Protein AF-0000000075589490 (afdb_homodimer)

Radius of gyration: 30.73 Å; Cα contacts (8 Å, |Δi|>4): 1903; chains: 2; bounding box: 66×95×61 Å

Secondary structure (DSSP, 8-state):
--EESSSSEEE--EEETT--EETTTTEE-SS-EEE--EEEESSSEEEE----GGGHHHHHHHHHHHS-GGG--EEE-S--SHHHHTTHHHHHHHSTT--EEE-HHHHHHHHHHH-----EEE--TT-EEE-SSSEEEEEE-TTSSSTT-EEEEETTTTEEEEETTT------SS-BGGGS-HHHHHHHHHHHIIIIIGGGHHHHHHHHHHHHHTT---SEEEESSS-BB-SSTHHHHHHHHHHTTT--EEEEEEEE--SSSHHHHHHHHHHHHHHHH-TTSEEEEEETTTS-HHHHHHHHHTEEEEEEE---BTTB--HHHHHHHHHHHHHT--S-EEEEEEEESS---HHHHHHHHHHHTTPEESSS-EEEESS--HHHHHHHHHHHHHHHHHT-/--EESSSSEEE--EEETT--EETTTTEE-SS-EEE--EEEESSSEEEE----GGGHHHHHHHHHHHS-GGG--EEE-S--SHHHHTTHHHHHHHSTT--EEE-HHHHHHHHHHH-----EEE--TT-EEE-SSSEEEEEE-TTSSSTT-EEEEETTTTEEEEETTT------SS-BGGGS-HHHHHHHHHHHIIIIIGGGHHHHHHHHHHHHHTT---SEEEESSS-BB-SSTHHHHHHHHHHTTT--EEEEEEEE--SSSHHHHHHHHHHHHHHHH-TTSEEEEEETTTS-HHHHHHHHHTEEEEEEE---BTTB--HHHHHHHHHHHHHT--S-EEEEEEEESS---HHHHHHHHHHHTTPEESSS-EEEESS--HHHHHHHHHHHHHHHHHT-

InterPro domains:
  IPR001279 Metallo-beta-lactamase [SM00849] (34-225)
  IPR008254 Flavodoxin/nitric oxide synthase [PF00258] (254-386)
  IPR008254 Flavodoxin/nitric oxide synthase [PS50902] (252-392)
  IPR016440 Rubredoxin-oxygen oxidoreductase [PIRSF005243] (2-394)
  IPR029039 Flavoprotein-like superfamily [G3DSA:3.40.50.360] (247-396)
  IPR029039 Flavoprotein-like superfamily [SSF52218] (249-393)
  IPR036866 Ribonuclease Z/Hydroxyacylglutathione hydrolase-like [G3DSA:3.60.15.10] (1-245)
  IPR036866 Ribonuclease Z/Hydroxyacylglutathione hydrolase-like [SSF56281] (9-283)
  IPR045761 ODP domain [PF19583] (35-226)

Nearest PDB structures (foldseek):
  7r0f-assembly1_A  TM=9.877E-01  e=4.379E-60  Escherichia coli K-12
  7r2p-assembly1_A  TM=9.878E-01  e=1.696E-59  Escherichia coli K-12
  7r2o-assembly1_A  TM=9.890E-01  e=2.561E-59  Escherichia coli K-12
  4d02-assembly1_A  TM=9.848E-01  e=2.276E-59  Escherichia coli K-12
  1e5d-assembly1_B  TM=9.577E-01  e=2.375E-48  Megalodesulfovibrio gigas

Organism: NCBI:txid702438

pLDDT: mean 96.78, std 2.44, range [76.5, 98.94]

Sequence (792 aa):
MAKKITDSVTWVGKIDWELVKFHGDEYSTEHGSSYNAYLVRDEKVALLDTVWQPFDKEFVARLKREIDLKQIDYIVMQHNEVDHSGALPELLREIPGTPIYCTKKGEAILRGHYHQDWNFVNVKTGDTLSLGRQTLTFIEAPMLHWPDTMMTYLSGDEILFSNDVFGQHFATESLYNDLVKQDDLMWEAEKYYANIINMYSPMANRKVKELMGMNLPLKMICPSHGVMWKKNPQQIIDKYLEWSQGYQENQITLVYDTMWNATRKMAEAIAEGILEADKEVTVKLFNAAKEDKNDILTELFHSKAVLVGSPTINYGFSYAIAGILEMTRGLKLKNKKAAAFGSYGWSGDAPKMISEHLVEAGFELVNDGIKMLWVPDEAALAACREYGKDFALKTKMAKKITDSVTWVGKIDWELVKFHGDEYSTEHGSSYNAYLVRDEKVALLDTVWQPFDKEFVARLKREIDLKQIDYIVMQHNEVDHSGALPELLREIPGTPIYCTKKGEAILRGHYHQDWNFVNVKTGDTLSLGRQTLTFIEAPMLHWPDTMMTYLSGDEILFSNDVFGQHFATESLYNDLVKQDDLMWEAEKYYANIINMYSPMANRKVKELMGMNLPLKMICPSHGVMWKKNPQQIIDKYLEWSQGYQENQITLVYDTMWNATRKMAEAIAEGILEADKEVTVKLFNAAKEDKNDILTELFHSKAVLVGSPTINYGFSYAIAGILEMTRGLKLKNKKAAAFGSYGWSGDAPKMISEHLVEAGFELVNDGIKMLWVPDEAALAACREYGKDFALKTK

Foldseek 3Di:
DWADPDPFKIKLWAFAQPQQADPPNQDGDDAAKIQTWMWGDDLAIEIEWYAAQVCLVVSLVSVVVVDPLQRHQAYEYQDCDRGGHNNVVVSCVRVAQREYEFAPVNVVVNCVVPVDDGRYDHDEAQDWDDRDPKIKGKYDLACLPHRGHIWIAIPPVQEIARELQLAFGHGDPVLACVPDDVVVRVLRSLLSCLQGRLLVLVSLLVRLVVVVVVVGRHQWYHYRMGHIYRDPRVVSSVVSNQLSPLAADLEEEEEEADDPCQQVLLLVLLQLLLCVQPVPGHYYYYYLVPDDLSSSSSRQSHHLEYEYEAADDPLEGDPSSVVSLVSLLSSLRPNYEYFYEYEYAPHRNHRQVSVVSCVSSVHHYPDNYYYHYDHDDPVSSVVSSNVSNSVNVSSD/DWADPDPFKIWLWAFAQPQQDDPPNQDGDPAAKIQTWMWGDDLAIEIEWYAAQVCLVVSLVSVVVVDPLQRHQAYEYQDCDRGGHNNVVVSCVNVAQREYEFAPVNVVVNCVVPVDDGRYDHDEAQDWDDRDPKIKGKYDLACQPHRGHIWIAIPPVQEIARELQLAFGHGDPVLACVPDDVVVRVLRSLLSCLQGRLLVLVSLQVVLVVVVVVVGRHQWYHYRMGHIYRDPRCVSSVVSNQLSPLAADLEEEEEEADDPCQQVLLLVLLQLLLCVQPVPGHYYYYYLVPDDLSSSSSRQSHHLEYEYEAADDPLEGDPSSVVSLVSLLSSLRPNYEYFYEYEYAPHRNHRQVSVVSCVSSVHHYPDNYYYHYDHDDPVRSVVSSNVSNSVNVSSD

Solvent-accessible surface area (backbone atoms only — not comparable to full-atom values): 38390 Å² total; per-residue (Å²): 128,74,41,80,74,50,98,40,35,30,38,56,46,47,74,37,75,79,43,47,56,39,68,34,83,73,34,73,32,91,44,9,19,30,22,38,14,39,37,37,54,58,81,38,24,36,35,36,44,33,26,31,44,96,43,20,68,60,42,47,56,52,46,53,76,74,38,65,68,82,60,48,57,34,34,37,44,32,46,58,52,52,58,26,39,31,17,44,66,63,45,38,71,75,42,65,72,46,38,34,37,23,26,63,55,23,50,54,43,43,32,40,66,65,73,52,90,70,40,71,41,70,52,48,63,75,41,69,47,76,26,65,90,34,35,38,34,33,39,63,37,60,41,53,65,42,71,29,16,24,29,38,35,34,44,89,75,22,32,35,35,35,25,66,44,86,19,23,49,36,40,58,94,82,39,38,51,78,78,48,64,60,71,59,51,53,48,32,31,47,36,37,37,41,75,62,37,37,59,31,17,70,54,48,33,54,47,50,52,51,53,60,69,64,64,64,72,70,54,28,34,42,25,29,20,27,41,23,28,48,70,65,38,62,57,53,56,53,45,49,50,51,56,28,62,55,34,59,41,72,25,40,31,36,39,27,37,42,51,84,48,32,26,47,54,42,51,53,27,19,51,51,14,23,41,73,64,35,79,82,50,45,77,45,80,42,48,46,74,78,46,61,65,56,60,51,49,30,52,52,44,42,14,36,27,39,36,43,31,20,30,33,44,64,72,26,51,44,45,45,54,38,14,51,52,49,51,46,39,35,29,48,55,46,76,25,38,30,38,19,23,21,18,16,83,78,56,65,42,16,17,54,54,49,41,52,51,41,44,73,20,56,33,43,70,78,59,84,46,47,74,41,70,42,40,64,50,73,69,50,38,51,50,28,19,50,51,16,24,54,50,42,64,71,72,104,129,73,41,79,75,49,97,40,34,29,38,55,44,47,76,35,76,80,43,47,55,39,68,34,80,73,35,73,32,92,43,10,19,30,20,38,14,37,38,39,54,59,82,37,23,36,34,36,46,32,25,31,44,95,44,18,68,60,44,47,55,52,46,50,75,74,38,65,67,81,60,49,55,32,34,36,44,34,49,57,53,52,56,27,39,32,15,44,67,63,46,39,71,77,42,65,72,46,36,33,37,22,25,65,56,24,48,53,43,43,30,41,64,65,72,52,88,68,41,72,41,71,51,49,63,73,40,70,48,78,25,66,89,34,36,38,33,34,38,64,38,59,41,51,64,40,70,28,17,22,27,37,34,34,44,89,73,21,33,34,36,36,26,67,42,84,19,23,50,35,42,56,92,82,38,39,49,77,78,48,63,60,70,59,52,53,47,31,31,47,37,35,37,42,75,62,38,36,60,30,16,70,54,48,33,54,48,50,51,51,53,58,70,64,66,64,73,69,53,28,35,42,24,28,20,25,40,22,28,48,69,64,38,63,57,54,56,53,46,47,50,49,56,28,62,55,33,56,39,71,26,40,31,36,40,28,39,43,51,84,48,32,26,48,53,42,52,54,27,20,51,51,14,23,42,73,63,36,80,82,49,46,77,46,79,42,46,45,74,78,46,59,66,56,60,51,49,30,51,50,44,43,14,37,28,39,36,44,31,22,32,33,43,63,70,26,52,45,46,44,55,38,15,50,51,50,51,45,38,34,30,46,58,46,77,24,38,28,40,18,24,21,18,17,83,81,58,66,42,16,17,53,54,49,41,53,50,42,45,74,20,56,30,43,69,77,58,82,44,48,73,39,70,42,40,65,49,72,66,49,39,50,50,29,18,51,51,17,23,53,51,40,64,69,71,107

Structure (mmCIF, N/CA/C/O backbone):
data_AF-0000000075589490-model_v1
#
loop_
_entity.id
_entity.type
_entity.pdbx_description
1 polymer 'Flavodoxin-like domain-containing protein'
#
loop_
_atom_site.group_PDB
_atom_site.id
_atom_site.type_symbol
_atom_site.label_atom_id
_atom_site.label_alt_id
_atom_site.label_comp_id
_atom_site.label_asym_id
_atom_site.label_entity_id
_atom_site.label_seq_id
_atom_site.pdbx_PDB_ins_code
_atom_site.Cartn_x
_atom_site.Cartn_y
_atom_site.Cartn_z
_atom_site.occupancy
_atom_site.B_iso_or_equiv
_atom_site.auth_seq_id
_atom_site.auth_comp_id
_atom_site.auth_asym_id
_atom_site.auth_atom_id
_atom_site.pdbx_PDB_model_num
ATOM 1 N N . MET A 1 1 ? 3.74 -35.938 6.844 1 76.5 1 MET A N 1
ATOM 2 C CA . MET A 1 1 ? 3.631 -37.344 6.512 1 76.5 1 MET A CA 1
ATOM 3 C C . MET A 1 1 ? 2.811 -37.562 5.238 1 76.5 1 MET A C 1
ATOM 5 O O . MET A 1 1 ? 1.936 -36.75 4.93 1 76.5 1 MET A O 1
ATOM 9 N N . ALA A 1 2 ? 3.191 -38.625 4.473 1 91.62 2 ALA A N 1
ATOM 10 C CA . ALA A 1 2 ? 2.436 -39.031 3.289 1 91.62 2 ALA A CA 1
ATOM 11 C C . ALA A 1 2 ? 1.005 -39.406 3.656 1 91.62 2 ALA A C 1
ATOM 13 O O . ALA A 1 2 ? 0.751 -39.906 4.762 1 91.62 2 ALA A O 1
ATOM 14 N N . LYS A 1 3 ? 0.001 -39.156 2.789 1 95.44 3 LYS A N 1
ATOM 15 C CA . LYS A 1 3 ? -1.405 -39.469 3.004 1 95.44 3 LYS A CA 1
ATOM 16 C C . LYS A 1 3 ? -1.962 -40.281 1.841 1 95.44 3 LYS A C 1
ATOM 18 O O . LYS A 1 3 ? -1.928 -39.844 0.692 1 95.44 3 LYS A O 1
ATOM 23 N N . LYS A 1 4 ? -2.473 -41.438 2.156 1 96.69 4 LYS A N 1
ATOM 24 C CA . LYS A 1 4 ? -3.061 -42.281 1.12 1 96.69 4 LYS A CA 1
ATOM 25 C C . LYS A 1 4 ? -4.391 -41.719 0.634 1 96.69 4 LYS A C 1
ATOM 27 O O . LYS A 1 4 ? -5.289 -41.469 1.436 1 96.69 4 LYS A O 1
ATOM 32 N N . ILE A 1 5 ? -4.539 -41.5 -0.659 1 96.94 5 ILE A N 1
ATOM 33 C CA . ILE A 1 5 ? -5.754 -40.969 -1.278 1 96.94 5 ILE A CA 1
ATOM 34 C C . ILE A 1 5 ? -6.574 -42.125 -1.854 1 96.94 5 ILE A C 1
ATOM 36 O O . ILE A 1 5 ? -7.777 -42.25 -1.59 1 96.94 5 ILE A O 1
ATOM 40 N N . THR A 1 6 ? -5.98 -42.938 -2.66 1 97.25 6 THR A N 1
ATOM 41 C CA . THR A 1 6 ? -6.484 -44.219 -3.16 1 97.25 6 THR A CA 1
ATOM 42 C C . THR A 1 6 ? -5.438 -45.312 -3.004 1 97.25 6 THR A C 1
ATOM 44 O O . THR A 1 6 ? -4.371 -45.094 -2.428 1 97.25 6 THR A O 1
ATOM 47 N N . ASP A 1 7 ? -5.785 -46.5 -3.5 1 96.75 7 ASP A N 1
ATOM 48 C CA . ASP A 1 7 ? -4.82 -47.594 -3.414 1 96.75 7 ASP A CA 1
ATOM 49 C C . ASP A 1 7 ? -3.572 -47.281 -4.238 1 96.75 7 ASP A C 1
ATOM 51 O O . ASP A 1 7 ? -2.477 -47.75 -3.908 1 96.75 7 ASP A O 1
ATOM 55 N N . SER A 1 8 ? -3.682 -46.438 -5.27 1 97.62 8 SER A N 1
ATOM 56 C CA . SER A 1 8 ? -2.562 -46.219 -6.172 1 97.62 8 SER A CA 1
ATOM 57 C C . SER A 1 8 ? -1.999 -44.812 -5.98 1 97.62 8 SER A C 1
ATOM 59 O O . SER A 1 8 ? -0.9 -44.5 -6.449 1 97.62 8 SER A O 1
ATOM 61 N N . VAL A 1 9 ? -2.76 -43.906 -5.363 1 98.44 9 VAL A N 1
ATOM 62 C CA . VAL A 1 9 ? -2.344 -42.5 -5.293 1 98.44 9 VAL A CA 1
ATOM 63 C C . VAL A 1 9 ? -2.076 -42.125 -3.84 1 98.44 9 VAL A C 1
ATOM 65 O O . VAL A 1 9 ? -2.916 -42.344 -2.965 1 98.44 9 VAL A O 1
ATOM 68 N N . THR A 1 10 ? -0.924 -41.531 -3.562 1 98.44 10 THR A N 1
ATOM 69 C CA . THR A 1 10 ? -0.517 -41.062 -2.25 1 98.44 10 THR A CA 1
ATOM 70 C C . THR A 1 10 ? -0.131 -39.562 -2.322 1 98.44 10 THR A C 1
ATOM 72 O O . THR A 1 10 ? 0.649 -39.188 -3.189 1 98.44 10 THR A O 1
ATOM 75 N N . TRP A 1 11 ? -0.736 -38.75 -1.468 1 98.44 11 TRP A N 1
ATOM 76 C CA . TRP A 1 11 ? -0.315 -37.375 -1.315 1 98.44 11 TRP A CA 1
ATOM 77 C C . TRP A 1 11 ? 1.021 -37.281 -0.587 1 98.44 11 TRP A C 1
ATOM 79 O O . TRP A 1 11 ? 1.193 -37.875 0.481 1 98.44 11 TRP A O 1
ATOM 89 N N . VAL A 1 12 ? 1.984 -36.531 -1.127 1 98.25 12 VAL A N 1
ATOM 90 C CA . VAL A 1 12 ? 3.32 -36.469 -0.546 1 98.25 12 VAL A CA 1
ATOM 91 C C . VAL A 1 12 ? 3.775 -35 -0.479 1 98.25 12 VAL A C 1
ATOM 93 O O . VAL A 1 12 ? 4.977 -34.719 -0.447 1 98.25 12 VAL A O 1
ATOM 96 N N . GLY A 1 13 ? 2.826 -34.094 -0.528 1 97.62 13 GLY A N 1
ATOM 97 C CA . G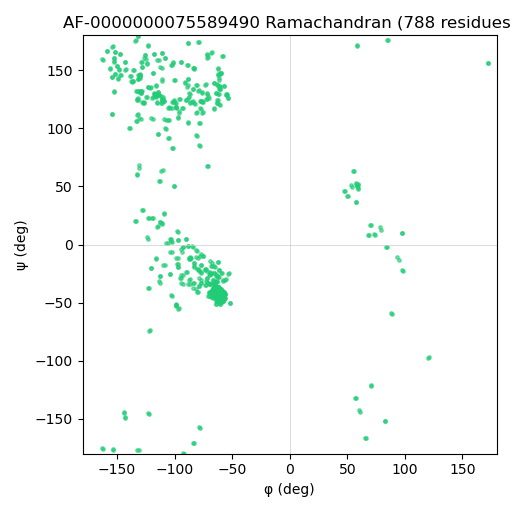LY A 1 13 ? 3.113 -32.688 -0.542 1 97.62 13 GLY A CA 1
ATOM 98 C C . GLY A 1 13 ? 3.451 -32.125 0.83 1 97.62 13 GLY A C 1
ATOM 99 O O . GLY A 1 13 ? 4.031 -32.812 1.662 1 97.62 13 GLY A O 1
ATOM 100 N N . LYS A 1 14 ? 3.277 -30.891 0.974 1 97.5 14 LYS A N 1
ATOM 101 C CA . LYS A 1 14 ? 3.566 -30.141 2.201 1 97.5 14 LYS A CA 1
ATOM 102 C C . LYS A 1 14 ? 2.412 -29.219 2.572 1 97.5 14 LYS A C 1
ATOM 104 O O . LYS A 1 14 ? 1.924 -28.453 1.734 1 97.5 14 LYS A O 1
ATOM 109 N N . ILE A 1 15 ? 1.875 -29.344 3.801 1 96.56 15 ILE A N 1
ATOM 110 C CA . ILE A 1 15 ? 0.917 -28.391 4.344 1 96.56 15 ILE A CA 1
ATOM 111 C C . ILE A 1 15 ? 1.663 -27.234 5.016 1 96.56 15 ILE A C 1
ATOM 113 O O . ILE A 1 15 ? 2.52 -27.453 5.875 1 96.56 15 ILE A O 1
ATOM 117 N N . ASP A 1 16 ? 1.451 -26.078 4.609 1 96.44 16 ASP A N 1
ATOM 118 C CA . ASP A 1 16 ? 2.076 -24.859 5.133 1 96.44 16 ASP A CA 1
ATOM 119 C C . ASP A 1 16 ? 1.099 -24.078 5.996 1 96.44 16 ASP A C 1
ATOM 121 O O . ASP A 1 16 ? 0.426 -23.156 5.504 1 96.44 16 ASP A O 1
ATOM 125 N N . TRP A 1 17 ? 1.106 -24.344 7.32 1 93.25 17 TRP A N 1
ATOM 126 C CA . TRP A 1 17 ? 0.153 -23.781 8.266 1 93.25 17 TRP A CA 1
ATOM 127 C C . TRP A 1 17 ? 0.438 -22.297 8.516 1 93.25 17 TRP A C 1
ATOM 129 O O . TRP A 1 17 ? -0.45 -21.547 8.93 1 93.25 17 TRP A O 1
ATOM 139 N N . GLU A 1 18 ? 1.626 -21.875 8.25 1 93.12 18 GLU A N 1
ATOM 140 C CA . GLU A 1 18 ? 2.062 -20.562 8.695 1 93.12 18 GLU A CA 1
ATOM 141 C C . GLU A 1 18 ? 2.068 -19.562 7.539 1 93.12 18 GLU A C 1
ATOM 143 O O . GLU A 1 18 ? 2.367 -18.375 7.734 1 93.12 18 GLU A O 1
ATOM 148 N N . LEU A 1 19 ? 1.816 -20.016 6.297 1 93.69 19 LEU A N 1
ATOM 149 C CA . LEU A 1 19 ? 1.859 -19.141 5.137 1 93.69 19 LEU A CA 1
ATOM 150 C C . LEU A 1 19 ? 0.789 -18.062 5.234 1 93.69 19 LEU A C 1
ATOM 152 O O . LEU A 1 19 ? -0.402 -18.359 5.332 1 93.69 19 LEU A O 1
ATOM 156 N N . VAL A 1 20 ? 1.209 -16.766 5.211 1 94.38 20 VAL A N 1
ATOM 157 C CA . VAL A 1 20 ? 0.246 -15.672 5.297 1 94.38 20 VAL A CA 1
ATOM 158 C C . VAL A 1 20 ? 0.349 -14.789 4.055 1 94.38 20 VAL A C 1
ATOM 160 O O . VAL A 1 20 ? -0.561 -14.016 3.76 1 94.38 20 VAL A O 1
ATOM 163 N N . LYS A 1 21 ? 1.462 -14.867 3.357 1 93.81 21 LYS A N 1
ATOM 164 C CA . LYS A 1 21 ? 1.681 -14.156 2.102 1 93.81 21 LYS A CA 1
ATOM 165 C C . LYS A 1 21 ? 2.24 -15.094 1.031 1 93.81 21 LYS A C 1
ATOM 167 O O . LYS A 1 21 ? 3.068 -15.961 1.327 1 93.81 21 LYS A O 1
ATOM 172 N N . PHE A 1 22 ? 1.788 -14.875 -0.184 1 92 22 PHE A N 1
ATOM 173 C CA . PHE A 1 22 ? 2.189 -15.656 -1.349 1 92 22 PHE A CA 1
ATOM 174 C C . PHE A 1 22 ? 2.467 -14.75 -2.541 1 92 22 PHE A C 1
ATOM 176 O O . PHE A 1 22 ? 1.935 -13.641 -2.617 1 92 22 PHE A O 1
ATOM 183 N N . HIS A 1 23 ? 3.441 -15.188 -3.504 1 92.38 23 HIS A N 1
ATOM 184 C CA . HIS A 1 23 ? 3.85 -14.328 -4.609 1 92.38 23 HIS A CA 1
ATOM 185 C C . HIS A 1 23 ? 4.445 -13.023 -4.098 1 92.38 23 HIS A C 1
ATOM 187 O O . HIS A 1 23 ? 4.043 -11.938 -4.531 1 92.38 23 HIS A O 1
ATOM 193 N N . GLY A 1 24 ? 5.387 -13.242 -3.225 1 92.75 24 GLY A N 1
ATOM 194 C CA . GLY A 1 24 ? 5.871 -12.078 -2.494 1 92.75 24 GLY A CA 1
ATOM 195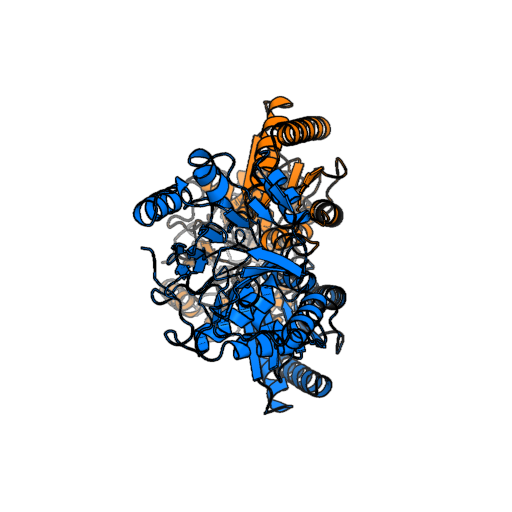 C C . GLY A 1 24 ? 4.863 -11.539 -1.501 1 92.75 24 GLY A C 1
ATOM 196 O O . GLY A 1 24 ? 4.379 -12.266 -0.636 1 92.75 24 GLY A O 1
ATOM 197 N N . ASP A 1 25 ? 4.52 -10.344 -1.655 1 94.88 25 ASP A N 1
ATOM 198 C CA . ASP A 1 25 ? 3.529 -9.719 -0.786 1 94.88 25 ASP A CA 1
ATOM 199 C C . ASP A 1 25 ? 2.252 -9.391 -1.555 1 94.88 25 ASP A C 1
ATOM 201 O O . ASP A 1 25 ? 1.429 -8.602 -1.093 1 94.88 25 ASP A O 1
ATOM 205 N N . GLU A 1 26 ? 2.078 -10.031 -2.67 1 96.12 26 GLU A N 1
ATOM 206 C CA . GLU A 1 26 ? 0.995 -9.648 -3.57 1 96.12 26 GLU A CA 1
ATOM 207 C C . GLU A 1 26 ? -0.288 -10.406 -3.248 1 96.12 26 GLU A C 1
ATOM 209 O O . GLU A 1 26 ? -1.38 -9.984 -3.633 1 96.12 26 GLU A O 1
ATOM 214 N N . TYR A 1 27 ? -0.129 -11.547 -2.621 1 97.12 27 TYR A N 1
ATOM 215 C CA . TYR A 1 27 ? -1.295 -12.367 -2.314 1 97.12 27 TYR A CA 1
ATOM 216 C C . TYR A 1 27 ? -1.312 -12.758 -0.842 1 97.12 27 TYR A C 1
ATOM 218 O O . TYR A 1 27 ? -0.307 -13.234 -0.309 1 97.12 27 TYR A O 1
ATOM 226 N N . SER A 1 28 ? -2.479 -12.57 -0.191 1 96.94 28 SER A N 1
ATOM 227 C CA . SER A 1 28 ? -2.615 -12.945 1.212 1 96.94 28 SER A CA 1
ATOM 228 C C . SER A 1 28 ? -3.326 -14.289 1.356 1 96.94 28 SER A C 1
ATOM 230 O O . SER A 1 28 ? -4.242 -14.594 0.591 1 96.94 28 SER A O 1
ATOM 232 N N . THR A 1 29 ? -2.914 -15.07 2.262 1 94.75 29 THR A N 1
ATOM 233 C CA . THR A 1 29 ? -3.58 -16.312 2.619 1 94.75 29 THR A CA 1
ATOM 234 C C . THR A 1 29 ? -4.078 -16.266 4.062 1 94.75 29 THR A C 1
ATOM 236 O O . THR A 1 29 ? -3.32 -15.945 4.977 1 94.75 29 THR A O 1
ATOM 239 N N . GLU A 1 30 ? -5.328 -16.562 4.328 1 90.94 30 GLU A N 1
ATOM 240 C CA . GLU A 1 30 ? -5.918 -16.484 5.66 1 90.94 30 GLU A CA 1
ATOM 241 C C . GLU A 1 30 ? -5.934 -17.844 6.344 1 90.94 30 GLU A C 1
ATOM 243 O O . GLU A 1 30 ? -6.043 -17.938 7.57 1 90.94 30 GLU A O 1
ATOM 248 N N . HIS A 1 31 ? -5.82 -18.875 5.562 1 95.25 31 HIS A N 1
ATOM 249 C CA . HIS A 1 31 ? -5.949 -20.219 6.117 1 95.25 31 HIS A CA 1
ATOM 250 C C . HIS A 1 31 ? -4.758 -21.094 5.734 1 95.25 31 HIS A C 1
ATOM 252 O O . HIS A 1 31 ? -4.91 -22.297 5.508 1 95.25 31 HIS A O 1
ATOM 258 N N . GLY A 1 32 ? -3.613 -20.438 5.555 1 95.5 32 GLY A N 1
ATOM 259 C CA . GLY A 1 32 ? -2.457 -21.203 5.105 1 95.5 32 GLY A CA 1
ATOM 260 C C . GLY A 1 32 ? -2.611 -21.75 3.695 1 95.5 32 GLY A C 1
ATOM 261 O O . GLY A 1 32 ? -3.396 -21.219 2.904 1 95.5 32 GLY A O 1
ATOM 262 N N . SER A 1 33 ? -1.766 -22.641 3.354 1 96.88 33 SER A N 1
ATOM 263 C CA . SER A 1 33 ? -1.821 -23.266 2.043 1 96.88 33 SER A CA 1
ATOM 264 C C . SER A 1 33 ? -1.202 -24.672 2.08 1 96.88 33 SER A C 1
ATOM 266 O O . SER A 1 33 ? -0.998 -25.234 3.156 1 96.88 33 SER A O 1
ATOM 268 N N . SER A 1 34 ? -1.149 -25.25 0.956 1 97.12 34 SER A N 1
ATOM 269 C CA . SER A 1 34 ? -0.422 -26.5 0.748 1 97.12 34 SER A CA 1
ATOM 270 C C . SER A 1 34 ? 0.249 -26.531 -0.622 1 97.12 34 SER A C 1
ATOM 272 O O . SER A 1 34 ? -0.137 -25.781 -1.522 1 97.12 34 SER A O 1
ATOM 274 N N . TYR A 1 35 ? 1.287 -27.203 -0.686 1 97.38 35 TYR A N 1
ATOM 275 C CA . TYR A 1 35 ? 1.933 -27.594 -1.935 1 97.38 35 TYR A CA 1
ATOM 276 C C . TYR A 1 35 ? 1.75 -29.078 -2.201 1 97.38 35 TYR A C 1
ATOM 278 O O . TYR A 1 35 ? 2.463 -29.906 -1.633 1 97.38 35 TYR A O 1
ATOM 286 N N . ASN A 1 36 ? 0.799 -29.328 -3.049 1 98.12 36 ASN A N 1
ATOM 287 C CA . ASN A 1 36 ? 0.402 -30.719 -3.23 1 98.12 36 ASN A CA 1
ATOM 288 C C . ASN A 1 36 ? 1.264 -31.422 -4.281 1 98.12 36 ASN A C 1
ATOM 290 O O . ASN A 1 36 ? 1.544 -30.844 -5.336 1 98.12 36 ASN A O 1
ATOM 294 N N . ALA A 1 37 ? 1.722 -32.438 -3.973 1 98.44 37 ALA A N 1
ATOM 295 C CA . ALA A 1 37 ? 2.41 -33.406 -4.84 1 98.44 37 ALA A CA 1
ATOM 296 C C . ALA A 1 37 ? 1.854 -34.812 -4.66 1 98.44 37 ALA A C 1
ATOM 298 O O . ALA A 1 37 ? 1.434 -35.188 -3.562 1 98.44 37 ALA A O 1
ATOM 299 N N . TYR A 1 38 ? 1.813 -35.562 -5.676 1 98.69 38 TYR A N 1
ATOM 300 C CA . TYR A 1 38 ? 1.142 -36.875 -5.645 1 98.69 38 TYR A CA 1
ATOM 301 C C . TYR A 1 38 ? 2.037 -37.969 -6.211 1 98.69 38 TYR A C 1
ATOM 303 O O . TYR A 1 38 ? 2.65 -37.781 -7.266 1 98.69 38 TYR A O 1
ATOM 311 N N . LEU A 1 39 ? 2.119 -39 -5.496 1 98.62 39 LEU A N 1
ATOM 312 C CA . LEU A 1 39 ? 2.789 -40.219 -5.949 1 98.62 39 LEU A CA 1
ATOM 313 C C . LEU A 1 39 ? 1.78 -41.25 -6.48 1 98.62 39 LEU A C 1
ATOM 315 O O . LEU A 1 39 ? 0.866 -41.656 -5.762 1 98.62 39 LEU A O 1
ATOM 319 N N . VAL A 1 40 ? 1.877 -41.594 -7.758 1 98.69 40 VAL A N 1
ATOM 320 C CA . VAL A 1 40 ? 1.013 -42.594 -8.375 1 98.69 40 VAL A CA 1
ATOM 321 C C . VAL A 1 40 ? 1.785 -43.875 -8.578 1 98.69 40 VAL A C 1
ATOM 323 O O . VAL A 1 40 ? 2.748 -43.938 -9.344 1 98.69 40 VAL A O 1
ATOM 326 N N . ARG A 1 41 ? 1.312 -44.938 -7.926 1 98.19 41 ARG A N 1
ATOM 327 C CA . ARG A 1 41 ? 2.006 -46.219 -7.969 1 98.19 41 ARG A CA 1
ATOM 328 C C . ARG A 1 41 ? 1.198 -47.25 -8.75 1 98.19 41 ARG A C 1
ATOM 330 O O . ARG A 1 41 ? 0.028 -47.5 -8.438 1 98.19 41 ARG A O 1
ATOM 337 N N . ASP A 1 42 ? 1.81 -47.75 -9.68 1 97.5 42 ASP A N 1
ATOM 338 C CA . ASP A 1 42 ? 1.344 -48.875 -10.492 1 97.5 42 ASP A CA 1
ATOM 339 C C . ASP A 1 42 ? 2.506 -49.781 -10.898 1 97.5 42 ASP A C 1
ATOM 341 O O . ASP A 1 42 ? 3.35 -50.125 -10.062 1 97.5 42 ASP A O 1
ATOM 345 N N . GLU A 1 43 ? 2.557 -50.406 -12.125 1 98.25 43 GLU A N 1
ATOM 346 C CA . GLU A 1 43 ? 3.762 -51.094 -12.586 1 98.25 43 GLU A CA 1
ATOM 347 C C . GLU A 1 43 ? 4.93 -50.125 -12.711 1 98.25 43 GLU A C 1
ATOM 349 O O . GLU A 1 43 ? 6.078 -50.469 -12.445 1 98.25 43 GLU A O 1
ATOM 354 N N . LYS A 1 44 ? 4.613 -48.906 -13.148 1 98.56 44 LYS A N 1
ATOM 355 C CA . LYS A 1 44 ? 5.52 -47.781 -13.125 1 98.56 44 LYS A CA 1
ATOM 356 C C . LYS A 1 44 ? 5.043 -46.719 -12.133 1 98.56 44 LYS A C 1
ATOM 358 O O . LYS A 1 44 ? 3.85 -46.625 -11.828 1 98.56 44 LYS A O 1
ATOM 363 N N . VAL A 1 45 ? 5.988 -45.969 -11.625 1 98.75 45 VAL A N 1
ATOM 364 C CA . VAL A 1 45 ? 5.684 -45 -10.578 1 98.75 45 VAL A CA 1
ATOM 365 C C . VAL A 1 45 ? 5.93 -43.594 -11.102 1 98.75 45 VAL A C 1
ATOM 367 O O . VAL A 1 45 ? 6.984 -43.312 -11.664 1 98.75 45 VAL A O 1
ATOM 370 N N . ALA A 1 46 ? 4.934 -42.719 -10.945 1 98.81 46 ALA A N 1
ATOM 371 C CA . ALA A 1 46 ? 5.051 -41.344 -11.352 1 98.81 46 ALA A CA 1
ATOM 372 C C . ALA A 1 46 ? 4.859 -40.406 -10.164 1 98.81 46 ALA A C 1
ATOM 374 O O . ALA A 1 46 ? 3.998 -40.625 -9.312 1 98.81 46 ALA A O 1
ATOM 375 N N . LEU A 1 47 ? 5.707 -39.406 -10.047 1 98.81 47 LEU A N 1
ATOM 376 C CA . LEU A 1 47 ? 5.543 -38.312 -9.109 1 98.81 47 LEU A CA 1
ATOM 377 C C . LEU A 1 47 ? 5.016 -37.062 -9.828 1 98.81 47 LEU A C 1
ATOM 379 O O . LEU A 1 47 ? 5.598 -36.625 -10.82 1 98.81 47 LEU A O 1
ATOM 383 N N . LEU A 1 48 ? 3.891 -36.562 -9.383 1 98.69 48 LEU A N 1
ATOM 384 C CA . LEU A 1 48 ? 3.324 -35.344 -9.961 1 98.69 48 LEU A CA 1
ATOM 385 C C . LEU A 1 48 ? 3.664 -34.125 -9.102 1 98.69 48 LEU A C 1
ATOM 387 O O . LEU A 1 48 ? 3.23 -34.031 -7.953 1 98.69 48 LEU A O 1
ATOM 391 N N . ASP A 1 49 ? 4.402 -33.156 -9.68 1 97.81 49 ASP A N 1
ATOM 392 C CA . ASP A 1 49 ? 4.871 -31.906 -9.094 1 97.81 49 ASP A CA 1
ATOM 393 C C . ASP A 1 49 ? 5.73 -32.188 -7.855 1 97.81 49 ASP A C 1
ATOM 395 O O . ASP A 1 49 ? 5.945 -33.312 -7.48 1 97.81 49 ASP A O 1
ATOM 399 N N . THR A 1 50 ? 6.336 -31.172 -7.367 1 98.06 50 THR A N 1
ATOM 400 C CA . THR A 1 50 ? 7.043 -31.141 -6.09 1 98.06 50 THR A CA 1
ATOM 401 C C . THR A 1 50 ? 6.48 -30.062 -5.176 1 98.06 50 THR A C 1
ATOM 403 O O . THR A 1 50 ? 5.266 -29.891 -5.086 1 98.06 50 THR A O 1
ATOM 406 N N . VAL A 1 51 ? 7.379 -29.469 -4.402 1 97.75 51 VAL A N 1
ATOM 407 C CA . VAL A 1 51 ? 6.895 -28.453 -3.469 1 97.75 51 VAL A CA 1
ATOM 408 C C . VAL A 1 51 ? 7.75 -27.203 -3.576 1 97.75 51 VAL A C 1
ATOM 410 O O . VAL A 1 51 ? 8.656 -27.125 -4.41 1 97.75 51 VAL A O 1
ATOM 413 N N . TRP A 1 52 ? 7.414 -26.188 -2.785 1 96.62 52 TRP A N 1
ATOM 414 C CA . TRP A 1 52 ? 8.109 -24.906 -2.74 1 96.62 52 TRP A CA 1
ATOM 415 C C . TRP A 1 52 ? 9.555 -25.078 -2.283 1 96.62 52 TRP A C 1
ATOM 417 O O . TRP A 1 52 ? 9.828 -25.875 -1.382 1 96.62 52 TRP A O 1
ATOM 427 N N . GLN A 1 53 ? 10.391 -24.312 -2.783 1 95.31 53 GLN A N 1
ATOM 428 C CA . GLN A 1 53 ? 11.836 -24.453 -2.668 1 95.31 53 GLN A CA 1
ATOM 429 C C . GLN A 1 53 ? 12.273 -24.453 -1.205 1 95.31 53 GLN A C 1
ATOM 431 O O . GLN A 1 53 ? 13.164 -25.219 -0.819 1 95.31 53 GLN A O 1
ATOM 436 N N . PRO A 1 54 ? 11.711 -23.625 -0.343 1 94.88 54 PRO A N 1
ATOM 437 C CA . PRO A 1 54 ? 12.156 -23.625 1.052 1 94.88 54 PRO A CA 1
ATOM 438 C C . PRO A 1 54 ? 11.922 -24.953 1.747 1 94.88 54 PRO A C 1
ATOM 440 O O . PRO A 1 54 ? 12.531 -25.234 2.785 1 94.88 54 PRO A O 1
ATOM 443 N N . PHE A 1 55 ? 11.117 -25.812 1.174 1 96.5 55 PHE A N 1
ATOM 444 C CA . PHE A 1 55 ? 10.797 -27.094 1.795 1 96.5 55 PHE A CA 1
ATOM 445 C C . PHE A 1 55 ? 11.422 -28.25 1.011 1 96.5 55 PHE A C 1
ATOM 447 O O . PHE A 1 55 ? 11.016 -29.406 1.165 1 96.5 55 PHE A O 1
ATOM 454 N N . ASP A 1 56 ? 12.438 -27.922 0.152 1 97.31 56 ASP A N 1
ATOM 455 C CA . ASP A 1 56 ? 12.984 -28.906 -0.778 1 97.31 56 ASP A CA 1
ATOM 456 C C . ASP A 1 56 ? 13.617 -30.078 -0.03 1 97.31 56 ASP A C 1
ATOM 458 O O . ASP A 1 56 ? 13.305 -31.234 -0.302 1 97.31 56 ASP A O 1
ATOM 462 N N . LYS A 1 57 ? 14.438 -29.828 1.036 1 96.88 57 LYS A N 1
ATOM 463 C CA . LYS A 1 57 ? 15.109 -30.891 1.776 1 96.88 57 LYS A CA 1
ATOM 464 C C . LYS A 1 57 ? 14.117 -31.719 2.586 1 96.88 57 LYS A C 1
ATOM 466 O O . LYS A 1 57 ? 14.211 -32.938 2.633 1 96.88 57 LYS A O 1
ATOM 471 N N . GLU A 1 58 ? 13.172 -31.031 3.186 1 96.56 58 GLU A N 1
ATOM 472 C CA . GLU A 1 58 ? 12.125 -31.719 3.941 1 96.56 58 GLU A CA 1
ATOM 473 C C . GLU A 1 58 ? 11.297 -32.625 3.041 1 96.56 58 GLU A C 1
ATOM 475 O O . GLU A 1 58 ? 10.977 -33.75 3.42 1 96.56 58 GLU A O 1
ATOM 480 N N . PHE A 1 59 ? 10.977 -32.156 1.938 1 97.5 59 PHE A N 1
ATOM 481 C CA . PHE A 1 59 ? 10.18 -32.906 0.973 1 97.5 59 PHE A CA 1
ATOM 482 C C . PHE A 1 59 ? 10.883 -34.188 0.55 1 97.5 59 PHE A C 1
ATOM 484 O O . PHE A 1 59 ? 10.305 -35.25 0.595 1 97.5 59 PHE A O 1
ATOM 491 N N . VAL A 1 60 ? 12.148 -34.031 0.134 1 98 60 VAL A N 1
ATOM 492 C CA . VAL A 1 60 ? 12.906 -35.156 -0.345 1 98 60 VAL A CA 1
ATOM 493 C C . VAL A 1 60 ? 13.094 -36.188 0.79 1 98 60 VAL A C 1
ATOM 495 O O . VAL A 1 60 ? 12.969 -37.375 0.584 1 98 60 VAL A O 1
ATOM 498 N N . ALA A 1 61 ? 13.367 -35.688 1.982 1 97.19 61 ALA A N 1
ATOM 499 C CA . ALA A 1 61 ? 13.531 -36.562 3.135 1 97.19 61 ALA A CA 1
ATOM 500 C C . ALA A 1 61 ? 12.25 -37.344 3.416 1 97.19 61 ALA A C 1
ATOM 502 O O . ALA A 1 61 ? 12.305 -38.531 3.703 1 97.19 61 ALA A O 1
ATOM 503 N N . ARG A 1 62 ? 11.148 -36.688 3.348 1 96.75 62 ARG A N 1
ATOM 504 C CA . ARG A 1 62 ? 9.867 -37.344 3.594 1 96.75 62 ARG A CA 1
ATOM 505 C C . ARG A 1 62 ? 9.539 -38.344 2.488 1 96.75 62 ARG A C 1
ATOM 507 O O . ARG A 1 62 ? 8.984 -39.406 2.754 1 96.75 62 ARG A O 1
ATOM 514 N N . LEU A 1 63 ? 9.828 -37.938 1.266 1 97.81 63 LEU A N 1
ATOM 515 C CA . LEU A 1 63 ? 9.594 -38.844 0.138 1 97.81 63 LEU A CA 1
ATOM 516 C C . LEU A 1 63 ? 10.406 -40.125 0.292 1 97.81 63 LEU A C 1
ATOM 518 O O . LEU A 1 63 ? 9.906 -41.219 -0.005 1 97.81 63 LEU A O 1
ATOM 522 N N . LYS A 1 64 ? 11.617 -40.031 0.789 1 97.19 64 LYS A N 1
ATOM 523 C CA . LYS A 1 64 ? 12.484 -41.188 0.999 1 97.19 64 LYS A CA 1
ATOM 524 C C . LYS A 1 64 ? 11.891 -42.125 2.021 1 97.19 64 LYS A C 1
ATOM 526 O O . LYS A 1 64 ? 12.133 -43.344 1.962 1 97.19 64 LYS A O 1
ATOM 531 N N . ARG A 1 65 ? 11.18 -41.594 2.941 1 96.38 65 ARG A N 1
ATOM 532 C CA . ARG A 1 65 ? 10.523 -42.438 3.938 1 96.38 65 ARG A CA 1
ATOM 533 C C . ARG A 1 65 ? 9.336 -43.156 3.336 1 96.38 65 ARG A C 1
ATOM 535 O O . ARG A 1 65 ? 8.93 -44.219 3.844 1 96.38 65 ARG A O 1
ATOM 542 N N . GLU A 1 66 ? 8.844 -42.656 2.281 1 96.94 66 GLU A N 1
ATOM 543 C CA . GLU A 1 66 ? 7.637 -43.188 1.667 1 96.94 66 GLU A CA 1
ATOM 544 C C . GLU A 1 66 ? 7.984 -44.188 0.574 1 96.94 66 GLU A C 1
ATOM 546 O O . GLU A 1 66 ? 7.246 -45.156 0.355 1 96.94 66 GLU A O 1
ATOM 551 N N . ILE A 1 67 ? 9.086 -43.938 -0.085 1 97.69 67 ILE A N 1
ATOM 552 C CA . ILE A 1 67 ? 9.445 -44.781 -1.221 1 97.69 67 ILE A CA 1
ATOM 553 C C . ILE A 1 67 ? 10.953 -44.719 -1.456 1 97.69 67 ILE A C 1
ATOM 555 O O . ILE A 1 67 ? 11.594 -43.719 -1.118 1 97.69 67 ILE A O 1
ATOM 559 N N . ASP A 1 68 ? 11.516 -45.844 -2.006 1 98.06 68 ASP A N 1
ATOM 560 C CA . ASP A 1 68 ? 12.844 -45.719 -2.604 1 98.06 68 ASP A CA 1
ATOM 561 C C . ASP A 1 68 ? 12.812 -44.812 -3.834 1 98.06 68 ASP A C 1
ATOM 563 O O . ASP A 1 68 ? 12.156 -45.156 -4.828 1 98.06 68 ASP A O 1
ATOM 567 N N . LEU A 1 69 ? 13.508 -43.75 -3.766 1 98.44 69 LEU A N 1
ATOM 568 C CA . LEU A 1 69 ? 13.445 -42.719 -4.809 1 98.44 69 LEU A CA 1
ATOM 569 C C . LEU A 1 69 ? 13.773 -43.344 -6.172 1 98.44 69 LEU A C 1
ATOM 571 O O . LEU A 1 69 ? 13.266 -42.875 -7.199 1 98.44 69 LEU A O 1
ATOM 575 N N . LYS A 1 70 ? 14.562 -44.312 -6.18 1 97.62 70 LYS A N 1
ATOM 576 C CA . LYS A 1 70 ? 14.984 -44.938 -7.43 1 97.62 70 LYS A CA 1
ATOM 577 C C . LYS A 1 70 ? 13.828 -45.656 -8.102 1 97.62 70 LYS A C 1
ATOM 579 O O . LYS A 1 70 ? 13.906 -46 -9.289 1 97.62 70 LYS A O 1
ATOM 584 N N . GLN A 1 71 ? 12.82 -45.875 -7.348 1 98.31 71 GLN A N 1
ATOM 585 C CA . GLN A 1 71 ? 11.648 -46.531 -7.895 1 98.31 71 GLN A CA 1
ATOM 586 C C . GLN A 1 71 ? 10.773 -45.562 -8.688 1 98.31 71 GLN A C 1
ATOM 588 O O . GLN A 1 71 ? 9.859 -45.969 -9.398 1 98.31 71 GLN A O 1
ATOM 593 N N . ILE A 1 72 ? 11.016 -44.281 -8.609 1 98.69 72 ILE A N 1
ATOM 594 C CA . ILE A 1 72 ? 10.258 -43.281 -9.375 1 98.69 72 ILE A CA 1
ATOM 595 C C . ILE A 1 72 ? 10.711 -43.312 -10.836 1 98.69 72 ILE A C 1
ATOM 597 O O . ILE A 1 72 ? 11.844 -42.906 -11.148 1 98.69 72 ILE A O 1
ATOM 601 N N . ASP A 1 73 ? 9.781 -43.719 -11.648 1 98.75 73 ASP A N 1
ATOM 602 C CA . ASP A 1 73 ? 10.102 -43.875 -13.062 1 98.75 73 ASP A CA 1
ATOM 603 C C . ASP A 1 73 ? 9.977 -42.531 -13.789 1 98.75 73 ASP A C 1
ATOM 605 O O . ASP A 1 73 ? 10.734 -42.25 -14.727 1 98.75 73 ASP A O 1
ATOM 609 N N . TYR A 1 74 ? 8.977 -41.75 -13.383 1 98.75 74 TYR A N 1
ATOM 610 C CA . TYR A 1 74 ? 8.633 -40.531 -14.102 1 98.75 74 TYR A CA 1
ATOM 611 C C . TYR A 1 74 ? 8.32 -39.406 -13.125 1 98.75 74 TYR A C 1
ATOM 613 O O . TYR A 1 74 ? 7.754 -39.625 -12.055 1 98.75 74 TYR A O 1
ATOM 621 N N . ILE A 1 75 ? 8.68 -38.219 -13.484 1 98.81 75 ILE A N 1
ATOM 622 C CA . ILE A 1 75 ? 8.219 -37 -12.828 1 98.81 75 ILE A CA 1
ATOM 623 C C . ILE A 1 75 ? 7.375 -36.156 -13.789 1 98.81 75 ILE A C 1
ATOM 625 O O . ILE A 1 75 ? 7.773 -35.938 -14.938 1 98.81 75 ILE A O 1
ATOM 629 N N . VAL A 1 76 ? 6.156 -35.875 -13.43 1 98.81 76 VAL A N 1
ATOM 630 C CA . VAL A 1 76 ? 5.277 -35 -14.219 1 98.81 76 VAL A CA 1
ATOM 631 C C . VAL A 1 76 ? 5.207 -33.625 -13.594 1 98.81 76 VAL A C 1
ATOM 633 O O . VAL A 1 76 ? 4.777 -33.469 -12.445 1 98.81 76 VAL A O 1
ATOM 636 N N . MET A 1 77 ? 5.66 -32.656 -14.336 1 98.44 77 MET A N 1
ATOM 637 C CA . MET A 1 77 ? 5.609 -31.25 -13.891 1 98.44 77 MET A CA 1
ATOM 638 C C . MET A 1 77 ? 4.516 -30.484 -14.617 1 98.44 77 MET A C 1
ATOM 640 O O . MET A 1 77 ? 4.684 -30.125 -15.781 1 98.44 77 MET A O 1
ATOM 644 N N . GLN A 1 78 ? 3.475 -30.203 -13.883 1 97.38 78 GLN A N 1
ATOM 645 C CA . GLN A 1 78 ? 2.264 -29.656 -14.477 1 97.38 78 GLN A CA 1
ATOM 646 C C . GLN A 1 78 ? 2.336 -28.125 -14.555 1 97.38 78 GLN A C 1
ATOM 648 O O . GLN A 1 78 ? 1.664 -27.516 -15.383 1 97.38 78 GLN A O 1
ATOM 653 N N . HIS A 1 79 ? 3.023 -27.5 -13.648 1 92.62 79 HIS A N 1
ATOM 654 C CA . HIS A 1 79 ? 3.205 -26.062 -13.484 1 92.62 79 HIS A CA 1
ATOM 655 C C . HIS A 1 79 ? 4.531 -25.75 -12.797 1 92.62 79 HIS A C 1
ATOM 657 O O . HIS A 1 79 ? 4.871 -26.375 -11.789 1 92.62 79 HIS A O 1
ATOM 663 N N . ASN A 1 80 ? 5.273 -24.812 -13.391 1 93.94 80 ASN A N 1
ATOM 664 C CA . ASN A 1 80 ? 6.684 -24.875 -13.016 1 93.94 80 ASN A CA 1
ATOM 665 C C . ASN A 1 80 ? 7.145 -23.594 -12.336 1 93.94 80 ASN A C 1
ATOM 667 O O . ASN A 1 80 ? 8.32 -23.234 -12.406 1 93.94 80 ASN A O 1
ATOM 671 N N . GLU A 1 81 ? 6.203 -22.844 -11.758 1 91.88 81 GLU A N 1
ATOM 672 C CA . GLU A 1 81 ? 6.633 -21.844 -10.789 1 91.88 81 GLU A CA 1
ATOM 673 C C . GLU A 1 81 ? 7.395 -22.484 -9.633 1 91.88 81 GLU A C 1
ATOM 675 O O . GLU A 1 81 ? 7.246 -23.672 -9.375 1 91.88 81 GLU A O 1
ATOM 680 N N . VAL A 1 82 ? 8.094 -21.734 -8.922 1 93.69 82 VAL A N 1
ATOM 681 C CA . VAL A 1 82 ? 9.039 -22.25 -7.93 1 93.69 82 VAL A CA 1
ATOM 682 C C . VAL A 1 82 ? 8.273 -22.891 -6.777 1 93.69 82 VAL A C 1
ATOM 684 O O . VAL A 1 82 ? 8.789 -23.797 -6.117 1 93.69 82 VAL A O 1
ATOM 687 N N . ASP A 1 83 ? 7.055 -22.484 -6.586 1 94.44 83 ASP A N 1
ATOM 688 C CA . ASP A 1 83 ? 6.285 -23.047 -5.48 1 94.44 83 ASP A CA 1
ATOM 689 C C . ASP A 1 83 ? 5.809 -24.469 -5.809 1 94.44 83 ASP A C 1
ATOM 691 O O . ASP A 1 83 ? 5.367 -25.203 -4.922 1 94.44 83 ASP A O 1
ATOM 695 N N . HIS A 1 84 ? 5.945 -24.938 -7.023 1 96.19 84 HIS A N 1
ATOM 696 C CA . HIS A 1 84 ? 5.621 -26.312 -7.402 1 96.19 84 HIS A CA 1
ATOM 697 C C . HIS A 1 84 ? 6.871 -27.078 -7.805 1 96.19 84 HIS A C 1
ATOM 699 O O . HIS A 1 84 ? 6.926 -28.312 -7.66 1 96.19 84 HIS A O 1
ATOM 705 N N . SER A 1 85 ? 7.828 -26.406 -8.352 1 97.19 85 SER A N 1
ATOM 706 C CA . SER A 1 85 ? 8.992 -27.047 -8.945 1 97.19 85 SER A CA 1
ATOM 707 C C . SER A 1 85 ? 10.234 -26.844 -8.086 1 97.19 85 SER A C 1
ATOM 709 O O . SER A 1 85 ? 11.312 -27.344 -8.414 1 97.19 85 SER A O 1
ATOM 711 N N . GLY A 1 86 ? 10.102 -26.188 -6.977 1 96.81 86 GLY A N 1
ATOM 712 C CA . GLY A 1 86 ? 11.234 -25.75 -6.184 1 96.81 86 GLY A CA 1
ATOM 713 C C . GLY A 1 86 ? 12.062 -26.891 -5.633 1 96.81 86 GLY A C 1
ATOM 714 O O . GLY A 1 86 ? 13.258 -26.75 -5.383 1 96.81 86 GLY A O 1
ATOM 715 N N . ALA A 1 87 ? 11.5 -28.031 -5.43 1 97.75 87 ALA A N 1
ATOM 716 C CA . ALA A 1 87 ? 12.203 -29.172 -4.828 1 97.75 87 ALA A CA 1
ATOM 717 C C . ALA A 1 87 ? 12.82 -30.062 -5.898 1 97.75 87 ALA A C 1
ATOM 719 O O . ALA A 1 87 ? 13.5 -31.047 -5.582 1 97.75 87 ALA A O 1
ATOM 720 N N . LEU A 1 88 ? 12.609 -29.719 -7.156 1 97.88 88 LEU A N 1
ATOM 721 C CA . LEU A 1 88 ? 13.102 -30.547 -8.258 1 97.88 88 LEU A CA 1
ATOM 722 C C . LEU A 1 88 ? 14.625 -30.672 -8.195 1 97.88 88 LEU A C 1
ATOM 724 O O . LEU A 1 88 ? 15.172 -31.766 -8.336 1 97.88 88 LEU A O 1
ATOM 728 N N . PRO A 1 89 ? 15.328 -29.484 -8.023 1 97.69 89 PRO A N 1
ATOM 729 C CA . PRO A 1 89 ? 16.781 -29.609 -7.984 1 97.69 89 PRO A CA 1
ATOM 730 C C . PRO A 1 89 ? 17.281 -30.578 -6.91 1 97.69 89 PRO A C 1
ATOM 732 O O . PRO A 1 89 ? 18.141 -31.406 -7.176 1 97.69 89 PRO A O 1
ATOM 735 N N . GLU A 1 90 ? 16.75 -30.484 -5.707 1 98 90 GLU A N 1
ATOM 736 C CA . GLU A 1 90 ? 17.141 -31.375 -4.617 1 98 90 GLU A CA 1
ATOM 737 C C . GLU A 1 90 ? 16.797 -32.812 -4.934 1 98 90 GLU A C 1
ATOM 739 O O . GLU A 1 90 ? 17.578 -33.719 -4.652 1 98 90 GLU A O 1
ATOM 744 N N . LEU A 1 91 ? 15.633 -33.062 -5.508 1 98.5 91 LEU A N 1
ATOM 745 C CA . LEU A 1 91 ? 15.164 -34.406 -5.852 1 98.5 91 LEU A CA 1
ATOM 746 C C . LEU A 1 91 ? 16.031 -35.031 -6.941 1 98.5 91 LEU A C 1
ATOM 748 O O . LEU A 1 91 ? 16.438 -36.188 -6.84 1 98.5 91 LEU A O 1
ATOM 752 N N . LEU A 1 92 ? 16.391 -34.25 -7.973 1 98.25 92 LEU A N 1
ATOM 753 C CA . LEU A 1 92 ? 17.094 -34.75 -9.148 1 98.25 92 LEU A CA 1
ATOM 754 C C . LEU A 1 92 ? 18.562 -34.969 -8.844 1 98.25 92 LEU A C 1
ATOM 756 O O . LEU A 1 92 ? 19.266 -35.625 -9.594 1 98.25 92 LEU A O 1
ATOM 760 N N . ARG A 1 93 ? 19.047 -34.375 -7.762 1 97.12 93 ARG A N 1
ATOM 761 C CA . ARG A 1 93 ? 20.375 -34.719 -7.285 1 97.12 93 ARG A CA 1
ATOM 762 C C . ARG A 1 93 ? 20.438 -36.188 -6.855 1 97.12 93 ARG A C 1
ATOM 764 O O . ARG A 1 93 ? 21.469 -36.844 -7 1 97.12 93 ARG A O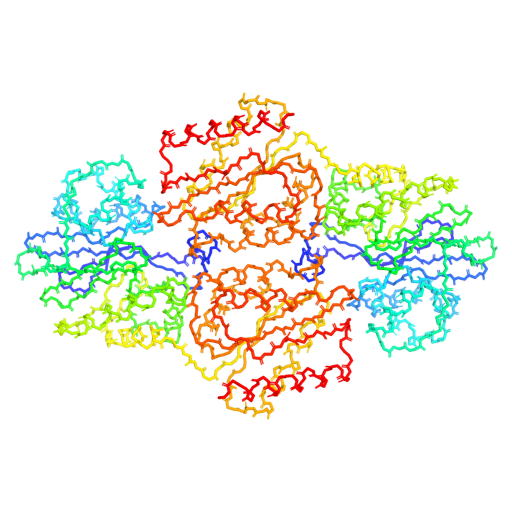 1
ATOM 771 N N . GLU A 1 94 ? 19.344 -36.719 -6.359 1 97.31 94 GLU A N 1
ATOM 772 C CA . GLU A 1 94 ? 19.281 -38.062 -5.859 1 97.31 94 GLU A CA 1
ATOM 773 C C . GLU A 1 94 ? 18.938 -39.062 -6.98 1 97.31 94 GLU A C 1
ATOM 775 O O . GLU A 1 94 ? 19.406 -40.188 -6.969 1 97.31 94 GLU A O 1
ATOM 780 N N . ILE A 1 95 ? 18.156 -38.656 -7.887 1 97.88 95 ILE A N 1
ATOM 781 C CA . ILE A 1 95 ? 17.766 -39.531 -8.984 1 97.88 95 ILE A CA 1
ATOM 782 C C . ILE A 1 95 ? 17.953 -38.781 -10.312 1 97.88 95 ILE A C 1
ATOM 784 O O . ILE A 1 95 ? 16.984 -38.594 -11.062 1 97.88 95 ILE A O 1
ATOM 788 N N . PRO A 1 96 ? 19.203 -38.562 -10.578 1 96.06 96 PRO A N 1
ATOM 789 C CA . PRO A 1 96 ? 19.5 -37.844 -11.82 1 96.06 96 PRO A CA 1
ATOM 790 C C . PRO A 1 96 ? 19.031 -38.594 -13.062 1 96.06 96 PRO A C 1
ATOM 792 O O . PRO A 1 96 ? 19.094 -39.844 -13.086 1 96.06 96 PRO A O 1
ATOM 795 N N . GLY A 1 97 ? 18.547 -38 -14.078 1 96.75 97 GLY A N 1
ATOM 796 C CA . GLY A 1 97 ? 18.203 -38.594 -15.352 1 96.75 97 GLY A CA 1
ATOM 797 C C . GLY A 1 97 ? 16.75 -39.031 -15.438 1 96.75 97 GLY A C 1
ATOM 798 O O . GLY A 1 97 ? 16.266 -39.375 -16.5 1 96.75 97 GLY A O 1
ATOM 799 N N . THR A 1 98 ? 16.031 -39.031 -14.25 1 98.31 98 THR A N 1
ATOM 800 C CA . THR A 1 98 ? 14.602 -39.344 -14.273 1 98.31 98 THR A CA 1
ATOM 801 C C . THR A 1 98 ? 13.875 -38.438 -15.273 1 98.31 98 THR A C 1
ATOM 803 O O . THR A 1 98 ? 14.047 -37.219 -15.266 1 98.31 98 THR A O 1
ATOM 806 N N . PRO A 1 99 ? 13.125 -39.062 -16.203 1 98.69 99 PRO A N 1
ATOM 807 C CA . PRO A 1 99 ? 12.406 -38.25 -17.172 1 98.69 99 PRO A CA 1
ATOM 808 C C . PRO A 1 99 ? 11.391 -37.312 -16.531 1 98.69 99 PRO A C 1
ATOM 810 O O . PRO A 1 99 ? 10.656 -37.719 -15.625 1 98.69 99 PRO A O 1
ATOM 813 N N . ILE A 1 100 ? 11.422 -36.094 -16.984 1 98.75 100 ILE A N 1
ATOM 814 C CA . ILE A 1 100 ? 10.477 -35.062 -16.547 1 98.75 100 ILE A CA 1
ATOM 815 C C . ILE A 1 100 ? 9.484 -34.75 -17.656 1 98.75 100 ILE A C 1
ATOM 817 O O . ILE A 1 100 ? 9.844 -34.188 -18.688 1 98.75 100 ILE A O 1
ATOM 821 N N . TYR A 1 101 ? 8.258 -35.188 -17.5 1 98.81 101 TYR A N 1
ATOM 822 C CA . TYR A 1 101 ? 7.188 -34.906 -18.453 1 98.81 101 TYR A CA 1
ATOM 823 C C . TYR A 1 101 ? 6.586 -33.531 -18.203 1 98.81 101 TYR A C 1
ATOM 825 O O . TYR A 1 101 ? 6.121 -33.219 -17.094 1 98.81 101 TYR A O 1
ATOM 833 N N . CYS A 1 102 ? 6.613 -32.656 -19.141 1 98.5 102 CYS A N 1
ATOM 834 C CA . CYS A 1 102 ? 6.078 -31.312 -19.047 1 98.5 102 CYS A CA 1
ATOM 835 C C . CYS A 1 102 ? 5.797 -30.734 -20.422 1 98.5 102 CYS A C 1
ATOM 837 O O . CYS A 1 102 ? 6.168 -31.328 -21.438 1 98.5 102 CYS A O 1
ATOM 839 N N . THR A 1 103 ? 5.078 -29.672 -20.531 1 98.12 103 THR A N 1
ATOM 840 C CA . THR A 1 103 ? 4.871 -29 -21.812 1 98.12 103 THR A CA 1
ATOM 841 C C . THR A 1 103 ? 6.164 -28.359 -22.297 1 98.12 103 THR A C 1
ATOM 843 O O . THR A 1 103 ? 7.121 -28.219 -21.531 1 98.12 103 THR A O 1
ATOM 846 N N . LYS A 1 104 ? 6.141 -28 -23.594 1 97.75 104 LYS A N 1
ATOM 847 C CA . LYS A 1 104 ? 7.305 -27.312 -24.141 1 97.75 104 LYS A CA 1
ATOM 848 C C . LYS A 1 104 ? 7.578 -26.016 -23.391 1 97.75 104 LYS A C 1
ATOM 850 O O . LYS A 1 104 ? 8.727 -25.688 -23.109 1 97.75 104 LYS A O 1
ATOM 855 N N . LYS A 1 105 ? 6.531 -25.312 -23.125 1 96.5 105 LYS A N 1
ATOM 856 C CA . LYS A 1 105 ? 6.676 -24.078 -22.344 1 96.5 105 LYS A CA 1
ATOM 857 C C . LYS A 1 105 ? 7.16 -24.391 -20.922 1 96.5 105 LYS A C 1
ATOM 859 O O . LYS A 1 105 ? 7.902 -23.609 -20.328 1 96.5 105 LYS A O 1
ATOM 864 N N . GLY A 1 106 ? 6.691 -25.531 -20.406 1 96.88 106 GLY A N 1
ATOM 865 C CA . GLY A 1 106 ? 7.16 -25.953 -19.109 1 96.88 106 GLY A CA 1
ATOM 866 C C . GLY A 1 106 ? 8.656 -26.203 -19.062 1 96.88 106 GLY A C 1
ATOM 867 O O . GLY A 1 106 ? 9.328 -25.781 -18.109 1 96.88 106 GLY A O 1
ATOM 868 N N . GLU A 1 107 ? 9.148 -26.844 -20.078 1 97.75 107 GLU A N 1
ATOM 869 C CA . GLU A 1 107 ? 10.586 -27.047 -20.188 1 97.75 107 GLU A CA 1
ATOM 870 C C . GLU A 1 107 ? 11.336 -25.719 -20.172 1 97.75 107 GLU A C 1
ATOM 872 O O . GLU A 1 107 ? 12.344 -25.578 -19.469 1 97.75 107 GLU A O 1
ATOM 877 N N . ALA A 1 108 ? 10.844 -24.797 -20.938 1 94.81 108 ALA A N 1
ATOM 878 C CA . ALA A 1 108 ? 11.484 -23.484 -21.031 1 94.81 108 ALA A CA 1
ATOM 879 C C . ALA A 1 108 ? 11.531 -22.797 -19.672 1 94.81 108 ALA A C 1
ATOM 881 O O . ALA A 1 108 ? 12.539 -22.188 -19.312 1 94.81 108 ALA A O 1
ATOM 882 N N . ILE A 1 109 ? 10.461 -22.938 -18.938 1 94.56 109 ILE A N 1
ATOM 883 C CA . ILE A 1 109 ? 10.375 -22.297 -17.625 1 94.56 109 ILE A CA 1
ATOM 884 C C . ILE A 1 109 ? 11.328 -23 -16.641 1 94.56 109 ILE A C 1
ATOM 886 O O . ILE A 1 109 ? 12.047 -22.328 -15.891 1 94.56 109 ILE A O 1
ATOM 890 N N . LEU A 1 110 ? 11.359 -24.312 -16.641 1 96.75 110 LEU A N 1
ATOM 891 C CA . LEU A 1 110 ? 12.258 -25.047 -15.773 1 96.75 110 LEU A CA 1
ATOM 892 C C . LEU A 1 110 ? 13.711 -24.719 -16.078 1 96.75 110 LEU A C 1
ATOM 894 O O . LEU A 1 110 ? 14.516 -24.516 -15.164 1 96.75 110 LEU A O 1
ATOM 898 N N . ARG A 1 111 ? 14.023 -24.641 -17.328 1 94.75 111 ARG A N 1
ATOM 899 C CA . ARG A 1 111 ? 15.375 -24.234 -17.719 1 94.75 111 ARG A CA 1
ATOM 900 C C . ARG A 1 111 ? 15.672 -22.812 -17.281 1 94.75 111 ARG A C 1
ATOM 902 O O . ARG A 1 111 ? 16.797 -22.516 -16.875 1 94.75 111 ARG A O 1
ATOM 909 N N . GLY A 1 112 ? 14.711 -22.016 -17.422 1 90.75 112 GLY A N 1
ATOM 910 C CA . GLY A 1 112 ? 14.875 -20.625 -17.031 1 90.75 112 GLY A CA 1
ATOM 911 C C . GLY A 1 112 ? 15.086 -20.453 -15.539 1 90.75 112 GLY A C 1
ATOM 912 O O . GLY A 1 112 ? 15.867 -19.594 -15.109 1 90.75 112 GLY A O 1
ATOM 913 N N . HIS A 1 113 ? 14.406 -21.266 -14.719 1 92.94 113 HIS A N 1
ATOM 914 C CA . HIS A 1 113 ? 14.469 -21.141 -13.266 1 92.94 113 HIS A CA 1
ATOM 915 C C . HIS A 1 113 ? 15.742 -21.797 -12.727 1 92.94 113 HIS A C 1
ATOM 917 O O . HIS A 1 113 ? 16.375 -21.25 -11.805 1 92.94 113 HIS A O 1
ATOM 923 N N . TYR A 1 114 ? 16.109 -22.938 -13.266 1 94.62 114 TYR A N 1
ATOM 924 C CA . TYR A 1 114 ? 17.094 -23.734 -12.562 1 94.62 114 TYR A CA 1
ATOM 925 C C . TYR A 1 114 ? 18.375 -23.875 -13.383 1 94.62 114 TYR A C 1
ATOM 927 O O . TYR A 1 114 ? 19.391 -24.375 -12.891 1 94.62 114 TYR A O 1
ATOM 935 N N . HIS A 1 115 ? 18.359 -23.5 -14.68 1 93.56 115 HIS A N 1
ATOM 936 C CA . HIS A 1 115 ? 19.531 -23.484 -15.547 1 93.56 115 HIS A CA 1
ATOM 937 C C . HIS A 1 115 ? 20.172 -24.859 -15.625 1 93.56 115 HIS A C 1
ATOM 939 O O . HIS A 1 115 ? 21.391 -24.984 -15.523 1 93.56 115 HIS A O 1
ATOM 945 N N . GLN A 1 116 ? 19.297 -25.859 -15.625 1 93.75 116 GLN A N 1
ATOM 946 C CA . GLN A 1 116 ? 19.734 -27.234 -15.742 1 93.75 116 GLN A CA 1
ATOM 947 C C . GLN A 1 116 ? 19.156 -27.891 -17 1 93.75 116 GLN A C 1
ATOM 949 O O . GLN A 1 116 ? 18.078 -27.547 -17.438 1 93.75 116 GLN A O 1
ATOM 954 N N . ASP A 1 117 ? 19.938 -28.75 -17.484 1 94.75 117 ASP A N 1
ATOM 955 C CA . ASP A 1 117 ? 19.484 -29.531 -18.625 1 94.75 117 ASP A CA 1
ATOM 956 C C . ASP A 1 117 ? 19.062 -30.938 -18.188 1 94.75 117 ASP A C 1
ATOM 958 O O . ASP A 1 117 ? 19.812 -31.906 -18.391 1 94.75 117 ASP A O 1
ATOM 962 N N . TRP A 1 118 ? 17.891 -31.078 -17.734 1 97.75 118 TRP A N 1
ATOM 963 C CA . TRP A 1 118 ? 17.375 -32.344 -17.25 1 97.75 118 TRP A CA 1
ATOM 964 C C . TRP A 1 118 ? 16.75 -33.156 -18.375 1 97.75 118 TRP A C 1
ATOM 966 O O . TRP A 1 118 ? 16.75 -32.719 -19.531 1 97.75 118 TRP A O 1
ATOM 976 N N . ASN A 1 119 ? 16.344 -34.406 -18.125 1 98.5 119 ASN A N 1
ATOM 977 C CA . ASN A 1 119 ? 15.727 -35.281 -19.109 1 98.5 119 ASN A CA 1
ATOM 978 C C . ASN A 1 119 ? 14.25 -34.938 -19.312 1 98.5 119 ASN A C 1
ATOM 980 O O . ASN A 1 119 ? 13.375 -35.625 -18.812 1 98.5 119 ASN A O 1
ATOM 984 N N . PHE A 1 120 ? 14.055 -33.938 -20.234 1 98.5 120 PHE A N 1
ATOM 985 C CA . PHE A 1 120 ? 12.703 -33.438 -20.453 1 98.5 120 PHE A CA 1
ATOM 986 C C . PHE A 1 120 ? 11.992 -34.25 -21.531 1 98.5 120 PHE A C 1
ATOM 988 O O . PHE A 1 120 ? 12.602 -34.594 -22.547 1 98.5 120 PHE A O 1
ATOM 995 N N . VAL A 1 121 ? 10.797 -34.562 -21.312 1 98.75 121 VAL A N 1
ATOM 996 C CA . VAL A 1 121 ? 9.883 -35.156 -22.297 1 98.75 121 VAL A CA 1
ATOM 997 C C . VAL A 1 121 ? 8.672 -34.25 -22.484 1 98.75 121 VAL A C 1
ATOM 999 O O . VAL A 1 121 ? 7.789 -34.188 -21.625 1 98.75 121 VAL A O 1
ATOM 1002 N N . ASN A 1 122 ? 8.617 -33.625 -23.625 1 98.62 122 ASN A N 1
ATOM 1003 C CA . ASN A 1 122 ? 7.523 -32.688 -23.875 1 98.62 122 ASN A CA 1
ATOM 1004 C C . ASN A 1 122 ? 6.242 -33.406 -24.281 1 98.62 122 ASN A C 1
ATOM 1006 O O . ASN A 1 122 ? 6.277 -34.344 -25.094 1 98.62 122 ASN A O 1
ATOM 1010 N N . VAL A 1 123 ? 5.152 -33.062 -23.672 1 98.44 123 VAL A N 1
ATOM 1011 C CA . VAL A 1 123 ? 3.855 -33.656 -23.953 1 98.44 123 VAL A CA 1
ATOM 1012 C C . VAL A 1 123 ? 2.844 -32.562 -24.297 1 98.44 123 VAL A C 1
ATOM 1014 O O . VAL A 1 123 ? 3.066 -31.391 -24.016 1 98.44 123 VAL A O 1
ATOM 1017 N N . LYS A 1 124 ? 1.796 -32.938 -24.953 1 97.38 124 LYS A N 1
ATOM 1018 C CA . LYS A 1 124 ? 0.684 -32.062 -25.328 1 97.38 124 LYS A CA 1
ATOM 1019 C C . LYS A 1 124 ? -0.657 -32.719 -25 1 97.38 124 LYS A C 1
ATOM 1021 O O . LYS A 1 124 ? -0.701 -33.875 -24.531 1 97.38 124 LYS A O 1
ATOM 1026 N N . THR A 1 125 ? -1.69 -31.969 -25.219 1 96.88 125 THR A N 1
ATOM 1027 C CA . THR A 1 125 ? -3.031 -32.469 -24.953 1 96.88 125 THR A CA 1
ATOM 1028 C C . THR A 1 125 ? -3.273 -33.781 -25.719 1 96.88 125 THR A C 1
ATOM 1030 O O . THR A 1 125 ? -3.051 -33.844 -26.938 1 96.88 125 THR A O 1
ATOM 1033 N N . GLY A 1 126 ? -3.721 -34.75 -25.016 1 96.38 126 GLY A N 1
ATOM 1034 C CA . GLY A 1 126 ? -4.047 -36.031 -25.625 1 96.38 126 GLY A CA 1
ATOM 1035 C C . GLY A 1 126 ? -2.939 -37.062 -25.5 1 96.38 126 GLY A C 1
ATOM 1036 O O . GLY A 1 126 ? -3.188 -38.25 -25.609 1 96.38 126 GLY A O 1
ATOM 1037 N N . ASP A 1 127 ? -1.686 -36.594 -25.297 1 98.38 127 ASP A N 1
ATOM 1038 C CA . ASP A 1 127 ? -0.601 -37.531 -25.031 1 98.38 127 ASP A CA 1
ATOM 1039 C C . ASP A 1 127 ? -0.868 -38.344 -23.781 1 98.38 127 ASP A C 1
ATOM 1041 O O . ASP A 1 127 ? -1.536 -37.875 -22.859 1 98.38 127 ASP A O 1
ATOM 1045 N N . THR A 1 128 ? -0.385 -39.594 -23.797 1 98.5 128 THR A N 1
ATOM 1046 C CA . THR A 1 128 ? -0.634 -40.5 -22.672 1 98.5 128 THR A CA 1
ATOM 1047 C C . THR A 1 128 ? 0.669 -41.125 -22.172 1 98.5 128 THR A C 1
ATOM 1049 O O . THR A 1 128 ? 1.67 -41.125 -22.891 1 98.5 128 THR A O 1
ATOM 1052 N N . LEU A 1 129 ? 0.72 -41.469 -20.984 1 98.56 129 LEU A N 1
ATOM 1053 C CA . LEU A 1 129 ? 1.786 -42.219 -20.328 1 98.56 129 LEU A CA 1
ATOM 1054 C C . LEU A 1 129 ? 1.217 -43.375 -19.531 1 98.56 129 LEU A C 1
ATOM 1056 O O . LEU A 1 129 ? 0.557 -43.188 -18.516 1 98.56 129 LEU A O 1
ATOM 1060 N N . SER A 1 130 ? 1.451 -44.594 -20.031 1 98.5 130 SER A N 1
ATOM 1061 C CA . SER A 1 130 ? 0.965 -45.781 -19.344 1 98.5 130 SER A CA 1
ATOM 1062 C C . SER A 1 130 ? 1.817 -46.094 -18.125 1 98.5 130 SER A C 1
ATOM 1064 O O . SER A 1 130 ? 3.047 -46.125 -18.203 1 98.5 130 SER A O 1
ATOM 1066 N N . LEU A 1 131 ? 1.214 -46.312 -17.016 1 98.31 131 LEU A N 1
ATOM 1067 C CA . LEU A 1 131 ? 1.912 -46.75 -15.797 1 98.31 131 LEU A CA 1
ATOM 1068 C C . LEU A 1 131 ? 1.704 -48.219 -15.547 1 98.31 131 LEU A C 1
ATOM 1070 O O . LEU A 1 131 ? 2.121 -48.75 -14.508 1 98.31 131 LEU A O 1
ATOM 1074 N N . GLY A 1 132 ? 1.079 -48.906 -16.391 1 97.56 132 GLY A N 1
ATOM 1075 C CA . GLY A 1 132 ? 0.67 -50.281 -16.266 1 97.56 132 GLY A CA 1
ATOM 1076 C C . GLY A 1 132 ? -0.831 -50.469 -16.375 1 97.56 132 GLY A C 1
ATOM 1077 O O . GLY A 1 132 ? -1.398 -50.406 -17.453 1 97.56 132 GLY A O 1
ATOM 1078 N N . ARG A 1 133 ? -1.489 -50.562 -15.258 1 96.75 133 ARG A N 1
ATOM 1079 C CA . ARG A 1 133 ? -2.939 -50.719 -15.211 1 96.75 133 ARG A CA 1
ATOM 1080 C C . ARG A 1 133 ? -3.643 -49.406 -15.477 1 96.75 133 ARG A C 1
ATOM 1082 O O . ARG A 1 133 ? -4.762 -49.375 -15.992 1 96.75 133 ARG A O 1
ATOM 1089 N N . GLN A 1 134 ? -2.975 -48.375 -15.078 1 97 134 GLN A N 1
ATOM 1090 C CA . GLN A 1 134 ? -3.561 -47.031 -15.234 1 97 134 GLN A CA 1
ATOM 1091 C C . GLN A 1 134 ? -2.764 -46.188 -16.234 1 97 134 GLN A C 1
ATOM 1093 O O . GLN A 1 134 ? -1.629 -46.531 -16.562 1 97 134 GLN A O 1
ATOM 1098 N N . THR A 1 135 ? -3.432 -45.219 -16.734 1 98.38 135 THR A N 1
ATOM 1099 C CA . THR A 1 135 ? -2.844 -44.344 -17.75 1 98.38 135 THR A CA 1
ATOM 1100 C C . THR A 1 135 ? -3.02 -42.875 -17.375 1 98.38 135 THR A C 1
ATOM 1102 O O . THR A 1 135 ? -4.09 -42.469 -16.906 1 98.38 135 THR A O 1
ATOM 1105 N N . LEU A 1 136 ? -1.942 -42.125 -17.469 1 98.62 136 LEU A N 1
ATOM 1106 C CA . LEU A 1 136 ? -1.998 -40.656 -17.375 1 98.62 136 LEU A CA 1
ATOM 1107 C C . LEU A 1 136 ? -2.26 -40.031 -18.734 1 98.62 136 LEU A C 1
ATOM 1109 O O . LEU A 1 136 ? -1.636 -40.406 -19.719 1 98.62 136 LEU A O 1
ATOM 1113 N N . THR A 1 137 ? -3.236 -39.219 -18.797 1 98.44 137 THR A N 1
ATOM 1114 C CA . THR A 1 137 ? -3.506 -38.406 -19.984 1 98.44 137 THR A CA 1
ATOM 1115 C C . THR A 1 137 ? -3.26 -36.938 -19.703 1 98.44 137 THR A C 1
ATOM 1117 O O . THR A 1 137 ? -3.793 -36.375 -18.734 1 98.44 137 THR A O 1
ATOM 1120 N N . PHE A 1 138 ? -2.451 -36.312 -20.562 1 98.38 138 PHE A N 1
ATOM 1121 C CA . PHE A 1 138 ? -2.066 -34.938 -20.344 1 98.38 138 PHE A CA 1
ATOM 1122 C C . PHE A 1 138 ? -3.041 -34 -21.031 1 98.38 138 PHE A C 1
ATOM 1124 O O . PHE A 1 138 ? -3.506 -34.281 -22.141 1 98.38 138 PHE A O 1
ATOM 1131 N N . ILE A 1 139 ? -3.396 -32.906 -20.391 1 97.81 139 ILE A N 1
ATOM 1132 C CA . ILE A 1 139 ? -4.312 -31.906 -20.891 1 97.81 139 ILE A CA 1
ATOM 1133 C C . ILE A 1 139 ? -3.711 -30.516 -20.672 1 97.81 139 ILE A C 1
ATOM 1135 O O . ILE A 1 139 ? -3.727 -29.984 -19.562 1 97.81 139 ILE A O 1
ATOM 1139 N N . GLU A 1 140 ? -3.24 -29.891 -21.766 1 97.56 140 GLU A N 1
ATOM 1140 C CA . GLU A 1 140 ? -2.697 -28.547 -21.641 1 97.56 140 GLU A CA 1
ATOM 1141 C C . GLU A 1 140 ? -3.783 -27.547 -21.25 1 97.56 140 GLU A C 1
ATOM 1143 O O . GLU A 1 140 ? -4.926 -27.656 -21.703 1 97.56 140 GLU A O 1
ATOM 1148 N N . ALA A 1 141 ? -3.48 -26.703 -20.422 1 96.94 141 ALA A N 1
ATOM 1149 C CA . ALA A 1 141 ? -4.336 -25.594 -20.016 1 96.94 141 ALA A CA 1
ATOM 1150 C C . ALA A 1 141 ? -3.564 -24.266 -20.016 1 96.94 141 ALA A C 1
ATOM 1152 O O . ALA A 1 141 ? -3.504 -23.578 -19 1 96.94 141 ALA A O 1
ATOM 1153 N N . PRO A 1 142 ? -3.051 -23.922 -21.234 1 95.19 142 PRO A N 1
ATOM 1154 C CA . PRO A 1 142 ? -2.168 -22.75 -21.297 1 95.19 142 PRO A CA 1
ATOM 1155 C C . PRO A 1 142 ? -2.83 -21.484 -20.766 1 95.19 142 PRO A C 1
ATOM 1157 O O . PRO A 1 142 ? -4.012 -21.25 -21.016 1 95.19 142 PRO A O 1
ATOM 1160 N N . MET A 1 143 ? -2.043 -20.688 -19.938 1 92.94 143 MET A N 1
ATOM 1161 C CA . MET A 1 143 ? -2.381 -19.375 -19.406 1 92.94 143 MET A CA 1
ATOM 1162 C C . MET A 1 143 ? -3.322 -19.484 -18.219 1 92.94 143 MET A C 1
ATOM 1164 O O . MET A 1 143 ? -3.861 -18.469 -17.75 1 92.94 143 MET A O 1
ATOM 1168 N N . LEU A 1 144 ? -3.443 -20.688 -17.672 1 94 144 LEU A N 1
ATOM 1169 C CA . LEU A 1 144 ? -4.215 -20.859 -16.438 1 94 144 LEU A CA 1
ATOM 1170 C C . LEU A 1 144 ? -3.305 -21.219 -15.273 1 94 144 LEU A C 1
ATOM 1172 O O . LEU A 1 144 ? -3.393 -22.328 -14.734 1 94 144 LEU A O 1
ATOM 1176 N N . HIS A 1 145 ? -2.473 -20.375 -14.945 1 90.06 145 HIS A N 1
ATOM 1177 C CA . HIS A 1 145 ? -2.354 -18.953 -15.25 1 90.06 145 HIS A CA 1
ATOM 1178 C C . HIS A 1 145 ? -1.002 -18.641 -15.883 1 90.06 145 HIS A C 1
ATOM 1180 O O . HIS A 1 145 ? -0.606 -17.469 -15.961 1 90.06 145 HIS A O 1
ATOM 1186 N N . TRP A 1 146 ? -0.273 -19.578 -16.156 1 91.38 146 TRP A N 1
ATOM 1187 C CA . TRP A 1 146 ? 0.98 -19.453 -16.891 1 91.38 146 TRP A CA 1
ATOM 1188 C C . TRP A 1 146 ? 0.925 -20.219 -18.203 1 91.38 146 TRP A C 1
ATOM 1190 O O . TRP A 1 146 ? 0.115 -21.141 -18.344 1 91.38 146 TRP A O 1
ATOM 1200 N N . PRO A 1 147 ? 1.832 -19.938 -19.094 1 92.31 147 PRO A N 1
ATOM 1201 C CA . PRO A 1 147 ? 1.777 -20.578 -20.406 1 92.31 147 PRO A CA 1
ATOM 1202 C C . PRO A 1 147 ? 2.018 -22.078 -20.344 1 92.31 147 PRO A C 1
ATOM 1204 O O . PRO A 1 147 ? 1.609 -22.812 -21.25 1 92.31 147 PRO A O 1
ATOM 1207 N N . ASP A 1 148 ? 2.586 -22.578 -19.312 1 95.19 148 ASP A N 1
ATOM 1208 C CA . ASP A 1 148 ? 3.031 -23.969 -19.25 1 95.19 148 ASP A CA 1
ATOM 1209 C C . ASP A 1 148 ? 1.964 -24.859 -18.625 1 95.19 148 ASP A C 1
ATOM 1211 O O . ASP A 1 148 ? 2.082 -26.094 -18.641 1 95.19 148 ASP A O 1
ATOM 1215 N N . THR A 1 149 ? 0.925 -24.312 -18.141 1 96.44 149 THR A N 1
ATOM 1216 C CA . THR A 1 149 ? 0.004 -25.031 -17.281 1 96.44 149 THR A CA 1
ATOM 1217 C C . THR A 1 149 ? -0.591 -26.234 -18 1 96.44 149 THR A C 1
ATOM 1219 O O . THR A 1 149 ? -0.986 -26.141 -19.156 1 96.44 149 THR A O 1
ATOM 1222 N N . MET A 1 150 ? -0.608 -27.375 -17.312 1 97.31 150 MET A N 1
ATOM 1223 C CA . MET A 1 150 ? -1.316 -28.547 -17.812 1 97.31 150 MET A CA 1
ATOM 1224 C C . MET A 1 150 ? -1.967 -29.312 -16.672 1 97.31 150 MET A C 1
ATOM 1226 O O . MET A 1 150 ? -1.614 -29.125 -15.508 1 97.31 150 MET A O 1
ATOM 1230 N N . MET A 1 151 ? -2.938 -30.047 -16.984 1 98.19 151 MET A N 1
ATOM 1231 C CA . MET A 1 151 ? -3.578 -31.016 -16.094 1 98.19 151 MET A CA 1
ATOM 1232 C C . MET A 1 151 ? -3.236 -32.438 -16.516 1 98.19 151 MET A C 1
ATOM 1234 O O . MET A 1 151 ? -2.756 -32.688 -17.625 1 98.19 151 MET A O 1
ATOM 1238 N N . THR A 1 152 ? -3.41 -33.312 -15.594 1 98.62 152 THR A N 1
ATOM 1239 C CA . THR A 1 152 ? -3.195 -34.75 -15.867 1 98.62 152 THR A CA 1
ATOM 1240 C C . THR A 1 152 ? -4.371 -35.562 -15.359 1 98.62 152 THR A C 1
ATOM 1242 O O . THR A 1 152 ? -4.789 -35.438 -14.203 1 98.62 152 THR A O 1
ATOM 1245 N N . TYR A 1 153 ? -4.934 -36.344 -16.25 1 98.62 153 TYR A N 1
ATOM 1246 C CA . TYR A 1 153 ? -6.035 -37.25 -15.883 1 98.62 153 TYR A CA 1
ATOM 1247 C C . TYR A 1 153 ? -5.543 -38.656 -15.703 1 98.62 153 TYR A C 1
ATOM 1249 O O . TYR A 1 153 ? -4.84 -39.188 -16.562 1 98.62 153 TYR A O 1
ATOM 1257 N N . LEU A 1 154 ? -5.785 -39.25 -14.562 1 98.62 154 LEU A N 1
ATOM 1258 C CA . LEU A 1 154 ? -5.473 -40.656 -14.273 1 98.62 154 LEU A CA 1
ATOM 1259 C C . LEU A 1 154 ? -6.691 -41.531 -14.5 1 98.62 154 LEU A C 1
ATOM 1261 O O . LEU A 1 154 ? -7.648 -41.5 -13.727 1 98.62 154 LEU A O 1
ATOM 1265 N N . SER A 1 155 ? -6.473 -42.344 -15.539 1 95.62 155 SER A N 1
ATOM 1266 C CA . SER A 1 155 ? -7.562 -43.281 -15.789 1 95.62 155 SER A CA 1
ATOM 1267 C C . SER A 1 155 ? -7.609 -44.375 -14.719 1 95.62 155 SER A C 1
ATOM 1269 O O . SER A 1 155 ? -6.594 -44.688 -14.094 1 95.62 155 SER A O 1
ATOM 1271 N N . GLY A 1 156 ? -8.555 -45.125 -14.484 1 93.19 156 GLY A N 1
ATOM 1272 C CA . GLY A 1 156 ? -8.719 -46.156 -13.469 1 93.19 156 GLY A CA 1
ATOM 1273 C C . GLY A 1 156 ? -9.281 -45.625 -12.172 1 93.19 156 GLY A C 1
ATOM 1274 O O . GLY A 1 156 ? -10.383 -46 -11.766 1 93.19 156 GLY A O 1
ATOM 1275 N N . ASP A 1 157 ? -8.414 -44.625 -11.633 1 97.12 157 ASP A N 1
ATOM 1276 C CA . ASP A 1 157 ? -8.883 -44 -10.391 1 97.12 157 ASP A CA 1
ATOM 1277 C C . ASP A 1 157 ? -9.797 -42.812 -10.672 1 97.12 157 ASP A C 1
ATOM 1279 O O . ASP A 1 157 ? -10.453 -42.312 -9.766 1 97.12 157 ASP A O 1
ATOM 1283 N N . GLU A 1 158 ? -9.844 -42.406 -11.922 1 98.06 158 GLU A N 1
ATOM 1284 C CA . GLU A 1 158 ? -10.719 -41.344 -12.352 1 98.06 158 GLU A CA 1
ATOM 1285 C C . GLU A 1 158 ? -10.43 -40.062 -11.562 1 98.06 158 GLU A C 1
ATOM 1287 O O . GLU A 1 158 ? -11.352 -39.438 -11.008 1 98.06 158 GLU A O 1
ATOM 1292 N N . ILE A 1 159 ? -9.148 -39.656 -11.539 1 98.62 159 ILE A N 1
ATOM 1293 C CA . ILE A 1 159 ? -8.688 -38.469 -10.82 1 98.62 159 ILE A CA 1
ATOM 1294 C C . ILE A 1 159 ? -8.109 -37.438 -11.805 1 98.62 159 ILE A C 1
ATOM 1296 O O . ILE A 1 159 ? -7.352 -37.812 -12.703 1 98.62 159 ILE A O 1
ATOM 1300 N N . LEU A 1 160 ? -8.578 -36.25 -11.672 1 98.69 160 LEU A N 1
ATOM 1301 C CA . LEU A 1 160 ? -7.957 -35.125 -12.398 1 98.69 160 LEU A CA 1
ATOM 1302 C C . LEU A 1 160 ? -6.977 -34.375 -11.5 1 98.69 160 LEU A C 1
ATOM 1304 O O . LEU A 1 160 ? -7.383 -33.75 -10.523 1 98.69 160 LEU A O 1
ATOM 1308 N N . PHE A 1 161 ? -5.711 -34.5 -11.75 1 98.75 161 PHE A N 1
ATOM 1309 C CA . PHE A 1 161 ? -4.727 -33.594 -11.148 1 98.75 161 PHE A CA 1
ATOM 1310 C C . PHE A 1 161 ? -4.711 -32.25 -11.875 1 98.75 161 PHE A C 1
ATOM 1312 O O . PHE A 1 161 ? -4.121 -32.125 -12.953 1 98.75 161 PHE A O 1
ATOM 1319 N N . SER A 1 162 ? -5.285 -31.25 -11.266 1 98.12 162 SER A N 1
ATOM 1320 C CA . SER A 1 162 ? -5.684 -30.047 -11.984 1 98.12 162 SER A CA 1
ATOM 1321 C C . SER A 1 162 ? -4.641 -28.953 -11.852 1 98.12 162 SER A C 1
ATOM 1323 O O . SER A 1 162 ? -4.809 -27.859 -12.391 1 98.12 162 SER A O 1
ATOM 1325 N N . ASN A 1 163 ? -3.533 -29.234 -11.211 1 95.81 163 ASN A N 1
ATOM 1326 C CA . ASN A 1 163 ? -2.527 -28.219 -10.945 1 95.81 163 ASN A CA 1
ATOM 1327 C C . ASN A 1 163 ? -3.117 -27.031 -10.18 1 95.81 163 ASN A C 1
ATOM 1329 O O . ASN A 1 163 ? -3.818 -27.219 -9.188 1 95.81 163 ASN A O 1
ATOM 1333 N N . ASP A 1 164 ? -2.85 -25.719 -10.633 1 95.56 164 ASP A N 1
ATOM 1334 C CA . ASP A 1 164 ? -3.35 -24.547 -9.922 1 95.56 164 ASP A CA 1
ATOM 1335 C C . ASP A 1 164 ? -4.836 -24.328 -10.203 1 95.56 164 ASP A C 1
ATOM 1337 O O . ASP A 1 164 ? -5.539 -23.719 -9.398 1 95.56 164 ASP A O 1
ATOM 1341 N N . VAL A 1 165 ? -5.25 -24.828 -11.305 1 96.62 165 VAL A N 1
ATOM 1342 C CA . VAL A 1 165 ? -6.664 -24.719 -11.656 1 96.62 165 VAL A CA 1
ATOM 1343 C C . VAL A 1 165 ? -7.504 -25.484 -10.633 1 96.62 165 VAL A C 1
ATOM 1345 O O . VAL A 1 165 ? -7.125 -26.562 -10.188 1 96.62 165 VAL A O 1
ATOM 1348 N N . PHE A 1 166 ? -8.633 -24.922 -10.203 1 98.12 166 PHE A N 1
ATOM 1349 C CA . PHE A 1 166 ? -9.586 -25.484 -9.25 1 98.12 166 PHE A CA 1
ATOM 1350 C C . PHE A 1 166 ? -8.984 -25.562 -7.855 1 98.12 166 PHE A C 1
ATOM 1352 O O . PHE A 1 166 ? -9.547 -26.203 -6.969 1 98.12 166 PHE A O 1
ATOM 1359 N N . GLY A 1 167 ? -7.781 -24.969 -7.66 1 96.94 167 GLY A N 1
ATOM 1360 C CA . GLY A 1 167 ? -7.172 -24.953 -6.34 1 96.94 167 GLY A CA 1
ATOM 1361 C C . GLY A 1 167 ? -7.52 -23.719 -5.531 1 96.94 167 GLY A C 1
ATOM 1362 O O . GLY A 1 167 ? -8.367 -22.922 -5.941 1 96.94 167 GLY A O 1
ATOM 1363 N N . GLN A 1 168 ? -7.008 -23.625 -4.324 1 97.38 168 GLN A N 1
ATOM 1364 C CA . GLN A 1 168 ? -7.129 -22.531 -3.367 1 97.38 168 GLN A CA 1
ATOM 1365 C C . GLN A 1 168 ? -6.059 -22.625 -2.283 1 97.38 168 GLN A C 1
ATOM 1367 O O . GLN A 1 168 ? -5.418 -23.672 -2.129 1 97.38 168 GLN A O 1
ATOM 1372 N N . HIS A 1 169 ? -5.805 -21.547 -1.661 1 96.94 169 HIS A N 1
ATOM 1373 C CA . HIS A 1 169 ? -4.922 -21.625 -0.5 1 96.94 169 HIS A CA 1
ATOM 1374 C C . HIS A 1 169 ? -5.711 -21.922 0.771 1 96.94 169 HIS A C 1
ATOM 1376 O O . HIS A 1 169 ? -6.457 -21.062 1.255 1 96.94 169 HIS A O 1
ATOM 1382 N N . PHE A 1 170 ? -5.609 -23.109 1.21 1 96.69 170 PHE A N 1
ATOM 1383 C CA . PHE A 1 170 ? -6.316 -23.609 2.381 1 96.69 170 PHE A CA 1
ATOM 1384 C C . PHE A 1 170 ? -5.555 -24.781 3.006 1 96.69 170 PHE A C 1
ATOM 1386 O O . PHE A 1 170 ? -5.434 -25.844 2.402 1 96.69 170 PHE A O 1
ATOM 1393 N N . ALA A 1 171 ? -5.039 -24.531 4.184 1 96.19 171 ALA A N 1
ATOM 1394 C CA . ALA A 1 171 ? -4.316 -25.578 4.898 1 96.19 171 ALA A CA 1
ATOM 1395 C C . ALA A 1 171 ? -5.262 -26.391 5.785 1 96.19 171 ALA A C 1
ATOM 1397 O O . ALA A 1 171 ? -6.031 -25.828 6.559 1 96.19 171 ALA A O 1
ATOM 1398 N N . THR A 1 172 ? -5.27 -27.594 5.594 1 94.38 172 THR A N 1
ATOM 1399 C CA . THR A 1 172 ? -5.977 -28.531 6.453 1 94.38 172 THR A CA 1
ATOM 1400 C C . THR A 1 172 ? -5.246 -29.875 6.5 1 94.38 172 THR A C 1
ATOM 1402 O O . THR A 1 172 ? -4.617 -30.281 5.52 1 94.38 172 THR A O 1
ATOM 1405 N N . GLU A 1 173 ? -5.391 -30.562 7.609 1 89.69 173 GLU A N 1
ATOM 1406 C CA . GLU A 1 173 ? -4.727 -31.859 7.754 1 89.69 173 GLU A CA 1
ATOM 1407 C C . GLU A 1 173 ? -5.402 -32.938 6.898 1 89.69 173 GLU A C 1
ATOM 1409 O O . GLU A 1 173 ? -4.734 -33.812 6.367 1 89.69 173 GLU A O 1
ATOM 1414 N N . SER A 1 174 ? -6.66 -32.844 6.695 1 91.38 174 SER A N 1
ATOM 1415 C CA . SER A 1 174 ? -7.414 -33.875 6 1 91.38 174 SER A CA 1
ATOM 1416 C C . SER A 1 174 ? -7.238 -33.781 4.488 1 91.38 174 SER A C 1
ATOM 1418 O O . SER A 1 174 ? -7.25 -34.781 3.783 1 91.38 174 SER A O 1
ATOM 1420 N N . LEU A 1 175 ? -7.129 -32.531 3.943 1 93.69 175 LEU A N 1
ATOM 1421 C CA . LEU A 1 175 ? -6.906 -32.219 2.535 1 93.69 175 LEU A CA 1
ATOM 1422 C C . LEU A 1 175 ? -8.172 -32.469 1.716 1 93.69 175 LEU A C 1
ATOM 1424 O O . LEU A 1 175 ? -8.117 -32.5 0.485 1 93.69 175 LEU A O 1
ATOM 1428 N N . TYR A 1 176 ? -9.289 -32.75 2.338 1 97.25 176 TYR A N 1
ATOM 1429 C CA . TYR A 1 176 ? -10.523 -33.031 1.612 1 97.25 176 TYR A CA 1
ATOM 1430 C C . TYR A 1 176 ? -11.547 -31.922 1.796 1 97.25 176 TYR A C 1
ATOM 1432 O O . TYR A 1 176 ? -11.695 -31.391 2.895 1 97.25 176 TYR A O 1
ATOM 1440 N N . ASN A 1 177 ? -12.273 -31.641 0.681 1 97.56 177 ASN A N 1
ATOM 1441 C CA . ASN A 1 177 ? -13.195 -30.516 0.672 1 97.56 177 ASN A CA 1
ATOM 1442 C C . ASN A 1 177 ? -14.352 -30.719 1.641 1 97.56 177 ASN A C 1
ATOM 1444 O O . ASN A 1 177 ? -14.938 -29.766 2.135 1 97.56 177 ASN A O 1
ATOM 1448 N N . ASP A 1 178 ? -14.68 -31.984 1.958 1 96.31 178 ASP A N 1
ATOM 1449 C CA . ASP A 1 178 ? -15.852 -32.25 2.795 1 96.31 178 ASP A CA 1
ATOM 1450 C C . ASP A 1 178 ? -15.484 -32.219 4.277 1 96.31 178 ASP A C 1
ATOM 1452 O O . ASP A 1 178 ? -16.359 -32.344 5.141 1 96.31 178 ASP A O 1
ATOM 1456 N N . LEU A 1 179 ? -14.25 -32 4.562 1 96.12 179 LEU A N 1
ATOM 1457 C CA . LEU A 1 179 ? -13.812 -32.062 5.953 1 96.12 179 LEU A CA 1
ATOM 1458 C C . LEU A 1 179 ? -13.344 -30.688 6.43 1 96.12 179 LEU A C 1
ATOM 1460 O O . LEU A 1 179 ? -12.578 -30.594 7.391 1 96.12 179 LEU A O 1
ATOM 1464 N N . VAL A 1 180 ? -13.695 -29.672 5.68 1 95.88 180 VAL A N 1
ATOM 1465 C CA . VAL A 1 180 ? -13.398 -28.297 6.074 1 95.88 180 VAL A CA 1
ATOM 1466 C C . VAL A 1 180 ? -14.68 -27.469 6.074 1 95.88 180 VAL A C 1
ATOM 1468 O O . VAL A 1 180 ? -15.703 -27.906 5.551 1 95.88 180 VAL A O 1
ATOM 1471 N N . LYS A 1 181 ? -14.602 -26.281 6.773 1 95.5 181 LYS A N 1
ATOM 1472 C CA . LYS A 1 181 ? -15.742 -25.375 6.754 1 95.5 181 LYS A CA 1
ATOM 1473 C C . LYS A 1 181 ? -16.047 -24.906 5.336 1 95.5 181 LYS A C 1
ATOM 1475 O O . LYS A 1 181 ? -15.211 -24.281 4.684 1 95.5 181 LYS A O 1
ATOM 1480 N N . GLN A 1 182 ? -17.234 -25.188 4.883 1 97.12 182 GLN A N 1
ATOM 1481 C CA . GLN A 1 182 ? -17.594 -25.031 3.48 1 97.12 182 GLN A CA 1
ATOM 1482 C C . GLN A 1 182 ? -17.562 -23.562 3.062 1 97.12 182 GLN A C 1
ATOM 1484 O O . GLN A 1 182 ? -17.141 -23.25 1.949 1 97.12 182 GLN A O 1
ATOM 1489 N N . ASP A 1 183 ? -17.984 -22.688 3.902 1 96.69 183 ASP A N 1
ATOM 1490 C CA . ASP A 1 183 ? -17.984 -21.266 3.57 1 96.69 183 ASP A CA 1
ATOM 1491 C C . ASP A 1 183 ? -16.547 -20.75 3.393 1 96.69 183 ASP A C 1
ATOM 1493 O O . ASP A 1 183 ? -16.281 -19.953 2.502 1 96.69 183 ASP A O 1
ATOM 1497 N N . ASP A 1 184 ? -15.664 -21.219 4.23 1 96.88 184 ASP A N 1
ATOM 1498 C CA . ASP A 1 184 ? -14.258 -20.844 4.121 1 96.88 184 ASP A CA 1
ATOM 1499 C C . ASP A 1 184 ? -13.641 -21.375 2.832 1 96.88 184 ASP A C 1
ATOM 1501 O O . ASP A 1 184 ? -12.898 -20.672 2.15 1 96.88 184 ASP A O 1
ATOM 1505 N N . LEU A 1 185 ? -13.984 -22.625 2.539 1 97.31 185 LEU A N 1
ATOM 1506 C CA . LEU A 1 185 ? -13.461 -23.266 1.339 1 97.31 185 LEU A CA 1
ATOM 1507 C C . LEU A 1 185 ? -13.875 -22.5 0.088 1 97.31 185 LEU A C 1
ATOM 1509 O O . LEU A 1 185 ? -13.031 -22.172 -0.755 1 97.31 185 LEU A O 1
ATOM 1513 N N . MET A 1 186 ? -15.109 -22.188 0.015 1 97.56 186 MET A N 1
ATOM 1514 C CA . MET A 1 186 ? -15.617 -21.516 -1.181 1 97.56 186 MET A CA 1
ATOM 1515 C C . MET A 1 186 ? -15.094 -20.094 -1.275 1 97.56 186 MET A C 1
ATOM 1517 O O . MET A 1 186 ? -14.836 -19.594 -2.371 1 97.56 186 MET A O 1
ATOM 1521 N N . TRP A 1 187 ? -14.914 -19.469 -0.142 1 97.5 187 TRP A N 1
ATOM 1522 C CA . TRP A 1 187 ? -14.32 -18.141 -0.128 1 97.5 187 TRP A CA 1
ATOM 1523 C C . TRP A 1 187 ? -12.891 -18.172 -0.65 1 97.5 187 TRP A C 1
ATOM 1525 O O . TRP A 1 187 ? -12.516 -17.359 -1.505 1 97.5 187 TRP A O 1
ATOM 1535 N N . GLU A 1 188 ? -12.102 -19.125 -0.157 1 97.81 188 GLU A N 1
ATOM 1536 C CA . GLU A 1 188 ? -10.711 -19.219 -0.575 1 97.81 188 GLU A CA 1
ATOM 1537 C C . GLU A 1 188 ? -10.602 -19.594 -2.051 1 97.81 188 GLU A C 1
ATOM 1539 O O . GLU A 1 188 ? -9.672 -19.156 -2.74 1 97.81 188 GLU A O 1
ATOM 1544 N N . ALA A 1 189 ? -11.547 -20.391 -2.531 1 98.25 189 ALA A N 1
ATOM 1545 C CA . ALA A 1 189 ? -11.562 -20.734 -3.949 1 98.25 189 ALA A CA 1
ATOM 1546 C C . ALA A 1 189 ? -11.875 -19.516 -4.812 1 98.25 189 ALA A C 1
ATOM 1548 O O . ALA A 1 189 ? -11.219 -19.281 -5.832 1 98.25 189 ALA A O 1
ATOM 1549 N N . GLU A 1 190 ? -12.859 -18.766 -4.391 1 98.06 190 GLU A N 1
ATOM 1550 C CA . GLU A 1 190 ? -13.219 -17.562 -5.129 1 98.06 190 GLU A CA 1
ATOM 1551 C C . GLU A 1 190 ? -12.094 -16.547 -5.098 1 98.06 190 GLU A C 1
ATOM 1553 O O . GLU A 1 190 ? -11.789 -15.914 -6.113 1 98.06 190 GLU A O 1
ATOM 1558 N N . LYS A 1 191 ? -11.531 -16.375 -3.924 1 97.94 191 LYS A N 1
ATOM 1559 C CA . LYS A 1 191 ? -10.406 -15.461 -3.76 1 97.94 191 LYS A CA 1
ATOM 1560 C C . LYS A 1 191 ? -9.25 -15.828 -4.688 1 97.94 191 LYS A C 1
ATOM 1562 O O . LYS A 1 191 ? -8.633 -14.961 -5.305 1 97.94 191 LYS A O 1
ATOM 1567 N N . TYR A 1 192 ? -9.008 -17.125 -4.773 1 97.94 192 TYR A N 1
ATOM 1568 C CA . TYR A 1 192 ? -7.969 -17.641 -5.656 1 97.94 192 TYR A CA 1
ATOM 1569 C C . TYR A 1 192 ? -8.297 -17.344 -7.113 1 97.94 192 TYR A C 1
ATOM 1571 O O . TYR A 1 192 ? -7.445 -16.828 -7.855 1 97.94 192 TYR A O 1
ATOM 1579 N N . TYR A 1 193 ? -9.492 -17.594 -7.512 1 98.19 193 TYR A N 1
ATOM 1580 C CA . TYR A 1 193 ? -9.906 -17.312 -8.883 1 98.19 193 TYR A CA 1
ATOM 1581 C C . TYR A 1 193 ? -9.805 -15.82 -9.195 1 98.19 193 TYR A C 1
ATOM 1583 O O . TYR A 1 193 ? -9.234 -15.43 -10.219 1 98.19 193 TYR A O 1
ATOM 1591 N N . ALA A 1 194 ? -10.312 -15.008 -8.305 1 98 194 ALA A N 1
ATOM 1592 C CA . ALA A 1 194 ? -10.414 -13.57 -8.523 1 98 194 ALA A CA 1
ATOM 1593 C C . ALA A 1 194 ? -9.031 -12.945 -8.672 1 98 194 ALA A C 1
ATOM 1595 O O . ALA A 1 194 ? -8.82 -12.078 -9.523 1 98 194 ALA A O 1
ATOM 1596 N N . ASN A 1 195 ? -8.102 -13.406 -7.871 1 97.62 195 ASN A N 1
ATOM 1597 C CA . ASN A 1 195 ? -6.828 -12.711 -7.758 1 97.62 195 ASN A CA 1
ATOM 1598 C C . ASN A 1 195 ? -5.762 -13.336 -8.656 1 97.62 195 ASN A C 1
ATOM 1600 O O . ASN A 1 195 ? -4.723 -12.727 -8.914 1 97.62 195 ASN A O 1
ATOM 1604 N N . ILE A 1 196 ? -6.004 -14.578 -9.117 1 96.06 196 ILE A N 1
ATOM 1605 C CA . ILE A 1 196 ? -4.941 -15.273 -9.836 1 96.06 196 ILE A CA 1
ATOM 1606 C C . ILE A 1 196 ? -5.434 -15.672 -11.227 1 96.06 196 ILE A C 1
ATOM 1608 O O . ILE A 1 196 ? -4.707 -15.523 -12.211 1 96.06 196 ILE A O 1
ATOM 1612 N N . ILE A 1 197 ? -6.707 -16.078 -11.375 1 96.88 197 ILE A N 1
ATOM 1613 C CA . ILE A 1 197 ? -7.156 -16.734 -12.594 1 96.88 197 ILE A CA 1
ATOM 1614 C C . ILE A 1 197 ? -7.973 -15.758 -13.438 1 96.88 197 ILE A C 1
ATOM 1616 O O . ILE A 1 197 ? -8 -15.859 -14.664 1 96.88 197 ILE A O 1
ATOM 1620 N N . ASN A 1 198 ? -8.57 -14.773 -12.836 1 97.12 198 ASN A N 1
ATOM 1621 C CA . ASN A 1 198 ? -9.609 -13.984 -13.5 1 97.12 198 ASN A CA 1
ATOM 1622 C C . ASN A 1 198 ? -9.078 -13.312 -14.758 1 97.12 198 ASN A C 1
ATOM 1624 O O . ASN A 1 198 ? -9.789 -13.219 -15.766 1 97.12 198 ASN A O 1
ATOM 1628 N N . MET A 1 199 ? -7.895 -12.828 -14.68 1 95 199 MET A N 1
ATOM 1629 C CA . MET A 1 199 ? -7.32 -12.188 -15.859 1 95 199 MET A CA 1
ATOM 1630 C C . MET A 1 199 ? -7.398 -13.117 -17.062 1 95 199 MET A C 1
ATOM 1632 O O . MET A 1 199 ? -7.496 -12.648 -18.203 1 95 199 MET A O 1
ATOM 1636 N N . TYR A 1 200 ? -7.465 -14.398 -16.859 1 96.38 200 TYR A N 1
ATOM 1637 C CA . TYR A 1 200 ? -7.441 -15.406 -17.906 1 96.38 200 TYR A CA 1
ATOM 1638 C C . TYR A 1 200 ? -8.805 -16.078 -18.062 1 96.38 200 TYR A C 1
ATOM 1640 O O . TYR A 1 200 ? -8.898 -17.234 -18.484 1 96.38 200 TYR A O 1
ATOM 1648 N N . SER A 1 201 ? -9.805 -15.383 -17.703 1 97 201 SER A N 1
ATOM 1649 C CA . SER A 1 201 ? -11.164 -15.93 -17.688 1 97 201 SER A CA 1
ATOM 1650 C C . SER A 1 201 ? -11.555 -16.453 -19.078 1 97 201 SER A C 1
ATOM 1652 O O . SER A 1 201 ? -12.203 -17.484 -19.188 1 97 201 SER A O 1
ATOM 1654 N N . PRO A 1 202 ? -11.234 -15.75 -20.172 1 96.88 202 PRO A N 1
ATOM 1655 C CA . PRO A 1 202 ? -11.586 -16.328 -21.484 1 96.88 202 PRO A CA 1
ATOM 1656 C C . PRO A 1 202 ? -10.961 -17.703 -21.688 1 96.88 202 PRO A C 1
ATOM 1658 O O . PRO A 1 202 ? -11.617 -18.609 -22.203 1 96.88 202 PRO A O 1
ATOM 1661 N N . MET A 1 203 ? -9.727 -17.891 -21.328 1 96.94 203 MET A N 1
ATOM 1662 C CA . MET A 1 203 ? -9.047 -19.172 -21.438 1 96.94 203 MET A CA 1
ATOM 1663 C C . MET A 1 203 ? -9.648 -20.188 -20.469 1 96.94 203 MET A C 1
ATOM 1665 O O . MET A 1 203 ? -9.812 -21.359 -20.828 1 96.94 203 MET A O 1
ATOM 1669 N N . ALA A 1 204 ? -9.984 -19.656 -19.266 1 97.62 204 ALA A N 1
ATOM 1670 C CA . ALA A 1 204 ? -10.617 -20.547 -18.281 1 97.62 204 ALA A CA 1
ATOM 1671 C C . ALA A 1 204 ? -11.953 -21.062 -18.797 1 97.62 204 ALA A C 1
ATOM 1673 O O . ALA A 1 204 ? -12.25 -22.266 -18.672 1 97.62 204 ALA A O 1
ATOM 1674 N N . ASN A 1 205 ? -12.703 -20.172 -19.375 1 97.88 205 ASN A N 1
ATOM 1675 C CA . ASN A 1 205 ? -14.008 -20.547 -19.906 1 97.88 205 ASN A CA 1
ATOM 1676 C C . ASN A 1 205 ? -13.875 -21.625 -20.984 1 97.88 205 ASN A C 1
ATOM 1678 O O . ASN A 1 205 ? -14.562 -22.641 -20.938 1 97.88 205 ASN A O 1
ATOM 1682 N N . ARG A 1 206 ? -13.031 -21.406 -21.891 1 97.56 206 ARG A N 1
ATOM 1683 C CA . ARG A 1 206 ? -12.82 -22.359 -22.969 1 97.56 206 ARG A CA 1
ATOM 1684 C C . ARG A 1 206 ? -12.344 -23.703 -22.438 1 97.56 206 ARG A C 1
ATOM 1686 O O . ARG A 1 206 ? -12.828 -24.766 -22.859 1 97.56 206 ARG A O 1
ATOM 1693 N N . LYS A 1 207 ? -11.438 -23.641 -21.547 1 97.31 207 LYS A N 1
ATOM 1694 C CA . LYS A 1 207 ? -10.852 -24.875 -21.031 1 97.31 207 LYS A CA 1
ATOM 1695 C C . LYS A 1 207 ? -11.859 -25.688 -20.219 1 97.31 207 LYS A C 1
ATOM 1697 O O . LYS A 1 207 ? -11.914 -26.906 -20.328 1 97.31 207 LYS A O 1
ATOM 1702 N N . VAL A 1 208 ? -12.602 -25 -19.391 1 97.25 208 VAL A N 1
ATOM 1703 C CA . VAL A 1 208 ? -13.617 -25.656 -18.594 1 97.25 208 VAL A CA 1
ATOM 1704 C C . VAL A 1 208 ? -14.633 -26.344 -19.5 1 97.25 208 VAL A C 1
ATOM 1706 O O . VAL A 1 208 ? -15.016 -27.484 -19.266 1 97.25 208 VAL A O 1
ATOM 1709 N N . LYS A 1 209 ? -15.039 -25.703 -20.531 1 97.25 209 LYS A N 1
ATOM 1710 C CA . LYS A 1 209 ? -15.977 -26.281 -21.5 1 97.25 209 LYS A CA 1
ATOM 1711 C C . LYS A 1 209 ? -15.359 -27.484 -22.203 1 97.25 209 LYS A C 1
ATOM 1713 O O . LYS A 1 209 ? -16.031 -28.5 -22.406 1 97.25 209 LYS A O 1
ATOM 1718 N N . GLU A 1 210 ? -14.133 -27.297 -22.547 1 96.38 210 GLU A N 1
ATOM 1719 C CA . GLU A 1 210 ? -13.43 -28.422 -23.156 1 96.38 210 GLU A CA 1
ATOM 1720 C C . GLU A 1 210 ? -13.398 -29.625 -22.219 1 96.38 210 GLU A C 1
ATOM 1722 O O . GLU A 1 210 ? -13.664 -30.75 -22.625 1 96.38 210 GLU A O 1
ATOM 1727 N N . LEU A 1 211 ? -13.062 -29.344 -20.984 1 94.56 211 LEU A N 1
ATOM 1728 C CA . LEU A 1 211 ? -12.992 -30.406 -19.984 1 94.56 211 LEU A CA 1
ATOM 1729 C C . LEU A 1 211 ? -14.352 -31.078 -19.812 1 94.56 211 LEU A C 1
ATOM 1731 O O . LEU A 1 211 ? -14.43 -32.312 -19.734 1 94.56 211 LEU A O 1
ATOM 1735 N N . MET A 1 212 ? -15.328 -30.312 -19.719 1 93.88 212 MET A N 1
ATOM 1736 C CA . MET A 1 212 ? -16.688 -30.844 -19.594 1 93.88 212 MET A CA 1
ATOM 1737 C C . MET A 1 212 ? -17.062 -31.672 -20.812 1 93.88 212 MET A C 1
ATOM 1739 O O . MET A 1 212 ? -17.703 -32.719 -20.688 1 93.88 212 MET A O 1
ATOM 1743 N N . GLY A 1 213 ? -16.641 -31.25 -21.938 1 93.75 213 GLY A N 1
ATOM 1744 C CA . GLY A 1 213 ? -16.938 -31.938 -23.188 1 93.75 213 GLY A CA 1
ATOM 1745 C C . GLY A 1 213 ? -16.234 -33.281 -23.312 1 93.75 213 GLY A C 1
ATOM 1746 O O . GLY A 1 213 ? -16.688 -34.156 -24.047 1 93.75 213 GLY A O 1
ATOM 1747 N N . MET A 1 214 ? -15.133 -33.406 -22.641 1 91.94 214 MET A N 1
ATOM 1748 C CA . MET A 1 214 ? -14.391 -34.656 -22.656 1 91.94 214 MET A CA 1
ATOM 1749 C C . MET A 1 214 ? -15.156 -35.781 -21.938 1 91.94 214 MET A C 1
ATOM 1751 O O . MET A 1 214 ? -14.875 -36.969 -22.141 1 91.94 214 MET A O 1
ATOM 1755 N N . ASN A 1 215 ? -16.109 -35.406 -21.125 1 91.69 215 ASN A N 1
ATOM 1756 C CA . ASN A 1 215 ? -16.953 -36.344 -20.391 1 91.69 215 ASN A CA 1
ATOM 1757 C C . ASN A 1 215 ? -16.125 -37.406 -19.656 1 91.69 215 ASN A C 1
ATOM 1759 O O . ASN A 1 215 ? -16.375 -38.594 -19.766 1 91.69 215 ASN A O 1
ATOM 1763 N N . LEU A 1 216 ? -15.062 -36.938 -19.078 1 91.88 216 LEU A N 1
ATOM 1764 C CA . LEU A 1 216 ? -14.211 -37.844 -18.297 1 91.88 216 LEU A CA 1
ATOM 1765 C C . LEU A 1 216 ? -14.898 -38.25 -17 1 91.88 216 LEU A C 1
ATOM 1767 O O . LEU A 1 216 ? -15.477 -37.406 -16.297 1 91.88 216 LEU A O 1
ATOM 1771 N N . PRO A 1 217 ? -14.969 -39.594 -16.766 1 94.88 217 PRO A N 1
ATOM 1772 C CA . PRO A 1 217 ? -15.367 -39.938 -15.406 1 94.88 217 PRO A CA 1
ATOM 1773 C C . PRO A 1 217 ? -14.469 -39.281 -14.352 1 94.88 217 PRO A C 1
ATOM 1775 O O . PRO A 1 217 ? -13.242 -39.312 -14.484 1 94.88 217 PRO A O 1
ATOM 1778 N N . LEU A 1 218 ? -15.031 -38.656 -13.414 1 96.06 218 LEU A N 1
ATOM 1779 C CA . LEU A 1 218 ? -14.266 -37.906 -12.43 1 96.06 218 LEU A CA 1
ATOM 1780 C C . LEU A 1 218 ? -14.727 -38.219 -11.008 1 96.06 218 LEU A C 1
ATOM 1782 O O . LEU A 1 218 ? -15.859 -37.906 -10.633 1 96.06 218 LEU A O 1
ATOM 1786 N N . LYS A 1 219 ? -13.883 -38.875 -10.242 1 97.5 219 LYS A N 1
ATOM 1787 C CA . LYS A 1 219 ? -14.18 -39.156 -8.844 1 97.5 219 LYS A CA 1
ATOM 1788 C C . LYS A 1 219 ? -13.586 -38.094 -7.918 1 97.5 219 LYS A C 1
ATOM 1790 O O . LYS A 1 219 ? -14.133 -37.844 -6.844 1 97.5 219 LYS A O 1
ATOM 1795 N N . MET A 1 220 ? -12.477 -37.5 -8.383 1 98.12 220 MET A N 1
ATOM 1796 C CA . MET A 1 220 ? -11.781 -36.531 -7.543 1 98.12 220 MET A CA 1
ATOM 1797 C C . MET A 1 220 ? -10.992 -35.531 -8.391 1 98.12 220 MET A C 1
ATOM 1799 O O . MET A 1 220 ? -10.539 -35.875 -9.484 1 98.12 220 MET A O 1
ATOM 1803 N N . ILE A 1 221 ? -10.945 -34.344 -7.969 1 98.62 221 ILE A N 1
ATOM 1804 C CA . ILE A 1 221 ? -10.016 -33.375 -8.5 1 98.62 221 ILE A CA 1
ATOM 1805 C C . ILE A 1 221 ? -8.938 -33.062 -7.457 1 98.62 221 ILE A C 1
ATOM 1807 O O . ILE A 1 221 ? -9.25 -32.719 -6.312 1 98.62 221 ILE A O 1
ATOM 1811 N N . CYS A 1 222 ? -7.715 -33.25 -7.805 1 98.69 222 CYS A N 1
ATOM 1812 C CA . CYS A 1 222 ? -6.566 -33.062 -6.926 1 98.69 222 CYS A CA 1
ATOM 1813 C C . CYS A 1 222 ? -5.688 -31.906 -7.395 1 98.69 222 CYS A C 1
ATOM 1815 O O . CYS A 1 222 ? -4.738 -32.125 -8.156 1 98.69 222 CYS A O 1
ATOM 1817 N N . PRO A 1 223 ? -5.914 -30.719 -6.832 1 98.38 223 PRO A N 1
ATOM 1818 C CA . PRO A 1 223 ? -5.141 -29.547 -7.258 1 98.38 223 PRO A CA 1
ATOM 1819 C C . PRO A 1 223 ? -3.744 -29.5 -6.637 1 98.38 223 PRO A C 1
ATOM 1821 O O . PRO A 1 223 ? -3.393 -30.375 -5.844 1 98.38 223 PRO A O 1
ATOM 1824 N N . SER A 1 224 ? -2.941 -28.484 -7.117 1 97.19 224 SER A N 1
ATOM 1825 C CA . SER A 1 224 ? -1.585 -28.312 -6.605 1 97.19 224 SER A CA 1
ATOM 1826 C C . SER A 1 224 ? -1.576 -27.516 -5.305 1 97.19 224 SER A C 1
ATOM 1828 O O . SER A 1 224 ? -0.586 -27.531 -4.566 1 97.19 224 SER A O 1
ATOM 1830 N N . HIS A 1 225 ? -2.658 -26.812 -5.055 1 97.69 225 HIS A N 1
ATOM 1831 C CA . HIS A 1 225 ? -2.811 -26.094 -3.791 1 97.69 225 HIS A CA 1
ATOM 1832 C C . HIS A 1 225 ? -4.168 -26.375 -3.154 1 97.69 225 HIS A C 1
ATOM 1834 O O . HIS A 1 225 ? -5.176 -26.469 -3.854 1 97.69 225 HIS A O 1
ATOM 1840 N N . GLY A 1 226 ? -4.18 -26.469 -1.833 1 97.44 226 GLY A N 1
ATOM 1841 C CA . GLY A 1 226 ? -5.422 -26.5 -1.079 1 97.44 226 GLY A CA 1
ATOM 1842 C C . GLY A 1 226 ? -6.039 -27.891 -1.017 1 97.44 226 GLY A C 1
ATOM 1843 O O . GLY A 1 226 ? -5.324 -28.891 -1.049 1 97.44 226 GLY A O 1
ATOM 1844 N N . VAL A 1 227 ? -7.336 -27.953 -0.886 1 97.44 227 VAL A N 1
ATOM 1845 C CA . VAL A 1 227 ? -8.016 -29.219 -0.619 1 97.44 227 VAL A CA 1
ATOM 1846 C C . VAL A 1 227 ? -8.359 -29.906 -1.937 1 97.44 227 VAL A C 1
ATOM 1848 O O . VAL A 1 227 ? -8.523 -29.25 -2.967 1 97.44 227 VAL A O 1
ATOM 1851 N N . MET A 1 228 ? -8.469 -31.203 -1.857 1 98.44 228 MET A N 1
ATOM 1852 C CA . MET A 1 228 ? -8.945 -32.031 -2.971 1 98.44 228 MET A CA 1
ATOM 1853 C C . MET A 1 228 ? -10.469 -32.062 -2.998 1 98.44 228 MET A C 1
ATOM 1855 O O . MET A 1 228 ? -11.117 -32.156 -1.951 1 98.44 228 MET A O 1
ATOM 1859 N N . TRP A 1 229 ? -10.984 -31.875 -4.141 1 98.5 229 TRP A N 1
ATOM 1860 C CA . TRP A 1 229 ? -12.43 -31.984 -4.312 1 98.5 229 TRP A CA 1
ATOM 1861 C C . TRP A 1 229 ? -12.844 -33.438 -4.445 1 98.5 229 TRP A C 1
ATOM 1863 O O . TRP A 1 229 ? -12.828 -34 -5.547 1 98.5 229 TRP A O 1
ATOM 1873 N N . LYS A 1 230 ? -13.219 -34.031 -3.357 1 97.31 230 LYS A N 1
ATOM 1874 C CA . LYS A 1 230 ? -13.656 -35.438 -3.314 1 97.31 230 LYS A CA 1
ATOM 1875 C C . LYS A 1 230 ? -15.172 -35.531 -3.355 1 97.31 230 LYS A C 1
ATOM 1877 O O . LYS A 1 230 ? -15.734 -36.25 -4.191 1 97.31 230 LYS A O 1
ATOM 1882 N N . LYS A 1 231 ? -15.773 -34.844 -2.395 1 96.81 231 LYS A N 1
ATOM 1883 C CA . LYS A 1 231 ? -17.234 -34.781 -2.412 1 96.81 231 LYS A CA 1
ATOM 1884 C C . LYS A 1 231 ? -17.719 -33.781 -3.475 1 96.81 231 LYS A C 1
ATOM 1886 O O . LYS A 1 231 ? -17.438 -32.594 -3.398 1 96.81 231 LYS A O 1
ATOM 1891 N N . ASN A 1 232 ? -18.438 -34.312 -4.469 1 96.69 232 ASN A N 1
ATOM 1892 C CA . ASN A 1 232 ? -19.016 -33.5 -5.539 1 96.69 232 ASN A CA 1
ATOM 1893 C C . ASN A 1 232 ? -17.953 -32.656 -6.254 1 96.69 232 ASN A C 1
ATOM 1895 O O . ASN A 1 232 ? -18.031 -31.438 -6.297 1 96.69 232 ASN A O 1
ATOM 1899 N N . PRO A 1 233 ? -16.984 -33.344 -6.902 1 97.25 233 PRO A N 1
ATOM 1900 C CA . PRO A 1 233 ? -15.906 -32.594 -7.57 1 97.25 233 PRO A CA 1
ATOM 1901 C C . PRO A 1 233 ? -16.422 -31.641 -8.641 1 97.25 233 PRO A C 1
ATOM 1903 O O . PRO A 1 233 ? -15.797 -30.625 -8.898 1 97.25 233 PRO A O 1
ATOM 1906 N N . GLN A 1 234 ? -17.594 -31.922 -9.188 1 96.38 234 GLN A N 1
ATOM 1907 C CA . GLN A 1 234 ? -18.188 -31.094 -10.234 1 96.38 234 GLN A CA 1
ATOM 1908 C C . GLN A 1 234 ? -18.453 -29.688 -9.734 1 96.38 234 GLN A C 1
ATOM 1910 O O . GLN A 1 234 ? -18.5 -28.734 -10.523 1 96.38 234 GLN A O 1
ATOM 1915 N N . GLN A 1 235 ? -18.562 -29.484 -8.492 1 97.31 235 GLN A N 1
ATOM 1916 C CA . GLN A 1 235 ? -18.969 -28.219 -7.926 1 97.31 235 GLN A CA 1
ATOM 1917 C C . GLN A 1 235 ? -17.984 -27.109 -8.273 1 97.31 235 GLN A C 1
ATOM 1919 O O . GLN A 1 235 ? -18.375 -25.984 -8.578 1 97.31 235 GLN A O 1
ATOM 1924 N N . ILE A 1 236 ? -16.688 -27.422 -8.258 1 98.38 236 ILE A N 1
ATOM 1925 C CA . ILE A 1 236 ? -15.695 -26.391 -8.523 1 98.38 236 ILE A CA 1
ATOM 1926 C C . ILE A 1 236 ? -15.625 -26.109 -10.023 1 98.38 236 ILE A C 1
ATOM 1928 O O . ILE A 1 236 ? -15.352 -24.984 -10.438 1 98.38 236 ILE A O 1
ATOM 1932 N N . ILE A 1 237 ? -15.852 -27.125 -10.836 1 97.94 237 ILE A N 1
ATOM 1933 C CA . ILE A 1 237 ? -15.922 -26.938 -12.281 1 97.94 237 ILE A CA 1
ATOM 1934 C C . ILE A 1 237 ? -17.062 -25.984 -12.625 1 97.94 237 ILE A C 1
ATOM 1936 O O . ILE A 1 237 ? -16.875 -25.047 -13.406 1 97.94 237 ILE A O 1
ATOM 1940 N N . ASP A 1 238 ? -18.172 -26.203 -11.992 1 97.62 238 ASP A N 1
ATOM 1941 C CA . ASP A 1 238 ? -19.344 -25.344 -12.203 1 97.62 238 ASP A CA 1
ATOM 1942 C C . ASP A 1 238 ? -19.047 -23.906 -11.781 1 97.62 238 ASP A C 1
ATOM 1944 O O . ASP A 1 238 ? -19.469 -22.953 -12.445 1 97.62 238 ASP A O 1
ATOM 1948 N N . LYS A 1 239 ? -18.359 -23.766 -10.719 1 98.19 239 LYS A N 1
ATOM 1949 C CA . LYS A 1 239 ? -18.031 -22.438 -10.242 1 98.19 239 LYS A CA 1
ATOM 1950 C C . LYS A 1 239 ? -17.094 -21.719 -11.211 1 98.19 239 LYS A C 1
ATOM 1952 O O . LYS A 1 239 ? -17.266 -20.547 -11.508 1 98.19 239 LYS A O 1
ATOM 1957 N N . TYR A 1 240 ? -16.062 -22.391 -11.688 1 98.44 240 TYR A N 1
ATOM 1958 C CA . TYR A 1 240 ? -15.156 -21.797 -12.672 1 98.44 240 TYR A CA 1
ATOM 1959 C C . TYR A 1 240 ? -15.914 -21.375 -13.922 1 98.44 240 TYR A C 1
ATOM 1961 O O . TYR A 1 240 ? -15.625 -20.328 -14.508 1 98.44 240 TYR A O 1
ATOM 1969 N N . LEU A 1 241 ? -16.844 -22.25 -14.336 1 98.06 241 LEU A N 1
ATOM 1970 C CA . LEU A 1 241 ? -17.672 -21.891 -15.484 1 98.06 241 LEU A CA 1
ATOM 1971 C C . LEU A 1 241 ? -18.469 -20.609 -15.211 1 98.06 241 LEU A C 1
ATOM 1973 O O . LEU A 1 241 ? -18.531 -19.734 -16.078 1 98.06 241 LEU A O 1
ATOM 1977 N N . GLU A 1 242 ? -19.031 -20.531 -14.07 1 97.75 242 GLU A N 1
ATOM 1978 C CA . GLU A 1 242 ? -19.781 -19.344 -13.672 1 97.75 242 GLU A CA 1
ATOM 1979 C C . GLU A 1 242 ? -18.875 -18.125 -13.602 1 97.75 242 GLU A C 1
ATOM 1981 O O . GLU A 1 242 ? -19.188 -17.078 -14.18 1 97.75 242 GLU A O 1
ATOM 1986 N N . TRP A 1 243 ? -17.734 -18.25 -12.945 1 98.19 243 TRP A N 1
ATOM 1987 C CA . TRP A 1 243 ? -16.828 -17.141 -12.664 1 98.19 243 TRP A CA 1
ATOM 1988 C C . TRP A 1 243 ? -16.156 -16.641 -13.938 1 98.19 243 TRP A C 1
ATOM 1990 O O . TRP A 1 243 ? -15.82 -15.453 -14.047 1 98.19 243 TRP A O 1
ATOM 2000 N N . SER A 1 244 ? -16.031 -17.484 -14.938 1 97.75 244 SER A N 1
ATOM 2001 C CA . SER A 1 244 ? -15.289 -17.141 -16.141 1 97.75 244 SER A CA 1
ATOM 2002 C C . SER A 1 244 ? -16.156 -16.359 -17.125 1 97.75 244 SER A C 1
ATOM 2004 O O . SER A 1 244 ? -15.688 -15.992 -18.203 1 97.75 244 SER A O 1
ATOM 2006 N N . GLN A 1 245 ? -17.391 -16.156 -16.781 1 96.62 245 GLN A N 1
ATOM 2007 C CA . GLN A 1 245 ? -18.328 -15.531 -17.703 1 96.62 245 GLN A CA 1
ATOM 2008 C C . GLN A 1 245 ? -18.766 -14.156 -17.203 1 96.62 245 GLN A C 1
ATOM 2010 O O . GLN A 1 245 ? -19.953 -13.867 -17.109 1 96.62 245 GLN A O 1
ATOM 2015 N N . GLY A 1 246 ? -17.797 -13.273 -16.922 1 95.44 246 GLY A N 1
ATOM 2016 C CA . GLY A 1 246 ? -18.125 -11.945 -16.438 1 95.44 246 GLY A CA 1
ATOM 2017 C C . GLY A 1 246 ? -19.031 -11.969 -15.219 1 95.44 246 GLY A C 1
ATOM 2018 O O . GLY A 1 246 ? -20.031 -11.266 -15.164 1 95.44 246 GLY A O 1
ATOM 2019 N N . TYR A 1 247 ? -18.656 -12.719 -14.242 1 96.06 247 TYR A N 1
ATOM 2020 C CA . TYR A 1 247 ? -19.438 -13.016 -13.047 1 96.06 247 TYR A CA 1
ATOM 2021 C C . TYR A 1 247 ? -19.75 -11.75 -12.258 1 96.06 247 TYR A C 1
ATOM 2023 O O . TYR A 1 247 ? -18.891 -10.875 -12.133 1 96.06 247 TYR A O 1
ATOM 2031 N N . GLN A 1 248 ? -20.953 -11.625 -11.805 1 95.5 248 GLN A N 1
ATOM 2032 C CA . GLN A 1 248 ? -21.391 -10.555 -10.914 1 95.5 248 GLN A CA 1
ATOM 2033 C C . GLN A 1 248 ? -22.547 -11.016 -10.031 1 95.5 248 GLN A C 1
ATOM 2035 O O . GLN A 1 248 ? -23.344 -11.883 -10.438 1 95.5 248 GLN A O 1
ATOM 2040 N N . GLU A 1 249 ? -22.609 -10.531 -8.867 1 96.94 249 GLU A N 1
ATOM 2041 C CA . GLU A 1 249 ? -23.75 -10.609 -7.969 1 96.94 249 GLU A CA 1
ATOM 2042 C C . GLU A 1 249 ? -24.406 -9.242 -7.773 1 96.94 249 GLU A C 1
ATOM 2044 O O . GLU A 1 249 ? -23.875 -8.227 -8.227 1 96.94 249 GLU A O 1
ATOM 2049 N N . ASN A 1 250 ? -25.656 -9.234 -7.215 1 97.81 250 ASN A N 1
ATOM 2050 C CA . ASN A 1 250 ? -26.297 -7.969 -6.863 1 97.81 250 ASN A CA 1
ATOM 2051 C C . ASN A 1 250 ? -25.625 -7.324 -5.656 1 97.81 250 ASN A C 1
ATOM 2053 O O . ASN A 1 250 ? -26.25 -7.16 -4.605 1 97.81 250 ASN A O 1
ATOM 2057 N N . GLN A 1 251 ? -24.391 -6.922 -5.91 1 98.31 251 GLN A N 1
ATOM 2058 C CA . GLN A 1 251 ? -23.547 -6.309 -4.883 1 98.31 251 GLN A CA 1
ATOM 2059 C C . GLN A 1 251 ? -22.875 -5.047 -5.406 1 98.31 251 GLN A C 1
ATOM 2061 O O . GLN A 1 251 ? -22.422 -5.004 -6.555 1 98.31 251 GLN A O 1
ATOM 2066 N N . ILE A 1 252 ? -22.938 -4.023 -4.68 1 98.75 252 ILE A N 1
ATOM 2067 C CA . ILE A 1 252 ? -22.172 -2.805 -4.918 1 98.75 252 ILE A CA 1
ATOM 2068 C C . ILE A 1 252 ? -21.125 -2.627 -3.82 1 98.75 252 ILE A C 1
ATOM 2070 O O . ILE A 1 252 ? -21.453 -2.633 -2.631 1 98.75 252 ILE A O 1
ATOM 2074 N N . THR A 1 253 ? -19.859 -2.559 -4.191 1 98.75 253 THR A N 1
ATOM 2075 C CA . THR A 1 253 ? -18.766 -2.441 -3.232 1 98.75 253 THR A CA 1
ATOM 2076 C C . THR A 1 253 ? -18.125 -1.059 -3.309 1 98.75 253 THR A C 1
ATOM 2078 O O . THR A 1 253 ? -17.797 -0.58 -4.398 1 98.75 253 THR A O 1
ATOM 2081 N N . LEU A 1 254 ? -18.078 -0.393 -2.182 1 98.88 254 LEU A N 1
ATOM 2082 C CA . LEU A 1 254 ? -17.344 0.855 -2.043 1 98.88 254 LEU A CA 1
ATOM 2083 C C . LEU A 1 254 ? -15.977 0.609 -1.405 1 98.88 254 LEU A C 1
ATOM 2085 O O . LEU A 1 254 ? -15.891 0.03 -0.32 1 98.88 254 LEU A O 1
ATOM 2089 N N . VAL A 1 255 ? -14.945 0.989 -2.105 1 98.81 255 VAL A N 1
ATOM 2090 C CA . VAL A 1 255 ? -13.586 0.963 -1.565 1 98.81 255 VAL A CA 1
ATOM 2091 C C . VAL A 1 255 ? -13.062 2.389 -1.42 1 98.81 255 VAL A C 1
ATOM 2093 O O . VAL A 1 255 ? -13.102 3.172 -2.371 1 98.81 255 VAL A O 1
ATOM 2096 N N . TYR A 1 256 ? -12.57 2.709 -0.245 1 98.69 256 TYR A N 1
ATOM 2097 C CA . TYR A 1 256 ? -12.125 4.078 -0.035 1 98.69 256 TYR A CA 1
ATOM 2098 C C . TYR A 1 256 ? -10.938 4.125 0.922 1 98.69 256 TYR A C 1
ATOM 2100 O O . TYR A 1 256 ? -10.562 3.105 1.506 1 98.69 256 TYR A O 1
ATOM 2108 N N . ASP A 1 257 ? -10.266 5.219 0.924 1 98.31 257 ASP A N 1
ATOM 2109 C CA . ASP A 1 257 ? -9.344 5.637 1.978 1 98.31 257 ASP A CA 1
ATOM 2110 C C . ASP A 1 257 ? -9.727 7.008 2.529 1 98.31 257 ASP A C 1
ATOM 2112 O O . ASP A 1 257 ? -10.508 7.734 1.913 1 98.31 257 ASP A O 1
ATOM 2116 N N . THR A 1 258 ? -9.312 7.262 3.732 1 97.31 258 THR A N 1
ATOM 2117 C CA . THR A 1 258 ? -9.641 8.531 4.363 1 97.31 258 THR A CA 1
ATOM 2118 C C . THR A 1 258 ? -8.523 8.984 5.297 1 97.31 258 THR A C 1
ATOM 2120 O O . THR A 1 258 ? -7.809 8.156 5.863 1 97.31 258 THR A O 1
ATOM 2123 N N . MET A 1 259 ? -8.312 10.297 5.383 1 93.06 259 MET A N 1
ATOM 2124 C CA . MET A 1 259 ? -7.297 10.836 6.281 1 93.06 259 MET A CA 1
ATOM 2125 C C . MET A 1 259 ? -7.922 11.32 7.582 1 93.06 259 MET A C 1
ATOM 2127 O O . MET A 1 259 ? -7.488 10.938 8.672 1 93.06 259 MET A O 1
ATOM 2131 N N . TRP A 1 260 ? -8.969 12.164 7.453 1 91 260 TRP A N 1
ATOM 2132 C CA . TRP A 1 260 ? -9.609 12.742 8.625 1 91 260 TRP A CA 1
ATOM 2133 C C . TRP A 1 260 ? -11.102 12.406 8.656 1 91 260 TRP A C 1
ATOM 2135 O O . TRP A 1 260 ? -11.914 13.203 9.109 1 91 260 TRP A O 1
ATOM 2145 N N . ASN A 1 261 ? -11.492 11.305 7.941 1 94.12 261 ASN A N 1
ATOM 2146 C CA . ASN A 1 261 ? -12.781 10.633 8.008 1 94.12 261 ASN A CA 1
ATOM 2147 C C . ASN A 1 261 ? -13.812 11.305 7.105 1 94.12 261 ASN A C 1
ATOM 2149 O O . ASN A 1 261 ? -14.945 10.836 6.988 1 94.12 261 ASN A O 1
ATOM 2153 N N . ALA A 1 262 ? -13.414 12.383 6.465 1 95.88 262 ALA A N 1
ATOM 2154 C CA . ALA A 1 262 ? -14.367 13.008 5.551 1 95.88 262 ALA A CA 1
ATOM 2155 C C . ALA A 1 262 ? -14.789 12.039 4.449 1 95.88 262 ALA A C 1
ATOM 2157 O O . ALA A 1 262 ? -15.984 11.883 4.18 1 95.88 262 ALA A O 1
ATOM 2158 N N . THR A 1 263 ? -13.867 11.398 3.812 1 98.19 263 THR A N 1
ATOM 2159 C CA . THR A 1 263 ? -14.164 10.469 2.729 1 98.19 263 THR A CA 1
ATOM 2160 C C . THR A 1 263 ? -14.93 9.258 3.248 1 98.19 263 THR A C 1
ATOM 2162 O O . THR A 1 263 ? -15.789 8.711 2.551 1 98.19 263 THR A O 1
ATOM 2165 N N . ARG A 1 264 ? -14.617 8.836 4.465 1 98 264 ARG A N 1
ATOM 2166 C CA . ARG A 1 264 ? -15.398 7.77 5.082 1 98 264 ARG A CA 1
ATOM 2167 C C . ARG A 1 264 ? -16.859 8.172 5.211 1 98 264 ARG A C 1
ATOM 2169 O O . ARG A 1 264 ? -17.766 7.395 4.875 1 98 264 ARG A O 1
ATOM 2176 N N . LYS A 1 265 ? -17.094 9.406 5.754 1 97.81 265 LYS A N 1
ATOM 2177 C CA . LYS A 1 265 ? -18.453 9.906 5.91 1 97.81 265 LYS A CA 1
ATOM 2178 C C . LYS A 1 265 ? -19.188 9.93 4.57 1 97.81 265 LYS A C 1
ATOM 2180 O O . LYS A 1 265 ? -20.375 9.586 4.496 1 97.81 265 LYS A O 1
ATOM 2185 N N . MET A 1 266 ? -18.469 10.344 3.549 1 98.56 266 MET A N 1
ATOM 2186 C CA . MET A 1 266 ? -19.047 10.312 2.205 1 98.56 266 MET A CA 1
ATOM 2187 C C . MET A 1 266 ? -19.438 8.891 1.814 1 98.56 266 MET A C 1
ATOM 2189 O O . MET A 1 266 ? -20.547 8.664 1.346 1 98.56 266 MET A O 1
ATOM 2193 N N . ALA A 1 267 ? -18.547 7.953 1.988 1 98.69 267 ALA A N 1
ATOM 2194 C CA . ALA A 1 267 ? -18.781 6.559 1.616 1 98.69 267 ALA A CA 1
ATOM 2195 C C . ALA A 1 267 ? -20.016 6.008 2.312 1 98.69 267 ALA A C 1
ATOM 2197 O O . ALA A 1 267 ? -20.844 5.348 1.683 1 98.69 267 ALA A O 1
ATOM 2198 N N . GLU A 1 268 ? -20.094 6.281 3.596 1 98.62 268 GLU A N 1
ATOM 2199 C CA . GLU A 1 268 ? -21.234 5.805 4.379 1 98.62 268 GLU A CA 1
ATOM 2200 C C . GLU A 1 268 ? -22.547 6.414 3.879 1 98.62 268 GLU A C 1
ATOM 2202 O O . GLU A 1 268 ? -23.547 5.715 3.762 1 98.62 268 GLU A O 1
ATOM 2207 N N . ALA A 1 269 ? -22.516 7.691 3.6 1 98.62 269 ALA A N 1
ATOM 2208 C CA . ALA A 1 269 ? -23.719 8.359 3.086 1 98.62 269 ALA A CA 1
ATOM 2209 C C . ALA A 1 269 ? -24.094 7.816 1.714 1 98.62 269 ALA A C 1
ATOM 2211 O O . ALA A 1 269 ? -25.281 7.602 1.437 1 98.62 269 ALA A O 1
ATOM 2212 N N . ILE A 1 270 ? -23.141 7.641 0.855 1 98.81 270 ILE A N 1
ATOM 2213 C CA . ILE A 1 270 ? -23.391 7.074 -0.467 1 98.81 270 ILE A CA 1
ATOM 2214 C C . ILE A 1 270 ? -24 5.688 -0.327 1 98.81 270 ILE A C 1
ATOM 2216 O O . ILE A 1 270 ? -24.984 5.367 -1.006 1 98.81 270 ILE A O 1
ATOM 2220 N N . ALA A 1 271 ? -23.453 4.871 0.553 1 98.5 271 ALA A N 1
ATOM 2221 C CA . ALA A 1 271 ? -23.984 3.531 0.807 1 98.5 271 ALA A CA 1
ATOM 2222 C C . ALA A 1 271 ? -25.438 3.59 1.257 1 98.5 271 ALA A C 1
ATOM 2224 O O . ALA A 1 271 ? -26.266 2.775 0.829 1 98.5 271 ALA A O 1
ATOM 2225 N N . GLU A 1 272 ? -25.734 4.535 2.186 1 98.12 272 GLU A N 1
ATOM 2226 C CA . GLU A 1 272 ? -27.109 4.73 2.633 1 98.12 272 GLU A CA 1
ATOM 2227 C C . GLU A 1 272 ? -28.031 5.035 1.458 1 98.12 272 GLU A C 1
ATOM 2229 O O . GLU A 1 272 ? -29.141 4.492 1.373 1 98.12 272 GLU A O 1
ATOM 2234 N N . GLY A 1 273 ? -27.547 5.926 0.576 1 98.62 273 GLY A N 1
ATOM 2235 C CA . GLY A 1 273 ? -28.328 6.27 -0.604 1 98.62 273 GLY A CA 1
ATOM 2236 C C . GLY A 1 273 ? -28.578 5.082 -1.518 1 98.62 273 GLY A C 1
ATOM 2237 O O . GLY A 1 273 ? -29.672 4.93 -2.051 1 98.62 273 GLY A O 1
ATOM 2238 N N . ILE A 1 274 ? -27.594 4.285 -1.721 1 98.56 274 ILE A N 1
ATOM 2239 C CA . ILE A 1 274 ? -27.719 3.094 -2.551 1 98.56 274 ILE A CA 1
ATOM 2240 C C . ILE A 1 274 ? -28.812 2.189 -1.982 1 98.56 274 ILE A C 1
ATOM 2242 O O . ILE A 1 274 ? -29.703 1.739 -2.715 1 98.56 274 ILE A O 1
ATOM 2246 N N . LEU A 1 275 ? -28.812 1.966 -0.673 1 97.56 275 LEU A N 1
ATOM 2247 C CA . LEU A 1 275 ? -29.766 1.069 -0.021 1 97.56 275 LEU A CA 1
ATOM 2248 C C . LEU A 1 275 ? -31.172 1.652 -0.052 1 97.56 275 LEU A C 1
ATOM 2250 O O . LEU A 1 275 ? -32.156 0.909 -0.096 1 97.56 275 LEU A O 1
ATOM 2254 N N . GLU A 1 276 ? -31.25 2.947 0.037 1 97.56 276 GLU A N 1
ATOM 2255 C CA . GLU A 1 276 ? -32.562 3.59 -0.072 1 97.56 276 GLU A CA 1
ATOM 2256 C C . GLU A 1 276 ? -33.188 3.326 -1.436 1 97.56 276 GLU A C 1
ATOM 2258 O O . GLU A 1 276 ? -34.406 3.145 -1.537 1 97.56 276 GLU A O 1
ATOM 2263 N N . ALA A 1 277 ? -32.375 3.295 -2.438 1 97.62 277 ALA A N 1
ATOM 2264 C CA . ALA A 1 277 ? -32.844 3.131 -3.805 1 97.62 277 ALA A CA 1
ATOM 2265 C C . ALA A 1 277 ? -33.062 1.657 -4.137 1 97.62 277 ALA A C 1
ATOM 2267 O O . ALA A 1 277 ? -33.938 1.316 -4.949 1 97.62 277 ALA A O 1
ATOM 2268 N N . ASP A 1 278 ? -32.281 0.78 -3.584 1 96.5 278 ASP A N 1
ATOM 2269 C CA . ASP A 1 278 ? -32.344 -0.656 -3.838 1 96.5 278 ASP A CA 1
ATOM 2270 C C . ASP A 1 278 ? -32.156 -1.45 -2.551 1 96.5 278 ASP A C 1
ATOM 2272 O O . ASP A 1 278 ? -31.016 -1.776 -2.193 1 96.5 278 ASP A O 1
ATOM 2276 N N . LYS A 1 279 ? -33.188 -1.92 -1.976 1 95.56 279 LYS A N 1
ATOM 2277 C CA . LYS A 1 279 ? -33.156 -2.6 -0.684 1 95.56 279 LYS A CA 1
ATOM 2278 C C . LYS A 1 279 ? -32.656 -4.027 -0.828 1 95.56 279 LYS A C 1
ATOM 2280 O O . LYS A 1 279 ? -32.312 -4.672 0.164 1 95.56 279 LYS A O 1
ATOM 2285 N N . GLU A 1 280 ? -32.531 -4.508 -2.033 1 96.5 280 GLU A N 1
ATOM 2286 C CA . GLU A 1 280 ? -32.156 -5.906 -2.256 1 96.5 280 GLU A CA 1
ATOM 2287 C C . GLU A 1 280 ? -30.672 -6.059 -2.527 1 96.5 280 GLU A C 1
ATOM 2289 O O . GLU A 1 280 ? -30.125 -7.168 -2.498 1 96.5 280 GLU A O 1
ATOM 2294 N N . VAL A 1 281 ? -30.031 -4.902 -2.758 1 97.81 281 VAL A N 1
ATOM 2295 C CA . VAL A 1 281 ? -28.625 -4.965 -3.137 1 97.81 281 VAL A CA 1
ATOM 2296 C C . VAL A 1 281 ? -27.75 -5.152 -1.89 1 97.81 281 VAL A C 1
ATOM 2298 O O . VAL A 1 281 ? -28.047 -4.59 -0.833 1 97.81 281 VAL A O 1
ATOM 2301 N N . THR A 1 282 ? -26.734 -6.039 -1.979 1 97.94 282 THR A N 1
ATOM 2302 C CA . THR A 1 282 ? -25.703 -6.105 -0.952 1 97.94 282 THR A CA 1
ATOM 2303 C C . THR A 1 282 ? -24.703 -4.961 -1.106 1 97.94 282 THR A C 1
ATOM 2305 O O . THR A 1 282 ? -24.172 -4.742 -2.191 1 97.94 282 THR A O 1
ATOM 2308 N N . VAL A 1 283 ? -24.516 -4.156 -0.07 1 98.12 283 VAL A N 1
ATOM 2309 C CA . VAL A 1 283 ? -23.562 -3.055 -0.107 1 98.12 283 VAL A CA 1
ATOM 2310 C C . VAL A 1 283 ? -22.391 -3.357 0.821 1 98.12 283 VAL A C 1
ATOM 2312 O O . VAL A 1 283 ? -22.578 -3.725 1.981 1 98.12 283 VAL A O 1
ATOM 2315 N N . LYS A 1 284 ? -21.188 -3.307 0.321 1 98 284 LYS A N 1
ATOM 2316 C CA . LYS A 1 284 ? -19.984 -3.502 1.105 1 98 284 LYS A CA 1
ATOM 2317 C C . LYS A 1 284 ? -19.125 -2.236 1.122 1 98 284 LYS A C 1
ATOM 2319 O O . LYS A 1 284 ? -19.016 -1.546 0.107 1 98 284 LYS A O 1
ATOM 2324 N N . LEU A 1 285 ? -18.594 -1.898 2.258 1 97.56 285 LEU A N 1
ATOM 2325 C CA . LEU A 1 285 ? -17.672 -0.787 2.428 1 97.56 285 LEU A CA 1
ATOM 2326 C C . LEU A 1 285 ? -16.328 -1.276 2.959 1 97.56 285 LEU A C 1
ATOM 2328 O O . LEU A 1 285 ? -16.281 -2.012 3.947 1 97.56 285 LEU A O 1
ATOM 2332 N N . PHE A 1 286 ? -15.273 -0.903 2.223 1 98.19 286 PHE A N 1
ATOM 2333 C CA . PHE A 1 286 ? -13.945 -1.302 2.658 1 98.19 286 PHE A CA 1
ATOM 2334 C C . PHE A 1 286 ? -13.008 -0.099 2.707 1 98.19 286 PHE A C 1
ATOM 2336 O O . PHE A 1 286 ? -12.977 0.708 1.776 1 98.19 286 PHE A O 1
ATOM 2343 N N . ASN A 1 287 ? -12.297 0.069 3.824 1 98.31 287 ASN A N 1
ATOM 2344 C CA . ASN A 1 287 ? -11.148 0.964 3.883 1 98.31 287 ASN A CA 1
ATOM 2345 C C . ASN A 1 287 ? -9.898 0.306 3.309 1 98.31 287 ASN A C 1
ATOM 2347 O O . ASN A 1 287 ? -9.359 -0.631 3.898 1 98.31 287 ASN A O 1
ATOM 2351 N N . ALA A 1 288 ? -9.414 0.833 2.195 1 98.19 288 ALA A N 1
ATOM 2352 C CA . ALA A 1 288 ? -8.336 0.227 1.427 1 98.19 288 ALA A CA 1
ATOM 2353 C C . ALA A 1 288 ? -7.051 0.15 2.252 1 98.19 288 ALA A C 1
ATOM 2355 O O . ALA A 1 288 ? -6.191 -0.696 1.996 1 98.19 288 ALA A O 1
ATOM 2356 N N . ALA A 1 289 ? -6.855 1.05 3.201 1 96.62 289 ALA A N 1
ATOM 2357 C CA . ALA A 1 289 ? -5.629 1.095 3.99 1 96.62 289 ALA A CA 1
ATOM 2358 C C . ALA A 1 289 ? -5.684 0.106 5.152 1 96.62 289 ALA A C 1
ATOM 2360 O O . ALA A 1 289 ? -4.656 -0.208 5.758 1 96.62 289 ALA A O 1
ATOM 2361 N N . LYS A 1 290 ? -6.859 -0.379 5.484 1 95.62 290 LYS A N 1
ATOM 2362 C CA . LYS A 1 290 ? -7.027 -1.166 6.703 1 95.62 290 LYS A CA 1
ATOM 2363 C C . LYS A 1 290 ? -7.371 -2.615 6.379 1 95.62 290 LYS A C 1
ATOM 2365 O O . LYS A 1 290 ? -7.062 -3.523 7.152 1 95.62 290 LYS A O 1
ATOM 2370 N N . GLU A 1 291 ? -7.965 -2.805 5.258 1 95.94 291 GLU A N 1
ATOM 2371 C CA . GLU A 1 291 ? -8.477 -4.133 4.922 1 95.94 291 GLU A CA 1
ATOM 2372 C C . GLU A 1 291 ? -7.543 -4.848 3.947 1 95.94 291 GLU A C 1
ATOM 2374 O O . GLU A 1 291 ? -6.727 -4.211 3.281 1 95.94 291 GLU A O 1
ATOM 2379 N N . ASP A 1 292 ? -7.59 -6.133 3.912 1 97.44 292 ASP A N 1
ATOM 2380 C CA . ASP A 1 292 ? -6.75 -6.945 3.035 1 97.44 292 ASP A CA 1
ATOM 2381 C C . ASP A 1 292 ? -7.051 -6.652 1.565 1 97.44 292 ASP A C 1
ATOM 2383 O O . ASP A 1 292 ? -8.195 -6.758 1.127 1 97.44 292 ASP A O 1
ATOM 2387 N N . LYS A 1 293 ? -6.055 -6.293 0.821 1 98 293 LYS A N 1
ATOM 2388 C CA . LYS A 1 293 ? -6.227 -5.855 -0.561 1 98 293 LYS A CA 1
ATOM 2389 C C . LYS A 1 293 ? -6.812 -6.969 -1.422 1 98 293 LYS A C 1
ATOM 2391 O O . LYS A 1 293 ? -7.613 -6.711 -2.322 1 98 293 LYS A O 1
ATOM 2396 N N . ASN A 1 294 ? -6.418 -8.219 -1.165 1 98.44 294 ASN A N 1
ATOM 2397 C CA . ASN A 1 294 ? -6.926 -9.32 -1.977 1 98.44 294 ASN A CA 1
ATOM 2398 C C . ASN A 1 294 ? -8.383 -9.625 -1.655 1 98.44 294 ASN A C 1
ATOM 2400 O O . ASN A 1 294 ? -9.148 -10.031 -2.535 1 98.44 294 ASN A O 1
ATOM 2404 N N . ASP A 1 295 ? -8.828 -9.492 -0.377 1 98.06 295 ASP A N 1
ATOM 2405 C CA . ASP A 1 295 ? -10.234 -9.602 -0.031 1 98.06 295 ASP A CA 1
ATOM 2406 C C . ASP A 1 295 ? -11.062 -8.516 -0.724 1 98.06 295 ASP A C 1
ATOM 2408 O O . ASP A 1 295 ? -12.148 -8.781 -1.23 1 98.06 295 ASP A O 1
ATOM 2412 N N . ILE A 1 296 ? -10.5 -7.305 -0.723 1 98.62 296 ILE A N 1
ATOM 2413 C CA . ILE A 1 296 ? -11.156 -6.207 -1.422 1 98.62 296 ILE A CA 1
ATOM 2414 C C . ILE A 1 296 ? -11.359 -6.574 -2.891 1 98.62 296 ILE A C 1
ATOM 2416 O O . ILE A 1 296 ? -12.461 -6.449 -3.424 1 98.62 296 ILE A O 1
ATOM 2420 N N . LEU A 1 297 ? -10.344 -7.074 -3.537 1 98.56 297 LEU A N 1
ATOM 2421 C CA . LEU A 1 297 ? -10.391 -7.402 -4.957 1 98.56 297 LEU A CA 1
ATOM 2422 C C . LEU A 1 297 ? -11.391 -8.531 -5.219 1 98.56 297 LEU A C 1
ATOM 2424 O O . LEU A 1 297 ? -12.039 -8.555 -6.262 1 98.56 297 LEU A O 1
ATOM 2428 N N . THR A 1 298 ? -11.477 -9.469 -4.254 1 98.38 298 THR A N 1
ATOM 2429 C CA . THR A 1 298 ? -12.453 -10.539 -4.375 1 98.38 298 THR A CA 1
ATOM 2430 C C . THR A 1 298 ? -13.875 -9.984 -4.316 1 98.38 298 THR A C 1
ATOM 2432 O O . THR A 1 298 ? -14.742 -10.391 -5.098 1 98.38 298 THR A O 1
ATOM 2435 N N . GLU A 1 299 ? -14.102 -9.039 -3.391 1 98.25 299 GLU A N 1
ATOM 2436 C CA . GLU A 1 299 ? -15.406 -8.406 -3.285 1 98.25 299 GLU A CA 1
ATOM 2437 C C . GLU A 1 299 ? -15.734 -7.594 -4.539 1 98.25 299 GLU A C 1
ATOM 2439 O O . GLU A 1 299 ? -16.875 -7.574 -4.992 1 98.25 299 GLU A O 1
ATOM 2444 N N . LEU A 1 300 ? -14.734 -6.93 -5.117 1 98.44 300 LEU A N 1
ATOM 2445 C CA . LEU A 1 300 ? -14.938 -6.23 -6.383 1 98.44 300 LEU A CA 1
ATOM 2446 C C . LEU A 1 300 ? -15.305 -7.211 -7.492 1 98.44 300 LEU A C 1
ATOM 2448 O O . LEU A 1 300 ? -16.172 -6.918 -8.32 1 98.44 300 LEU A O 1
ATOM 2452 N N . PHE A 1 301 ? -14.68 -8.383 -7.48 1 98.31 301 PHE A N 1
ATOM 2453 C CA . PHE A 1 301 ? -14.875 -9.422 -8.484 1 98.31 301 PHE A CA 1
ATOM 2454 C C . PHE A 1 301 ? -16.344 -9.836 -8.555 1 98.31 301 PHE A C 1
ATOM 2456 O O . PHE A 1 301 ? -16.922 -9.922 -9.641 1 98.31 301 PHE A O 1
ATOM 2463 N N . HIS A 1 302 ? -17.016 -10.07 -7.488 1 96.25 302 HIS A N 1
ATOM 2464 C CA . HIS A 1 302 ? -18.375 -10.555 -7.621 1 96.25 302 HIS A CA 1
ATOM 2465 C C . HIS A 1 302 ? -19.375 -9.414 -7.5 1 96.25 302 HIS A C 1
ATOM 2467 O O . HIS A 1 302 ? -20.594 -9.648 -7.398 1 96.25 302 HIS A O 1
ATOM 2473 N N . SER A 1 303 ? -18.922 -8.078 -7.523 1 98.31 303 SER A N 1
ATOM 2474 C CA . SER A 1 303 ? -19.812 -6.918 -7.512 1 98.31 303 SER A CA 1
ATOM 2475 C C . SER A 1 303 ? -20.219 -6.52 -8.93 1 98.31 303 SER A C 1
ATOM 2477 O O . SER A 1 303 ? -19.406 -6.578 -9.852 1 98.31 303 SER A O 1
ATOM 2479 N N . LYS A 1 304 ? -21.438 -6.105 -9.086 1 98.31 304 LYS A N 1
ATOM 2480 C CA . LYS A 1 304 ? -21.875 -5.598 -10.383 1 98.31 304 LYS A CA 1
ATOM 2481 C C . LYS A 1 304 ? -21.406 -4.16 -10.602 1 98.31 304 LYS A C 1
ATOM 2483 O O . LYS A 1 304 ? -21.359 -3.682 -11.734 1 98.31 304 LYS A O 1
ATOM 2488 N N . ALA A 1 305 ? -21.141 -3.479 -9.492 1 98.69 305 ALA A N 1
ATOM 2489 C CA . ALA A 1 305 ? -20.688 -2.09 -9.562 1 98.69 305 ALA A CA 1
ATOM 2490 C C . ALA A 1 305 ? -19.781 -1.74 -8.391 1 98.69 305 ALA A C 1
ATOM 2492 O O . ALA A 1 305 ? -19.859 -2.365 -7.332 1 98.69 305 ALA A O 1
ATOM 2493 N N . VAL A 1 306 ? -18.938 -0.763 -8.656 1 98.62 306 VAL A N 1
ATOM 2494 C CA . VAL A 1 306 ? -17.953 -0.398 -7.641 1 98.62 306 VAL A CA 1
ATOM 2495 C C . VAL A 1 306 ? -17.828 1.122 -7.559 1 98.62 306 VAL A C 1
ATOM 2497 O O . VAL A 1 306 ? -17.953 1.816 -8.57 1 98.62 306 VAL A O 1
ATOM 2500 N N . LEU A 1 307 ? -17.703 1.639 -6.402 1 98.88 307 LEU A N 1
ATOM 2501 C CA . LEU A 1 307 ? -17.312 3.023 -6.168 1 98.88 307 LEU A CA 1
ATOM 2502 C C . LEU A 1 307 ? -15.953 3.088 -5.477 1 98.88 307 LEU A C 1
ATOM 2504 O O . LEU A 1 307 ? -15.695 2.34 -4.531 1 98.88 307 LEU A O 1
ATOM 2508 N N . VAL A 1 308 ? -15.07 3.906 -5.996 1 98.94 308 VAL A N 1
ATOM 2509 C CA . VAL A 1 308 ? -13.75 4.082 -5.398 1 98.94 308 VAL A CA 1
ATOM 2510 C C . VAL A 1 308 ? -13.578 5.523 -4.93 1 98.94 308 VAL A C 1
ATOM 2512 O O . VAL A 1 308 ? -13.891 6.461 -5.668 1 98.94 308 VAL A O 1
ATOM 2515 N N . GLY A 1 309 ? -13.156 5.695 -3.701 1 98.75 309 GLY A N 1
ATOM 2516 C CA . GLY A 1 309 ? -13.023 7.035 -3.143 1 98.75 309 GLY A CA 1
ATOM 2517 C C . GLY A 1 309 ? -11.695 7.27 -2.461 1 98.75 309 GLY A C 1
ATOM 2518 O O . GLY A 1 309 ? -11.117 6.352 -1.87 1 98.75 309 GLY A O 1
ATOM 2519 N N . SER A 1 310 ? -11.203 8.438 -2.535 1 98.62 310 SER A N 1
ATOM 2520 C CA . SER A 1 310 ? -9.984 8.883 -1.861 1 98.62 310 SER A CA 1
ATOM 2521 C C . SER A 1 310 ? -10.062 10.367 -1.509 1 98.62 310 SER A C 1
ATOM 2523 O O . SER A 1 310 ? -10.664 11.156 -2.24 1 98.62 310 SER A O 1
ATOM 2525 N N . PRO A 1 311 ? -9.484 10.703 -0.301 1 96.94 311 PRO A N 1
ATOM 2526 C CA . PRO A 1 311 ? -9.148 12.125 -0.228 1 96.94 311 PRO A CA 1
ATOM 2527 C C . PRO A 1 311 ? -8.117 12.547 -1.271 1 96.94 311 PRO A C 1
ATOM 2529 O O . PRO A 1 311 ? -7.363 11.711 -1.771 1 96.94 311 PRO A O 1
ATOM 2532 N N . THR A 1 312 ? -8.211 13.805 -1.668 1 95.88 312 THR A N 1
ATOM 2533 C CA . THR A 1 312 ? -7.129 14.297 -2.52 1 95.88 312 THR A CA 1
ATOM 2534 C C . THR A 1 312 ? -5.875 14.57 -1.694 1 95.88 312 THR A C 1
ATOM 2536 O O . THR A 1 312 ? -5.938 15.273 -0.681 1 95.88 312 THR A O 1
ATOM 2539 N N . ILE A 1 313 ? -4.848 13.945 -2.059 1 93.19 313 ILE A N 1
ATOM 2540 C CA . ILE A 1 313 ? -3.545 14.148 -1.43 1 93.19 313 ILE A CA 1
ATOM 2541 C C . ILE A 1 313 ? -2.5 14.461 -2.496 1 93.19 313 ILE A C 1
ATOM 2543 O O . ILE A 1 313 ? -2.297 13.672 -3.426 1 93.19 313 ILE A O 1
ATOM 2547 N N . ASN A 1 314 ? -1.839 15.633 -2.371 1 93.31 314 ASN A N 1
ATOM 2548 C CA . ASN A 1 314 ? -0.807 16.047 -3.314 1 93.31 314 ASN A CA 1
ATOM 2549 C C . ASN A 1 314 ? -1.266 15.875 -4.762 1 93.31 314 ASN A C 1
ATOM 2551 O O . ASN A 1 314 ? -0.571 15.258 -5.566 1 93.31 314 ASN A O 1
ATOM 2555 N N . TYR A 1 315 ? -2.496 16.328 -5.051 1 92.88 315 TYR A N 1
ATOM 2556 C CA . TYR A 1 315 ? -3.096 16.391 -6.379 1 92.88 315 TYR A CA 1
ATOM 2557 C C . TYR A 1 315 ? -3.402 14.992 -6.902 1 92.88 315 TYR A C 1
ATOM 2559 O O . TYR A 1 315 ? -3.582 14.797 -8.109 1 92.88 315 TYR A O 1
ATOM 2567 N N . GLY A 1 316 ? -3.418 14.047 -6.059 1 96 316 GLY A N 1
ATOM 2568 C CA . GLY A 1 316 ? -3.725 12.68 -6.449 1 96 316 GLY A CA 1
ATOM 2569 C C . GLY A 1 316 ? -4.539 11.93 -5.41 1 96 316 GLY A C 1
ATOM 2570 O O . GLY A 1 316 ? -5.457 12.5 -4.812 1 96 316 GLY A O 1
ATOM 2571 N N . PHE A 1 317 ? -4.332 10.648 -5.336 1 98.06 317 PHE A N 1
ATOM 2572 C CA . PHE A 1 317 ? -5.062 9.805 -4.395 1 98.06 317 PHE A CA 1
ATOM 2573 C C . PHE A 1 317 ? -4.098 9.055 -3.484 1 98.06 317 PHE A C 1
ATOM 2575 O O . PHE A 1 317 ? -2.879 9.164 -3.633 1 98.06 317 PHE A O 1
ATOM 2582 N N . SER A 1 318 ? -4.602 8.359 -2.438 1 98.12 318 SER A N 1
ATOM 2583 C CA . SER A 1 318 ? -3.795 7.77 -1.374 1 98.12 318 SER A CA 1
ATOM 2584 C C . SER A 1 318 ? -3.014 6.562 -1.876 1 98.12 318 SER A C 1
ATOM 2586 O O . SER A 1 318 ? -3.359 5.977 -2.904 1 98.12 318 SER A O 1
ATOM 2588 N N . TYR A 1 319 ? -1.957 6.176 -1.138 1 98.44 319 TYR A N 1
ATOM 2589 C CA . TYR A 1 319 ? -1.092 5.031 -1.401 1 98.44 319 TYR A CA 1
ATOM 2590 C C . TYR A 1 319 ? -1.912 3.764 -1.6 1 98.44 319 TYR A C 1
ATOM 2592 O O . TYR A 1 319 ? -1.711 3.033 -2.572 1 98.44 319 TYR A O 1
ATOM 2600 N N . ALA A 1 320 ? -2.801 3.5 -0.699 1 98.56 320 ALA A N 1
ATOM 2601 C CA . ALA A 1 320 ? -3.578 2.266 -0.724 1 98.56 320 ALA A CA 1
ATOM 2602 C C . ALA A 1 320 ? -4.484 2.211 -1.952 1 98.56 320 ALA A C 1
ATOM 2604 O O . ALA A 1 320 ? -4.613 1.164 -2.59 1 98.56 320 ALA A O 1
ATOM 2605 N N . ILE A 1 321 ? -5.098 3.352 -2.291 1 98.81 321 ILE A N 1
ATOM 2606 C CA . ILE A 1 321 ? -5.977 3.412 -3.453 1 98.81 321 ILE A CA 1
ATOM 2607 C C . ILE A 1 321 ? -5.164 3.199 -4.727 1 98.81 321 ILE A C 1
ATOM 2609 O O . ILE A 1 321 ? -5.617 2.52 -5.652 1 98.81 321 ILE A O 1
ATOM 2613 N N . ALA A 1 322 ? -3.943 3.754 -4.75 1 98.69 322 ALA A N 1
ATOM 2614 C CA . ALA A 1 322 ? -3.064 3.533 -5.895 1 98.69 322 ALA A CA 1
ATOM 2615 C C . ALA A 1 322 ? -2.818 2.043 -6.117 1 98.69 322 ALA A C 1
ATOM 2617 O O . ALA A 1 322 ? -2.902 1.558 -7.25 1 98.69 322 ALA A O 1
ATOM 2618 N N . GLY A 1 323 ? -2.477 1.383 -5.051 1 98.56 323 GLY A N 1
ATOM 2619 C CA . GLY A 1 323 ? -2.256 -0.052 -5.141 1 98.56 323 GLY A CA 1
ATOM 2620 C C . GLY A 1 323 ? -3.473 -0.813 -5.633 1 98.56 323 GLY A C 1
ATOM 2621 O O . GLY A 1 323 ? -3.361 -1.669 -6.512 1 98.56 323 GLY A O 1
ATOM 2622 N N . ILE A 1 324 ? -4.656 -0.502 -5.07 1 98.69 324 ILE A N 1
ATOM 2623 C CA . ILE A 1 324 ? -5.895 -1.186 -5.43 1 98.69 324 ILE A CA 1
ATOM 2624 C C . ILE A 1 324 ? -6.199 -0.955 -6.91 1 98.69 324 ILE A C 1
ATOM 2626 O O . ILE A 1 324 ? -6.586 -1.885 -7.621 1 98.69 324 ILE A O 1
ATOM 2630 N N . LEU A 1 325 ? -6.027 0.288 -7.367 1 98.62 325 LEU A N 1
ATOM 2631 C CA . LEU A 1 325 ? -6.312 0.618 -8.758 1 98.62 325 LEU A CA 1
ATOM 2632 C C . LEU A 1 325 ? -5.391 -0.151 -9.695 1 98.62 325 LEU A C 1
ATOM 2634 O O . LEU A 1 325 ? -5.832 -0.66 -10.727 1 98.62 325 LEU A O 1
ATOM 2638 N N . GLU A 1 326 ? -4.098 -0.269 -9.328 1 98.19 326 GLU A N 1
ATOM 2639 C CA . GLU A 1 326 ? -3.148 -1.007 -10.156 1 98.19 326 GLU A CA 1
ATOM 2640 C C . GLU A 1 326 ? -3.514 -2.486 -10.234 1 98.19 326 GLU A C 1
ATOM 2642 O O . GLU A 1 326 ? -3.506 -3.08 -11.312 1 98.19 326 GLU A O 1
ATOM 2647 N N . MET A 1 327 ? -3.826 -3.045 -9.117 1 98 327 MET A N 1
ATOM 2648 C CA . MET A 1 327 ? -4.191 -4.457 -9.102 1 98 327 MET A CA 1
ATOM 2649 C C . MET A 1 327 ? -5.484 -4.695 -9.875 1 98 327 MET A C 1
ATOM 2651 O O . MET A 1 327 ? -5.602 -5.676 -10.609 1 98 327 MET A O 1
ATOM 2655 N N . THR A 1 328 ? -6.477 -3.797 -9.688 1 97.94 328 THR A N 1
ATOM 2656 C CA . THR A 1 328 ? -7.746 -3.908 -10.398 1 97.94 328 THR A CA 1
ATOM 2657 C C . THR A 1 328 ? -7.52 -3.85 -11.906 1 97.94 328 THR A C 1
ATOM 2659 O O . THR A 1 328 ? -8.102 -4.641 -12.656 1 97.94 328 THR A O 1
ATOM 2662 N N . ARG A 1 329 ? -6.703 -2.941 -12.344 1 97.12 329 ARG A N 1
ATOM 2663 C CA . ARG A 1 329 ? -6.387 -2.822 -13.758 1 97.12 329 ARG A CA 1
ATOM 2664 C C . ARG A 1 329 ? -5.832 -4.133 -14.305 1 97.12 329 ARG A C 1
ATOM 2666 O O . ARG A 1 329 ? -6.211 -4.562 -15.398 1 97.12 329 ARG A O 1
ATOM 2673 N N . GLY A 1 330 ? -4.973 -4.77 -13.578 1 96 330 GLY A N 1
ATOM 2674 C CA . GLY A 1 330 ? -4.312 -5.988 -14.016 1 96 330 GLY A CA 1
ATOM 2675 C C . GLY A 1 330 ? -5.234 -7.191 -14.047 1 96 330 GLY A C 1
ATOM 2676 O O . GLY A 1 330 ? -5.031 -8.117 -14.836 1 96 330 GLY A O 1
ATOM 2677 N N . LEU A 1 331 ? -6.281 -7.223 -13.188 1 96.5 331 LEU A N 1
ATOM 2678 C CA . LEU A 1 331 ? -7.145 -8.383 -13.031 1 96.5 331 LEU A CA 1
ATOM 2679 C C . LEU A 1 331 ? -8.18 -8.453 -14.148 1 96.5 331 LEU A C 1
ATOM 2681 O O . LEU A 1 331 ? -8.781 -9.508 -14.383 1 96.5 331 LEU A O 1
ATOM 2685 N N . LYS A 1 332 ? -8.469 -7.359 -14.805 1 96 332 LYS A N 1
ATOM 2686 C CA . LYS A 1 332 ? -9.359 -7.266 -15.953 1 96 332 LYS A CA 1
ATOM 2687 C C . LYS A 1 332 ? -10.758 -7.773 -15.609 1 96 332 LYS A C 1
ATOM 2689 O O . LYS A 1 332 ? -11.32 -8.602 -16.328 1 96 332 LYS A O 1
ATOM 2694 N N . LEU A 1 333 ? -11.266 -7.242 -14.516 1 97 333 LEU A N 1
ATOM 2695 C CA . LEU A 1 333 ? -12.641 -7.555 -14.148 1 97 333 LEU A CA 1
ATOM 2696 C C . LEU A 1 333 ? -13.617 -7.035 -15.203 1 97 333 LEU A C 1
ATOM 2698 O O . LEU A 1 333 ? -13.516 -5.883 -15.633 1 97 333 LEU A O 1
ATOM 2702 N N . LYS A 1 334 ? -14.531 -7.902 -15.641 1 95.94 334 LYS A N 1
ATOM 2703 C CA . LYS A 1 334 ? -15.406 -7.535 -16.75 1 95.94 334 LYS A CA 1
ATOM 2704 C C . LYS A 1 334 ? -16.797 -7.156 -16.266 1 95.94 334 LYS A C 1
ATOM 2706 O O . LYS A 1 334 ? -17.234 -7.617 -15.203 1 95.94 334 LYS A O 1
ATOM 2711 N N . ASN A 1 335 ? -17.422 -6.352 -17.062 1 95.06 335 ASN A N 1
ATOM 2712 C CA . ASN A 1 335 ? -18.828 -6 -16.891 1 95.06 335 ASN A CA 1
ATOM 2713 C C . ASN A 1 335 ? -19.078 -5.336 -15.531 1 95.06 335 ASN A C 1
ATOM 2715 O O . ASN A 1 335 ? -19.969 -5.746 -14.789 1 95.06 335 ASN A O 1
ATOM 2719 N N . LYS A 1 336 ? -18.297 -4.391 -15.195 1 97.5 336 LYS A N 1
ATOM 2720 C CA . LYS A 1 336 ? -18.438 -3.656 -13.945 1 97.5 336 LYS A CA 1
ATOM 2721 C C . LYS A 1 336 ? -18.75 -2.184 -14.195 1 97.5 336 LYS A C 1
ATOM 2723 O O . LYS A 1 336 ? -18.078 -1.538 -15.016 1 97.5 336 LYS A O 1
ATOM 2728 N N . LYS A 1 337 ? -19.766 -1.671 -13.617 1 98.5 337 LYS A N 1
ATOM 2729 C CA . LYS A 1 337 ? -20.016 -0.234 -13.57 1 98.5 337 LYS A CA 1
ATOM 2730 C C . LYS A 1 337 ? -19.25 0.42 -12.422 1 98.5 337 LYS A C 1
ATOM 2732 O O . LYS A 1 337 ? -18.922 -0.241 -11.438 1 98.5 337 LYS A O 1
ATOM 2737 N N . ALA A 1 338 ? -18.922 1.709 -12.633 1 98.75 338 ALA A N 1
ATOM 2738 C CA . ALA A 1 338 ? -18.094 2.303 -11.594 1 98.75 338 ALA A CA 1
ATOM 2739 C C . ALA A 1 338 ? -18.312 3.811 -11.5 1 98.75 338 ALA A C 1
ATOM 2741 O O . ALA A 1 338 ? -18.859 4.418 -12.422 1 98.75 338 ALA A O 1
ATOM 2742 N N . ALA A 1 339 ? -17.953 4.348 -10.438 1 98.81 339 ALA A N 1
ATOM 2743 C CA . ALA A 1 339 ? -17.875 5.785 -10.203 1 98.81 339 ALA A CA 1
ATOM 2744 C C . ALA A 1 339 ? -16.859 6.105 -9.117 1 98.81 339 ALA A C 1
ATOM 2746 O 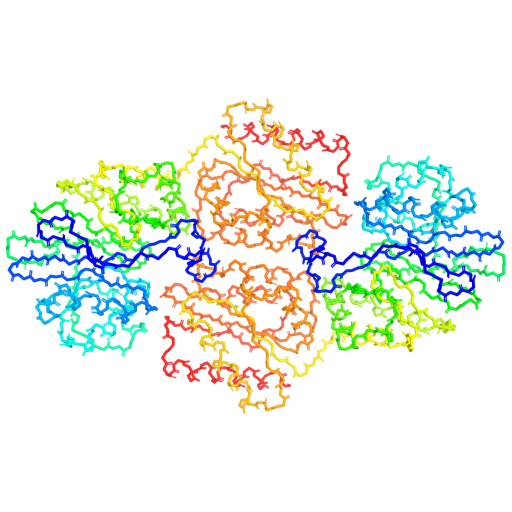O . ALA A 1 339 ? -16.312 5.199 -8.484 1 98.81 339 ALA A O 1
ATOM 2747 N N . ALA A 1 340 ? -16.547 7.395 -8.969 1 98.88 340 ALA A N 1
ATOM 2748 C CA . ALA A 1 340 ? -15.531 7.816 -8.008 1 98.88 340 ALA A CA 1
ATOM 2749 C C . ALA A 1 340 ? -16.062 8.914 -7.094 1 98.88 340 ALA A C 1
ATOM 2751 O O . ALA A 1 340 ? -17.062 9.562 -7.402 1 98.88 340 ALA A O 1
ATOM 2752 N N . PHE A 1 341 ? -15.453 9.047 -5.934 1 98.81 341 PHE A N 1
ATOM 2753 C CA . PHE A 1 341 ? -15.789 10.117 -4.996 1 98.81 341 PHE A CA 1
ATOM 2754 C C . PHE A 1 341 ? -14.586 10.484 -4.137 1 98.81 341 PHE A C 1
ATOM 2756 O O . PHE A 1 341 ? -13.57 9.789 -4.156 1 98.81 341 PHE A O 1
ATOM 2763 N N . GLY A 1 342 ? -14.688 11.586 -3.492 1 98.31 342 GLY A N 1
ATOM 2764 C CA . GLY A 1 342 ? -13.602 11.945 -2.596 1 98.31 342 GLY A CA 1
ATOM 2765 C C . GLY A 1 342 ? -13.734 13.344 -2.021 1 98.31 342 GLY A C 1
ATOM 2766 O O . GLY A 1 342 ? -14.406 14.195 -2.605 1 98.31 342 GLY A O 1
ATOM 2767 N N . SER A 1 343 ? -13.125 13.523 -0.917 1 96.5 343 SER A N 1
ATOM 2768 C CA . SER A 1 343 ? -13.055 14.836 -0.281 1 96.5 343 SER A CA 1
ATOM 2769 C C . SER A 1 343 ? -11.781 15.57 -0.669 1 96.5 343 SER A C 1
ATOM 2771 O O . SER A 1 343 ? -10.828 14.961 -1.156 1 96.5 343 SER A O 1
ATOM 2773 N N . TYR A 1 344 ? -11.844 16.859 -0.557 1 94.38 344 TYR A N 1
ATOM 2774 C CA . TYR A 1 344 ? -10.656 17.656 -0.856 1 94.38 344 TYR A CA 1
ATOM 2775 C C . TYR A 1 344 ? -10.664 18.969 -0.073 1 94.38 344 TYR A C 1
ATOM 2777 O O . TYR A 1 344 ? -11.711 19.391 0.412 1 94.38 344 TYR A O 1
ATOM 2785 N N . GLY A 1 345 ? -9.5 19.516 0.099 1 87.25 345 GLY A N 1
ATOM 2786 C CA . GLY A 1 345 ? -9.359 20.844 0.704 1 87.25 345 GLY A CA 1
ATOM 2787 C C . GLY A 1 345 ? -9.102 21.938 -0.31 1 87.25 345 GLY A C 1
ATOM 2788 O O . GLY A 1 345 ? -9.727 23 -0.251 1 87.25 345 GLY A O 1
ATOM 2789 N N . TRP A 1 346 ? -8.188 21.609 -1.255 1 82.81 346 TRP A N 1
ATOM 2790 C CA . TRP A 1 346 ? -7.809 22.625 -2.242 1 82.81 346 TRP A CA 1
ATOM 2791 C C . TRP A 1 346 ? -8.094 22.125 -3.656 1 82.81 346 TRP A C 1
ATOM 2793 O O . TRP A 1 346 ? -9.164 22.406 -4.215 1 82.81 346 TRP A O 1
ATOM 2803 N N . SER A 1 347 ? -7.164 21.188 -3.979 1 84.38 347 SER A N 1
ATOM 2804 C CA . SER A 1 347 ? -7.402 20.609 -5.293 1 84.38 347 SER A CA 1
ATOM 2805 C C . SER A 1 347 ? -8.188 19.297 -5.184 1 84.38 347 SER A C 1
ATOM 2807 O O . SER A 1 347 ? -8 18.531 -4.23 1 84.38 347 SER A O 1
ATOM 2809 N N . GLY A 1 348 ? -9.289 19.156 -5.848 1 91.94 348 GLY A N 1
ATOM 2810 C CA . GLY A 1 348 ? -10.172 18 -5.789 1 91.94 348 GLY A CA 1
ATOM 2811 C C . GLY A 1 348 ? -9.992 17.062 -6.961 1 91.94 348 GLY A C 1
ATOM 2812 O O . GLY A 1 348 ? -10.977 16.594 -7.547 1 91.94 348 GLY A O 1
ATOM 2813 N N . ASP A 1 349 ? -8.695 16.641 -7.27 1 93.75 349 ASP A N 1
ATOM 2814 C CA . ASP A 1 349 ? -8.398 15.938 -8.516 1 93.75 349 ASP A CA 1
ATOM 2815 C C . ASP A 1 349 ? -8.594 14.43 -8.352 1 93.75 349 ASP A C 1
ATOM 2817 O O . ASP A 1 349 ? -8.688 13.703 -9.344 1 93.75 349 ASP A O 1
ATOM 2821 N N . ALA A 1 350 ? -8.734 13.961 -7.16 1 97.19 350 ALA A N 1
ATOM 2822 C CA . ALA A 1 350 ? -8.664 12.531 -6.898 1 97.19 350 ALA A CA 1
ATOM 2823 C C . ALA A 1 350 ? -9.789 11.789 -7.621 1 97.19 350 ALA A C 1
ATOM 2825 O O . ALA A 1 350 ? -9.539 10.812 -8.336 1 97.19 350 ALA A O 1
ATOM 2826 N N . PRO A 1 351 ? -11.102 12.234 -7.531 1 98.12 351 PRO A N 1
ATOM 2827 C CA . PRO A 1 351 ? -12.172 11.477 -8.188 1 98.12 351 PRO A CA 1
ATOM 2828 C C . PRO A 1 351 ? -11.977 11.375 -9.703 1 98.12 351 PRO A C 1
ATOM 2830 O O . PRO A 1 351 ? -12.211 10.312 -10.289 1 98.12 351 PRO A O 1
ATOM 2833 N N . LYS A 1 352 ? -11.539 12.438 -10.305 1 97.88 352 LYS A N 1
ATOM 2834 C CA . LYS A 1 352 ? -11.305 12.414 -11.742 1 97.88 352 LYS A CA 1
ATOM 2835 C C . LYS A 1 352 ? -10.203 11.422 -12.102 1 97.88 352 LYS A C 1
ATOM 2837 O O . LYS A 1 352 ? -10.352 10.633 -13.039 1 97.88 352 LYS A O 1
ATOM 2842 N N . MET A 1 353 ? -9.102 11.516 -11.461 1 97.88 353 MET A N 1
ATOM 2843 C CA . MET A 1 353 ? -7.984 10.617 -11.719 1 97.88 353 MET A CA 1
ATOM 2844 C C . MET A 1 353 ? -8.391 9.164 -11.492 1 97.88 353 MET A C 1
ATOM 2846 O O . MET A 1 353 ? -8.023 8.289 -12.273 1 97.88 353 MET A O 1
ATOM 2850 N N . ILE A 1 354 ? -9.133 8.945 -10.406 1 98.69 354 ILE A N 1
ATOM 2851 C CA . ILE A 1 354 ? -9.609 7.602 -10.102 1 98.69 354 ILE A CA 1
ATOM 2852 C C . ILE A 1 354 ? -10.508 7.105 -11.234 1 98.69 354 ILE A C 1
ATOM 2854 O O . ILE A 1 354 ? -10.375 5.965 -11.68 1 98.69 354 ILE A O 1
ATOM 2858 N N . SER A 1 355 ? -11.398 7.969 -11.719 1 98.62 355 SER A N 1
ATOM 2859 C CA . SER A 1 355 ? -12.273 7.613 -12.836 1 98.62 355 SER A CA 1
ATOM 2860 C C . SER A 1 355 ? -11.469 7.195 -14.055 1 98.62 355 SER A C 1
ATOM 2862 O O . SER A 1 355 ? -11.82 6.234 -14.742 1 98.62 355 SER A O 1
ATOM 2864 N N . GLU A 1 356 ? -10.414 7.906 -14.328 1 98 356 GLU A N 1
ATOM 2865 C CA . GLU A 1 356 ? -9.555 7.574 -15.461 1 98 356 GLU A CA 1
ATOM 2866 C C . GLU A 1 356 ? -8.945 6.184 -15.305 1 98 356 GLU A C 1
ATOM 2868 O O . GLU A 1 356 ? -8.898 5.41 -16.266 1 98 356 GLU A O 1
ATOM 2873 N N . HIS A 1 357 ? -8.508 5.859 -14.117 1 98 357 HIS A N 1
ATOM 2874 C CA . HIS A 1 357 ? -7.941 4.543 -13.844 1 98 357 HIS A CA 1
ATOM 2875 C C . HIS A 1 357 ? -9 3.453 -13.969 1 98 357 HIS A C 1
ATOM 2877 O O . HIS A 1 357 ? -8.703 2.346 -14.422 1 98 357 HIS A O 1
ATOM 2883 N N . LEU A 1 358 ? -10.25 3.764 -13.5 1 98.5 358 LEU A N 1
ATOM 2884 C CA . LEU A 1 358 ? -11.336 2.793 -13.594 1 98.5 358 LEU A CA 1
ATOM 2885 C C . LEU A 1 358 ? -11.672 2.5 -15.047 1 98.5 358 LEU A C 1
ATOM 2887 O O . LEU A 1 358 ? -11.922 1.347 -15.414 1 98.5 358 LEU A O 1
ATOM 2891 N N . VAL A 1 359 ? -11.609 3.531 -15.875 1 98.31 359 VAL A N 1
ATOM 2892 C CA . VAL A 1 359 ? -11.844 3.352 -17.312 1 98.31 359 VAL A CA 1
ATOM 2893 C C . VAL A 1 359 ? -10.719 2.514 -17.906 1 98.31 359 VAL A C 1
ATOM 2895 O O . VAL A 1 359 ? -10.969 1.603 -18.703 1 98.31 359 VAL A O 1
ATOM 2898 N N . GLU A 1 360 ? -9.477 2.811 -17.531 1 96.62 360 GLU A N 1
ATOM 2899 C CA . GLU A 1 360 ? -8.328 2.039 -18 1 96.62 360 GLU A CA 1
ATOM 2900 C C . GLU A 1 360 ? -8.469 0.565 -17.625 1 96.62 360 GLU A C 1
ATOM 2902 O O . GLU A 1 360 ? -8.008 -0.311 -18.359 1 96.62 360 GLU A O 1
ATOM 2907 N N . ALA A 1 361 ? -9.125 0.314 -16.516 1 97.12 361 ALA A N 1
ATOM 2908 C CA . ALA A 1 361 ? -9.312 -1.053 -16.031 1 97.12 361 ALA A CA 1
ATOM 2909 C C . ALA A 1 361 ? -10.469 -1.736 -16.766 1 97.12 361 ALA A C 1
ATOM 2911 O O . ALA A 1 361 ? -10.75 -2.912 -16.531 1 97.12 361 ALA A O 1
ATOM 2912 N N . GLY A 1 362 ? -11.188 -1.031 -17.609 1 97.06 362 GLY A N 1
ATOM 2913 C CA . GLY A 1 362 ? -12.25 -1.617 -18.406 1 97.06 362 GLY A CA 1
ATOM 2914 C C . GLY A 1 362 ? -13.633 -1.427 -17.797 1 97.06 362 GLY A C 1
ATOM 2915 O O . GLY A 1 362 ? -14.609 -2.02 -18.266 1 97.06 362 GLY A O 1
ATOM 2916 N N . PHE A 1 363 ? -13.773 -0.594 -16.734 1 98.19 363 PHE A N 1
ATOM 2917 C CA . PHE A 1 363 ? -15.062 -0.367 -16.094 1 98.19 363 PHE A CA 1
ATOM 2918 C C . PHE A 1 363 ? -15.859 0.696 -16.844 1 98.19 363 PHE A C 1
ATOM 2920 O O . PHE A 1 363 ? -15.281 1.549 -17.516 1 98.19 363 PHE A O 1
ATOM 2927 N N . GLU A 1 364 ? -17.141 0.595 -16.766 1 98.25 364 GLU A N 1
ATOM 2928 C CA . GLU A 1 364 ? -18.031 1.585 -17.344 1 98.25 364 GLU A CA 1
ATOM 2929 C C . GLU A 1 364 ? -18.422 2.65 -16.328 1 98.25 364 GLU A C 1
ATOM 2931 O O . GLU A 1 364 ? -19.094 2.354 -15.344 1 98.25 364 GLU A O 1
ATOM 2936 N N . LEU A 1 365 ? -18.062 3.873 -16.578 1 98.31 365 LEU A N 1
ATOM 2937 C CA . LEU A 1 365 ? -18.422 4.945 -15.656 1 98.31 365 LEU A CA 1
ATOM 2938 C C . LEU A 1 365 ? -19.922 5.273 -15.758 1 98.31 365 LEU A C 1
ATOM 2940 O O . LEU A 1 365 ? -20.469 5.332 -16.859 1 98.31 365 LEU A O 1
ATOM 2944 N N . VAL A 1 366 ? -20.5 5.465 -14.609 1 97.5 366 VAL A N 1
ATOM 2945 C CA . VAL A 1 366 ? -21.922 5.781 -14.539 1 97.5 366 VAL A CA 1
ATOM 2946 C C . VAL A 1 366 ? -22.109 7.293 -14.492 1 97.5 366 VAL A C 1
ATOM 2948 O O . VAL A 1 366 ? -23.188 7.797 -14.812 1 97.5 366 VAL A O 1
ATOM 2951 N N . ASN A 1 367 ? -21.188 7.992 -14.031 1 97.06 367 ASN A N 1
ATOM 2952 C CA . ASN A 1 367 ? -21.203 9.445 -13.883 1 97.06 367 ASN A CA 1
ATOM 2953 C C . ASN A 1 367 ? -19.797 10 -13.688 1 97.06 367 ASN A C 1
ATOM 2955 O O . ASN A 1 367 ? -18.812 9.25 -13.742 1 97.06 367 ASN A O 1
ATOM 2959 N N . ASP A 1 368 ? -19.688 11.273 -13.453 1 95.94 368 ASP A N 1
ATOM 2960 C CA . ASP A 1 368 ? -18.391 11.953 -13.406 1 95.94 368 ASP A CA 1
ATOM 2961 C C . ASP A 1 368 ? -17.812 11.938 -11.992 1 95.94 368 ASP A C 1
ATOM 2963 O O . ASP A 1 368 ? -16.766 12.531 -11.734 1 95.94 368 ASP A O 1
ATOM 2967 N N . GLY A 1 369 ? -18.453 11.273 -11.039 1 97.62 369 GLY A N 1
ATOM 2968 C CA . GLY A 1 369 ? -18.016 11.258 -9.656 1 97.62 369 GLY A CA 1
ATOM 2969 C C . GLY A 1 369 ? -18.516 12.445 -8.852 1 97.62 369 GLY A C 1
ATOM 2970 O O . GLY A 1 369 ? -19.203 13.312 -9.391 1 97.62 369 GLY A O 1
ATOM 2971 N N . ILE A 1 370 ? -18.219 12.43 -7.57 1 98.31 370 ILE A N 1
ATOM 2972 C CA . ILE A 1 370 ? -18.625 13.508 -6.684 1 98.31 370 ILE A CA 1
ATOM 2973 C C . ILE A 1 370 ? -17.469 13.891 -5.762 1 98.31 370 ILE A C 1
ATOM 2975 O O . ILE A 1 370 ? -16.656 13.039 -5.391 1 98.31 370 ILE A O 1
ATOM 2979 N N . LYS A 1 371 ? -17.297 15.055 -5.523 1 97.5 371 LYS A N 1
ATOM 2980 C CA . LYS A 1 371 ? -16.297 15.523 -4.566 1 97.5 371 LYS A CA 1
ATOM 2981 C C . LYS A 1 371 ? -16.906 16.516 -3.578 1 97.5 371 LYS A C 1
ATOM 2983 O O . LYS A 1 371 ? -17.844 17.234 -3.916 1 97.5 371 LYS A O 1
ATOM 2988 N N . MET A 1 372 ? -16.422 16.469 -2.367 1 95.5 372 MET A N 1
ATOM 2989 C CA . MET A 1 372 ? -16.875 17.359 -1.306 1 95.5 372 MET A CA 1
ATOM 2990 C C . MET A 1 372 ? -15.703 18.141 -0.709 1 95.5 372 MET A C 1
ATOM 2992 O O . MET A 1 372 ? -14.625 17.594 -0.5 1 95.5 372 MET A O 1
ATOM 2996 N N . LEU A 1 373 ? -15.961 19.422 -0.518 1 92.62 373 LEU A N 1
ATOM 2997 C CA . LEU A 1 373 ? -14.953 20.281 0.104 1 92.62 373 LEU A CA 1
ATOM 2998 C C . LEU A 1 373 ? -14.922 20.078 1.614 1 92.62 373 LEU A C 1
ATOM 3000 O O . LEU A 1 373 ? -15.945 20.25 2.287 1 92.62 373 LEU A O 1
ATOM 3004 N N . TRP A 1 374 ? -13.758 19.719 2.166 1 90.44 374 TRP A N 1
ATOM 3005 C CA . TRP A 1 374 ? -13.531 19.562 3.6 1 90.44 374 TRP A CA 1
ATOM 3006 C C . TRP A 1 374 ? -14.453 18.5 4.188 1 90.44 374 TRP A C 1
ATOM 3008 O O . TRP A 1 374 ? -14.586 17.406 3.625 1 90.44 374 TRP A O 1
ATOM 3018 N N . VAL A 1 375 ? -14.953 18.734 5.441 1 92.69 375 VAL A N 1
ATOM 3019 C CA . VAL A 1 375 ? -15.828 17.781 6.117 1 92.69 375 VAL A CA 1
ATOM 3020 C C . VAL A 1 375 ? -17.281 18.016 5.676 1 92.69 375 VAL A C 1
ATOM 3022 O O . VAL A 1 375 ? -17.797 19.125 5.781 1 92.69 375 VAL A O 1
ATOM 3025 N N . PRO A 1 376 ? -17.891 16.984 5.133 1 94.75 376 PRO A N 1
ATOM 3026 C CA . PRO A 1 376 ? -19.266 17.172 4.676 1 94.75 376 PRO A CA 1
ATOM 3027 C C . PRO A 1 376 ? -20.219 17.547 5.812 1 94.75 376 PRO A C 1
ATOM 3029 O O . PRO A 1 376 ? -20.203 16.922 6.871 1 94.75 376 PRO A O 1
ATOM 3032 N N . ASP A 1 377 ? -20.984 18.594 5.609 1 94.12 377 ASP A N 1
ATOM 3033 C CA . ASP A 1 377 ? -22.078 18.906 6.516 1 94.12 377 ASP A CA 1
ATOM 3034 C C . ASP A 1 377 ? -23.328 18.109 6.137 1 94.12 377 ASP A C 1
ATOM 3036 O O . ASP A 1 377 ? -23.266 17.188 5.32 1 94.12 377 ASP A O 1
ATOM 3040 N N . GLU A 1 378 ? -24.453 18.453 6.766 1 95.12 378 GLU A N 1
ATOM 3041 C CA . GLU A 1 378 ? -25.672 17.688 6.539 1 95.12 378 GLU A CA 1
ATOM 3042 C C . GLU A 1 378 ? -26.125 17.781 5.082 1 95.12 378 GLU A C 1
ATOM 3044 O O . GLU A 1 378 ? -26.609 16.812 4.512 1 95.12 378 GLU A O 1
ATOM 3049 N N . ALA A 1 379 ? -25.984 18.969 4.523 1 96.56 379 ALA A N 1
ATOM 3050 C CA . ALA A 1 379 ? -26.359 19.156 3.125 1 96.56 379 ALA A CA 1
ATOM 3051 C C . ALA A 1 379 ? -25.453 18.328 2.203 1 96.56 379 ALA A C 1
ATOM 3053 O O . ALA A 1 379 ? -25.922 17.734 1.238 1 96.56 379 ALA A O 1
ATOM 3054 N N . ALA A 1 380 ? -24.234 18.359 2.473 1 96.19 380 ALA A N 1
ATOM 3055 C CA . ALA A 1 380 ? -23.266 17.578 1.694 1 96.19 380 ALA A CA 1
ATOM 3056 C C . ALA A 1 380 ? -23.531 16.078 1.828 1 96.19 380 ALA A C 1
ATOM 3058 O O . ALA A 1 380 ? -23.438 15.336 0.849 1 96.19 380 ALA A O 1
ATOM 3059 N N . LEU A 1 381 ? -23.859 15.617 2.998 1 97.81 381 LEU A N 1
ATOM 3060 C CA . LEU A 1 381 ? -24.188 14.211 3.211 1 97.81 381 LEU A CA 1
ATOM 3061 C C . LEU A 1 381 ? -25.453 13.828 2.463 1 97.81 381 LEU A C 1
ATOM 3063 O O . LEU A 1 381 ? -25.547 12.727 1.924 1 97.81 381 LEU A O 1
ATOM 3067 N N . ALA A 1 382 ? -26.375 14.781 2.488 1 98.12 382 ALA A N 1
ATOM 3068 C CA . ALA A 1 382 ? -27.594 14.539 1.72 1 98.12 382 ALA A CA 1
ATOM 3069 C C . ALA A 1 382 ? -27.281 14.398 0.232 1 98.12 382 ALA A C 1
ATOM 3071 O O . ALA A 1 382 ? -27.891 13.562 -0.455 1 98.12 382 ALA A O 1
ATOM 3072 N N . ALA A 1 383 ? -26.375 15.219 -0.255 1 98.44 383 ALA A N 1
ATOM 3073 C CA . ALA A 1 383 ? -25.953 15.133 -1.651 1 98.44 383 ALA A CA 1
ATOM 3074 C C . ALA A 1 383 ? -25.281 13.789 -1.937 1 98.44 383 ALA A C 1
ATOM 3076 O O . ALA A 1 383 ? -25.469 13.211 -3.01 1 98.44 383 ALA A O 1
ATOM 3077 N N . CYS A 1 384 ? -24.5 13.297 -1.031 1 98.69 384 CYS A N 1
ATOM 3078 C CA . CYS A 1 384 ? -23.875 11.992 -1.159 1 98.69 384 CYS A CA 1
ATOM 3079 C C . CYS A 1 384 ? -24.922 10.883 -1.203 1 98.69 384 CYS A C 1
ATOM 3081 O O . CYS A 1 384 ? -24.797 9.93 -1.976 1 98.69 384 CYS A O 1
ATOM 3083 N N . ARG A 1 385 ? -25.938 11.023 -0.337 1 98.56 385 ARG A N 1
ATOM 3084 C CA . ARG A 1 385 ? -27.031 10.047 -0.356 1 98.56 385 ARG A CA 1
ATOM 3085 C C . ARG A 1 385 ? -27.734 10.039 -1.709 1 98.56 385 ARG A C 1
ATOM 3087 O O . ARG A 1 385 ? -28.016 8.977 -2.264 1 98.56 385 ARG A O 1
ATOM 3094 N N . GLU A 1 386 ? -27.969 11.25 -2.215 1 98.69 386 GLU A N 1
ATOM 3095 C CA . GLU A 1 386 ? -28.609 11.344 -3.521 1 98.69 386 GLU A CA 1
ATOM 3096 C C . GLU A 1 386 ? -27.719 10.758 -4.617 1 98.69 386 GLU A C 1
ATOM 3098 O O . GLU A 1 386 ? -28.219 10.117 -5.547 1 98.69 386 GLU A O 1
ATOM 3103 N N . TYR A 1 387 ? -26.438 11.039 -4.531 1 98.62 387 TYR A N 1
ATOM 3104 C CA . TYR A 1 387 ? -25.469 10.461 -5.453 1 98.62 387 TYR A CA 1
ATOM 3105 C C . TYR A 1 387 ? -25.516 8.938 -5.426 1 98.62 387 TYR A C 1
ATOM 3107 O O . TYR A 1 387 ? -25.5 8.297 -6.477 1 98.62 387 TYR A O 1
ATOM 3115 N N . GLY A 1 388 ? -25.625 8.344 -4.234 1 98.62 388 GLY A N 1
ATOM 3116 C CA . GLY A 1 388 ? -25.75 6.902 -4.078 1 98.62 388 GLY A CA 1
ATOM 3117 C C . GLY A 1 388 ? -27.016 6.348 -4.68 1 98.62 388 GLY A C 1
ATOM 3118 O O . GLY A 1 388 ? -27 5.297 -5.32 1 98.62 388 GLY A O 1
ATOM 3119 N N . LYS A 1 389 ? -28.156 7.09 -4.449 1 98.44 389 LYS A N 1
ATOM 3120 C CA . LYS A 1 389 ? -29.438 6.68 -5.02 1 98.44 389 LYS A CA 1
ATOM 3121 C C . LYS A 1 389 ? -29.359 6.613 -6.543 1 98.44 389 LYS A C 1
ATOM 3123 O O . LYS A 1 389 ? -29.766 5.617 -7.148 1 98.44 389 LYS A O 1
ATOM 3128 N N . ASP A 1 390 ? -28.844 7.664 -7.066 1 98.38 390 ASP A N 1
ATOM 3129 C CA . ASP A 1 390 ? -28.719 7.75 -8.523 1 98.38 390 ASP A CA 1
ATOM 3130 C C . ASP A 1 390 ? -27.828 6.641 -9.07 1 98.38 390 ASP A C 1
ATOM 3132 O O . ASP A 1 390 ? -28.125 6.047 -10.109 1 98.38 390 ASP A O 1
ATOM 3136 N N . PHE A 1 391 ? -26.734 6.406 -8.414 1 98.56 391 PHE A N 1
ATOM 3137 C CA . PHE A 1 391 ? -25.812 5.363 -8.828 1 98.56 391 PHE A CA 1
ATOM 3138 C C . PHE A 1 391 ? -26.5 4 -8.836 1 98.56 391 PHE A C 1
ATOM 3140 O O . PHE A 1 391 ? -26.375 3.236 -9.789 1 98.56 391 PHE A O 1
ATOM 3147 N N . ALA A 1 392 ? -27.172 3.713 -7.762 1 97.94 392 ALA A N 1
ATOM 3148 C CA . ALA A 1 392 ? -27.875 2.434 -7.645 1 97.94 392 ALA A CA 1
ATOM 3149 C C . ALA A 1 392 ? -28.875 2.248 -8.781 1 97.94 392 ALA A C 1
ATOM 3151 O O . ALA A 1 392 ? -28.984 1.162 -9.359 1 97.94 392 ALA A O 1
ATOM 3152 N N . LEU A 1 393 ? -29.578 3.277 -9.117 1 97.25 393 LEU A N 1
ATOM 3153 C CA . LEU A 1 393 ? -30.609 3.219 -10.148 1 97.25 393 LEU A CA 1
ATOM 3154 C C . LEU A 1 393 ? -29.984 2.963 -11.516 1 97.25 393 LEU A C 1
ATOM 3156 O O . LEU A 1 393 ? -30.594 2.289 -12.359 1 97.25 393 LEU A O 1
ATOM 3160 N N . LYS A 1 394 ? -28.812 3.43 -11.68 1 96.75 394 LYS A N 1
ATOM 3161 C CA . LYS A 1 394 ? -28.156 3.297 -12.969 1 96.75 394 LYS A CA 1
ATOM 3162 C C . LYS A 1 394 ? -27.438 1.954 -13.086 1 96.75 394 LYS A C 1
ATOM 3164 O O . LYS A 1 394 ? -26.922 1.604 -14.148 1 96.75 394 LYS A O 1
ATOM 3169 N N . THR A 1 395 ? -27.297 1.222 -12.008 1 95.06 395 THR A N 1
ATOM 3170 C CA . THR A 1 395 ? -26.594 -0.063 -12.047 1 95.06 395 THR A CA 1
ATOM 3171 C C . THR A 1 395 ? -27.594 -1.215 -12.047 1 95.06 395 THR A C 1
ATOM 3173 O O . THR A 1 395 ? -27.203 -2.385 -12.047 1 95.06 395 THR A O 1
ATOM 3176 N N . LYS A 1 396 ? -28.906 -0.877 -12.062 1 86.69 396 LYS A N 1
ATOM 3177 C CA . LYS A 1 396 ? -29.938 -1.902 -12.156 1 86.69 396 LYS A CA 1
ATOM 3178 C C . LYS A 1 396 ? -30.031 -2.447 -13.578 1 86.69 396 LYS A C 1
ATOM 3180 O O . LYS A 1 396 ? -29.875 -1.699 -14.547 1 86.69 396 LYS A O 1
ATOM 3185 N N . MET B 1 1 ? 0.686 17.062 31.594 1 76.81 1 MET B N 1
ATOM 3186 C CA . MET B 1 1 ? 0.852 18.234 32.438 1 76.81 1 MET B CA 1
ATOM 3187 C C . MET B 1 1 ? 1.465 19.391 31.641 1 76.81 1 MET B C 1
ATOM 3189 O O . MET B 1 1 ? 2.217 19.172 30.688 1 76.81 1 MET B O 1
ATOM 3193 N N . ALA B 1 2 ? 1.059 20.625 32.031 1 91.88 2 ALA B N 1
ATOM 3194 C CA . ALA B 1 2 ? 1.634 21.844 31.469 1 91.88 2 ALA B CA 1
ATOM 3195 C C . ALA B 1 2 ? 3.131 21.922 31.75 1 91.88 2 ALA B C 1
ATOM 3197 O O . ALA B 1 2 ? 3.605 21.422 32.781 1 91.88 2 ALA B O 1
ATOM 3198 N N . LYS B 1 3 ? 3.951 22.516 30.844 1 95.56 3 LYS B N 1
ATOM 3199 C CA . LYS B 1 3 ? 5.395 22.672 30.984 1 95.56 3 LYS B CA 1
ATOM 3200 C C . LYS B 1 3 ? 5.809 24.125 30.766 1 95.56 3 LYS B C 1
ATOM 3202 O O . LYS B 1 3 ? 5.539 24.703 29.719 1 95.56 3 LYS B O 1
ATOM 3207 N N . LYS B 1 4 ? 6.453 24.672 31.75 1 96.75 4 LYS B N 1
ATOM 3208 C CA . LYS B 1 4 ? 6.926 26.047 31.641 1 96.75 4 LYS B CA 1
ATOM 3209 C C . LYS B 1 4 ? 8.102 26.141 30.672 1 96.75 4 LYS B C 1
ATOM 3211 O O . LYS B 1 4 ? 9.102 25.438 30.828 1 96.75 4 LYS B O 1
ATOM 3216 N N . ILE B 1 5 ? 8.016 26.984 29.672 1 97.06 5 ILE B N 1
ATOM 3217 C CA . ILE B 1 5 ? 9.062 27.203 28.672 1 97.06 5 ILE B CA 1
ATOM 3218 C C . ILE B 1 5 ? 9.859 28.453 29.031 1 97.06 5 ILE B C 1
ATOM 3220 O O . ILE B 1 5 ? 11.094 28.422 29.078 1 97.06 5 ILE B O 1
ATOM 3224 N N . THR B 1 6 ? 9.195 29.547 29.25 1 97.31 6 THR B N 1
ATOM 3225 C CA . THR B 1 6 ? 9.711 30.797 29.812 1 97.31 6 THR B CA 1
ATOM 3226 C C . THR B 1 6 ? 8.789 31.312 30.906 1 97.31 6 THR B C 1
ATOM 3228 O O . THR B 1 6 ? 7.82 30.656 31.281 1 97.31 6 THR B O 1
ATOM 3231 N N . ASP B 1 7 ? 9.141 32.469 31.422 1 96.81 7 ASP B N 1
ATOM 3232 C CA . ASP B 1 7 ? 8.289 33.062 32.469 1 96.81 7 ASP B CA 1
ATOM 3233 C C . ASP B 1 7 ? 6.902 33.375 31.922 1 96.81 7 ASP B C 1
ATOM 3235 O O . ASP B 1 7 ? 5.914 33.344 32.656 1 96.81 7 ASP B O 1
ATOM 3239 N N . SER B 1 8 ? 6.777 33.625 30.625 1 97.69 8 SER B N 1
ATOM 3240 C CA . SER B 1 8 ? 5.508 34.062 30.047 1 97.69 8 SER B CA 1
ATOM 3241 C C . SER B 1 8 ? 4.875 32.969 29.203 1 97.69 8 SER B C 1
ATOM 3243 O O . SER B 1 8 ? 3.693 33.031 28.859 1 97.69 8 SER B O 1
ATOM 3245 N N . VAL B 1 9 ? 5.656 31.953 28.797 1 98.5 9 VAL B N 1
ATOM 3246 C CA . VAL B 1 9 ? 5.152 30.969 27.859 1 98.5 9 VAL B CA 1
ATOM 3247 C C . VAL B 1 9 ? 5.102 29.594 28.531 1 98.5 9 VAL B C 1
ATOM 3249 O O . VAL B 1 9 ? 6.09 29.141 29.125 1 98.5 9 VAL B O 1
ATOM 3252 N N . THR B 1 10 ? 3.975 28.922 28.469 1 98.44 10 THR B N 1
ATOM 3253 C CA . THR B 1 10 ? 3.754 27.578 29 1 98.44 10 THR B CA 1
ATOM 3254 C C . THR B 1 10 ? 3.246 26.641 27.906 1 98.44 10 THR B C 1
ATOM 3256 O O . THR B 1 10 ? 2.301 26.984 27.188 1 98.44 10 THR B O 1
ATOM 3259 N N . TRP B 1 11 ? 3.918 25.516 27.734 1 98.44 11 TRP B N 1
ATOM 3260 C CA . TRP B 1 11 ? 3.418 24.453 26.859 1 98.44 11 TRP B CA 1
ATOM 3261 C C . TRP B 1 11 ? 2.221 23.75 27.484 1 98.44 11 TRP B C 1
ATOM 3263 O O . TRP B 1 11 ? 2.279 23.328 28.625 1 98.44 11 TRP B O 1
ATOM 3273 N N . VAL B 1 12 ? 1.132 23.609 26.734 1 98.31 12 VAL B N 1
ATOM 3274 C CA . VAL B 1 12 ? -0.089 23.016 27.281 1 98.31 12 VAL B CA 1
ATOM 3275 C C . VAL B 1 12 ? -0.636 21.969 26.297 1 98.31 12 VAL B C 1
ATOM 3277 O O . VAL B 1 12 ? -1.831 21.672 26.312 1 98.31 12 VAL B O 1
ATOM 3280 N N . GLY B 1 13 ? 0.215 21.5 25.422 1 97.62 13 GLY B N 1
ATOM 3281 C CA . GLY B 1 13 ? -0.178 20.547 24.391 1 97.62 13 GLY B CA 1
ATOM 3282 C C . GLY B 1 13 ? -0.322 19.125 24.906 1 97.62 13 GLY B C 1
ATOM 3283 O O . GLY B 1 13 ? -0.692 18.906 26.062 1 97.62 13 GLY B O 1
ATOM 3284 N N . LYS B 1 14 ? -0.223 18.234 24.016 1 97.56 14 LYS B N 1
ATOM 3285 C CA . LYS B 1 14 ? -0.358 16.812 24.297 1 97.56 14 LYS B CA 1
ATOM 3286 C C . LYS B 1 14 ? 0.771 16.016 23.641 1 97.56 14 LYS B C 1
ATOM 3288 O O . LYS B 1 14 ? 1.046 16.188 22.438 1 97.56 14 LYS B O 1
ATOM 3293 N N . ILE B 1 15 ? 1.517 15.211 24.422 1 96.62 15 ILE B N 1
ATOM 3294 C CA . ILE B 1 15 ? 2.477 14.25 23.875 1 96.62 15 ILE B CA 1
ATOM 3295 C C . ILE B 1 15 ? 1.768 12.938 23.562 1 96.62 15 ILE B C 1
ATOM 3297 O O . ILE B 1 15 ? 1.091 12.367 24.422 1 96.62 15 ILE B O 1
ATOM 3301 N N . ASP B 1 16 ? 1.824 12.508 22.391 1 96.5 16 ASP B N 1
ATOM 3302 C CA . ASP B 1 16 ? 1.201 11.273 21.906 1 96.5 16 ASP B CA 1
ATOM 3303 C C . ASP B 1 16 ? 2.244 10.18 21.688 1 96.5 16 ASP B C 1
ATOM 3305 O O . ASP B 1 16 ? 2.738 10.008 20.562 1 96.5 16 ASP B O 1
ATOM 3309 N N . TRP B 1 17 ? 2.477 9.359 22.734 1 93.38 17 TRP B N 1
ATOM 3310 C CA . TRP B 1 17 ? 3.529 8.344 22.75 1 93.38 17 TRP B CA 1
ATOM 3311 C C . TRP B 1 17 ? 3.168 7.176 21.828 1 93.38 17 TRP B C 1
ATOM 3313 O O . TRP B 1 17 ? 4.047 6.441 21.375 1 93.38 17 TRP B O 1
ATOM 3323 N N . GLU B 1 18 ? 1.927 7.004 21.562 1 93.25 18 GLU B N 1
ATOM 3324 C CA . GLU B 1 18 ? 1.464 5.777 20.922 1 93.25 18 GLU B CA 1
ATOM 3325 C C . GLU B 1 18 ? 1.188 5.996 19.438 1 93.25 18 GLU B C 1
ATOM 3327 O O . GLU B 1 18 ? 0.835 5.059 18.719 1 93.25 18 GLU B O 1
ATOM 3332 N N . LEU B 1 19 ? 1.263 7.25 18.938 1 93.81 19 LEU B N 1
ATOM 3333 C CA . LEU B 1 19 ? 0.957 7.547 17.547 1 93.81 19 LEU B CA 1
ATOM 3334 C C . LEU B 1 19 ? 1.941 6.848 16.609 1 93.81 19 LEU B C 1
ATOM 3336 O O . LEU B 1 19 ? 3.15 7.07 16.703 1 93.81 19 LEU B O 1
ATOM 3340 N N . VAL B 1 20 ? 1.429 6 15.695 1 94.5 20 VAL B N 1
ATOM 3341 C CA . VAL B 1 20 ? 2.303 5.297 14.766 1 94.5 20 VAL B CA 1
ATOM 3342 C C . VAL B 1 20 ? 1.923 5.656 13.328 1 94.5 20 VAL B C 1
ATOM 3344 O O . VAL B 1 20 ? 2.707 5.445 12.398 1 94.5 20 VAL B O 1
ATOM 3347 N N . LYS B 1 21 ? 0.715 6.145 13.133 1 93.94 21 LYS B N 1
ATOM 3348 C CA . LYS B 1 21 ? 0.232 6.613 11.836 1 93.94 21 LYS B CA 1
ATOM 3349 C C . LYS B 1 21 ? -0.425 7.984 11.961 1 93.94 21 LYS B C 1
ATOM 3351 O O . LYS B 1 21 ? -1.12 8.266 12.938 1 93.94 21 LYS B O 1
ATOM 3356 N N . PHE B 1 22 ? -0.19 8.797 10.953 1 92 22 PHE B N 1
ATOM 3357 C CA . PHE B 1 22 ? -0.722 10.156 10.867 1 92 22 PHE B CA 1
ATOM 3358 C C . PHE B 1 22 ? -1.271 10.43 9.477 1 92 22 PHE B C 1
ATOM 3360 O O . PHE B 1 22 ? -0.854 9.805 8.5 1 92 22 PHE B O 1
ATOM 3367 N N . HIS B 1 23 ? -2.361 11.359 9.359 1 92.38 23 HIS B N 1
ATOM 3368 C CA . HIS B 1 23 ? -3.018 11.594 8.078 1 92.38 23 HIS B CA 1
ATOM 3369 C C . HIS B 1 23 ? -3.619 10.305 7.52 1 92.38 23 HIS B C 1
ATOM 3371 O O . HIS B 1 23 ? -3.385 9.961 6.359 1 92.38 23 HIS B O 1
ATOM 3377 N N . GLY B 1 24 ? -4.363 9.711 8.398 1 92.81 24 GLY B N 1
ATOM 3378 C CA . GLY B 1 24 ? -4.809 8.367 8.07 1 92.81 24 GLY B CA 1
ATOM 3379 C C . GLY B 1 24 ? -3.691 7.34 8.109 1 92.81 24 GLY B C 1
ATOM 3380 O O . GLY B 1 24 ? -3.002 7.207 9.125 1 92.81 24 GLY B O 1
ATOM 3381 N N . ASP B 1 25 ? -3.479 6.723 7.055 1 95 25 ASP B N 1
ATOM 3382 C CA . ASP B 1 25 ? -2.408 5.734 6.957 1 95 25 ASP B CA 1
ATOM 3383 C C . ASP B 1 25 ? -1.311 6.207 6.008 1 95 25 ASP B C 1
ATOM 3385 O O . ASP B 1 25 ? -0.488 5.406 5.555 1 95 25 ASP B O 1
ATOM 3389 N N . GLU B 1 26 ? -1.273 7.477 5.758 1 96.19 26 GLU B N 1
ATOM 3390 C CA . GLU B 1 26 ? -0.394 7.996 4.715 1 96.19 26 GLU B CA 1
ATOM 3391 C C . GLU B 1 26 ? 0.981 8.344 5.277 1 96.19 26 GLU B C 1
ATOM 3393 O O . GLU B 1 26 ? 1.957 8.438 4.527 1 96.19 26 GLU B O 1
ATOM 3398 N N . TYR B 1 27 ? 1.021 8.602 6.566 1 97.19 27 TYR B N 1
ATOM 3399 C CA . TYR B 1 27 ? 2.283 8.992 7.184 1 97.19 27 TYR B CA 1
ATOM 3400 C C . TYR B 1 27 ? 2.578 8.141 8.414 1 97.19 27 TYR B C 1
ATOM 3402 O O . TYR B 1 27 ? 1.72 7.977 9.281 1 97.19 27 TYR B O 1
ATOM 3410 N N . SER B 1 28 ? 3.822 7.617 8.484 1 97 28 SER B N 1
ATOM 3411 C CA . SER B 1 28 ? 4.223 6.82 9.641 1 97 28 SER B CA 1
ATOM 3412 C C . SER B 1 28 ? 5.047 7.645 10.625 1 97 28 SER B C 1
ATOM 3414 O O . SER B 1 28 ? 5.84 8.5 10.219 1 97 28 SER B O 1
ATOM 3416 N N . THR B 1 29 ? 4.855 7.453 11.852 1 94.75 29 THR B N 1
ATOM 3417 C CA . THR B 1 29 ? 5.672 8.047 12.898 1 94.75 29 THR B CA 1
ATOM 3418 C C . THR B 1 29 ? 6.398 6.969 13.695 1 94.75 29 THR B C 1
ATOM 3420 O O . THR B 1 29 ? 5.781 6.012 14.164 1 94.75 29 THR B O 1
ATOM 3423 N N . GLU B 1 30 ? 7.691 7.047 13.867 1 91.06 30 GLU B N 1
ATOM 3424 C CA . GLU B 1 30 ? 8.492 6.031 14.547 1 91.06 30 GLU B CA 1
ATOM 3425 C C . GLU B 1 30 ? 8.727 6.406 16 1 91.06 30 GLU B C 1
ATOM 3427 O O . GLU B 1 30 ? 9.062 5.547 16.828 1 91.06 30 GLU B O 1
ATOM 3432 N N . HIS B 1 31 ? 8.555 7.66 16.312 1 95.38 31 HIS B N 1
ATOM 3433 C CA . HIS B 1 31 ? 8.883 8.133 17.656 1 95.38 31 HIS B CA 1
ATOM 3434 C C . HIS B 1 31 ? 7.719 8.898 18.266 1 95.38 31 HIS B C 1
ATOM 3436 O O . HIS B 1 31 ? 7.926 9.867 19 1 95.38 31 HIS B O 1
ATOM 3442 N N . GLY B 1 32 ? 6.516 8.508 17.859 1 95.56 32 GLY B N 1
ATOM 3443 C CA . GLY B 1 32 ? 5.363 9.25 18.344 1 95.56 32 GLY B CA 1
ATOM 3444 C C . GLY B 1 32 ? 5.32 10.68 17.844 1 95.56 32 GLY B C 1
ATOM 3445 O O . GLY B 1 32 ? 5.91 11 16.812 1 95.56 32 GLY B O 1
ATOM 3446 N N . SER B 1 33 ? 4.496 11.453 18.438 1 96.94 33 SER B N 1
ATOM 3447 C CA . SER B 1 33 ? 4.379 12.867 18.078 1 96.94 33 SER B CA 1
ATOM 3448 C C . SER B 1 33 ? 3.883 13.695 19.266 1 96.94 33 SER B C 1
ATOM 3450 O O . SER B 1 33 ? 3.902 13.234 20.406 1 96.94 33 SER B O 1
ATOM 3452 N N . SER B 1 34 ? 3.693 14.93 19 1 97.19 34 SER B N 1
ATOM 3453 C CA . SER B 1 34 ? 3.037 15.836 19.938 1 97.19 34 SER B CA 1
ATOM 3454 C C . SER B 1 34 ? 2.148 16.828 19.203 1 97.19 34 SER B C 1
ATOM 3456 O O . SER B 1 34 ? 2.316 17.062 18 1 97.19 34 SER B O 1
ATOM 3458 N N . TYR B 1 35 ? 1.17 17.234 19.844 1 97.44 35 TYR B N 1
ATOM 3459 C CA . TYR B 1 35 ? 0.354 18.375 19.453 1 97.44 35 TYR B CA 1
ATOM 3460 C C . TYR B 1 35 ? 0.606 19.562 20.391 1 97.44 35 TYR B C 1
ATOM 3462 O O . TYR B 1 35 ? 0.07 19.625 21.5 1 97.44 35 TYR B O 1
ATOM 3470 N N . ASN B 1 36 ? 1.416 20.453 19.875 1 98.12 36 ASN B N 1
ATOM 3471 C CA . ASN B 1 36 ? 1.883 21.516 20.75 1 98.12 36 ASN B CA 1
ATOM 3472 C C . ASN B 1 36 ? 0.916 22.703 20.75 1 98.12 36 ASN B C 1
ATOM 3474 O O . ASN B 1 36 ? 0.421 23.109 19.688 1 98.12 36 ASN B O 1
ATOM 3478 N N . ALA B 1 37 ? 0.603 23.094 21.797 1 98.44 37 ALA B N 1
ATOM 3479 C CA . ALA B 1 37 ? -0.146 24.328 22.078 1 98.44 37 ALA B CA 1
ATOM 3480 C C . ALA B 1 37 ? 0.541 25.156 23.156 1 98.44 37 ALA B C 1
ATOM 3482 O O . ALA B 1 37 ? 1.165 24.594 24.062 1 98.44 37 ALA B O 1
ATOM 3483 N N . TYR B 1 38 ? 0.463 26.422 23.078 1 98.69 38 TYR B N 1
ATOM 3484 C CA . TYR B 1 38 ? 1.231 27.281 23.953 1 98.69 38 TYR B CA 1
ATOM 3485 C C . TYR B 1 38 ? 0.343 28.359 24.578 1 98.69 38 TYR B C 1
ATOM 3487 O O . TYR B 1 38 ? -0.444 29 23.875 1 98.69 38 TYR B O 1
ATOM 3495 N N . LEU B 1 39 ? 0.468 28.5 25.844 1 98.62 39 LEU B N 1
ATOM 3496 C CA . LEU B 1 39 ? -0.173 29.578 26.578 1 98.62 39 LEU B CA 1
ATOM 3497 C C . LEU B 1 39 ? 0.809 30.719 26.844 1 98.62 39 LEU B C 1
ATOM 3499 O O . LEU B 1 39 ? 1.857 30.516 27.453 1 98.62 39 LEU B O 1
ATOM 3503 N N . VAL B 1 40 ? 0.52 31.891 26.312 1 98.69 40 VAL B N 1
ATOM 3504 C CA . VAL B 1 40 ? 1.345 33.062 26.516 1 98.69 40 VAL B CA 1
ATOM 3505 C C . VAL B 1 40 ? 0.654 34.031 27.5 1 98.69 40 VAL B C 1
ATOM 3507 O O . VAL B 1 40 ? -0.416 34.562 27.203 1 98.69 40 VAL B O 1
ATOM 3510 N N . ARG B 1 41 ? 1.314 34.25 28.625 1 98.19 41 ARG B N 1
ATOM 3511 C CA . ARG B 1 41 ? 0.726 35.094 29.688 1 98.19 41 ARG B CA 1
ATOM 3512 C C . ARG B 1 41 ? 1.47 36.406 29.844 1 98.19 41 ARG B C 1
ATOM 3514 O O . ARG B 1 41 ? 2.691 36.406 30.016 1 98.19 41 ARG B O 1
ATOM 3521 N N . ASP B 1 42 ? 0.748 37.375 29.719 1 97.56 42 ASP B N 1
ATOM 3522 C CA . ASP B 1 42 ? 1.157 38.75 29.969 1 97.56 42 ASP B CA 1
ATOM 3523 C C . ASP B 1 42 ? 0.018 39.562 30.594 1 97.56 42 ASP B C 1
ATOM 3525 O O . ASP B 1 42 ? -0.647 39.094 31.516 1 97.56 42 ASP B O 1
ATOM 3529 N N . GLU B 1 43 ? -0.193 40.906 30.312 1 98.25 43 GLU B N 1
ATOM 3530 C CA . GLU B 1 43 ? -1.4 41.594 30.734 1 98.25 43 GLU B CA 1
ATOM 3531 C C . GLU B 1 43 ? -2.648 40.969 30.109 1 98.25 43 GLU B C 1
ATOM 3533 O O . GLU B 1 43 ? -3.703 40.938 30.75 1 98.25 43 GLU B O 1
ATOM 3538 N N . LYS B 1 44 ? -2.498 40.562 28.875 1 98.56 44 LYS B N 1
ATOM 3539 C CA . LYS B 1 44 ? -3.475 39.719 28.172 1 98.56 44 LYS B CA 1
ATOM 3540 C C . LYS B 1 44 ? -2.924 38.312 27.922 1 98.56 44 LYS B C 1
ATOM 3542 O O . LYS B 1 44 ? -1.707 38.125 27.844 1 98.56 44 LYS B O 1
ATOM 3547 N N . VAL B 1 45 ? -3.822 37.375 27.844 1 98.75 45 VAL B N 1
ATOM 3548 C CA . VAL B 1 45 ? -3.422 35.969 27.719 1 98.75 45 VAL B CA 1
ATOM 3549 C C . VAL B 1 45 ? -3.863 35.438 26.375 1 98.75 45 VAL B C 1
ATOM 3551 O O . VAL B 1 45 ? -5.02 35.594 25.969 1 98.75 45 VAL B O 1
ATOM 3554 N N . ALA B 1 46 ? -2.928 34.812 25.656 1 98.81 46 ALA B N 1
ATOM 3555 C CA . ALA B 1 46 ? -3.217 34.219 24.375 1 98.81 46 ALA B CA 1
ATOM 3556 C C . ALA B 1 46 ? -2.904 32.719 24.391 1 98.81 46 ALA B C 1
ATOM 3558 O O . ALA B 1 46 ? -1.896 32.281 24.953 1 98.81 46 ALA B O 1
ATOM 3559 N N . LEU B 1 47 ? -3.793 31.922 23.859 1 98.81 47 LEU B N 1
ATOM 3560 C CA . LEU B 1 47 ? -3.559 30.5 23.578 1 98.81 47 LEU B CA 1
ATOM 3561 C C . LEU B 1 47 ? -3.26 30.281 22.109 1 98.81 47 LEU B C 1
ATOM 3563 O O . LEU B 1 47 ? -4.035 30.688 21.234 1 98.81 47 LEU B O 1
ATOM 3567 N N . LEU B 1 48 ? -2.115 29.703 21.812 1 98.69 48 LEU B N 1
ATOM 3568 C CA . LEU B 1 48 ? -1.752 29.391 20.438 1 98.69 48 LEU B CA 1
ATOM 3569 C C . LEU B 1 48 ? -2.039 27.922 20.125 1 98.69 48 LEU B C 1
ATOM 3571 O O . LEU B 1 48 ? -1.428 27.031 20.703 1 98.69 48 LEU B O 1
ATOM 3575 N N . ASP B 1 49 ? -2.939 27.672 19.141 1 97.81 49 ASP B N 1
ATOM 3576 C CA . ASP B 1 49 ? -3.4 26.375 18.656 1 97.81 49 ASP B CA 1
ATOM 3577 C C . ASP B 1 49 ? -4.016 25.562 19.781 1 97.81 49 ASP B C 1
ATOM 3579 O O . ASP B 1 49 ? -4.082 26.016 20.938 1 97.81 49 ASP B O 1
ATOM 3583 N N . THR B 1 50 ? -4.598 24.484 19.438 1 98.06 50 THR B N 1
ATOM 3584 C CA . THR B 1 50 ? -5.078 23.453 20.359 1 98.06 50 THR B CA 1
ATOM 3585 C C . THR B 1 50 ? -4.457 22.094 20.031 1 98.06 50 THR B C 1
ATOM 3587 O O . THR B 1 50 ? -3.258 22.016 19.75 1 98.06 50 THR B O 1
ATOM 3590 N N . VAL B 1 51 ? -5.27 21.062 20.234 1 97.75 51 VAL B N 1
ATOM 3591 C CA . VAL B 1 51 ? -4.711 19.734 19.969 1 97.75 51 VAL B CA 1
ATOM 3592 C C . VAL B 1 51 ? -5.672 18.938 19.109 1 97.75 51 VAL B C 1
ATOM 3594 O O . VAL B 1 51 ? -6.707 19.438 18.672 1 97.75 51 VAL B O 1
ATOM 3597 N N . TRP B 1 52 ? -5.273 17.688 18.781 1 96.62 52 TRP B N 1
ATOM 3598 C CA . TRP B 1 52 ? -6.051 16.766 17.953 1 96.62 52 TRP B CA 1
ATOM 3599 C C . TRP B 1 52 ? -7.379 16.438 18.625 1 96.62 52 TRP B C 1
ATOM 3601 O O . TRP B 1 52 ? -7.441 16.25 19.844 1 96.62 52 TRP B O 1
ATOM 3611 N N . GLN B 1 53 ? -8.344 16.25 17.859 1 95.38 53 GLN B N 1
ATOM 3612 C CA . GLN B 1 53 ? -9.734 16.141 18.281 1 95.38 53 GLN B CA 1
ATOM 3613 C C . GLN B 1 53 ? -9.922 15 19.281 1 95.38 53 GLN B C 1
ATOM 3615 O O . GLN B 1 53 ? -10.672 15.133 20.25 1 95.38 53 GLN B O 1
ATOM 3620 N N . PRO B 1 54 ? -9.281 13.852 19.109 1 94.88 54 PRO B N 1
ATOM 3621 C CA . PRO B 1 54 ? -9.484 12.758 20.078 1 94.88 54 PRO B CA 1
ATOM 3622 C C . PRO B 1 54 ? -9.039 13.125 21.484 1 94.88 54 PRO B C 1
ATOM 3624 O O . PRO B 1 54 ? -9.445 12.477 22.453 1 94.88 54 PRO B O 1
ATOM 3627 N N . PHE B 1 55 ? -8.281 14.188 21.641 1 96.5 55 PHE B N 1
ATOM 3628 C CA . PHE B 1 55 ? -7.766 14.578 22.938 1 96.5 55 PHE B CA 1
ATOM 3629 C C . PHE B 1 55 ? -8.414 15.875 23.422 1 96.5 55 PHE B C 1
ATOM 3631 O O . PHE B 1 55 ? -7.898 16.547 24.312 1 96.5 55 PHE B O 1
ATOM 3638 N N . ASP B 1 56 ? -9.586 16.219 22.797 1 97.31 56 ASP B N 1
ATOM 3639 C CA . ASP B 1 56 ? -10.211 17.516 23.047 1 97.31 56 ASP B CA 1
ATOM 3640 C C . ASP B 1 56 ? -10.609 17.672 24.5 1 97.31 56 ASP B C 1
ATOM 3642 O O . ASP B 1 56 ? -10.258 18.656 25.156 1 97.31 56 ASP B O 1
ATOM 3646 N N . LYS B 1 57 ? -11.258 16.656 25.141 1 96.88 57 LYS B N 1
ATOM 3647 C CA . LYS B 1 57 ? -11.711 16.734 26.516 1 96.88 57 LYS B CA 1
ATOM 3648 C C . LYS B 1 57 ? -10.531 16.734 27.484 1 96.88 57 LYS B C 1
ATOM 3650 O O . LYS B 1 57 ? -10.531 17.5 28.453 1 96.88 57 LYS B O 1
ATOM 3655 N N . GLU B 1 58 ? -9.562 15.906 27.188 1 96.5 58 GLU B N 1
ATOM 3656 C CA . GLU B 1 58 ? -8.352 15.859 28.016 1 96.5 58 GLU B CA 1
ATOM 3657 C C . GLU B 1 58 ? -7.621 17.203 27.984 1 96.5 58 GLU B C 1
ATOM 3659 O O . GLU B 1 58 ? -7.152 17.672 29.016 1 96.5 58 GLU B O 1
ATOM 3664 N N . PHE B 1 59 ? -7.531 17.75 26.875 1 97.5 59 PHE B N 1
ATOM 3665 C CA . PHE B 1 59 ? -6.848 19.031 26.688 1 97.5 59 PHE B CA 1
ATOM 3666 C C . PHE B 1 59 ? -7.516 20.125 27.5 1 97.5 59 PHE B C 1
ATOM 3668 O O . PHE B 1 59 ? -6.848 20.844 28.25 1 97.5 59 PHE B O 1
ATOM 3675 N N . VAL B 1 60 ? -8.828 20.234 27.344 1 98 60 VAL B N 1
ATOM 3676 C CA . VAL B 1 60 ? -9.57 21.281 28.031 1 98 60 VAL B CA 1
ATOM 3677 C C . VAL B 1 60 ? -9.484 21.062 29.547 1 98 60 VAL B C 1
ATOM 3679 O O . VAL B 1 60 ? -9.305 22.016 30.297 1 98 60 VAL B O 1
ATOM 3682 N N . ALA B 1 61 ? -9.594 19.828 29.984 1 97.12 61 ALA B N 1
ATOM 3683 C CA . ALA B 1 61 ? -9.492 19.516 31.406 1 97.12 61 ALA B CA 1
ATOM 3684 C C . ALA B 1 61 ? -8.125 19.922 31.953 1 97.12 61 ALA B C 1
ATOM 3686 O O . ALA B 1 61 ? -8.039 20.484 33.062 1 97.12 61 ALA B O 1
ATOM 3687 N N . ARG B 1 62 ? -7.109 19.625 31.219 1 96.75 62 ARG B N 1
ATOM 3688 C CA . ARG B 1 62 ? -5.758 19.969 31.656 1 96.75 62 ARG B CA 1
ATOM 3689 C C . ARG B 1 62 ? -5.543 21.469 31.641 1 96.75 62 ARG B C 1
ATOM 3691 O O . AR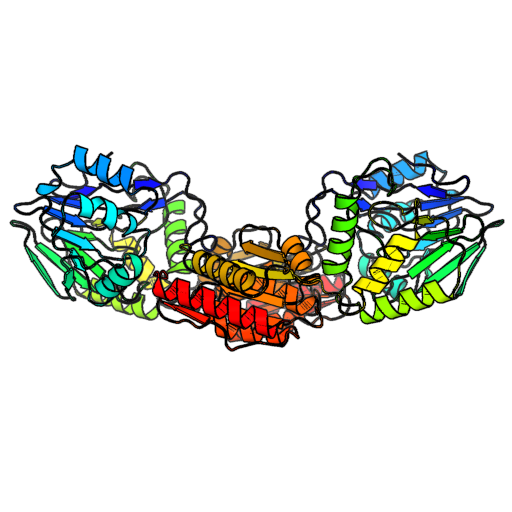G B 1 62 ? -4.867 22.016 32.531 1 96.75 62 ARG B O 1
ATOM 3698 N N . LEU B 1 63 ? -6.062 22.109 30.609 1 97.88 63 LEU B N 1
ATOM 3699 C CA . LEU B 1 63 ? -5.953 23.562 30.531 1 97.88 63 LEU B CA 1
ATOM 3700 C C . LEU B 1 63 ? -6.621 24.219 31.734 1 97.88 63 LEU B C 1
ATOM 3702 O O . LEU B 1 63 ? -6.098 25.203 32.281 1 97.88 63 LEU B O 1
ATOM 3706 N N . LYS B 1 64 ? -7.734 23.688 32.188 1 97.19 64 LYS B N 1
ATOM 3707 C CA . LYS B 1 64 ? -8.469 24.219 33.344 1 97.19 64 LYS B CA 1
ATOM 3708 C C . LYS B 1 64 ? -7.637 24.125 34.594 1 97.19 64 LYS B C 1
ATOM 3710 O O . LYS B 1 64 ? -7.793 24.938 35.531 1 97.19 64 LYS B O 1
ATOM 3715 N N . ARG B 1 65 ? -6.824 23.125 34.656 1 96.44 65 ARG B N 1
ATOM 3716 C CA . ARG B 1 65 ? -5.957 22.969 35.812 1 96.44 65 ARG B CA 1
ATOM 3717 C C . ARG B 1 65 ? -4.832 24 35.781 1 96.44 65 ARG B C 1
ATOM 3719 O O . ARG B 1 65 ? -4.266 24.328 36.844 1 96.44 65 ARG B O 1
ATOM 3726 N N . GLU B 1 66 ? -4.562 24.484 34.656 1 97 66 GLU B N 1
ATOM 3727 C CA . GLU B 1 66 ? -3.439 25.406 34.469 1 97 66 GLU B CA 1
ATOM 3728 C C . GLU B 1 66 ? -3.885 26.859 34.594 1 97 66 GLU B C 1
ATOM 3730 O O . GLU B 1 66 ? -3.123 27.703 35.062 1 97 66 GLU B O 1
ATOM 3735 N N . ILE B 1 67 ? -5.094 27.109 34.156 1 97.69 67 ILE B N 1
ATOM 3736 C CA . ILE B 1 67 ? -5.578 28.484 34.156 1 97.69 67 ILE B CA 1
ATOM 3737 C C . ILE B 1 67 ? -7.105 28.5 34.188 1 97.69 67 ILE B C 1
ATOM 3739 O O . ILE B 1 67 ? -7.754 27.531 33.781 1 97.69 67 ILE B O 1
ATOM 3743 N N . ASP B 1 68 ? -7.652 29.609 34.781 1 98.06 68 ASP B N 1
ATOM 3744 C CA . ASP B 1 68 ? -9.062 29.875 34.531 1 98.06 68 ASP B CA 1
ATOM 3745 C C . ASP B 1 68 ? -9.312 30.219 33.062 1 98.06 68 ASP B C 1
ATOM 3747 O O . ASP B 1 68 ? -8.812 31.234 32.562 1 98.06 68 ASP B O 1
ATOM 3751 N N . LEU B 1 69 ? -10.07 29.406 32.406 1 98.44 69 LEU B N 1
ATOM 3752 C CA . LEU B 1 69 ? -10.266 29.531 30.984 1 98.44 69 LEU B CA 1
ATOM 3753 C C . LEU B 1 69 ? -10.773 30.938 30.625 1 98.44 69 LEU B C 1
ATOM 3755 O O . LEU B 1 69 ? -10.477 31.438 29.531 1 98.44 69 LEU B O 1
ATOM 3759 N N . LYS B 1 70 ? -11.469 31.516 31.5 1 97.62 70 LYS B N 1
ATOM 3760 C CA . LYS B 1 70 ? -12.047 32.844 31.234 1 97.62 70 LYS B CA 1
ATOM 3761 C C . LYS B 1 70 ? -10.961 33.906 31.172 1 97.62 70 LYS B C 1
ATOM 3763 O O . LYS B 1 70 ? -11.203 35.031 30.688 1 97.62 70 LYS B O 1
ATOM 3768 N N . GLN B 1 71 ? -9.836 33.531 31.625 1 98.31 71 GLN B N 1
ATOM 3769 C CA . GLN B 1 71 ? -8.719 34.469 31.578 1 98.31 71 GLN B CA 1
ATOM 3770 C C . GLN B 1 71 ? -8.07 34.5 30.203 1 98.31 71 GLN B C 1
ATOM 3772 O O . GLN B 1 71 ? -7.258 35.406 29.906 1 98.31 71 GLN B O 1
ATOM 3777 N N . ILE B 1 72 ? -8.391 33.594 29.312 1 98.69 72 ILE B N 1
ATOM 3778 C CA . ILE B 1 72 ? -7.855 33.594 27.969 1 98.69 72 ILE B CA 1
ATOM 3779 C C . ILE B 1 72 ? -8.539 34.656 27.125 1 98.69 72 ILE B C 1
ATOM 3781 O O . ILE B 1 72 ? -9.734 34.562 26.828 1 98.69 72 ILE B O 1
ATOM 3785 N N . ASP B 1 73 ? -7.723 35.625 26.781 1 98.75 73 ASP B N 1
ATOM 3786 C CA . ASP B 1 73 ? -8.258 36.75 26.031 1 98.75 73 ASP B CA 1
ATOM 3787 C C . ASP B 1 73 ? -8.367 36.438 24.547 1 98.75 73 ASP B C 1
ATOM 3789 O O . ASP B 1 73 ? -9.281 36.906 23.875 1 98.75 73 ASP B O 1
ATOM 3793 N N . TYR B 1 74 ? -7.379 35.719 24.062 1 98.75 74 TYR B N 1
ATOM 3794 C CA . TYR B 1 74 ? -7.258 35.5 22.625 1 98.75 74 TYR B CA 1
ATOM 3795 C C . TYR B 1 74 ? -6.875 34.031 22.344 1 98.75 74 TYR B C 1
ATOM 3797 O O . TYR B 1 74 ? -6.117 33.438 23.094 1 98.75 74 TYR B O 1
ATOM 3805 N N . ILE B 1 75 ? -7.383 33.5 21.266 1 98.81 75 ILE B N 1
ATOM 3806 C CA . ILE B 1 75 ? -6.918 32.25 20.688 1 98.81 75 ILE B CA 1
ATOM 3807 C C . ILE B 1 75 ? -6.312 32.5 19.312 1 98.81 75 ILE B C 1
ATOM 3809 O O . ILE B 1 75 ? -6.91 33.188 18.484 1 98.81 75 ILE B O 1
ATOM 3813 N N . VAL B 1 76 ? -5.082 32.125 19.109 1 98.81 76 VAL B N 1
ATOM 3814 C CA . VAL B 1 76 ? -4.414 32.25 17.812 1 98.81 76 VAL B CA 1
ATOM 3815 C C . VAL B 1 76 ? -4.352 30.875 17.156 1 98.81 76 VAL B C 1
ATOM 3817 O O . VAL B 1 76 ? -3.74 29.938 17.688 1 98.81 76 VAL B O 1
ATOM 3820 N N . MET B 1 77 ? -5 30.75 16.016 1 98.44 77 MET B N 1
ATOM 3821 C CA . MET B 1 77 ? -4.98 29.516 15.258 1 98.44 77 MET B CA 1
ATOM 3822 C C . MET B 1 77 ? -4.09 29.641 14.023 1 98.44 77 MET B C 1
ATOM 3824 O O . MET B 1 77 ? -4.48 30.266 13.031 1 98.44 77 MET B O 1
ATOM 3828 N N . GLN B 1 78 ? -2.961 29 14.117 1 97.38 78 GLN B N 1
ATOM 3829 C CA . GLN B 1 78 ? -1.916 29.172 13.117 1 97.38 78 GLN B CA 1
ATOM 3830 C C . GLN B 1 78 ? -2.119 28.219 11.938 1 97.38 78 GLN B C 1
ATOM 3832 O O . GLN B 1 78 ? -1.652 28.484 10.828 1 97.38 78 GLN B O 1
ATOM 3837 N N . HIS B 1 79 ? -2.695 27.078 12.156 1 92.69 79 HIS B N 1
ATOM 3838 C CA . HIS B 1 79 ? -2.965 26 11.211 1 92.69 79 HIS B CA 1
ATOM 3839 C C . HIS B 1 79 ? -4.18 25.188 11.641 1 92.69 79 HIS B C 1
ATOM 3841 O O . HIS B 1 79 ? -4.312 24.828 12.812 1 92.69 79 HIS B O 1
ATOM 3847 N N . ASN B 1 80 ? -5.074 24.953 10.68 1 93.88 80 ASN B N 1
ATOM 3848 C CA . ASN B 1 80 ? -6.395 24.609 11.203 1 93.88 80 ASN B CA 1
ATOM 3849 C C . ASN B 1 80 ? -6.832 23.219 10.742 1 93.88 80 ASN B C 1
ATOM 3851 O O . ASN B 1 80 ? -8.031 22.953 10.641 1 93.88 80 ASN B O 1
ATOM 3855 N N . GLU B 1 81 ? -5.879 22.375 10.383 1 91.94 81 GLU B N 1
ATOM 3856 C CA . GLU B 1 81 ? -6.211 20.953 10.312 1 91.94 81 GLU B CA 1
ATOM 3857 C C . GLU B 1 81 ? -6.715 20.438 11.656 1 91.94 81 GLU B C 1
ATOM 3859 O O . GLU B 1 81 ? -6.434 21.016 12.703 1 91.94 81 GLU B O 1
ATOM 3864 N N . VAL B 1 82 ? -7.336 19.359 11.656 1 93.69 82 VAL B N 1
ATOM 3865 C CA . VAL B 1 82 ? -8.055 18.859 12.828 1 93.69 82 VAL B CA 1
ATOM 3866 C C . VAL B 1 82 ? -7.059 18.469 13.914 1 93.69 82 VAL B C 1
ATOM 3868 O O . VAL B 1 82 ? -7.379 18.531 15.109 1 93.69 82 VAL B O 1
ATOM 3871 N N . ASP B 1 83 ? -5.867 18.156 13.523 1 94.38 83 ASP B N 1
ATOM 3872 C CA . ASP B 1 83 ? -4.879 17.75 14.523 1 94.38 83 ASP B CA 1
ATOM 3873 C C . ASP B 1 83 ? -4.355 18.969 15.297 1 94.38 83 ASP B C 1
ATOM 3875 O O . ASP B 1 83 ? -3.713 18.812 16.344 1 94.38 83 ASP B O 1
ATOM 3879 N N . HIS B 1 84 ? -4.648 20.172 14.906 1 96.19 84 HIS B N 1
ATOM 3880 C CA . HIS B 1 84 ? -4.289 21.391 15.648 1 96.19 84 HIS B CA 1
ATOM 3881 C C . HIS B 1 84 ? -5.531 22.078 16.188 1 96.19 84 HIS B C 1
ATOM 3883 O O . HIS B 1 84 ? -5.473 22.75 17.219 1 96.19 84 HIS B O 1
ATOM 3889 N N . SER B 1 85 ? -6.613 22 15.477 1 97.19 85 SER B N 1
ATOM 3890 C CA . SER B 1 85 ? -7.812 22.781 15.781 1 97.19 85 SER B CA 1
ATOM 3891 C C . SER B 1 85 ? -8.898 21.891 16.391 1 97.19 85 SER B C 1
ATOM 3893 O O . SER B 1 85 ? -9.969 22.391 16.75 1 97.19 85 SER B O 1
ATOM 3895 N N . GLY B 1 86 ? -8.625 20.641 16.578 1 96.75 86 GLY B N 1
ATOM 3896 C CA . GLY B 1 86 ? -9.641 19.672 16.953 1 96.75 86 GLY B CA 1
ATOM 3897 C C . GLY B 1 86 ? -10.273 19.938 18.297 1 96.75 86 GLY B C 1
ATOM 3898 O O . GLY B 1 86 ? -11.414 19.547 18.547 1 96.75 86 GLY B O 1
ATOM 3899 N N . ALA B 1 87 ? -9.586 20.578 19.188 1 97.75 87 ALA B N 1
ATOM 3900 C CA . ALA B 1 87 ? -10.086 20.797 20.547 1 97.75 87 ALA B CA 1
ATOM 3901 C C . ALA B 1 87 ? -10.805 22.141 20.641 1 97.75 87 ALA B C 1
ATOM 3903 O O . ALA B 1 87 ? -11.344 22.5 21.703 1 97.75 87 ALA B O 1
ATOM 3904 N N . LEU B 1 88 ? -10.836 22.891 19.547 1 97.88 88 LEU B N 1
ATOM 3905 C CA . LEU B 1 88 ? -11.438 24.219 19.547 1 97.88 88 LEU B CA 1
ATOM 3906 C C . LEU B 1 88 ? -12.914 24.141 19.938 1 97.88 88 LEU B C 1
ATOM 3908 O O . LEU B 1 88 ? -13.391 24.922 20.766 1 97.88 88 LEU B O 1
ATOM 3912 N N . PRO B 1 89 ? -13.672 23.188 19.297 1 97.62 89 PRO B N 1
ATOM 3913 C CA . PRO B 1 89 ? -15.094 23.125 19.641 1 97.62 89 PRO B CA 1
ATOM 3914 C C . PRO B 1 89 ? -15.32 22.906 21.141 1 97.62 89 PRO B C 1
ATOM 3916 O O . PRO B 1 89 ? -16.156 23.594 21.75 1 97.62 89 PRO B O 1
ATOM 3919 N N . GLU B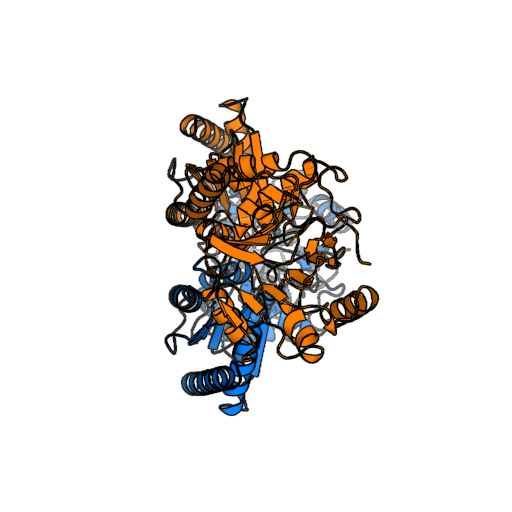 1 90 ? -14.609 21.984 21.75 1 98 90 GLU B N 1
ATOM 3920 C CA . GLU B 1 90 ? -14.742 21.703 23.172 1 98 90 GLU B CA 1
ATOM 3921 C C . GLU B 1 90 ? -14.344 22.922 24 1 98 90 GLU B C 1
ATOM 3923 O O . GLU B 1 90 ? -14.992 23.234 25 1 98 90 GLU B O 1
ATOM 3928 N N . LEU B 1 91 ? -13.281 23.594 23.625 1 98.44 91 LEU B N 1
ATOM 3929 C CA . LEU B 1 91 ? -12.773 24.766 24.328 1 98.44 91 LEU B CA 1
ATOM 3930 C C . LEU B 1 91 ? -13.766 25.922 24.25 1 98.44 91 LEU B C 1
ATOM 3932 O O . LEU B 1 91 ? -14.039 26.578 25.266 1 98.44 91 LEU B O 1
ATOM 3936 N N . LEU B 1 92 ? -14.344 26.172 23.078 1 98.25 92 LEU B N 1
ATOM 3937 C CA . LEU B 1 92 ? -15.188 27.328 22.828 1 98.25 92 LEU B CA 1
ATOM 3938 C C . LEU B 1 92 ? -16.578 27.125 23.438 1 98.25 92 LEU B C 1
ATOM 3940 O O . LEU B 1 92 ? -17.344 28.078 23.578 1 98.25 92 LEU B O 1
ATOM 3944 N N . ARG B 1 93 ? -16.906 25.891 23.75 1 97.12 93 ARG B N 1
ATOM 3945 C CA . ARG B 1 93 ? -18.109 25.656 24.531 1 97.12 93 ARG B CA 1
ATOM 3946 C C . ARG B 1 93 ? -17.984 26.281 25.922 1 97.12 93 ARG B C 1
ATOM 3948 O O . ARG B 1 93 ? -18.969 26.75 26.5 1 97.12 93 ARG B O 1
ATOM 3955 N N . GLU B 1 94 ? -16.781 26.312 26.453 1 97.31 94 GLU B N 1
ATOM 3956 C CA . GLU B 1 94 ? -16.531 26.844 27.797 1 97.31 94 GLU B CA 1
ATOM 3957 C C . GLU B 1 94 ? -16.312 28.344 27.766 1 97.31 94 GLU B C 1
ATOM 3959 O O . GLU B 1 94 ? -16.688 29.047 28.703 1 97.31 94 GLU B O 1
ATOM 3964 N N . ILE B 1 95 ? -15.734 28.828 26.75 1 97.88 95 ILE B N 1
ATOM 3965 C CA . ILE B 1 95 ? -15.453 30.25 26.641 1 97.88 95 ILE B CA 1
ATOM 3966 C C . ILE B 1 95 ? -15.922 30.766 25.281 1 97.88 95 ILE B C 1
ATOM 3968 O O . ILE B 1 95 ? -15.117 31.281 24.5 1 97.88 95 ILE B O 1
ATOM 3972 N N . PRO B 1 96 ? -17.203 30.719 25.141 1 96 96 PRO B N 1
ATOM 3973 C CA . PRO B 1 96 ? -17.766 31.172 23.875 1 96 96 PRO B CA 1
ATOM 3974 C C . PRO B 1 96 ? -17.469 32.656 23.578 1 96 96 PRO B C 1
ATOM 3976 O O . PRO B 1 96 ? -17.438 33.469 24.5 1 96 96 PRO B O 1
ATOM 3979 N N . GLY B 1 97 ? -17.203 33.031 22.391 1 96.69 97 GLY B N 1
ATOM 3980 C CA . GLY B 1 97 ? -17.031 34.438 21.984 1 96.69 97 GLY B CA 1
ATOM 3981 C C . GLY B 1 97 ? -15.578 34.875 22 1 96.69 97 GLY B C 1
ATOM 3982 O O . GLY B 1 97 ? -15.258 35.969 21.516 1 96.69 97 GLY B O 1
ATOM 3983 N N . THR B 1 98 ? -14.672 34.031 22.641 1 98.31 98 THR B N 1
ATOM 3984 C CA . THR B 1 98 ? -13.258 34.375 22.625 1 98.31 98 THR B CA 1
ATOM 3985 C C . THR B 1 98 ? -12.773 34.594 21.188 1 98.31 98 THR B C 1
ATOM 3987 O O . THR B 1 98 ? -13.039 33.781 20.297 1 98.31 98 THR B O 1
ATOM 3990 N N . PRO B 1 99 ? -12.148 35.781 20.953 1 98.69 99 PRO B N 1
ATOM 3991 C CA . PRO B 1 99 ? -11.672 36.031 19.578 1 98.69 99 PRO B CA 1
ATOM 3992 C C . PRO B 1 99 ? -10.633 35 19.125 1 98.69 99 PRO B C 1
ATOM 3994 O O . PRO B 1 99 ? -9.727 34.656 19.875 1 98.69 99 PRO B O 1
ATOM 3997 N N . ILE B 1 100 ? -10.844 34.562 17.891 1 98.75 100 ILE B N 1
ATOM 3998 C CA . ILE B 1 100 ? -9.922 33.625 17.25 1 98.75 100 ILE B CA 1
ATOM 3999 C C . ILE B 1 100 ? -9.156 34.344 16.141 1 98.75 100 ILE B C 1
ATOM 4001 O O . ILE B 1 100 ? -9.727 34.719 15.117 1 98.75 100 ILE B O 1
ATOM 4005 N N . TYR B 1 101 ? -7.879 34.594 16.359 1 98.81 101 TYR B N 1
ATOM 4006 C CA . TYR B 1 101 ? -7.012 35.219 15.359 1 98.81 101 TYR B CA 1
ATOM 4007 C C . TYR B 1 101 ? -6.484 34.156 14.383 1 98.81 101 TYR B C 1
ATOM 4009 O O . TYR B 1 101 ? -5.867 33.188 14.797 1 98.81 101 TYR B O 1
ATOM 4017 N N . CYS B 1 102 ? -6.746 34.312 13.148 1 98.5 102 CYS B N 1
ATOM 4018 C CA . CYS B 1 102 ? -6.309 33.406 12.102 1 98.5 102 CYS B CA 1
ATOM 4019 C C . CYS B 1 102 ? -6.309 34.094 10.742 1 98.5 102 CYS B C 1
ATOM 4021 O O . CYS B 1 102 ? -6.797 35.219 10.609 1 98.5 102 CYS B O 1
ATOM 4023 N N . THR B 1 103 ? -5.703 33.531 9.766 1 98.12 103 THR B N 1
ATOM 4024 C CA . THR B 1 103 ? -5.762 34.062 8.406 1 98.12 103 THR B CA 1
ATOM 4025 C C . THR B 1 103 ? -7.164 33.938 7.828 1 98.12 103 THR B C 1
ATOM 4027 O O . THR B 1 103 ? -7.988 33.188 8.367 1 98.12 103 THR B O 1
ATOM 4030 N N . LYS B 1 104 ? -7.379 34.656 6.719 1 97.75 104 LYS B N 1
ATOM 4031 C CA . LYS B 1 104 ? -8.672 34.531 6.043 1 97.75 104 LYS B CA 1
ATOM 4032 C C . LYS B 1 104 ? -8.906 33.094 5.59 1 97.75 104 LYS B C 1
ATOM 4034 O O . LYS B 1 104 ? -10.023 32.594 5.711 1 97.75 104 LYS B O 1
ATOM 4039 N N . LYS B 1 105 ? -7.891 32.531 5.059 1 96.5 105 LYS B N 1
ATOM 4040 C CA . LYS B 1 105 ? -8 31.125 4.664 1 96.5 105 LYS B CA 1
ATOM 4041 C C . LYS B 1 105 ? -8.219 30.219 5.875 1 96.5 105 LYS B C 1
ATOM 4043 O O . LYS B 1 105 ? -8.906 29.203 5.785 1 96.5 105 LYS B O 1
ATOM 4048 N N . GLY B 1 106 ? -7.578 30.609 6.98 1 96.88 106 GLY B N 1
ATOM 4049 C CA . GLY B 1 106 ? -7.793 29.875 8.211 1 96.88 106 GLY B CA 1
ATOM 4050 C C . GLY B 1 106 ? -9.234 29.875 8.672 1 96.88 106 GLY B C 1
ATOM 4051 O O . GLY B 1 106 ? -9.773 28.844 9.078 1 96.88 106 GLY B O 1
ATOM 4052 N N . GLU B 1 107 ? -9.82 31.031 8.594 1 97.75 107 GLU B N 1
ATOM 4053 C CA . GLU B 1 107 ? -11.242 31.141 8.922 1 97.75 107 GLU B CA 1
ATOM 4054 C C . GLU B 1 107 ? -12.078 30.203 8.055 1 97.75 107 GLU B C 1
ATOM 4056 O O . GLU B 1 107 ? -12.969 29.516 8.562 1 97.75 107 GLU B O 1
ATOM 4061 N N . ALA B 1 108 ? -11.797 30.219 6.785 1 94.81 108 ALA B N 1
ATOM 4062 C CA . ALA B 1 108 ? -12.547 29.391 5.848 1 94.81 108 ALA B CA 1
ATOM 4063 C C . ALA B 1 108 ? -12.422 27.922 6.207 1 94.81 108 ALA B C 1
ATOM 4065 O O . ALA B 1 108 ? -13.398 27.172 6.133 1 94.81 108 ALA B O 1
ATOM 4066 N N . ILE B 1 109 ? -11.242 27.531 6.59 1 94.56 109 ILE B N 1
ATOM 4067 C CA . ILE B 1 109 ? -10.992 26.125 6.926 1 94.56 109 ILE B CA 1
ATOM 4068 C C . ILE B 1 109 ? -11.711 25.766 8.227 1 94.56 109 ILE B C 1
ATOM 4070 O O . ILE B 1 109 ? -12.336 24.719 8.328 1 94.56 109 ILE B O 1
ATOM 4074 N N . LEU B 1 110 ? -11.625 26.625 9.227 1 96.69 110 LEU B N 1
ATOM 4075 C CA . LEU B 1 110 ? -12.312 26.391 10.5 1 96.69 110 LEU B CA 1
ATOM 4076 C C . LEU B 1 110 ? -13.82 26.281 10.289 1 96.69 110 LEU B C 1
ATOM 4078 O O . LEU B 1 110 ? -14.469 25.406 10.859 1 96.69 110 LEU B O 1
ATOM 4082 N N . ARG B 1 111 ? -14.344 27.156 9.492 1 94.75 111 ARG B N 1
ATOM 4083 C CA . ARG B 1 111 ? -15.766 27.094 9.172 1 94.75 111 ARG B CA 1
ATOM 4084 C C . ARG B 1 111 ? -16.109 25.812 8.422 1 94.75 111 ARG B C 1
ATOM 4086 O O . ARG B 1 111 ? -17.156 25.219 8.648 1 94.75 111 ARG B O 1
ATOM 4093 N N . GLY B 1 112 ? -15.234 25.469 7.562 1 90.62 112 GLY B N 1
ATOM 4094 C CA . GLY B 1 112 ? -15.438 24.25 6.793 1 90.62 112 GLY B CA 1
ATOM 4095 C C . GLY B 1 112 ? -15.414 23 7.645 1 90.62 112 GLY B C 1
ATOM 4096 O O . GLY B 1 112 ? -16.172 22.062 7.395 1 90.62 112 GLY B O 1
ATOM 4097 N N . HIS B 1 113 ? -14.547 22.969 8.664 1 92.81 113 HIS B N 1
ATOM 4098 C CA . HIS B 1 113 ? -14.375 21.781 9.508 1 92.81 113 HIS B CA 1
ATOM 4099 C C . HIS B 1 113 ? -15.484 21.703 10.547 1 92.81 113 HIS B C 1
ATOM 4101 O O . HIS B 1 113 ? -15.984 20.609 10.836 1 92.81 113 HIS B O 1
ATOM 4107 N N . TYR B 1 114 ? -15.836 22.828 11.125 1 94.56 114 TYR B N 1
ATOM 4108 C CA . TYR B 1 114 ? -16.641 22.734 12.344 1 94.56 114 TYR B CA 1
ATOM 4109 C C . TYR B 1 114 ? -18.016 23.344 12.141 1 94.56 114 TYR B C 1
ATOM 4111 O O . TYR B 1 114 ? -18.891 23.219 13 1 94.56 114 TYR B O 1
ATOM 4119 N N . HIS B 1 115 ? -18.25 24.078 11.031 1 93.38 115 HIS B N 1
ATOM 4120 C CA . HIS B 1 115 ? -19.547 24.641 10.664 1 93.38 115 HIS B CA 1
ATOM 4121 C C . HIS B 1 115 ? -20.078 25.547 11.766 1 93.38 115 HIS B C 1
ATOM 4123 O O . HIS B 1 115 ? -21.266 25.453 12.133 1 93.38 115 HIS B O 1
ATOM 4129 N N . GLN B 1 116 ? -19.141 26.25 12.367 1 93.62 116 GLN B N 1
ATOM 4130 C CA . GLN B 1 116 ? -19.484 27.219 13.414 1 93.62 116 GLN B CA 1
ATOM 4131 C C . GLN B 1 116 ? -19.078 28.625 13.023 1 93.62 116 GLN B C 1
ATOM 4133 O O . GLN B 1 116 ? -18.109 28.828 12.289 1 93.62 116 GLN B O 1
ATOM 4138 N N . ASP B 1 117 ? -19.859 29.5 13.484 1 94.69 117 ASP B N 1
ATOM 4139 C CA . ASP B 1 117 ? -19.547 30.906 13.281 1 94.69 117 ASP B CA 1
ATOM 4140 C C . ASP B 1 117 ? -18.953 31.516 14.547 1 94.69 117 ASP B C 1
ATOM 4142 O O . ASP B 1 117 ? -19.641 32.25 15.273 1 94.69 117 ASP B O 1
ATOM 4146 N N . TRP B 1 118 ? -17.719 31.344 14.734 1 97.75 118 TRP B N 1
ATOM 4147 C CA . TRP B 1 118 ? -17.031 31.844 15.914 1 97.75 118 TRP B CA 1
ATOM 4148 C C . TRP B 1 118 ? -16.531 33.281 15.695 1 97.75 118 TRP B C 1
ATOM 4150 O O . TRP B 1 118 ? -16.766 33.875 14.633 1 97.75 118 TRP B O 1
ATOM 4160 N N . ASN B 1 119 ? -15.992 33.938 16.734 1 98.44 119 ASN B N 1
ATOM 4161 C CA . ASN B 1 119 ? -15.484 35.281 16.672 1 98.44 119 ASN B CA 1
ATOM 4162 C C . ASN B 1 119 ? -14.102 35.344 16.031 1 98.44 119 ASN B C 1
ATOM 4164 O O . ASN B 1 119 ? -13.094 35.469 16.734 1 98.44 119 ASN B O 1
ATOM 4168 N N . PHE B 1 120 ? -14.133 35.406 14.672 1 98.5 120 PHE B N 1
ATOM 4169 C CA . PHE B 1 120 ? -12.883 35.344 13.922 1 98.5 120 PHE B CA 1
ATOM 4170 C C . PHE B 1 120 ? -12.305 36.719 13.711 1 98.5 120 PHE B C 1
ATOM 4172 O O . PHE B 1 120 ? -13.047 37.688 13.438 1 98.5 120 PHE B O 1
ATOM 4179 N N . VAL B 1 121 ? -11.062 36.875 13.906 1 98.75 121 VAL B N 1
ATOM 4180 C CA . VAL B 1 121 ? -10.289 38.062 13.578 1 98.75 121 VAL B CA 1
ATOM 4181 C C . VAL B 1 121 ? -9.195 37.719 12.57 1 98.75 121 VAL B C 1
ATOM 4183 O O . VAL B 1 121 ? -8.188 37.094 12.93 1 98.75 121 VAL B O 1
ATOM 4186 N N . ASN B 1 122 ? -9.375 38.156 11.352 1 98.62 122 ASN B N 1
ATOM 4187 C CA . ASN B 1 122 ? -8.422 37.812 10.297 1 98.62 122 ASN B CA 1
ATOM 4188 C C . ASN B 1 122 ? -7.172 38.688 10.383 1 98.62 122 ASN B C 1
ATOM 4190 O O . ASN B 1 122 ? -7.27 39.906 10.578 1 98.62 122 ASN B O 1
ATOM 4194 N N . VAL B 1 123 ? -6.023 38.094 10.312 1 98.44 123 VAL B N 1
ATOM 4195 C CA . VAL B 1 123 ? -4.75 38.812 10.375 1 98.44 123 VAL B CA 1
ATOM 4196 C C . VAL B 1 123 ? -3.9 38.438 9.156 1 98.44 123 VAL B C 1
ATOM 4198 O O . VAL B 1 123 ? -4.172 37.438 8.477 1 98.44 123 VAL B O 1
ATOM 4201 N N . LYS B 1 124 ? -2.957 39.219 8.852 1 97.38 124 LYS B N 1
ATOM 4202 C CA . LYS B 1 124 ? -1.993 39.031 7.77 1 97.38 124 LYS B CA 1
ATOM 4203 C C . LYS B 1 124 ? -0.571 39.312 8.242 1 97.38 124 LYS B C 1
ATOM 4205 O O . LYS B 1 124 ? -0.361 39.719 9.391 1 97.38 124 LYS B O 1
ATOM 4210 N N . THR B 1 125 ? 0.347 39.062 7.355 1 96.94 125 THR B N 1
ATOM 4211 C CA . THR B 1 125 ? 1.749 39.312 7.684 1 96.94 125 THR B CA 1
ATOM 4212 C C . THR B 1 125 ? 1.96 40.75 8.141 1 96.94 125 THR B C 1
ATOM 4214 O O . THR B 1 125 ? 1.547 41.688 7.457 1 96.94 125 THR B O 1
ATOM 4217 N N . GLY B 1 126 ? 2.598 40.875 9.258 1 96.38 126 GLY B N 1
ATOM 4218 C CA . GLY B 1 126 ? 2.912 42.188 9.766 1 96.38 126 GLY B CA 1
ATOM 4219 C C . GLY B 1 126 ? 1.93 42.688 10.82 1 96.38 126 GLY B C 1
ATOM 4220 O O . GLY B 1 126 ? 2.246 43.594 11.609 1 96.38 126 GLY B O 1
ATOM 4221 N N . ASP B 1 127 ? 0.689 42.125 10.797 1 98.38 127 ASP B N 1
ATOM 4222 C CA . ASP B 1 127 ? -0.26 42.469 11.852 1 98.38 127 ASP B CA 1
ATOM 4223 C C . ASP B 1 127 ? 0.28 42.094 13.227 1 98.38 127 ASP B C 1
ATOM 4225 O O . ASP B 1 127 ? 1.052 41.125 13.344 1 98.38 127 ASP B O 1
ATOM 4229 N N . THR B 1 128 ? -0.093 42.875 14.234 1 98.5 128 THR B N 1
ATOM 4230 C CA . THR B 1 128 ? 0.409 42.625 15.586 1 98.5 128 THR B CA 1
ATOM 4231 C C . THR B 1 128 ? -0.741 42.562 16.578 1 98.5 128 THR B C 1
ATOM 4233 O O . THR B 1 128 ? -1.843 43.031 16.297 1 98.5 128 THR B O 1
ATOM 4236 N N . LEU B 1 129 ? -0.565 41.875 17.609 1 98.56 129 LEU B N 1
ATOM 4237 C CA . LEU B 1 129 ? -1.446 41.781 18.781 1 98.56 129 LEU B CA 1
ATOM 4238 C C . LEU B 1 129 ? -0.665 42 20.062 1 98.56 129 LEU B C 1
ATOM 4240 O O . LEU B 1 129 ? 0.135 41.156 20.453 1 98.56 129 LEU B O 1
ATOM 4244 N N . SER B 1 130 ? -0.881 43.156 20.703 1 98.5 130 SER B N 1
ATOM 4245 C CA . SER B 1 130 ? -0.196 43.438 21.953 1 98.5 130 SER B CA 1
ATOM 4246 C C . SER B 1 130 ? -0.804 42.688 23.109 1 98.5 130 SER B C 1
ATOM 4248 O O . SER B 1 130 ? -2.025 42.656 23.281 1 98.5 130 SER B O 1
ATOM 4250 N N . LEU B 1 131 ? -0.003 42.031 23.891 1 98.31 131 LEU B N 1
ATOM 4251 C CA . LEU B 1 131 ? -0.455 41.344 25.094 1 98.31 131 LEU B CA 1
ATOM 4252 C C . LEU B 1 131 ? -0.093 42.125 26.344 1 98.31 131 LEU B C 1
ATOM 4254 O O . LEU B 1 131 ? -0.291 41.656 27.469 1 98.31 131 LEU B O 1
ATOM 4258 N N . GLY B 1 132 ? 0.444 43.25 26.203 1 97.56 132 GLY B N 1
ATOM 4259 C CA . GLY B 1 132 ? 0.975 44.094 27.266 1 97.56 132 GLY B CA 1
ATOM 4260 C C . GLY B 1 132 ? 2.449 44.406 27.094 1 97.56 132 GLY B C 1
ATOM 4261 O O . GLY B 1 132 ? 2.822 45.219 26.25 1 97.56 132 GLY B O 1
ATOM 4262 N N . ARG B 1 133 ? 3.281 43.656 27.766 1 96.75 133 ARG B N 1
ATOM 4263 C CA . ARG B 1 133 ? 4.727 43.844 27.672 1 96.75 133 ARG B CA 1
ATOM 4264 C C . ARG B 1 133 ? 5.27 43.219 26.375 1 96.75 133 ARG B C 1
ATOM 4266 O O . ARG B 1 133 ? 6.281 43.688 25.844 1 96.75 133 ARG B O 1
ATOM 4273 N N . GLN B 1 134 ? 4.594 42.219 25.953 1 97 134 GLN B N 1
ATOM 4274 C CA . GLN B 1 134 ? 5.039 41.5 24.75 1 97 134 GLN B CA 1
ATOM 4275 C C . GLN B 1 134 ? 4.02 41.656 23.625 1 97 134 GLN B C 1
ATOM 4277 O O . GLN B 1 134 ? 2.877 42.031 23.859 1 97 134 GLN B O 1
ATOM 4282 N N . THR B 1 135 ? 4.512 41.438 22.453 1 98.44 135 THR B N 1
ATOM 4283 C CA . THR B 1 135 ? 3.697 41.594 21.25 1 98.44 135 THR B CA 1
ATOM 4284 C C . THR B 1 135 ? 3.818 40.375 20.359 1 98.44 135 THR B C 1
ATOM 4286 O O . THR B 1 135 ? 4.914 39.844 20.172 1 98.44 135 THR B O 1
ATOM 4289 N N . LEU B 1 136 ? 2.682 39.875 19.906 1 98.62 136 LEU B N 1
ATOM 4290 C CA . LEU B 1 136 ? 2.641 38.844 18.859 1 98.62 136 LEU B CA 1
ATOM 4291 C C . LEU B 1 136 ? 2.621 39.469 17.469 1 98.62 136 LEU B C 1
ATOM 4293 O O . LEU B 1 136 ? 1.871 40.438 17.234 1 98.62 136 LEU B O 1
ATOM 4297 N N . THR B 1 137 ? 3.512 39.094 16.641 1 98.44 137 THR B N 1
ATOM 4298 C CA . THR B 1 137 ? 3.516 39.469 15.242 1 98.44 137 THR B CA 1
ATOM 4299 C C . THR B 1 137 ? 3.205 38.281 14.352 1 98.44 137 THR B C 1
ATOM 4301 O O . THR B 1 137 ? 3.852 37.219 14.453 1 98.44 137 THR B O 1
ATOM 4304 N N . PHE B 1 138 ? 2.213 38.438 13.477 1 98.38 138 PHE B N 1
ATOM 4305 C CA . PHE B 1 138 ? 1.764 37.344 12.633 1 98.38 138 PHE B CA 1
ATOM 4306 C C . PHE B 1 138 ? 2.531 37.344 11.312 1 98.38 138 PHE B C 1
ATOM 4308 O O . PHE B 1 138 ? 2.826 38.375 10.75 1 98.38 138 PHE B O 1
ATOM 4315 N N . ILE B 1 139 ? 2.902 36.188 10.859 1 97.88 139 ILE B N 1
ATOM 4316 C CA . ILE B 1 139 ? 3.643 35.969 9.625 1 97.88 139 ILE B CA 1
ATOM 4317 C C . ILE B 1 139 ? 2.98 34.844 8.82 1 97.88 139 ILE B C 1
ATOM 4319 O O . ILE B 1 139 ? 3.15 33.688 9.125 1 97.88 139 ILE B O 1
ATOM 4323 N N . GLU B 1 140 ? 2.291 35.25 7.73 1 97.56 140 GLU B N 1
ATOM 4324 C CA . GLU B 1 140 ? 1.675 34.219 6.887 1 97.56 140 GLU B CA 1
ATOM 4325 C C . GLU B 1 140 ? 2.73 33.344 6.199 1 97.56 140 GLU B C 1
ATOM 4327 O O . GLU B 1 140 ? 3.787 33.844 5.809 1 97.56 140 GLU B O 1
ATOM 4332 N N . ALA B 1 141 ? 2.502 32.156 6.148 1 97 141 ALA B N 1
ATOM 4333 C CA . ALA B 1 141 ? 3.326 31.188 5.422 1 97 141 ALA B CA 1
ATOM 4334 C C . ALA B 1 141 ? 2.465 30.266 4.559 1 97 141 ALA B C 1
ATOM 4336 O O . ALA B 1 141 ? 2.52 29.047 4.691 1 97 141 ALA B O 1
ATOM 4337 N N . PRO B 1 142 ? 1.728 30.906 3.609 1 95.19 142 PRO B N 1
ATOM 4338 C CA . PRO B 1 142 ? 0.766 30.125 2.836 1 95.19 142 PRO B CA 1
ATOM 4339 C C . PRO B 1 142 ? 1.413 28.953 2.113 1 95.19 142 PRO B C 1
ATOM 4341 O O . PRO B 1 142 ? 2.514 29.078 1.569 1 95.19 142 PRO B O 1
ATOM 4344 N N . MET B 1 143 ? 0.716 27.75 2.178 1 93 143 MET B N 1
ATOM 4345 C CA . MET B 1 143 ? 1.042 26.516 1.467 1 93 143 MET B CA 1
ATOM 4346 C C . MET B 1 143 ? 2.168 25.766 2.168 1 93 143 MET B C 1
ATOM 4348 O O . MET B 1 143 ? 2.686 24.781 1.64 1 93 143 MET B O 1
ATOM 4352 N N . LEU B 1 144 ? 2.477 26.188 3.398 1 94.12 144 LEU B N 1
ATOM 4353 C CA . LEU B 1 144 ? 3.451 25.438 4.188 1 94.12 144 LEU B CA 1
ATOM 4354 C C . LEU B 1 144 ? 2.777 24.734 5.363 1 94.12 144 LEU B C 1
ATOM 4356 O O . LEU B 1 144 ? 3.035 25.062 6.523 1 94.12 144 LEU B O 1
ATOM 4360 N N . HIS B 1 145 ? 1.944 23.859 5.105 1 90 145 HIS B N 1
ATOM 4361 C CA . HIS B 1 145 ? 1.679 23.141 3.863 1 90 145 HIS B CA 1
ATOM 4362 C C . HIS B 1 145 ? 0.225 23.312 3.432 1 90 145 HIS B C 1
ATOM 4364 O O . HIS B 1 145 ? -0.243 22.609 2.531 1 90 145 HIS B O 1
ATOM 4370 N N . TRP B 1 146 ? -0.482 24.078 4.098 1 91.56 146 TRP B N 1
ATOM 4371 C CA . TRP B 1 146 ? -1.844 24.438 3.717 1 91.56 146 TRP B CA 1
ATOM 4372 C C . TRP B 1 146 ? -1.957 25.922 3.455 1 91.56 146 TRP B C 1
ATOM 4374 O O . TRP B 1 146 ? -1.121 26.719 3.914 1 91.56 146 TRP B O 1
ATOM 4384 N N . PRO B 1 147 ? -3.01 26.328 2.811 1 92.38 147 PRO B N 1
ATOM 4385 C CA . PRO B 1 147 ? -3.139 27.75 2.439 1 92.38 147 PRO B CA 1
ATOM 4386 C C . PRO B 1 147 ? -3.254 28.672 3.652 1 92.38 147 PRO B C 1
ATOM 4388 O O . PRO B 1 147 ? -2.945 29.859 3.559 1 92.38 147 PRO B O 1
ATOM 4391 N N . ASP B 1 148 ? -3.602 28.172 4.785 1 95.25 148 ASP B N 1
ATOM 4392 C CA . ASP B 1 148 ? -3.916 29 5.945 1 95.25 148 ASP B CA 1
ATOM 4393 C C . ASP B 1 148 ? -2.689 29.172 6.836 1 95.25 148 ASP B C 1
ATOM 4395 O O . ASP B 1 148 ? -2.713 29.984 7.777 1 95.25 148 ASP B O 1
ATOM 4399 N N . THR B 1 149 ? -1.635 28.547 6.531 1 96.38 149 THR B N 1
ATOM 4400 C CA . THR B 1 149 ? -0.523 28.422 7.469 1 96.38 149 THR B CA 1
ATOM 4401 C C . THR B 1 149 ? 0.033 29.797 7.816 1 96.38 149 THR B C 1
ATOM 4403 O O . THR B 1 149 ? 0.223 30.641 6.938 1 96.38 149 THR B O 1
ATOM 4406 N N . MET B 1 150 ? 0.254 30.031 9.109 1 97.31 150 MET B N 1
ATOM 4407 C CA . MET B 1 150 ? 0.96 31.234 9.555 1 97.31 150 MET B CA 1
ATOM 4408 C C . MET B 1 150 ? 1.851 30.922 10.75 1 97.31 150 MET B C 1
ATOM 4410 O O . MET B 1 150 ? 1.686 29.891 11.406 1 97.31 150 MET B O 1
ATOM 4414 N N . MET B 1 151 ? 2.803 31.703 10.945 1 98.25 151 MET B N 1
ATOM 4415 C CA . MET B 1 151 ? 3.654 31.719 12.133 1 98.25 151 MET B CA 1
ATOM 4416 C C . MET B 1 151 ? 3.363 32.938 13 1 98.25 151 MET B C 1
ATOM 4418 O O . MET B 1 151 ? 2.723 33.875 12.547 1 98.25 151 MET B O 1
ATOM 4422 N N . THR B 1 152 ? 3.762 32.844 14.211 1 98.62 152 THR B N 1
ATOM 4423 C CA . THR B 1 152 ? 3.615 33.938 15.148 1 98.62 152 THR B CA 1
ATOM 4424 C C . THR B 1 152 ? 4.918 34.188 15.898 1 98.62 152 THR B C 1
ATOM 4426 O O . THR B 1 152 ? 5.512 33.25 16.453 1 98.62 152 THR B O 1
ATOM 4429 N N . TYR B 1 153 ? 5.383 35.406 15.828 1 98.62 153 TYR B N 1
ATOM 4430 C CA . TYR B 1 153 ? 6.59 35.812 16.547 1 98.62 153 TYR B CA 1
ATOM 4431 C C . TYR B 1 153 ? 6.25 36.562 17.812 1 98.62 153 TYR B C 1
ATOM 4433 O O . TYR B 1 153 ? 5.449 37.5 17.797 1 98.62 153 TYR B O 1
ATOM 4441 N N . LEU B 1 154 ? 6.73 36.094 18.953 1 98.62 154 LEU B N 1
ATOM 4442 C CA . LEU B 1 154 ? 6.574 36.781 20.234 1 98.62 154 LEU B CA 1
ATOM 4443 C C . LEU B 1 154 ? 7.801 37.625 20.562 1 98.62 154 LEU B C 1
ATOM 4445 O O . LEU B 1 154 ? 8.875 37.094 20.859 1 98.62 154 LEU B O 1
ATOM 4449 N N . SER B 1 155 ? 7.488 38.906 20.578 1 95.81 155 SER B N 1
ATOM 4450 C CA . SER B 1 155 ? 8.586 39.812 20.953 1 95.81 155 SER B CA 1
ATOM 4451 C C . SER B 1 155 ? 8.906 39.688 22.438 1 95.81 155 SER B C 1
ATOM 4453 O O . SER B 1 155 ? 8.047 39.312 23.234 1 95.81 155 SER B O 1
ATOM 4455 N N . GLY B 1 156 ? 9.945 40.094 22.984 1 93.38 156 GLY B N 1
ATOM 4456 C CA . GLY B 1 156 ? 10.359 40.031 24.375 1 93.38 156 GLY B CA 1
ATOM 4457 C C . GLY B 1 156 ? 11.094 38.719 24.703 1 93.38 156 GLY B C 1
ATOM 4458 O O . GLY B 1 156 ? 12.273 38.75 25.062 1 93.38 156 GLY B O 1
ATOM 4459 N N . ASP B 1 157 ? 10.25 37.594 24.422 1 97.19 157 ASP B N 1
ATOM 4460 C CA . ASP B 1 157 ? 10.859 36.281 24.672 1 97.19 157 ASP B CA 1
ATOM 4461 C C . ASP B 1 157 ? 11.609 35.812 23.438 1 97.19 157 ASP B C 1
ATOM 4463 O O . ASP B 1 157 ? 12.367 34.812 23.5 1 97.19 157 ASP B O 1
ATOM 4467 N N . GLU B 1 158 ? 11.414 36.469 22.344 1 98.12 158 GLU B N 1
ATOM 4468 C CA . GLU B 1 158 ? 12.109 36.156 21.094 1 98.12 158 GLU B CA 1
ATOM 4469 C C . GLU B 1 158 ? 11.859 34.719 20.672 1 98.12 158 GLU B C 1
ATOM 4471 O O . GLU B 1 158 ? 12.812 33.969 20.422 1 98.12 158 GLU B O 1
ATOM 4476 N N . ILE B 1 159 ? 10.57 34.344 20.594 1 98.62 159 ILE B N 1
ATOM 4477 C CA . ILE B 1 159 ? 10.148 32.969 20.234 1 98.62 159 ILE B CA 1
ATOM 4478 C C . ILE B 1 159 ? 9.336 33.031 18.953 1 98.62 159 ILE B C 1
ATOM 4480 O O . ILE B 1 159 ? 8.461 33.875 18.781 1 98.62 159 ILE B O 1
ATOM 4484 N N . LEU B 1 160 ? 9.719 32.188 18.031 1 98.69 160 LEU B N 1
ATOM 4485 C CA . LEU B 1 160 ? 8.906 31.953 16.844 1 98.69 160 LEU B CA 1
ATOM 4486 C C . LEU B 1 160 ? 8.031 30.703 17.016 1 98.69 160 LEU B C 1
ATOM 4488 O O . LEU B 1 160 ? 8.547 29.594 17.078 1 98.69 160 LEU B O 1
ATOM 4492 N N . PHE B 1 161 ? 6.754 30.875 17.156 1 98.75 161 PHE B N 1
ATOM 4493 C CA . PHE B 1 161 ? 5.816 29.766 17.031 1 98.75 161 PHE B CA 1
ATOM 4494 C C . PHE B 1 161 ? 5.574 29.438 15.555 1 98.75 161 PHE B C 1
ATOM 4496 O O . PHE B 1 161 ? 4.801 30.125 14.883 1 98.75 161 PHE B O 1
ATOM 4503 N N . SER B 1 162 ? 6.168 28.359 15.102 1 98.06 162 SER B N 1
ATOM 4504 C CA . SER B 1 162 ? 6.348 28.156 13.664 1 98.06 162 SER B CA 1
ATOM 4505 C C . SER B 1 162 ? 5.258 27.266 13.094 1 98.06 162 SER B C 1
ATOM 4507 O O . SER B 1 162 ? 5.246 26.969 11.891 1 98.06 162 SER B O 1
ATOM 4509 N N . ASN B 1 163 ? 4.293 26.875 13.891 1 95.75 163 ASN B N 1
ATOM 4510 C CA . ASN B 1 163 ? 3.273 25.938 13.453 1 95.75 163 ASN B CA 1
ATOM 4511 C C . ASN B 1 163 ? 3.893 24.625 12.961 1 95.75 163 ASN B C 1
ATOM 4513 O O . ASN B 1 163 ? 4.762 24.062 13.625 1 95.75 163 ASN B O 1
ATOM 4517 N N . ASP B 1 164 ? 3.459 24.078 11.727 1 95.5 164 ASP B N 1
ATOM 4518 C CA . ASP B 1 164 ? 3.982 22.828 11.211 1 95.5 164 ASP B CA 1
ATOM 4519 C C . ASP B 1 164 ? 5.375 23 10.609 1 95.5 164 ASP B C 1
ATOM 4521 O O . ASP B 1 164 ? 6.16 22.062 10.547 1 95.5 164 ASP B O 1
ATOM 4525 N N . VAL B 1 165 ? 5.637 24.188 10.219 1 96.5 165 VAL B N 1
ATOM 4526 C CA . VAL B 1 165 ? 6.957 24.5 9.68 1 96.5 165 VAL B CA 1
ATOM 4527 C C . VAL B 1 165 ? 8.016 24.297 10.758 1 96.5 165 VAL B C 1
ATOM 4529 O O . VAL B 1 165 ? 7.805 24.641 11.922 1 96.5 165 VAL B O 1
ATOM 4532 N N . PHE B 1 166 ? 9.148 23.688 10.422 1 98.12 166 PHE B N 1
ATOM 4533 C CA . PHE B 1 166 ? 10.289 23.422 11.289 1 98.12 166 PHE B CA 1
ATOM 4534 C C . PHE B 1 166 ? 9.938 22.375 12.336 1 98.12 166 PHE B C 1
ATOM 4536 O O . PHE B 1 166 ? 10.688 22.172 13.297 1 98.12 166 PHE B O 1
ATOM 4543 N N . GLY B 1 167 ? 8.742 21.734 12.219 1 96.94 167 GLY B N 1
ATOM 4544 C CA . GLY B 1 167 ? 8.367 20.688 13.148 1 96.94 167 GLY B CA 1
ATOM 4545 C C . GLY B 1 167 ? 8.75 19.297 12.672 1 96.94 167 GLY B C 1
ATOM 4546 O O . GLY B 1 167 ? 9.461 19.156 11.68 1 96.94 167 GLY B O 1
ATOM 4547 N N . GLN B 1 168 ? 8.43 18.297 13.445 1 97.44 168 GLN B N 1
ATOM 4548 C CA . GLN B 1 168 ? 8.625 16.859 13.211 1 97.44 168 GLN B CA 1
ATOM 4549 C C . GLN B 1 168 ? 7.762 16.031 14.148 1 97.44 168 GLN B C 1
ATOM 4551 O O . GLN B 1 168 ? 7.227 16.547 15.133 1 97.44 168 GLN B O 1
ATOM 4556 N N . HIS B 1 169 ? 7.543 14.836 13.766 1 97 169 HIS B N 1
ATOM 4557 C CA . HIS B 1 169 ? 6.875 13.938 14.703 1 97 169 HIS B CA 1
ATOM 4558 C C . HIS B 1 169 ? 7.883 13.227 15.602 1 97 169 HIS B C 1
ATOM 4560 O O . HIS B 1 169 ? 8.625 12.352 15.141 1 97 169 HIS B O 1
ATOM 4566 N N . PHE B 1 170 ? 7.953 13.664 16.797 1 96.75 170 PHE B N 1
ATOM 4567 C CA . PHE B 1 170 ? 8.875 13.164 17.797 1 96.75 170 PHE B CA 1
ATOM 4568 C C . PHE B 1 170 ? 8.32 13.391 19.203 1 96.75 170 PHE B C 1
ATOM 4570 O O . PHE B 1 170 ? 8.188 14.531 19.656 1 96.75 170 PHE B O 1
ATOM 4577 N N . ALA B 1 171 ? 7.996 12.305 19.859 1 96.25 171 ALA B N 1
ATOM 4578 C CA . ALA B 1 171 ? 7.492 12.398 21.219 1 96.25 171 ALA B CA 1
ATOM 4579 C C . ALA B 1 171 ? 8.633 12.336 22.234 1 96.25 171 ALA B C 1
ATOM 4581 O O . ALA B 1 171 ? 9.477 11.438 22.172 1 96.25 171 ALA B O 1
ATOM 4582 N N . THR B 1 172 ? 8.703 13.266 23.016 1 94.62 172 THR B N 1
ATOM 4583 C CA . THR B 1 172 ? 9.609 13.289 24.156 1 94.62 172 THR B CA 1
ATOM 4584 C C . THR B 1 172 ? 9.008 14.07 25.312 1 94.62 172 THR B C 1
ATOM 4586 O O . THR B 1 172 ? 8.258 15.023 25.109 1 94.62 172 THR B O 1
ATOM 4589 N N . GLU B 1 173 ? 9.383 13.688 26.516 1 90.25 173 GLU B N 1
ATOM 4590 C CA . GLU B 1 173 ? 8.852 14.367 27.703 1 90.25 173 GLU B CA 1
ATOM 4591 C C . GLU B 1 173 ? 9.445 15.766 27.844 1 90.25 173 GLU B C 1
ATOM 4593 O O . GLU B 1 173 ? 8.758 16.688 28.281 1 90.25 173 GLU B O 1
ATOM 4598 N N . SER B 1 174 ? 10.648 15.969 27.438 1 91.75 174 SER B N 1
ATOM 4599 C CA . SER B 1 174 ? 11.336 17.234 27.641 1 91.75 174 SER B CA 1
ATOM 4600 C C . SER B 1 174 ? 10.891 18.281 26.625 1 91.75 174 SER B C 1
ATOM 4602 O O . SER B 1 174 ? 10.828 19.469 26.938 1 91.75 174 SER B O 1
ATOM 4604 N N . LEU B 1 175 ? 10.609 17.859 25.375 1 93.94 175 LEU B N 1
ATOM 4605 C CA . LEU B 1 175 ? 10.141 18.688 24.266 1 93.94 175 LEU B CA 1
ATOM 4606 C C . LEU B 1 175 ? 11.266 19.562 23.734 1 93.94 175 LEU B C 1
ATOM 4608 O O . LEU B 1 175 ? 11.016 20.516 22.969 1 93.94 175 LEU B O 1
ATOM 4612 N N . TYR B 1 176 ? 12.492 19.359 24.156 1 97.31 176 TYR B N 1
ATOM 4613 C CA . TYR B 1 176 ? 13.609 20.203 23.719 1 97.31 176 TYR B CA 1
ATOM 4614 C C . TYR B 1 176 ? 14.562 19.422 22.828 1 97.31 176 TYR B C 1
ATOM 4616 O O . TYR B 1 176 ? 14.844 18.25 23.078 1 97.31 176 TYR B O 1
ATOM 4624 N N . ASN B 1 177 ? 15.062 20.125 21.781 1 97.56 177 ASN B N 1
ATOM 4625 C CA . ASN B 1 177 ? 15.883 19.469 20.766 1 97.56 177 ASN B CA 1
ATOM 4626 C C . ASN B 1 177 ? 17.203 18.969 21.344 1 97.56 177 ASN B C 1
ATOM 4628 O O . ASN B 1 177 ? 17.781 18.016 20.828 1 97.56 177 ASN B O 1
ATOM 4632 N N . ASP B 1 178 ? 17.672 19.578 22.453 1 96.44 178 ASP B N 1
ATOM 4633 C CA . ASP B 1 178 ? 18.984 19.203 22.969 1 96.44 178 ASP B CA 1
ATOM 4634 C C . ASP B 1 178 ? 18.875 18.031 23.953 1 96.44 178 ASP B C 1
ATOM 4636 O O . ASP B 1 178 ? 19.891 17.547 24.453 1 96.44 178 ASP B O 1
ATOM 4640 N N . LEU B 1 179 ? 17.688 17.578 24.188 1 96.25 179 LEU B N 1
ATOM 4641 C CA . LEU B 1 179 ? 17.5 16.531 25.172 1 96.25 179 LEU B CA 1
ATOM 4642 C C . LEU B 1 179 ? 17.016 15.25 24.516 1 96.25 179 LEU B C 1
ATOM 4644 O O . LEU B 1 179 ? 16.406 14.398 25.172 1 96.25 179 LEU B O 1
ATOM 4648 N N . VAL B 1 180 ? 17.156 15.18 23.219 1 95.94 180 VAL B N 1
ATOM 4649 C CA . VAL B 1 180 ? 16.828 13.969 22.484 1 95.94 180 VAL B CA 1
ATOM 4650 C C . VAL B 1 180 ? 18.016 13.523 21.641 1 95.94 180 VAL B C 1
ATOM 4652 O O . VAL B 1 180 ? 18.969 14.281 21.469 1 95.94 180 VAL B O 1
ATOM 4655 N N . LYS B 1 181 ? 17.969 12.227 21.203 1 95.69 181 LYS B N 1
ATOM 4656 C CA . LYS B 1 181 ? 19.016 11.742 20.297 1 95.69 181 LYS B CA 1
ATOM 4657 C C . LYS B 1 181 ? 19.047 12.539 19 1 95.69 181 LYS B C 1
ATOM 4659 O O . LYS B 1 181 ? 18.062 12.562 18.266 1 95.69 181 LYS B O 1
ATOM 4664 N N . GLN B 1 182 ? 20.156 13.148 18.734 1 97.19 182 GLN B N 1
ATOM 4665 C CA . GLN B 1 182 ? 20.266 14.133 17.656 1 97.19 182 GLN B CA 1
ATOM 4666 C C . GLN B 1 182 ? 20.047 13.492 16.297 1 97.19 182 GLN B C 1
ATOM 4668 O O . GLN B 1 182 ? 19.422 14.094 15.422 1 97.19 182 GLN B O 1
ATOM 4673 N N . ASP B 1 183 ? 20.547 12.32 16.094 1 96.69 183 ASP B N 1
ATOM 4674 C CA . ASP B 1 183 ? 20.359 11.648 14.812 1 96.69 183 ASP B CA 1
ATOM 4675 C C . ASP B 1 183 ? 18.891 11.336 14.555 1 96.69 183 ASP B C 1
ATOM 4677 O O . ASP B 1 183 ? 18.406 11.469 13.43 1 96.69 183 ASP B O 1
ATOM 4681 N N . ASP B 1 184 ? 18.188 10.938 15.594 1 96.94 184 ASP B N 1
ATOM 4682 C CA . ASP B 1 184 ? 16.75 10.664 15.469 1 96.94 184 ASP B CA 1
ATOM 4683 C C . ASP B 1 184 ? 15.977 11.945 15.164 1 96.94 184 ASP B C 1
ATOM 4685 O O . ASP B 1 184 ? 15.078 11.945 14.32 1 96.94 184 ASP B O 1
ATOM 4689 N N . LEU B 1 185 ? 16.375 13 15.859 1 97.38 185 LEU B N 1
ATOM 4690 C CA . LEU B 1 185 ? 15.703 14.289 15.672 1 97.38 185 LEU B CA 1
ATOM 4691 C C . LEU B 1 185 ? 15.844 14.766 14.227 1 97.38 185 LEU B C 1
ATOM 4693 O O . LEU B 1 185 ? 14.852 15.125 13.594 1 97.38 185 LEU B O 1
ATOM 4697 N N . MET B 1 186 ? 17.016 14.711 13.742 1 97.62 186 MET B N 1
ATOM 4698 C CA . MET B 1 186 ? 17.266 15.219 12.391 1 97.62 186 MET B CA 1
ATOM 4699 C C . MET B 1 186 ? 16.625 14.32 11.344 1 97.62 186 MET B C 1
ATOM 4701 O O . MET B 1 186 ? 16.141 14.805 10.312 1 97.62 186 MET B O 1
ATOM 4705 N N . TRP B 1 187 ? 16.578 13.047 11.625 1 97.5 187 TRP B N 1
ATOM 4706 C CA . TRP B 1 187 ? 15.898 12.125 10.727 1 97.5 187 TRP B CA 1
ATOM 4707 C C . TRP B 1 187 ? 14.406 12.43 10.656 1 97.5 187 TRP B C 1
ATOM 4709 O O . TRP B 1 187 ? 13.836 12.516 9.57 1 97.5 187 TRP B O 1
ATOM 4719 N N . GLU B 1 188 ? 13.789 12.617 11.828 1 97.81 188 GLU B N 1
ATOM 4720 C CA . GLU B 1 188 ? 12.359 12.891 11.867 1 97.81 188 GLU B CA 1
ATOM 4721 C C . GLU B 1 188 ? 12.031 14.242 11.234 1 97.81 188 GLU B C 1
ATOM 4723 O O . GLU B 1 188 ? 10.977 14.406 10.625 1 97.81 188 GLU B O 1
ATOM 4728 N N . ALA B 1 189 ? 12.945 15.188 11.367 1 98.25 189 ALA B N 1
ATOM 4729 C CA . ALA B 1 189 ? 12.75 16.484 10.734 1 98.25 189 ALA B CA 1
ATOM 4730 C C . ALA B 1 189 ? 12.82 16.375 9.211 1 98.25 189 ALA B C 1
ATOM 4732 O O . ALA B 1 189 ? 11.984 16.938 8.5 1 98.25 189 ALA B O 1
ATOM 4733 N N . GLU B 1 190 ? 13.805 15.648 8.75 1 98.06 190 GLU B N 1
ATOM 4734 C CA . GLU B 1 190 ? 13.938 15.453 7.312 1 98.06 190 GLU B CA 1
ATOM 4735 C C . GLU B 1 190 ? 12.75 14.672 6.75 1 98.06 190 GLU B C 1
ATOM 4737 O O . GLU B 1 190 ? 12.234 15 5.68 1 98.06 190 GLU B O 1
ATOM 4742 N N . LYS B 1 191 ? 12.383 13.633 7.453 1 98 191 LYS B N 1
ATOM 4743 C CA . LYS B 1 191 ? 11.227 12.828 7.059 1 98 191 LYS B CA 1
ATOM 4744 C C . LYS B 1 191 ? 9.969 13.68 6.945 1 98 191 LYS B C 1
ATOM 4746 O O . LYS B 1 191 ? 9.188 13.523 6.004 1 98 191 LYS B O 1
ATOM 4751 N N . TYR B 1 192 ? 9.812 14.562 7.91 1 97.94 192 TYR B N 1
ATOM 4752 C CA . TYR B 1 192 ? 8.688 15.492 7.914 1 97.94 192 TYR B CA 1
ATOM 4753 C C . TYR B 1 192 ? 8.742 16.406 6.703 1 97.94 192 TYR B C 1
ATOM 4755 O O . TYR B 1 192 ? 7.742 16.578 5.996 1 97.94 192 TYR B O 1
ATOM 4763 N N . TYR B 1 193 ? 9.875 16.969 6.441 1 98.19 193 TYR B N 1
ATOM 4764 C CA . TYR B 1 193 ? 10.031 17.859 5.293 1 98.19 193 TYR B CA 1
ATOM 4765 C C . TYR B 1 193 ? 9.758 17.125 3.99 1 98.19 193 TYR B C 1
ATOM 4767 O O . TYR B 1 193 ? 9 17.594 3.145 1 98.19 193 TYR B O 1
ATOM 4775 N N . ALA B 1 194 ? 10.352 15.953 3.861 1 98 194 ALA B N 1
ATOM 4776 C CA . ALA B 1 194 ? 10.297 15.188 2.623 1 98 194 ALA B CA 1
ATOM 4777 C C . ALA B 1 194 ? 8.859 14.781 2.289 1 98 194 ALA B C 1
ATOM 4779 O O . ALA B 1 194 ? 8.445 14.852 1.129 1 98 194 ALA B O 1
ATOM 4780 N N . ASN B 1 195 ? 8.117 14.414 3.297 1 97.62 195 ASN B N 1
ATOM 4781 C CA . ASN B 1 195 ? 6.828 13.773 3.055 1 97.62 195 ASN B CA 1
ATOM 4782 C C . ASN B 1 195 ? 5.68 14.773 3.143 1 97.62 195 ASN B C 1
ATOM 4784 O O . ASN B 1 195 ? 4.566 14.484 2.699 1 97.62 195 ASN B O 1
ATOM 4788 N N . ILE B 1 196 ? 5.934 15.953 3.75 1 96.06 196 ILE B N 1
ATOM 4789 C CA . ILE B 1 196 ? 4.824 16.875 3.996 1 96.06 196 ILE B CA 1
ATOM 4790 C C . ILE B 1 196 ? 5.105 18.219 3.326 1 96.06 196 ILE B C 1
ATOM 4792 O O . ILE B 1 196 ? 4.215 18.797 2.711 1 96.06 196 ILE B O 1
ATOM 4796 N N . ILE B 1 197 ? 6.367 18.688 3.324 1 96.81 197 ILE B N 1
ATOM 4797 C CA . ILE B 1 197 ? 6.656 20.062 2.973 1 96.81 197 ILE B CA 1
ATOM 4798 C C . ILE B 1 197 ? 7.238 20.125 1.561 1 96.81 197 ILE B C 1
ATOM 4800 O O . ILE B 1 197 ? 7.07 21.125 0.857 1 96.81 197 ILE B O 1
ATOM 4804 N N . ASN B 1 198 ? 7.852 19.078 1.09 1 97.06 198 ASN B N 1
ATOM 4805 C CA . ASN B 1 198 ? 8.695 19.141 -0.098 1 97.06 198 ASN B CA 1
ATOM 4806 C C . ASN B 1 198 ? 7.914 19.609 -1.318 1 97.06 198 ASN B C 1
ATOM 4808 O O . ASN B 1 198 ? 8.438 20.359 -2.145 1 97.06 198 ASN B O 1
ATOM 4812 N N . MET B 1 199 ? 6.723 19.156 -1.421 1 94.94 199 MET B N 1
ATOM 4813 C CA . MET B 1 199 ? 5.906 19.578 -2.555 1 94.94 199 MET B CA 1
ATOM 4814 C C . MET B 1 199 ? 5.859 21.109 -2.639 1 94.94 199 MET B C 1
ATOM 4816 O O . MET B 1 199 ? 5.738 21.672 -3.729 1 94.94 199 MET B O 1
ATOM 4820 N N . TYR B 1 200 ? 6.055 21.797 -1.551 1 96.31 200 TYR B N 1
ATOM 4821 C CA . TYR B 1 200 ? 5.941 23.25 -1.456 1 96.31 200 TYR B CA 1
ATOM 4822 C C . TYR B 1 200 ? 7.309 23.891 -1.267 1 96.31 200 TYR B C 1
ATOM 4824 O O . TYR B 1 200 ? 7.414 24.969 -0.676 1 96.31 200 TYR B O 1
ATOM 4832 N N . SER B 1 201 ? 8.297 23.25 -1.733 1 97 201 SER B N 1
ATOM 4833 C CA . SER B 1 201 ? 9.672 23.703 -1.543 1 97 201 SER B CA 1
ATOM 4834 C C . SER B 1 201 ? 9.875 25.109 -2.092 1 97 201 SER B C 1
ATOM 4836 O O . SER B 1 201 ? 10.578 25.922 -1.488 1 97 201 SER B O 1
ATOM 4838 N N . PRO B 1 202 ? 9.32 25.469 -3.268 1 96.81 202 PRO B N 1
ATOM 4839 C CA . PRO B 1 202 ? 9.492 26.859 -3.709 1 96.81 202 PRO B CA 1
ATOM 4840 C C . PRO B 1 202 ? 8.945 27.859 -2.705 1 96.81 202 PRO B C 1
ATOM 4842 O O . PRO B 1 202 ? 9.57 28.891 -2.455 1 96.81 202 PRO B O 1
ATOM 4845 N N . MET B 1 203 ? 7.809 27.609 -2.129 1 96.94 203 MET B N 1
ATOM 4846 C CA . MET B 1 203 ? 7.223 28.469 -1.114 1 96.94 203 MET B CA 1
ATOM 4847 C C . MET B 1 203 ? 8.055 28.453 0.165 1 96.94 203 MET B C 1
ATOM 4849 O O . MET B 1 203 ? 8.242 29.5 0.801 1 96.94 203 MET B O 1
ATOM 4853 N N . ALA B 1 204 ? 8.547 27.219 0.475 1 97.62 204 ALA B N 1
ATOM 4854 C CA . ALA B 1 204 ? 9.398 27.109 1.655 1 97.62 204 ALA B CA 1
ATOM 4855 C C . ALA B 1 204 ? 10.664 27.938 1.501 1 97.62 204 ALA B C 1
ATOM 4857 O O . ALA B 1 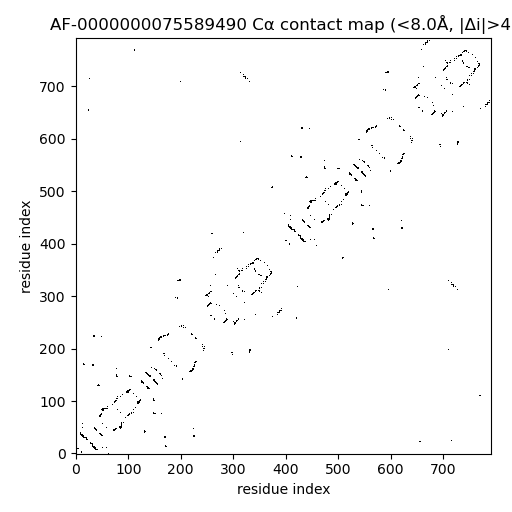204 ? 11.07 28.641 2.432 1 97.62 204 ALA B O 1
ATOM 4858 N N . ASN B 1 205 ? 11.234 27.859 0.334 1 97.81 205 ASN B N 1
ATOM 4859 C CA . ASN B 1 205 ? 12.453 28.609 0.054 1 97.81 205 ASN B CA 1
ATOM 4860 C C . ASN B 1 205 ? 12.234 30.109 0.201 1 97.81 205 ASN B C 1
ATOM 4862 O O . ASN B 1 205 ? 13 30.797 0.886 1 97.81 205 ASN B O 1
ATOM 4866 N N . ARG B 1 206 ? 11.234 30.578 -0.383 1 97.5 206 ARG B N 1
ATOM 4867 C CA . ARG B 1 206 ? 10.914 32 -0.32 1 97.5 206 ARG B CA 1
ATOM 4868 C C . ARG B 1 206 ? 10.641 32.438 1.115 1 97.5 206 ARG B C 1
ATOM 4870 O O . ARG B 1 206 ? 11.125 33.5 1.555 1 97.5 206 ARG B O 1
ATOM 4877 N N . LYS B 1 207 ? 9.906 31.641 1.785 1 97.31 207 LYS B N 1
ATOM 4878 C CA . LYS B 1 207 ? 9.5 32.031 3.137 1 97.31 207 LYS B CA 1
ATOM 4879 C C . LYS B 1 207 ? 10.695 32 4.09 1 97.31 207 LYS B C 1
ATOM 4881 O O . LYS B 1 207 ? 10.82 32.875 4.945 1 97.31 207 LYS B O 1
ATOM 4886 N N . VAL B 1 208 ? 11.5 31 3.969 1 97.25 208 VAL B N 1
ATOM 4887 C CA . VAL B 1 208 ? 12.688 30.906 4.812 1 97.25 208 VAL B CA 1
ATOM 4888 C C . VAL B 1 208 ? 13.586 32.125 4.578 1 97.25 208 VAL B C 1
ATOM 4890 O O . VAL B 1 208 ? 14.094 32.719 5.531 1 97.25 208 VAL B O 1
ATOM 4893 N N . LYS B 1 209 ? 13.758 32.5 3.377 1 97.25 209 LYS B N 1
ATOM 4894 C CA . LYS B 1 209 ? 14.562 33.688 3.049 1 97.25 209 LYS B CA 1
ATOM 4895 C C . LYS B 1 209 ? 13.93 34.969 3.609 1 97.25 209 LYS B C 1
ATOM 4897 O O . LYS B 1 209 ? 14.633 35.844 4.125 1 97.25 209 LYS B O 1
ATOM 4902 N N . GLU B 1 210 ? 12.656 35 3.451 1 96.31 210 GLU B N 1
ATOM 4903 C CA . GLU B 1 210 ? 11.945 36.125 4.031 1 96.31 210 GLU B CA 1
ATOM 4904 C C . GLU B 1 210 ? 12.164 36.219 5.543 1 96.31 210 GLU B C 1
ATOM 4906 O O . GLU B 1 210 ? 12.438 37.281 6.082 1 96.31 210 GLU B O 1
ATOM 4911 N N . LEU B 1 211 ? 12.023 35.062 6.164 1 94.56 211 LEU B N 1
ATOM 4912 C CA . LEU B 1 211 ? 12.211 35 7.609 1 94.56 211 LEU B CA 1
ATOM 4913 C C . LEU B 1 211 ? 13.625 35.406 7.996 1 94.56 211 LEU B C 1
ATOM 4915 O O . LEU B 1 211 ? 13.805 36.156 8.961 1 94.56 211 LEU B O 1
ATOM 4919 N N . MET B 1 212 ? 14.547 34.938 7.316 1 93.88 212 MET B N 1
ATOM 4920 C CA . MET B 1 212 ? 15.938 35.281 7.574 1 93.88 212 MET B CA 1
ATOM 4921 C C . MET B 1 212 ? 16.172 36.781 7.359 1 93.88 212 MET B C 1
ATOM 4923 O O . MET B 1 212 ? 16.906 37.406 8.117 1 93.88 212 MET B O 1
ATOM 4927 N N . GLY B 1 213 ? 15.523 37.312 6.402 1 93.75 213 GLY B N 1
ATOM 4928 C CA . GLY B 1 213 ? 15.656 38.719 6.086 1 93.75 213 GLY B CA 1
ATOM 4929 C C . GLY B 1 213 ? 15.039 39.625 7.133 1 93.75 213 GLY B C 1
ATOM 4930 O O . GLY B 1 213 ? 15.43 40.812 7.258 1 93.75 213 GLY B O 1
ATOM 4931 N N . MET B 1 214 ? 14.094 39.125 7.844 1 92.06 214 MET B N 1
ATOM 4932 C CA . MET B 1 214 ? 13.453 39.906 8.898 1 92.06 214 MET B CA 1
ATOM 4933 C C . MET B 1 214 ? 14.406 40.156 10.062 1 92.06 214 MET B C 1
ATOM 4935 O O . MET B 1 214 ? 14.188 41.031 10.883 1 92.06 214 MET B O 1
ATOM 4939 N N . ASN B 1 215 ? 15.461 39.375 10.148 1 91.69 215 ASN B N 1
ATOM 4940 C CA . ASN B 1 215 ? 16.484 39.5 11.18 1 91.69 215 ASN B CA 1
ATOM 4941 C C . ASN B 1 215 ? 15.867 39.562 12.578 1 91.69 215 ASN B C 1
ATOM 4943 O O . ASN B 1 215 ? 16.203 40.469 13.367 1 91.69 215 ASN B O 1
ATOM 4947 N N . LEU B 1 216 ? 14.891 38.75 12.781 1 92 216 LEU B N 1
ATOM 4948 C CA . LEU B 1 216 ? 14.258 38.656 14.094 1 92 216 LEU B CA 1
ATOM 4949 C C . LEU B 1 216 ? 15.18 38 15.109 1 92 216 LEU B C 1
ATOM 4951 O O . LEU B 1 216 ? 15.789 36.969 14.812 1 92 216 LEU B O 1
ATOM 4955 N N . PRO B 1 217 ? 15.391 38.719 16.25 1 94.88 217 PRO B N 1
ATOM 4956 C CA . PRO B 1 217 ? 16.031 37.938 17.312 1 94.88 217 PRO B CA 1
ATOM 4957 C C . PRO B 1 217 ? 15.281 36.656 17.641 1 94.88 217 PRO B C 1
ATOM 4959 O O . PRO B 1 217 ? 14.062 36.656 17.781 1 94.88 217 PRO B O 1
ATOM 4962 N N . LEU B 1 218 ? 15.945 35.562 17.656 1 96.12 218 LEU B N 1
ATOM 4963 C CA . LEU B 1 218 ? 15.305 34.281 17.844 1 96.12 218 LEU B CA 1
ATOM 4964 C C . LEU B 1 218 ? 16.031 33.438 18.906 1 96.12 218 LEU B C 1
ATOM 4966 O O . LEU B 1 218 ? 17.172 33.031 18.703 1 96.12 218 LEU B O 1
ATOM 4970 N N . LYS B 1 219 ? 15.383 33.219 20.031 1 97.56 219 LYS B N 1
ATOM 4971 C CA . LYS B 1 219 ? 15.938 32.406 21.078 1 97.56 219 LYS B CA 1
ATOM 4972 C C . LYS B 1 219 ? 15.43 30.953 20.969 1 97.56 219 LYS B C 1
ATOM 4974 O O . LYS B 1 219 ? 16.125 30.016 21.375 1 97.56 219 LYS B O 1
ATOM 4979 N N . MET B 1 220 ? 14.203 30.828 20.406 1 98.19 220 MET B N 1
ATOM 4980 C CA . MET B 1 220 ? 13.594 29.5 20.328 1 98.19 220 MET B CA 1
ATOM 4981 C C . MET B 1 220 ? 12.594 29.422 19.172 1 98.19 220 MET B C 1
ATOM 4983 O O . MET B 1 220 ? 12 30.438 18.797 1 98.19 220 MET B O 1
ATOM 4987 N N . ILE B 1 221 ? 12.539 28.328 18.562 1 98.62 221 ILE B N 1
ATOM 4988 C CA . ILE B 1 221 ? 11.453 28.016 17.641 1 98.62 221 ILE B CA 1
ATOM 4989 C C . ILE B 1 221 ? 10.555 26.953 18.25 1 98.62 221 ILE B C 1
ATOM 4991 O O . ILE B 1 221 ? 11.023 25.891 18.656 1 98.62 221 ILE B O 1
ATOM 4995 N N . CYS B 1 222 ? 9.297 27.234 18.375 1 98.69 222 CYS B N 1
ATOM 4996 C CA . CYS B 1 222 ? 8.305 26.375 18.984 1 98.69 222 CYS B CA 1
ATOM 4997 C C . CYS B 1 222 ? 7.27 25.906 17.969 1 98.69 222 CYS B C 1
ATOM 4999 O O . CYS B 1 222 ? 6.227 26.547 17.812 1 98.69 222 CYS B O 1
ATOM 5001 N N . PRO B 1 223 ? 7.496 24.703 17.391 1 98.38 223 PRO B N 1
ATOM 5002 C CA . PRO B 1 223 ? 6.574 24.203 16.359 1 98.38 223 PRO B CA 1
ATOM 5003 C C . PRO B 1 223 ? 5.301 23.609 16.969 1 98.38 223 PRO B C 1
ATOM 5005 O O . PRO B 1 223 ? 5.156 23.562 18.188 1 98.38 223 PRO B O 1
ATOM 5008 N N . SER B 1 224 ? 4.355 23.25 16.031 1 97.19 224 SER B N 1
ATOM 5009 C CA . SER B 1 224 ? 3.09 22.656 16.453 1 97.19 224 SER B CA 1
ATOM 5010 C C . SER B 1 224 ? 3.236 21.156 16.688 1 97.19 224 SER B C 1
ATOM 5012 O O . SER B 1 224 ? 2.387 20.531 17.328 1 97.19 224 SER B O 1
ATOM 5014 N N . HIS B 1 225 ? 4.289 20.578 16.109 1 97.69 225 HIS B N 1
ATOM 5015 C CA . HIS B 1 225 ? 4.59 19.172 16.344 1 97.69 225 HIS B CA 1
ATOM 5016 C C . HIS B 1 225 ? 6.055 18.969 16.734 1 97.69 225 HIS B C 1
ATOM 5018 O O . HIS B 1 225 ? 6.938 19.641 16.203 1 97.69 225 HIS B O 1
ATOM 5024 N N . GLY B 1 226 ? 6.293 18.031 17.641 1 97.5 226 GLY B N 1
ATOM 5025 C CA . GLY B 1 226 ? 7.645 17.594 17.938 1 97.5 226 GLY B CA 1
ATOM 5026 C C . GLY B 1 226 ? 8.367 18.5 18.922 1 97.5 226 GLY B C 1
ATOM 5027 O O . GLY B 1 226 ? 7.738 19.109 19.781 1 97.5 226 GLY B O 1
ATOM 5028 N N . VAL B 1 227 ? 9.672 18.547 18.828 1 97.44 227 VAL B N 1
ATOM 5029 C CA . VAL B 1 227 ? 10.484 19.219 19.844 1 97.44 227 VAL B CA 1
ATOM 5030 C C . VAL B 1 227 ? 10.656 20.688 19.469 1 97.44 227 VAL B C 1
ATOM 5032 O O . VAL B 1 227 ? 10.594 21.047 18.297 1 97.44 227 VAL B O 1
ATOM 5035 N N . MET B 1 228 ? 10.875 21.484 20.484 1 98.5 228 MET B N 1
ATOM 5036 C CA . MET B 1 228 ? 11.219 22.891 20.312 1 98.5 228 MET B CA 1
ATOM 5037 C C . MET B 1 228 ? 12.719 23.047 20.078 1 98.5 228 MET B C 1
ATOM 5039 O O . MET B 1 228 ? 13.531 22.359 20.703 1 98.5 228 MET B O 1
ATOM 5043 N N . TRP B 1 229 ? 13.016 23.828 19.109 1 98.5 229 TRP B N 1
ATOM 5044 C CA . TRP B 1 229 ? 14.414 24.141 18.844 1 98.5 229 TRP B CA 1
ATOM 5045 C C . TRP B 1 229 ? 14.922 25.234 19.797 1 98.5 229 TRP B C 1
ATOM 5047 O O . TRP B 1 229 ? 14.773 26.422 19.516 1 98.5 229 TRP B O 1
ATOM 5057 N N . LYS B 1 230 ? 15.5 24.812 20.875 1 97.31 230 LYS B N 1
ATOM 5058 C CA . LYS B 1 230 ? 16.047 25.719 21.875 1 97.31 230 LYS B CA 1
ATOM 5059 C C . LYS B 1 230 ? 17.547 25.938 21.672 1 97.31 230 LYS B C 1
ATOM 5061 O O . LYS B 1 230 ? 18.016 27.078 21.594 1 97.31 230 LYS B O 1
ATOM 5066 N N . LYS B 1 231 ? 18.234 24.812 21.641 1 96.88 231 LYS B N 1
ATOM 5067 C CA . LYS B 1 231 ? 19.672 24.891 21.344 1 96.88 231 LYS B CA 1
ATOM 5068 C C . LYS B 1 231 ? 19.891 25.094 19.844 1 96.88 231 LYS B C 1
ATOM 5070 O O . LYS B 1 231 ? 19.531 24.25 19.031 1 96.88 231 LYS B O 1
ATOM 5075 N N . ASN B 1 232 ? 20.484 26.219 19.484 1 96.75 232 ASN B N 1
ATOM 5076 C CA . ASN B 1 232 ? 20.797 26.547 18.094 1 96.75 232 ASN B CA 1
ATOM 5077 C C . ASN B 1 232 ? 19.562 26.469 17.203 1 96.75 232 ASN B C 1
ATOM 5079 O O . ASN B 1 232 ? 19.547 25.719 16.234 1 96.75 232 ASN B O 1
ATOM 5083 N N . PRO B 1 233 ? 18.562 27.328 17.469 1 97.25 233 PRO B N 1
ATOM 5084 C CA . PRO B 1 233 ? 17.344 27.266 16.656 1 97.25 233 PRO B CA 1
ATOM 5085 C C . PRO B 1 233 ? 17.594 27.484 15.172 1 97.25 233 PRO B C 1
ATOM 5087 O O . PRO B 1 233 ? 16.859 26.969 14.336 1 97.25 233 PRO B O 1
ATOM 5090 N N . GLN B 1 234 ? 18.672 28.172 14.844 1 96.38 234 GLN B N 1
ATOM 5091 C CA . GLN B 1 234 ? 19.016 28.484 13.453 1 96.38 234 GLN B CA 1
ATOM 5092 C C . GLN B 1 234 ? 19.25 27.203 12.656 1 96.38 234 GLN B C 1
ATOM 5094 O O . GLN B 1 234 ? 19.094 27.188 11.438 1 96.38 234 GLN B O 1
ATOM 5099 N N . GLN B 1 235 ? 19.547 26.156 13.289 1 97.31 235 GLN B N 1
ATOM 5100 C CA . GLN B 1 235 ? 19.953 24.922 12.609 1 97.31 235 GLN B CA 1
ATOM 5101 C C . GLN B 1 235 ? 18.828 24.391 11.719 1 97.31 235 GLN B C 1
ATOM 5103 O O . GLN B 1 235 ? 19.078 23.922 10.609 1 97.31 235 GLN B O 1
ATOM 5108 N N . ILE B 1 236 ? 17.594 24.469 12.18 1 98.38 236 ILE B N 1
ATOM 5109 C CA . ILE B 1 236 ? 16.484 23.922 11.406 1 98.38 236 ILE B CA 1
ATOM 5110 C C . ILE B 1 236 ? 16.141 24.875 10.25 1 98.38 236 ILE B C 1
ATOM 5112 O O . ILE B 1 236 ? 15.719 24.438 9.188 1 98.38 236 ILE B O 1
ATOM 5116 N N . ILE B 1 237 ? 16.312 26.172 10.477 1 97.94 237 ILE B N 1
ATOM 5117 C CA . ILE B 1 237 ? 16.125 27.141 9.398 1 97.94 237 ILE B CA 1
ATOM 5118 C C . ILE B 1 237 ? 17.109 26.859 8.273 1 97.94 237 ILE B C 1
ATOM 5120 O O . ILE B 1 237 ? 16.719 26.828 7.098 1 97.94 237 ILE B O 1
ATOM 5124 N N . ASP B 1 238 ? 18.328 26.625 8.656 1 97.69 238 ASP B N 1
ATOM 5125 C CA . ASP B 1 238 ? 19.375 26.312 7.672 1 97.69 238 ASP B CA 1
ATOM 5126 C C . ASP B 1 238 ? 19.047 25.031 6.906 1 97.69 238 ASP B C 1
ATOM 5128 O O . ASP B 1 238 ? 19.266 24.953 5.699 1 97.69 238 ASP B O 1
ATOM 5132 N N . LYS B 1 239 ? 18.531 24.094 7.594 1 98.19 239 LYS B N 1
ATOM 5133 C CA . LYS B 1 239 ? 18.172 22.844 6.941 1 98.19 239 LYS B CA 1
ATOM 5134 C C . LYS B 1 239 ? 17.031 23.047 5.953 1 98.19 239 LYS B C 1
ATOM 5136 O O . LYS B 1 239 ? 17.062 22.5 4.844 1 98.19 239 LYS B O 1
ATOM 5141 N N . TYR B 1 240 ? 15.992 23.75 6.324 1 98.44 240 TYR B N 1
ATOM 5142 C CA . TYR B 1 240 ? 14.898 24.031 5.406 1 98.44 240 TYR B CA 1
ATOM 5143 C C . TYR B 1 240 ? 15.398 24.766 4.164 1 98.44 240 TYR B C 1
ATOM 5145 O O . TYR B 1 240 ? 14.93 24.5 3.053 1 98.44 240 TYR B O 1
ATOM 5153 N N . LEU B 1 241 ? 16.328 25.719 4.41 1 98 241 LEU B N 1
ATOM 5154 C CA . LEU B 1 241 ? 16.906 26.422 3.273 1 98 241 LEU B CA 1
ATOM 5155 C C . LEU B 1 241 ? 17.641 25.438 2.348 1 98 241 LEU B C 1
ATOM 5157 O O . LEU B 1 241 ? 17.484 25.516 1.126 1 98 241 LEU B O 1
ATOM 5161 N N . GLU B 1 242 ? 18.359 24.562 2.924 1 97.75 242 GLU B N 1
ATOM 5162 C CA . GLU B 1 242 ? 19.078 23.547 2.152 1 97.75 242 GLU B CA 1
ATOM 5163 C C . GLU B 1 242 ? 18.094 22.625 1.424 1 97.75 242 GLU B C 1
ATOM 5165 O O . GLU B 1 242 ? 18.234 22.406 0.219 1 97.75 242 GLU B O 1
ATOM 5170 N N . TRP B 1 243 ? 17.094 22.125 2.119 1 98.12 243 TRP B N 1
ATOM 5171 C CA . TRP B 1 243 ? 16.172 21.125 1.617 1 98.12 243 TRP B CA 1
ATOM 5172 C C . TRP B 1 243 ? 15.266 21.703 0.54 1 98.12 243 TRP B C 1
ATOM 5174 O O . TRP B 1 243 ? 14.82 20.984 -0.361 1 98.12 243 TRP B O 1
ATOM 5184 N N . SER B 1 244 ? 15.047 23 0.557 1 97.75 244 SER B N 1
ATOM 5185 C CA . SER B 1 244 ? 14.086 23.641 -0.339 1 97.75 244 SER B CA 1
ATOM 5186 C C . SER B 1 244 ? 14.711 23.953 -1.694 1 97.75 244 SER B C 1
ATOM 5188 O O . SER B 1 244 ? 14.047 24.5 -2.578 1 97.75 244 SER B O 1
ATOM 5190 N N . GLN B 1 245 ? 15.969 23.641 -1.841 1 96.56 245 GLN B N 1
ATOM 5191 C CA . GLN B 1 245 ? 16.688 24 -3.057 1 96.56 245 GLN B CA 1
ATOM 5192 C C . GLN B 1 245 ? 17.094 22.75 -3.848 1 96.56 245 GLN B C 1
ATOM 5194 O O . GLN B 1 245 ? 18.266 22.594 -4.215 1 96.56 245 GLN B O 1
ATOM 5199 N N . GLY B 1 246 ? 16.109 21.891 -4.176 1 95.38 246 GLY B N 1
ATOM 5200 C CA . GLY B 1 246 ? 16.422 20.688 -4.926 1 95.38 246 GLY B CA 1
ATOM 5201 C C . GLY B 1 246 ? 17.516 19.844 -4.281 1 95.38 246 GLY B C 1
ATOM 5202 O O . GLY B 1 246 ? 18.453 19.438 -4.949 1 95.38 246 GLY B O 1
ATOM 5203 N N . TYR B 1 247 ? 17.375 19.578 -3.033 1 96 247 TYR B N 1
ATOM 5204 C CA . TYR B 1 247 ? 18.359 18.938 -2.176 1 96 247 TYR B CA 1
ATOM 5205 C C . TYR B 1 247 ? 18.703 17.531 -2.682 1 96 247 TYR B C 1
ATOM 5207 O O . TYR B 1 247 ? 17.812 16.797 -3.117 1 96 247 TYR B O 1
ATOM 5215 N N . GLN B 1 248 ? 19.953 17.203 -2.684 1 95.5 248 GLN B N 1
ATOM 5216 C CA . GLN B 1 248 ? 20.453 15.867 -3 1 95.5 248 GLN B CA 1
ATOM 5217 C C . GLN B 1 248 ? 21.781 15.594 -2.285 1 95.5 248 GLN B C 1
ATOM 5219 O O . GLN B 1 248 ? 22.547 16.516 -2.021 1 95.5 248 GLN B O 1
ATOM 5224 N N . GLU B 1 249 ? 21.984 14.406 -1.925 1 96.88 249 GLU B N 1
ATOM 5225 C CA . GLU B 1 249 ? 23.266 13.867 -1.486 1 96.88 249 GLU B CA 1
ATOM 5226 C C . GLU B 1 249 ? 23.828 12.883 -2.504 1 96.88 249 GLU B C 1
ATOM 5228 O O . GLU B 1 249 ? 23.156 12.523 -3.471 1 96.88 249 GLU B O 1
ATOM 5233 N N . ASN B 1 250 ? 25.156 12.555 -2.363 1 97.81 250 ASN B N 1
ATOM 5234 C CA . ASN B 1 250 ? 25.734 11.516 -3.205 1 97.81 250 ASN B CA 1
ATOM 5235 C C . ASN B 1 250 ? 25.234 10.125 -2.814 1 97.81 250 ASN B C 1
ATOM 5237 O O . ASN B 1 250 ? 26.016 9.273 -2.377 1 97.81 250 ASN B O 1
ATOM 5241 N N . GLN B 1 251 ? 23.953 9.953 -3.068 1 98.25 251 GLN B N 1
ATOM 5242 C CA . GLN B 1 251 ? 23.25 8.719 -2.742 1 98.25 251 GLN B CA 1
ATOM 5243 C C . GLN B 1 251 ? 22.391 8.242 -3.916 1 98.25 251 GLN B C 1
ATOM 5245 O O . GLN B 1 251 ? 21.766 9.047 -4.602 1 98.25 251 GLN B O 1
ATOM 5250 N N . ILE B 1 252 ? 22.5 7.035 -4.234 1 98.75 252 ILE B N 1
ATOM 5251 C CA . ILE B 1 252 ? 21.609 6.359 -5.18 1 98.75 252 ILE B CA 1
ATOM 5252 C C . ILE B 1 252 ? 20.75 5.336 -4.441 1 98.75 252 ILE B C 1
ATOM 5254 O O . ILE B 1 252 ? 21.281 4.469 -3.736 1 98.75 252 ILE B O 1
ATOM 5258 N N . THR B 1 253 ? 19.453 5.477 -4.523 1 98.75 253 THR B N 1
ATOM 5259 C CA . THR B 1 253 ? 18.531 4.594 -3.82 1 98.75 253 THR B CA 1
ATOM 5260 C C . THR B 1 253 ? 17.781 3.701 -4.809 1 98.75 253 THR B C 1
ATOM 5262 O O . THR B 1 253 ? 17.234 4.184 -5.805 1 98.75 253 THR B O 1
ATOM 5265 N N . LEU B 1 254 ? 17.859 2.416 -4.578 1 98.88 254 LEU B N 1
ATOM 5266 C CA . LEU B 1 254 ? 17.062 1.44 -5.309 1 98.88 254 LEU B CA 1
ATOM 5267 C C . LEU B 1 254 ? 15.852 1.013 -4.492 1 98.88 254 LEU B C 1
ATOM 5269 O O . LEU B 1 254 ? 15.992 0.563 -3.352 1 98.88 254 LEU B O 1
ATOM 5273 N N . VAL B 1 255 ? 14.695 1.206 -5.047 1 98.81 255 VAL B N 1
ATOM 5274 C CA . VAL B 1 255 ? 13.453 0.712 -4.461 1 98.81 255 VAL B CA 1
ATOM 5275 C C . VAL B 1 255 ? 12.852 -0.368 -5.359 1 98.81 255 VAL B C 1
ATOM 5277 O O . VAL B 1 255 ? 12.672 -0.155 -6.559 1 98.81 255 VAL B O 1
ATOM 5280 N N . TYR B 1 256 ? 12.539 -1.495 -4.773 1 98.69 256 TYR B N 1
ATOM 5281 C CA . TYR B 1 256 ? 12.023 -2.582 -5.598 1 98.69 256 TYR B CA 1
ATOM 5282 C C . TYR B 1 256 ? 11.016 -3.426 -4.828 1 98.69 256 TYR B C 1
ATOM 5284 O O . TYR B 1 256 ? 10.828 -3.234 -3.625 1 98.69 256 TYR B O 1
ATOM 5292 N N . ASP B 1 257 ? 10.266 -4.195 -5.543 1 98.31 257 ASP B N 1
ATOM 5293 C CA . ASP B 1 257 ? 9.508 -5.336 -5.039 1 98.31 257 ASP B CA 1
ATOM 5294 C C . ASP B 1 257 ? 9.875 -6.613 -5.789 1 98.31 257 ASP B C 1
ATOM 5296 O O . ASP B 1 257 ? 10.477 -6.559 -6.867 1 98.31 257 ASP B O 1
ATOM 5300 N N . THR B 1 258 ? 9.664 -7.715 -5.141 1 97.25 258 THR B N 1
ATOM 5301 C CA . THR B 1 258 ? 10 -8.992 -5.754 1 97.25 258 THR B CA 1
ATOM 5302 C C . THR B 1 258 ? 9.023 -10.078 -5.316 1 97.25 258 THR B C 1
ATOM 5304 O O . THR B 1 258 ? 8.477 -10.023 -4.211 1 97.25 258 THR B O 1
ATOM 5307 N N . MET B 1 259 ? 8.734 -11.023 -6.223 1 93 259 MET B N 1
ATOM 5308 C CA . MET B 1 259 ? 7.84 -12.133 -5.895 1 93 259 MET B CA 1
ATOM 5309 C C . MET B 1 259 ? 8.641 -13.383 -5.539 1 93 259 MET B C 1
ATOM 5311 O O . MET B 1 259 ? 8.422 -13.984 -4.488 1 93 259 MET B O 1
ATOM 5315 N N . TRP B 1 260 ? 9.578 -13.758 -6.426 1 90.88 260 TRP B N 1
ATOM 5316 C CA . TRP B 1 260 ? 10.367 -14.969 -6.227 1 90.88 260 TRP B CA 1
ATOM 5317 C C . TRP B 1 260 ? 11.859 -14.648 -6.203 1 90.88 260 TRP B C 1
ATOM 5319 O O . TRP B 1 260 ? 12.672 -15.445 -6.664 1 90.88 260 TRP B O 1
ATOM 5329 N N . ASN B 1 261 ? 12.203 -13.375 -5.887 1 93.94 261 ASN B N 1
ATOM 5330 C CA . ASN B 1 261 ? 13.531 -12.883 -5.555 1 93.94 261 ASN B CA 1
ATOM 5331 C C . ASN B 1 261 ? 14.344 -12.562 -6.809 1 93.94 261 ASN B C 1
ATOM 5333 O O . ASN B 1 261 ? 15.477 -12.078 -6.715 1 93.94 261 ASN B O 1
ATOM 5337 N N . ALA B 1 262 ? 13.758 -12.805 -7.961 1 95.81 262 ALA B N 1
ATOM 5338 C CA . ALA B 1 262 ? 14.492 -12.445 -9.172 1 95.81 262 ALA B CA 1
ATOM 5339 C C . ALA B 1 262 ? 14.797 -10.953 -9.211 1 95.81 262 ALA B C 1
ATOM 5341 O O . ALA B 1 262 ? 15.938 -10.555 -9.461 1 95.81 262 ALA B O 1
ATOM 5342 N N . THR B 1 263 ? 13.828 -10.125 -8.977 1 98.19 263 THR B N 1
ATOM 5343 C CA . THR B 1 263 ? 14.008 -8.68 -9.008 1 98.19 263 THR B CA 1
ATOM 5344 C C . THR B 1 263 ? 14.938 -8.219 -7.895 1 98.19 263 THR B C 1
ATOM 5346 O O . THR B 1 263 ? 15.711 -7.27 -8.07 1 98.19 263 THR B O 1
ATOM 5349 N N . ARG B 1 264 ? 14.875 -8.891 -6.754 1 98 264 ARG B N 1
ATOM 5350 C CA . ARG B 1 264 ? 15.828 -8.594 -5.691 1 98 264 ARG B CA 1
ATOM 5351 C C . ARG B 1 264 ? 17.266 -8.844 -6.156 1 98 264 ARG B C 1
ATOM 5353 O O . ARG B 1 264 ? 18.141 -8.008 -5.934 1 98 264 ARG B O 1
ATOM 5360 N N . LYS B 1 265 ? 17.484 -10.031 -6.777 1 97.75 265 LYS B N 1
ATOM 5361 C CA . LYS B 1 265 ? 18.812 -10.359 -7.285 1 97.75 265 LYS B CA 1
ATOM 5362 C C . LYS B 1 265 ? 19.297 -9.305 -8.273 1 97.75 265 LYS B C 1
ATOM 5364 O O . LYS B 1 265 ? 20.484 -8.938 -8.258 1 97.75 265 LYS B O 1
ATOM 5369 N N . MET B 1 266 ? 18.391 -8.875 -9.109 1 98.56 266 MET B N 1
ATOM 5370 C CA . MET B 1 266 ? 18.734 -7.793 -10.031 1 98.56 266 MET B CA 1
ATOM 5371 C C . MET B 1 266 ? 19.156 -6.543 -9.273 1 98.56 266 MET B C 1
ATOM 5373 O O . MET B 1 266 ? 20.203 -5.949 -9.586 1 98.56 266 MET B O 1
ATOM 5377 N N . ALA B 1 267 ? 18.375 -6.137 -8.312 1 98.69 267 ALA B N 1
ATOM 5378 C CA . ALA B 1 267 ? 18.656 -4.93 -7.531 1 98.69 267 ALA B CA 1
ATOM 5379 C C . ALA B 1 267 ? 20.031 -4.996 -6.879 1 98.69 267 ALA B C 1
ATOM 5381 O O . ALA B 1 267 ? 20.781 -4.027 -6.918 1 98.69 267 ALA B O 1
ATOM 5382 N N . GLU B 1 268 ? 20.312 -6.129 -6.289 1 98.56 268 GLU B N 1
ATOM 5383 C CA . GLU B 1 268 ? 21.594 -6.32 -5.621 1 98.56 268 GLU B CA 1
ATOM 5384 C C . GLU B 1 268 ? 22.75 -6.238 -6.617 1 98.56 268 GLU B C 1
ATOM 5386 O O . GLU B 1 268 ? 23.781 -5.617 -6.332 1 98.56 268 GLU B O 1
ATOM 5391 N N . ALA B 1 269 ? 22.594 -6.863 -7.754 1 98.62 269 ALA B N 1
ATOM 5392 C CA . ALA B 1 269 ? 23.625 -6.816 -8.781 1 98.62 269 ALA B CA 1
ATOM 5393 C C . ALA B 1 269 ? 23.812 -5.398 -9.305 1 98.62 269 ALA B C 1
ATOM 5395 O O . ALA B 1 269 ? 24.953 -4.957 -9.516 1 98.62 269 ALA B O 1
ATOM 5396 N N . ILE B 1 270 ? 22.75 -4.711 -9.555 1 98.81 270 ILE B N 1
ATOM 5397 C CA . ILE B 1 270 ? 22.812 -3.324 -10.008 1 98.81 270 ILE B CA 1
ATOM 5398 C C . ILE B 1 270 ? 23.547 -2.477 -8.977 1 98.81 270 ILE B C 1
ATOM 5400 O O . ILE B 1 270 ? 24.422 -1.679 -9.328 1 98.81 270 ILE B O 1
ATOM 5404 N N . ALA B 1 271 ? 23.219 -2.648 -7.707 1 98.5 271 ALA B N 1
ATOM 5405 C CA . ALA B 1 271 ? 23.875 -1.928 -6.621 1 98.5 271 ALA B CA 1
ATOM 5406 C C . ALA B 1 271 ? 25.375 -2.191 -6.621 1 98.5 271 ALA B C 1
ATOM 5408 O O . ALA B 1 271 ? 26.172 -1.273 -6.414 1 98.5 271 ALA B O 1
ATOM 5409 N N . GLU B 1 272 ? 25.75 -3.48 -6.797 1 98.06 272 GLU B N 1
ATOM 5410 C CA . GLU B 1 272 ? 27.156 -3.836 -6.887 1 98.06 272 GLU B CA 1
ATOM 5411 C C . GLU B 1 272 ? 27.844 -3.074 -8.016 1 98.06 272 GLU B C 1
ATOM 5413 O O . GLU B 1 272 ? 28.953 -2.568 -7.844 1 98.06 272 GLU B O 1
ATOM 5418 N N . GLY B 1 273 ? 27.156 -3.027 -9.164 1 98.62 273 GLY B N 1
ATOM 5419 C CA . GLY B 1 273 ? 27.688 -2.301 -10.305 1 98.62 273 GLY B CA 1
ATOM 5420 C C . GLY B 1 273 ? 27.875 -0.819 -10.031 1 98.62 273 GLY B C 1
ATOM 5421 O O . GLY B 1 273 ? 28.875 -0.227 -10.438 1 98.62 273 GLY B O 1
ATOM 5422 N N . ILE B 1 274 ? 26.938 -0.234 -9.383 1 98.56 274 ILE B N 1
ATOM 5423 C CA . ILE B 1 274 ? 27.016 1.18 -9.031 1 98.56 274 ILE B CA 1
ATOM 5424 C C . ILE B 1 274 ? 28.25 1.43 -8.172 1 98.56 274 ILE B C 1
ATOM 5426 O O . ILE B 1 274 ? 29.031 2.348 -8.445 1 98.56 274 ILE B O 1
ATOM 5430 N N . LEU B 1 275 ? 28.484 0.596 -7.176 1 97.5 275 LEU B N 1
ATOM 5431 C CA . LEU B 1 275 ? 29.594 0.765 -6.246 1 97.5 275 LEU B CA 1
ATOM 5432 C C . LEU B 1 275 ? 30.938 0.522 -6.945 1 97.5 275 LEU B C 1
ATOM 5434 O O . LEU B 1 275 ? 31.953 1.124 -6.586 1 97.5 275 LEU B O 1
ATOM 5438 N N . GLU B 1 276 ? 30.938 -0.372 -7.879 1 97.44 276 GLU B N 1
ATOM 5439 C CA . GLU B 1 276 ? 32.156 -0.606 -8.648 1 97.44 276 GLU B CA 1
ATOM 5440 C C . GLU B 1 276 ? 32.562 0.642 -9.43 1 97.44 276 GLU B C 1
ATOM 5442 O O . GLU B 1 276 ? 33.75 0.936 -9.555 1 97.44 276 GLU B O 1
ATOM 5447 N N . ALA B 1 277 ? 31.578 1.341 -9.914 1 97.56 277 ALA B N 1
ATOM 5448 C CA . ALA B 1 277 ? 31.828 2.516 -10.742 1 97.56 277 ALA B CA 1
ATOM 5449 C C . ALA B 1 277 ? 32.094 3.744 -9.875 1 97.56 277 ALA B C 1
ATOM 5451 O O . ALA B 1 277 ? 32.844 4.645 -10.281 1 97.56 277 ALA B O 1
ATOM 5452 N N . ASP B 1 278 ? 31.484 3.848 -8.727 1 96.5 278 ASP B N 1
ATOM 5453 C CA . ASP B 1 278 ? 31.625 4.977 -7.812 1 96.5 278 ASP B CA 1
ATOM 5454 C C . ASP B 1 278 ? 31.688 4.504 -6.363 1 96.5 278 ASP B C 1
ATOM 5456 O O . ASP B 1 278 ? 30.672 4.363 -5.695 1 96.5 278 ASP B O 1
ATOM 5460 N N . LYS B 1 279 ? 32.875 4.438 -5.832 1 95.5 279 LYS B N 1
ATOM 5461 C CA . LYS B 1 279 ? 33.094 3.898 -4.496 1 95.5 279 LYS B CA 1
ATOM 5462 C C . LYS B 1 279 ? 32.688 4.895 -3.42 1 95.5 279 LYS B C 1
ATOM 5464 O O . LYS B 1 279 ? 32.562 4.535 -2.248 1 95.5 279 LYS B O 1
ATOM 5469 N N . GLU B 1 280 ? 32.375 6.113 -3.789 1 96.5 280 GLU B N 1
ATOM 5470 C CA . GLU B 1 280 ? 32.094 7.16 -2.812 1 96.5 280 GLU B CA 1
ATOM 5471 C C . GLU B 1 280 ? 30.594 7.344 -2.623 1 96.5 280 GLU B C 1
ATOM 5473 O O . GLU B 1 280 ? 30.156 8 -1.678 1 96.5 280 GLU B O 1
ATOM 5478 N N . VAL B 1 281 ? 29.844 6.707 -3.531 1 97.81 281 VAL B N 1
ATOM 5479 C CA . VAL B 1 281 ? 28.406 6.922 -3.488 1 97.81 281 VAL B CA 1
ATOM 5480 C C . VAL B 1 281 ? 27.781 6.035 -2.414 1 97.81 281 VAL B C 1
ATOM 5482 O O . VAL B 1 281 ? 28.203 4.891 -2.221 1 97.81 281 VAL B O 1
ATOM 5485 N N . THR B 1 282 ? 26.844 6.598 -1.629 1 97.94 282 THR B N 1
ATOM 5486 C CA . THR B 1 282 ? 26 5.785 -0.754 1 97.94 282 THR B CA 1
ATOM 5487 C C . THR B 1 282 ? 24.922 5.078 -1.555 1 97.94 282 THR B C 1
ATOM 5489 O O . THR B 1 282 ? 24.188 5.715 -2.316 1 97.94 282 THR B O 1
ATOM 5492 N N . VAL B 1 283 ? 24.844 3.76 -1.478 1 98.06 283 VAL B N 1
ATOM 5493 C CA . VAL B 1 283 ? 23.812 2.996 -2.174 1 98.06 283 VAL B CA 1
ATOM 5494 C C . VAL B 1 283 ? 22.828 2.402 -1.161 1 98.06 283 VAL B C 1
ATOM 5496 O O . VAL B 1 283 ? 23.25 1.775 -0.183 1 98.06 283 VAL B O 1
ATOM 5499 N N . LYS B 1 284 ? 21.578 2.658 -1.322 1 97.94 284 LYS B N 1
ATOM 5500 C CA . LYS B 1 284 ? 20.516 2.1 -0.473 1 97.94 284 LYS B CA 1
ATOM 5501 C C . LYS B 1 284 ? 19.594 1.197 -1.275 1 97.94 284 LYS B C 1
ATOM 5503 O O . LYS B 1 284 ? 19.25 1.506 -2.42 1 97.94 284 LYS B O 1
ATOM 5508 N N . LEU B 1 285 ? 19.25 0.075 -0.722 1 97.56 285 LEU B N 1
ATOM 5509 C CA . LEU B 1 285 ? 18.266 -0.849 -1.298 1 97.56 285 LEU B CA 1
ATOM 5510 C C . LEU B 1 285 ? 17.078 -1.032 -0.366 1 97.56 285 LEU B C 1
ATOM 5512 O O . LEU B 1 285 ? 17.25 -1.294 0.826 1 97.56 285 LEU B O 1
ATOM 5516 N N . PHE B 1 286 ? 15.891 -0.81 -0.938 1 98.19 286 PHE B N 1
ATOM 5517 C CA . PHE B 1 286 ? 14.68 -0.981 -0.141 1 98.19 286 PHE B CA 1
ATOM 5518 C C . PHE B 1 286 ? 13.68 -1.878 -0.86 1 98.19 286 PHE B C 1
ATOM 5520 O O . PHE B 1 286 ? 13.438 -1.708 -2.057 1 98.19 286 PHE B O 1
ATOM 5527 N N . ASN B 1 287 ? 13.164 -2.877 -0.159 1 98.31 287 ASN B N 1
ATOM 5528 C CA . ASN B 1 287 ? 11.977 -3.596 -0.604 1 98.31 287 ASN B CA 1
ATOM 5529 C C . ASN B 1 287 ? 10.695 -2.834 -0.257 1 98.31 287 ASN B C 1
ATOM 5531 O O . ASN B 1 287 ? 10.344 -2.715 0.917 1 98.31 287 ASN B O 1
ATOM 5535 N N . ALA B 1 288 ? 10 -2.369 -1.282 1 98.19 288 ALA B N 1
ATOM 5536 C CA . ALA B 1 288 ? 8.852 -1.479 -1.126 1 98.19 288 ALA B CA 1
ATOM 5537 C C . ALA B 1 288 ? 7.734 -2.154 -0.333 1 98.19 288 ALA B C 1
ATOM 5539 O O . ALA B 1 288 ? 6.91 -1.48 0.288 1 98.19 288 ALA B O 1
ATOM 5540 N N . ALA B 1 289 ? 7.637 -3.473 -0.382 1 96.62 289 ALA B N 1
ATOM 5541 C CA . ALA B 1 289 ? 6.559 -4.195 0.288 1 96.62 289 ALA B CA 1
ATOM 5542 C C . ALA B 1 289 ? 6.883 -4.422 1.762 1 96.62 289 ALA B C 1
ATOM 5544 O O . ALA B 1 289 ? 6 -4.762 2.553 1 96.62 289 ALA B O 1
ATOM 5545 N N . LYS B 1 290 ? 8.125 -4.266 2.145 1 95.62 290 LYS B N 1
ATOM 5546 C CA . LYS B 1 290 ? 8.562 -4.652 3.482 1 95.62 290 LYS B CA 1
ATOM 5547 C C . LYS B 1 290 ? 8.953 -3.432 4.309 1 95.62 290 LYS B C 1
ATOM 5549 O O . LYS B 1 290 ? 8.828 -3.443 5.539 1 95.62 290 LYS B O 1
ATOM 5554 N N . GLU B 1 291 ? 9.367 -2.424 3.648 1 95.88 291 GLU B N 1
ATOM 5555 C CA . GLU B 1 291 ? 9.914 -1.265 4.352 1 95.88 291 GLU B CA 1
ATOM 5556 C C . GLU B 1 291 ? 8.891 -0.136 4.426 1 95.88 291 GLU B C 1
ATOM 5558 O O . GLU B 1 291 ? 7.926 -0.112 3.658 1 95.88 291 GLU B O 1
ATOM 5563 N N . ASP B 1 292 ? 9.023 0.728 5.367 1 97.44 292 ASP B N 1
ATOM 5564 C CA . ASP B 1 292 ? 8.117 1.854 5.562 1 97.44 292 ASP B CA 1
ATOM 5565 C C . ASP B 1 292 ? 8.141 2.795 4.359 1 97.44 292 ASP B C 1
ATOM 5567 O O . ASP B 1 292 ? 9.203 3.281 3.969 1 97.44 292 ASP B O 1
ATOM 5571 N N . LYS B 1 293 ? 7.012 3.051 3.787 1 98 293 LYS B N 1
ATOM 5572 C CA . LYS B 1 293 ? 6.91 3.824 2.553 1 98 293 LYS B CA 1
ATOM 5573 C C . LYS B 1 293 ? 7.434 5.246 2.75 1 98 293 LYS B C 1
ATOM 5575 O O . LYS B 1 293 ? 8.047 5.816 1.848 1 98 293 LYS B O 1
ATOM 5580 N N . ASN B 1 294 ? 7.191 5.832 3.92 1 98.44 294 ASN B N 1
ATOM 5581 C CA . ASN B 1 294 ? 7.637 7.199 4.152 1 98.44 294 ASN B CA 1
ATOM 5582 C C . ASN B 1 294 ? 9.148 7.273 4.344 1 98.44 294 ASN B C 1
ATOM 5584 O O . ASN B 1 294 ? 9.781 8.258 3.965 1 98.44 294 ASN B O 1
ATOM 5588 N N . ASP B 1 295 ? 9.789 6.25 4.973 1 98.06 295 ASP B N 1
ATOM 5589 C CA . ASP B 1 295 ? 11.242 6.168 5.039 1 98.06 295 ASP B CA 1
ATOM 5590 C C . ASP B 1 295 ? 11.852 6.051 3.643 1 98.06 295 ASP B C 1
ATOM 5592 O O . ASP B 1 295 ? 12.859 6.691 3.342 1 98.06 295 ASP B O 1
ATOM 5596 N N . ILE B 1 296 ? 11.203 5.219 2.822 1 98.62 296 ILE B N 1
ATOM 5597 C CA . ILE B 1 296 ? 11.648 5.082 1.439 1 98.62 296 ILE B CA 1
ATOM 5598 C C . ILE B 1 296 ? 11.625 6.445 0.753 1 98.62 296 ILE B C 1
ATOM 5600 O O . ILE B 1 296 ? 12.609 6.852 0.133 1 98.62 296 ILE B O 1
ATOM 5604 N N . LEU B 1 297 ? 10.555 7.188 0.897 1 98.56 297 LEU B N 1
ATOM 5605 C CA . LEU B 1 297 ? 10.391 8.477 0.235 1 98.56 297 LEU B CA 1
ATOM 5606 C C . LEU B 1 297 ? 11.414 9.484 0.752 1 98.56 297 LEU B C 1
ATOM 5608 O O . LEU B 1 297 ? 11.875 10.344 0.001 1 98.56 297 LEU B O 1
ATOM 5612 N N . THR B 1 298 ? 11.734 9.375 2.051 1 98.38 298 THR B N 1
ATOM 5613 C CA . THR B 1 298 ? 12.758 10.242 2.619 1 98.38 298 THR B CA 1
ATOM 5614 C C . THR B 1 298 ? 14.125 9.945 1.999 1 98.38 298 THR B C 1
ATOM 5616 O O . THR B 1 298 ? 14.875 10.867 1.67 1 98.38 298 THR B O 1
ATOM 5619 N N . GLU B 1 299 ? 14.422 8.648 1.84 1 98.25 299 GLU B N 1
ATOM 5620 C CA . GLU B 1 299 ? 15.68 8.258 1.205 1 98.25 299 GLU B CA 1
ATOM 5621 C C . GLU B 1 299 ? 15.719 8.695 -0.255 1 98.25 299 GLU B C 1
ATOM 5623 O O . GLU B 1 299 ? 16.766 9.109 -0.753 1 98.25 299 GLU B O 1
ATOM 5628 N N . LEU B 1 300 ? 14.594 8.633 -0.952 1 98.44 300 LEU B N 1
ATOM 5629 C CA . LEU B 1 300 ? 14.523 9.148 -2.314 1 98.44 300 LEU B CA 1
ATOM 5630 C C . LEU B 1 300 ? 14.773 10.648 -2.344 1 98.44 300 LEU B C 1
ATOM 5632 O O . LEU B 1 300 ? 15.461 11.148 -3.232 1 98.44 300 LEU B O 1
ATOM 5636 N N . PHE B 1 301 ? 14.258 11.352 -1.345 1 98.31 301 PHE B N 1
ATOM 5637 C CA . PHE B 1 301 ? 14.367 12.805 -1.23 1 98.31 301 PHE B CA 1
ATOM 5638 C C . PHE B 1 301 ? 15.828 13.242 -1.208 1 98.31 301 PHE B C 1
ATOM 5640 O O . PHE B 1 301 ? 16.219 14.156 -1.933 1 98.31 301 PHE B O 1
ATOM 5647 N N . HIS B 1 302 ? 16.672 12.633 -0.468 1 96.25 302 HIS B N 1
ATOM 5648 C CA . HIS B 1 302 ? 18.031 13.156 -0.421 1 96.25 302 HIS B CA 1
ATOM 5649 C C . HIS B 1 302 ? 18.953 12.391 -1.372 1 96.25 302 HIS B C 1
ATOM 5651 O O . HIS B 1 302 ? 20.172 12.555 -1.331 1 96.25 302 HIS B O 1
ATOM 5657 N N . SER B 1 303 ? 18.391 11.508 -2.318 1 98.31 303 SER B N 1
ATOM 5658 C CA . SER B 1 303 ? 19.172 10.812 -3.334 1 98.31 303 SER B CA 1
ATOM 5659 C C . SER B 1 303 ? 19.312 11.656 -4.598 1 98.31 303 SER B C 1
ATOM 5661 O O . SER B 1 303 ? 18.359 12.328 -5.008 1 98.31 303 SER B O 1
ATOM 5663 N N . LYS B 1 304 ? 20.453 11.602 -5.215 1 98.31 304 LYS B N 1
ATOM 5664 C CA . LYS B 1 304 ? 20.625 12.281 -6.496 1 98.31 304 LYS B CA 1
ATOM 5665 C C . LYS B 1 304 ? 20.016 11.469 -7.637 1 98.31 304 LYS B C 1
ATOM 5667 O O . LYS B 1 304 ? 19.734 12.016 -8.711 1 98.31 304 LYS B O 1
ATOM 5672 N N . ALA B 1 305 ? 19.875 10.172 -7.398 1 98.69 305 ALA B N 1
ATOM 5673 C CA . ALA B 1 305 ? 19.328 9.289 -8.422 1 98.69 305 ALA B CA 1
ATOM 5674 C C . ALA B 1 305 ? 18.594 8.109 -7.785 1 98.69 305 ALA B C 1
ATOM 5676 O O . ALA B 1 305 ? 18.891 7.723 -6.652 1 98.69 305 ALA B O 1
ATOM 5677 N N . VAL B 1 306 ? 17.641 7.605 -8.547 1 98.62 306 VAL B N 1
ATOM 5678 C CA . VAL B 1 306 ? 16.812 6.527 -8.016 1 98.62 306 VAL B CA 1
ATOM 5679 C C . VAL B 1 306 ? 16.609 5.465 -9.086 1 98.62 306 VAL B C 1
ATOM 5681 O O . VAL B 1 306 ? 16.484 5.785 -10.273 1 98.62 306 VAL B O 1
ATOM 5684 N N . LEU B 1 307 ? 16.641 4.246 -8.727 1 98.88 307 LEU B N 1
ATOM 5685 C CA . LEU B 1 307 ? 16.188 3.137 -9.555 1 98.88 307 LEU B CA 1
ATOM 5686 C C . LEU B 1 307 ? 14.961 2.467 -8.938 1 98.88 307 LEU B C 1
ATOM 5688 O O . LEU B 1 307 ? 14.922 2.221 -7.73 1 98.88 307 LEU B O 1
ATOM 5692 N N . VAL B 1 308 ? 13.938 2.248 -9.742 1 98.88 308 VAL B N 1
ATOM 5693 C CA . VAL B 1 308 ? 12.727 1.582 -9.273 1 98.88 308 VAL B CA 1
ATOM 5694 C C . VAL B 1 308 ? 12.523 0.275 -10.039 1 98.88 308 VAL B C 1
ATOM 5696 O O . VAL B 1 308 ? 12.633 0.243 -11.266 1 98.88 308 VAL B O 1
ATOM 5699 N N . GLY B 1 309 ? 12.305 -0.787 -9.312 1 98.75 309 GLY B N 1
ATOM 5700 C CA . GLY B 1 309 ? 12.172 -2.09 -9.945 1 98.75 309 GLY B CA 1
ATOM 5701 C C . GLY B 1 309 ? 10.953 -2.861 -9.469 1 98.75 309 GLY B C 1
ATOM 5702 O O . GLY B 1 309 ? 10.562 -2.75 -8.305 1 98.75 309 GLY B O 1
ATOM 5703 N N . SER B 1 310 ? 10.367 -3.609 -10.312 1 98.56 310 SER B N 1
ATOM 5704 C CA . SER B 1 310 ? 9.258 -4.504 -10.023 1 98.56 310 SER B CA 1
ATOM 5705 C C . SER B 1 310 ? 9.273 -5.73 -10.93 1 98.56 310 SER B C 1
ATOM 5707 O O . SER B 1 310 ? 9.695 -5.645 -12.086 1 98.56 310 SER B O 1
ATOM 5709 N N . PRO B 1 311 ? 8.891 -6.898 -10.32 1 96.88 311 PRO B N 1
ATOM 5710 C CA . PRO B 1 311 ? 8.469 -7.906 -11.297 1 96.88 311 PRO B CA 1
ATOM 5711 C C . PRO B 1 311 ? 7.246 -7.473 -12.102 1 96.88 311 PRO B C 1
ATOM 5713 O O . PRO B 1 311 ? 6.492 -6.598 -11.672 1 96.88 311 PRO B O 1
ATOM 5716 N N . THR B 1 312 ? 7.168 -7.992 -13.312 1 95.81 312 THR B N 1
ATOM 5717 C CA . THR B 1 312 ? 5.926 -7.75 -14.047 1 95.81 312 THR B CA 1
ATOM 5718 C C . THR B 1 312 ? 4.809 -8.648 -13.523 1 95.81 312 THR B C 1
ATOM 5720 O O . THR B 1 312 ? 4.984 -9.867 -13.414 1 95.81 312 THR B O 1
ATOM 5723 N N . ILE B 1 313 ? 3.777 -8.047 -13.102 1 93.12 313 ILE B N 1
ATOM 5724 C CA . ILE B 1 313 ? 2.588 -8.75 -12.641 1 93.12 313 ILE B CA 1
ATOM 5725 C C . ILE B 1 313 ? 1.359 -8.234 -13.391 1 93.12 313 ILE B C 1
ATOM 5727 O O . ILE B 1 313 ? 1.061 -7.039 -13.359 1 93.12 313 ILE B O 1
ATOM 5731 N N . ASN B 1 314 ? 0.649 -9.148 -14.078 1 93.25 314 ASN B N 1
ATOM 5732 C CA . ASN B 1 314 ? -0.552 -8.789 -14.828 1 93.25 314 ASN B CA 1
ATOM 5733 C C . ASN B 1 314 ? -0.326 -7.547 -15.688 1 93.25 314 ASN B C 1
ATOM 5735 O O . ASN B 1 314 ? -1.097 -6.59 -15.617 1 93.25 314 ASN B O 1
ATOM 5739 N N . TYR B 1 315 ? 0.803 -7.527 -16.406 1 92.81 315 TYR B N 1
ATOM 5740 C CA . TYR B 1 315 ? 1.167 -6.512 -17.406 1 92.81 315 TYR B CA 1
ATOM 5741 C C . TYR B 1 315 ? 1.486 -5.184 -16.719 1 92.81 315 TYR B C 1
ATOM 5743 O O . TYR B 1 315 ? 1.478 -4.137 -17.375 1 92.81 315 TYR B O 1
ATOM 5751 N N . GLY B 1 316 ? 1.712 -5.207 -15.484 1 95.94 316 GLY B N 1
ATOM 5752 C CA . GLY B 1 316 ? 2.045 -3.998 -14.75 1 95.94 316 GLY B CA 1
ATOM 5753 C C . GLY B 1 316 ? 3.076 -4.227 -13.656 1 95.94 316 GLY B C 1
ATOM 5754 O O . GLY B 1 316 ? 4.035 -4.977 -13.852 1 95.94 316 GLY B O 1
ATOM 5755 N N . PHE B 1 317 ? 2.979 -3.459 -12.609 1 98 317 PHE B N 1
ATOM 5756 C CA . PHE B 1 317 ? 3.914 -3.557 -11.492 1 98 317 PHE B CA 1
ATOM 5757 C C . PHE B 1 317 ? 3.174 -3.834 -10.188 1 98 317 PHE B C 1
ATOM 5759 O O . PHE B 1 317 ? 1.943 -3.898 -10.172 1 98 317 PHE B O 1
ATOM 5766 N N . SER B 1 318 ? 3.896 -4.133 -9.086 1 98.12 318 SER B N 1
ATOM 5767 C CA . SER B 1 318 ? 3.326 -4.617 -7.828 1 98.12 318 SER B CA 1
ATOM 5768 C C . SER B 1 318 ? 2.564 -3.512 -7.105 1 98.12 318 SER B C 1
ATOM 5770 O O . SER B 1 318 ? 2.773 -2.326 -7.375 1 98.12 318 SER B O 1
ATOM 5772 N N . TYR B 1 319 ? 1.685 -3.9 -6.168 1 98.38 319 TYR B N 1
ATOM 5773 C CA . TYR B 1 319 ? 0.881 -3.025 -5.324 1 98.38 319 TYR B CA 1
ATOM 5774 C C . TYR B 1 319 ? 1.754 -1.986 -4.633 1 98.38 319 TYR B C 1
ATOM 5776 O O . TYR B 1 319 ? 1.449 -0.792 -4.66 1 98.38 319 TYR B O 1
ATOM 5784 N N . ALA B 1 320 ? 2.799 -2.426 -4.016 1 98.56 320 ALA B N 1
ATOM 5785 C CA . ALA B 1 320 ? 3.658 -1.545 -3.229 1 98.56 320 ALA B CA 1
ATOM 5786 C C . ALA B 1 320 ? 4.348 -0.513 -4.117 1 98.56 320 ALA B C 1
ATOM 5788 O O . ALA B 1 320 ? 4.449 0.66 -3.752 1 98.56 320 ALA B O 1
ATOM 5789 N N . ILE B 1 321 ? 4.805 -0.947 -5.297 1 98.75 321 ILE B N 1
ATOM 5790 C CA . ILE B 1 321 ? 5.469 -0.043 -6.227 1 98.75 321 ILE B CA 1
ATOM 5791 C C . ILE B 1 321 ? 4.473 0.996 -6.738 1 98.75 321 ILE B C 1
ATOM 5793 O O . ILE B 1 321 ? 4.816 2.17 -6.891 1 98.75 321 ILE B O 1
ATOM 5797 N N . ALA B 1 322 ? 3.223 0.551 -6.961 1 98.62 322 ALA B N 1
ATOM 5798 C CA . ALA B 1 322 ? 2.184 1.489 -7.375 1 98.62 322 ALA B CA 1
ATOM 5799 C C . ALA B 1 322 ? 2.02 2.611 -6.355 1 98.62 322 ALA B C 1
ATOM 5801 O O . ALA B 1 322 ? 1.949 3.787 -6.723 1 98.62 322 ALA B O 1
ATOM 5802 N N . GLY B 1 323 ? 1.915 2.213 -5.117 1 98.5 323 GLY B N 1
ATOM 5803 C CA . GLY B 1 323 ? 1.795 3.199 -4.059 1 98.5 323 GLY B CA 1
ATOM 5804 C C . GLY B 1 323 ? 2.967 4.16 -4 1 98.5 323 GLY B C 1
ATOM 5805 O O . GLY B 1 323 ? 2.777 5.375 -3.896 1 98.5 323 GLY B O 1
ATOM 5806 N N . ILE B 1 324 ? 4.207 3.627 -4.082 1 98.69 324 ILE B N 1
ATOM 5807 C CA . ILE B 1 324 ? 5.414 4.438 -4.004 1 98.69 324 ILE B CA 1
ATOM 5808 C C . ILE B 1 324 ? 5.449 5.426 -5.172 1 98.69 324 ILE B C 1
ATOM 5810 O O . ILE B 1 324 ? 5.785 6.598 -4.988 1 98.69 324 ILE B O 1
ATOM 5814 N N . LEU B 1 325 ? 5.102 4.953 -6.367 1 98.62 325 LEU B N 1
ATOM 5815 C CA . LEU B 1 325 ? 5.121 5.809 -7.547 1 98.62 325 LEU B CA 1
ATOM 5816 C C . LEU B 1 325 ? 4.121 6.949 -7.41 1 98.62 325 LEU B C 1
ATOM 5818 O O . LEU B 1 325 ? 4.422 8.094 -7.758 1 98.62 325 LEU B O 1
ATOM 5822 N N . GLU B 1 326 ? 2.918 6.645 -6.871 1 98.19 326 GLU B N 1
ATOM 5823 C CA . GLU B 1 326 ? 1.905 7.68 -6.68 1 98.19 326 GLU B CA 1
ATOM 5824 C C . GLU B 1 326 ? 2.365 8.727 -5.672 1 98.19 326 GLU B C 1
ATOM 5826 O O . GLU B 1 326 ? 2.223 9.93 -5.906 1 98.19 326 GLU B O 1
ATOM 5831 N N . MET B 1 327 ? 2.906 8.266 -4.598 1 98 327 MET B N 1
ATOM 5832 C CA . MET B 1 327 ? 3.377 9.203 -3.58 1 98 327 MET B CA 1
ATOM 5833 C C . MET B 1 327 ? 4.539 10.039 -4.105 1 98 327 MET B C 1
ATOM 5835 O O . MET B 1 327 ? 4.605 11.242 -3.854 1 98 327 MET B O 1
ATOM 5839 N N . THR B 1 328 ? 5.473 9.391 -4.84 1 97.94 328 THR B N 1
ATOM 5840 C CA . THR B 1 328 ? 6.609 10.102 -5.422 1 97.94 328 THR B CA 1
ATOM 5841 C C . THR B 1 328 ? 6.133 11.188 -6.383 1 97.94 328 THR B C 1
ATOM 5843 O O . THR B 1 328 ? 6.637 12.312 -6.359 1 97.94 328 THR B O 1
ATOM 5846 N N . ARG B 1 329 ? 5.188 10.859 -7.203 1 97.12 329 ARG B N 1
ATOM 5847 C CA . ARG B 1 329 ? 4.629 11.828 -8.141 1 97.12 329 ARG B CA 1
ATOM 5848 C C . ARG B 1 329 ? 4.094 13.055 -7.406 1 97.12 329 ARG B C 1
ATOM 5850 O O . ARG B 1 329 ? 4.312 14.188 -7.836 1 97.12 329 ARG B O 1
ATOM 5857 N N . GLY B 1 330 ? 3.426 12.844 -6.316 1 96.06 330 GLY B N 1
ATOM 5858 C CA . GLY B 1 330 ? 2.797 13.914 -5.559 1 96.06 330 GLY B CA 1
ATOM 5859 C C . GLY B 1 330 ? 3.793 14.789 -4.824 1 96.06 330 GLY B C 1
ATOM 5860 O O . GLY B 1 330 ? 3.533 15.977 -4.594 1 96.06 330 GLY B O 1
ATOM 5861 N N . LEU B 1 331 ? 4.965 14.25 -4.434 1 96.56 331 LEU B N 1
ATOM 5862 C CA . LEU B 1 331 ? 5.93 14.953 -3.598 1 96.56 331 LEU B CA 1
ATOM 5863 C C . LEU B 1 331 ? 6.766 15.922 -4.43 1 96.56 331 LEU B C 1
ATOM 5865 O O . LEU B 1 331 ? 7.402 16.828 -3.885 1 96.56 331 LEU B O 1
ATOM 5869 N N . LYS B 1 332 ? 6.859 15.727 -5.719 1 96 332 LYS B N 1
ATOM 5870 C CA . LYS B 1 332 ? 7.535 16.609 -6.672 1 96 332 LYS B CA 1
ATOM 5871 C C . LYS B 1 332 ? 9.008 16.781 -6.305 1 96 332 LYS B C 1
ATOM 5873 O O . LYS B 1 332 ? 9.508 17.906 -6.234 1 96 332 LYS B O 1
ATOM 5878 N N . LEU B 1 333 ? 9.648 15.648 -6.102 1 97 333 LEU B N 1
ATOM 5879 C CA . LEU B 1 333 ? 11.086 15.688 -5.863 1 97 333 LEU B CA 1
ATOM 5880 C C . LEU B 1 333 ? 11.828 16.219 -7.086 1 97 333 LEU B C 1
ATOM 5882 O O . LEU B 1 333 ? 11.578 15.766 -8.211 1 97 333 LEU B O 1
ATOM 5886 N N . LYS B 1 334 ? 12.711 17.188 -6.855 1 95.94 334 LYS B N 1
ATOM 5887 C CA . LYS B 1 334 ? 13.344 17.859 -7.988 1 95.94 334 LYS B CA 1
ATOM 5888 C C . LYS B 1 334 ? 14.766 17.359 -8.195 1 95.94 334 LYS B C 1
ATOM 5890 O O . LYS B 1 334 ? 15.414 16.875 -7.258 1 95.94 334 LYS B O 1
ATOM 5895 N N . ASN B 1 335 ? 15.195 17.484 -9.414 1 94.94 335 ASN B N 1
ATOM 5896 C CA . ASN B 1 335 ? 16.578 17.234 -9.805 1 94.94 335 ASN B CA 1
ATOM 5897 C C . ASN B 1 335 ? 17 15.797 -9.492 1 94.94 335 ASN B C 1
ATOM 5899 O O . ASN B 1 335 ? 18.031 15.57 -8.867 1 94.94 335 ASN B O 1
ATOM 5903 N N . LYS B 1 336 ? 16.203 14.867 -9.859 1 97.5 336 LYS B N 1
ATOM 5904 C CA . LYS B 1 336 ? 16.5 13.453 -9.648 1 97.5 336 LYS B CA 1
ATOM 5905 C C . LYS B 1 336 ? 16.656 12.711 -10.969 1 97.5 336 LYS B C 1
ATOM 5907 O O . LYS B 1 336 ? 15.812 12.859 -11.867 1 97.5 336 LYS B O 1
ATOM 5912 N N . LYS B 1 337 ? 17.719 12.016 -11.156 1 98.5 337 LYS B N 1
ATOM 5913 C CA . LYS B 1 337 ? 17.859 11.062 -12.25 1 98.5 337 LYS B CA 1
ATOM 5914 C C . LYS B 1 337 ? 17.234 9.711 -11.891 1 98.5 337 LYS B C 1
ATOM 5916 O O . LYS B 1 337 ? 17.109 9.375 -10.711 1 98.5 337 LYS B O 1
ATOM 5921 N N . ALA B 1 338 ? 16.781 8.992 -12.938 1 98.75 338 ALA B N 1
ATOM 5922 C CA . ALA B 1 338 ? 16.094 7.758 -12.586 1 98.75 338 ALA B CA 1
ATOM 5923 C C . ALA B 1 338 ? 16.219 6.727 -13.703 1 98.75 338 ALA B C 1
ATOM 5925 O O . ALA B 1 338 ? 16.547 7.066 -14.844 1 98.75 338 ALA B O 1
ATOM 5926 N N . ALA B 1 339 ? 16.016 5.551 -13.367 1 98.81 339 ALA B N 1
ATOM 5927 C CA . ALA B 1 339 ? 15.859 4.426 -14.289 1 98.81 339 ALA B CA 1
ATOM 5928 C C . ALA B 1 339 ? 15.008 3.32 -13.672 1 98.81 339 ALA B C 1
ATOM 5930 O O . ALA B 1 339 ? 14.648 3.391 -12.492 1 98.81 339 ALA B O 1
ATOM 5931 N N . ALA B 1 340 ? 14.641 2.34 -14.5 1 98.88 340 ALA B N 1
ATOM 5932 C CA . ALA B 1 340 ? 13.766 1.266 -14.039 1 98.88 340 ALA B CA 1
ATOM 5933 C C . ALA B 1 340 ? 14.359 -0.103 -14.375 1 98.88 340 ALA B C 1
ATOM 5935 O O . ALA B 1 340 ? 15.25 -0.213 -15.219 1 98.88 340 ALA B O 1
ATOM 5936 N N . PHE B 1 341 ? 13.938 -1.108 -13.641 1 98.81 341 PHE B N 1
ATOM 5937 C CA . PHE B 1 341 ? 14.344 -2.482 -13.906 1 98.81 341 PHE B CA 1
ATOM 5938 C C . PHE B 1 341 ? 13.281 -3.465 -13.445 1 98.81 341 PHE B C 1
ATOM 5940 O O . PHE B 1 341 ? 12.32 -3.076 -12.773 1 98.81 341 PHE B O 1
ATOM 5947 N N . GLY B 1 342 ? 13.398 -4.664 -13.883 1 98.31 342 GLY B N 1
ATOM 5948 C CA . GLY B 1 342 ? 12.453 -5.66 -13.398 1 98.31 342 GLY B CA 1
ATOM 5949 C C . GLY B 1 342 ? 12.57 -6.992 -14.117 1 98.31 342 GLY B C 1
ATOM 5950 O O . GLY B 1 342 ? 13.07 -7.055 -15.242 1 98.31 342 GLY B O 1
ATOM 5951 N N . SER B 1 343 ? 12.141 -7.992 -13.445 1 96.38 343 SER B N 1
ATOM 5952 C CA . SER B 1 343 ? 12.086 -9.336 -14.023 1 96.38 343 SER B CA 1
ATOM 5953 C C . SER B 1 343 ? 10.703 -9.625 -14.609 1 96.38 343 SER B C 1
ATOM 5955 O O . SER B 1 343 ? 9.734 -8.93 -14.297 1 96.38 343 SER B O 1
ATOM 5957 N N . TYR B 1 344 ? 10.68 -10.547 -15.516 1 94.38 344 TYR B N 1
ATOM 5958 C CA . TYR B 1 344 ? 9.398 -10.93 -16.109 1 94.38 344 TYR B CA 1
ATOM 5959 C C . TYR B 1 344 ? 9.445 -12.375 -16.594 1 94.38 344 TYR B C 1
ATOM 5961 O O . TYR B 1 344 ? 10.523 -12.938 -16.797 1 94.38 344 TYR B O 1
ATOM 5969 N N . GLY B 1 345 ? 8.289 -12.953 -16.719 1 87.25 345 GLY B N 1
ATOM 5970 C CA . GLY B 1 345 ? 8.156 -14.281 -17.297 1 87.25 345 GLY B CA 1
ATOM 5971 C C . GLY B 1 345 ? 7.641 -14.266 -18.734 1 87.25 345 GLY B C 1
ATOM 5972 O O . GLY B 1 345 ? 8.148 -14.984 -19.594 1 87.25 345 GL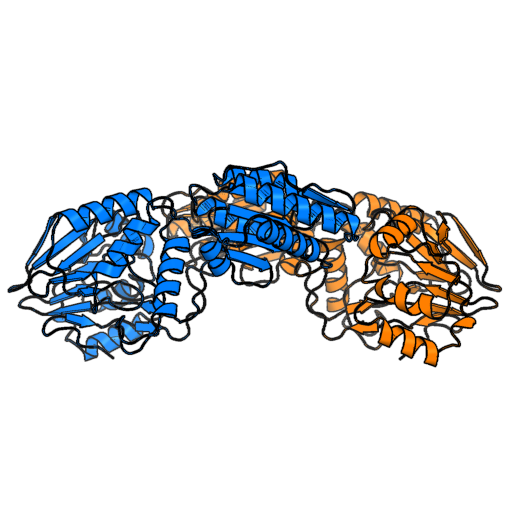Y B O 1
ATOM 5973 N N . TRP B 1 346 ? 6.621 -13.414 -18.953 1 82.69 346 TRP B N 1
ATOM 5974 C CA . TRP B 1 346 ? 6.004 -13.359 -20.281 1 82.69 346 TRP B CA 1
ATOM 5975 C C . TRP B 1 346 ? 6.086 -11.953 -20.859 1 82.69 346 TRP B C 1
ATOM 5977 O O . TRP B 1 346 ? 7.035 -11.625 -21.578 1 82.69 346 TRP B O 1
ATOM 5987 N N . SER B 1 347 ? 5.191 -11.164 -20.219 1 84.88 347 SER B N 1
ATOM 5988 C CA . SER B 1 347 ? 5.262 -9.773 -20.641 1 84.88 347 SER B CA 1
ATOM 5989 C C . SER B 1 347 ? 6.129 -8.945 -19.703 1 84.88 347 SER B C 1
ATOM 5991 O O . SER B 1 347 ? 6.117 -9.164 -18.484 1 84.88 347 SER B O 1
ATOM 5993 N N . GLY B 1 348 ? 7.121 -8.266 -20.172 1 91.69 348 GLY B N 1
ATOM 5994 C CA . GLY B 1 348 ? 8.07 -7.492 -19.391 1 91.69 348 GLY B CA 1
ATOM 5995 C C . GLY B 1 348 ? 7.777 -6.004 -19.391 1 91.69 348 GLY B C 1
ATOM 5996 O O . GLY B 1 348 ? 8.688 -5.188 -19.562 1 91.69 348 GLY B O 1
ATOM 5997 N N . ASP B 1 349 ? 6.492 -5.574 -19.078 1 93.69 349 ASP B N 1
ATOM 5998 C CA . ASP B 1 349 ? 6.047 -4.199 -19.281 1 93.69 349 ASP B CA 1
ATOM 5999 C C . ASP B 1 349 ? 6.383 -3.32 -18.078 1 93.69 349 ASP B C 1
ATOM 6001 O O . ASP B 1 349 ? 6.359 -2.092 -18.188 1 93.69 349 ASP B O 1
ATOM 6005 N N . ALA B 1 350 ? 6.75 -3.908 -17 1 97.19 350 ALA B N 1
ATOM 6006 C CA . ALA B 1 350 ? 6.84 -3.172 -15.742 1 97.19 350 ALA B CA 1
ATOM 6007 C C . ALA B 1 350 ? 7.875 -2.057 -15.828 1 97.19 350 ALA B C 1
ATOM 6009 O O . ALA B 1 350 ? 7.586 -0.903 -15.508 1 97.19 350 ALA B O 1
ATOM 6010 N N . PRO B 1 351 ? 9.156 -2.307 -16.344 1 98.12 351 PRO B N 1
ATOM 6011 C CA . PRO B 1 351 ? 10.148 -1.23 -16.359 1 98.12 351 PRO B CA 1
ATOM 6012 C C . PRO B 1 351 ? 9.711 -0.041 -17.203 1 98.12 351 PRO B C 1
ATOM 6014 O O . PRO B 1 351 ? 9.922 1.111 -16.828 1 98.12 351 PRO B O 1
ATOM 6017 N N . LYS B 1 352 ? 9.094 -0.313 -18.312 1 97.88 352 LYS B N 1
ATOM 6018 C CA . LYS B 1 352 ? 8.617 0.766 -19.172 1 97.88 352 LYS B CA 1
ATOM 6019 C C . LYS B 1 352 ? 7.551 1.596 -18.469 1 97.88 352 LYS B C 1
ATOM 6021 O O . LYS B 1 352 ? 7.598 2.828 -18.5 1 97.88 352 LYS B O 1
ATOM 6026 N N . MET B 1 353 ? 6.578 0.96 -17.953 1 97.81 353 MET B N 1
ATOM 6027 C CA . MET B 1 353 ? 5.504 1.65 -17.234 1 97.81 353 MET B CA 1
ATOM 6028 C C . MET B 1 353 ? 6.051 2.463 -16.078 1 97.81 353 MET B C 1
ATOM 6030 O O . MET B 1 353 ? 5.629 3.598 -15.844 1 97.81 353 MET B O 1
ATOM 6034 N N . ILE B 1 354 ? 6.977 1.844 -15.352 1 98.69 354 ILE B N 1
ATOM 6035 C CA . ILE B 1 354 ? 7.602 2.529 -14.219 1 98.69 354 ILE B CA 1
ATOM 6036 C C . ILE B 1 354 ? 8.328 3.777 -14.719 1 98.69 354 ILE B C 1
ATOM 6038 O O . ILE B 1 354 ? 8.219 4.848 -14.117 1 98.69 354 ILE B O 1
ATOM 6042 N N . SER B 1 355 ? 9.062 3.65 -15.82 1 98.62 355 SER B N 1
ATOM 6043 C CA . SER B 1 355 ? 9.766 4.789 -16.406 1 98.62 355 SER B CA 1
ATOM 6044 C C . SER B 1 355 ? 8.797 5.926 -16.734 1 98.62 355 SER B C 1
ATOM 6046 O O . SER B 1 355 ? 9.109 7.094 -16.5 1 98.62 355 SER B O 1
ATOM 6048 N N . GLU B 1 356 ? 7.66 5.586 -17.266 1 98 356 GLU B N 1
ATOM 6049 C CA . GLU B 1 356 ? 6.652 6.59 -17.578 1 98 356 GLU B CA 1
ATOM 6050 C C . GLU B 1 356 ? 6.191 7.332 -16.328 1 98 356 GLU B C 1
ATOM 6052 O O . GLU B 1 356 ? 6.039 8.555 -16.359 1 98 356 GLU B O 1
ATOM 6057 N N . HIS B 1 357 ? 5.98 6.613 -15.273 1 98 357 HIS B N 1
ATOM 6058 C CA . HIS B 1 357 ? 5.57 7.223 -14.016 1 98 357 HIS B CA 1
ATOM 6059 C C . HIS B 1 357 ? 6.672 8.109 -13.445 1 98 357 HIS B C 1
ATOM 6061 O O . HIS B 1 357 ? 6.391 9.148 -12.852 1 98 357 HIS B O 1
ATOM 6067 N N . LEU B 1 358 ? 7.957 7.645 -13.594 1 98.5 358 LEU B N 1
ATOM 6068 C CA . LEU B 1 358 ? 9.086 8.43 -13.102 1 98.5 358 LEU B CA 1
ATOM 6069 C C . LEU B 1 358 ? 9.195 9.75 -13.859 1 98.5 358 LEU B C 1
ATOM 6071 O O . LEU B 1 358 ? 9.469 10.797 -13.266 1 98.5 358 LEU B O 1
ATOM 6075 N N . VAL B 1 359 ? 8.914 9.695 -15.148 1 98.31 359 VAL B N 1
ATOM 6076 C CA . VAL B 1 359 ? 8.922 10.906 -15.961 1 98.31 359 VAL B CA 1
ATOM 6077 C C . VAL B 1 359 ? 7.777 11.828 -15.523 1 98.31 359 VAL B C 1
ATOM 6079 O O . VAL B 1 359 ? 7.961 13.039 -15.383 1 98.31 359 VAL B O 1
ATOM 6082 N N . GLU B 1 360 ? 6.602 11.25 -15.297 1 96.62 360 GLU B N 1
ATOM 6083 C CA . GLU B 1 360 ? 5.453 12.016 -14.82 1 96.62 360 GLU B CA 1
ATOM 6084 C C . GLU B 1 360 ? 5.762 12.711 -13.5 1 96.62 360 GLU B C 1
ATOM 6086 O O . GLU B 1 360 ? 5.254 13.797 -13.227 1 96.62 360 GLU B O 1
ATOM 6091 N N . ALA B 1 361 ? 6.605 12.086 -12.727 1 97.12 361 ALA B N 1
ATOM 6092 C CA . ALA B 1 361 ? 6.969 12.633 -11.422 1 97.12 361 ALA B CA 1
ATOM 6093 C C . ALA B 1 361 ? 8.039 13.711 -11.555 1 97.12 361 ALA B C 1
ATOM 6095 O O . ALA B 1 361 ? 8.445 14.32 -10.562 1 97.12 361 ALA B O 1
ATOM 6096 N N . GLY B 1 362 ? 8.562 13.945 -12.734 1 97 362 GLY B N 1
ATOM 6097 C CA . GLY B 1 362 ? 9.523 15.008 -12.977 1 97 362 GLY B CA 1
ATOM 6098 C C . GLY B 1 362 ? 10.961 14.531 -12.961 1 97 362 GLY B C 1
ATOM 6099 O O . GLY B 1 362 ? 11.891 15.344 -12.977 1 97 362 GLY B O 1
ATOM 6100 N N . PHE B 1 363 ? 11.219 13.195 -12.938 1 98.12 363 PHE B N 1
ATOM 6101 C CA . PHE B 1 363 ? 12.57 12.664 -12.922 1 98.12 363 PHE B CA 1
ATOM 6102 C C . PHE B 1 363 ? 13.141 12.602 -14.336 1 98.12 363 PHE B C 1
ATOM 6104 O O . PHE B 1 363 ? 12.398 12.508 -15.312 1 98.12 363 PHE B O 1
ATOM 6111 N N . GLU B 1 364 ? 14.422 12.711 -14.422 1 98.25 364 GLU B N 1
ATOM 6112 C CA . GLU B 1 364 ? 15.133 12.578 -15.688 1 98.25 364 GLU B CA 1
ATOM 6113 C C . GLU B 1 364 ? 15.602 11.148 -15.914 1 98.25 364 GLU B C 1
ATOM 6115 O O . GLU B 1 364 ? 16.453 10.641 -15.172 1 98.25 364 GLU B O 1
ATOM 6120 N N . LEU B 1 365 ? 15.125 10.508 -16.938 1 98.31 365 LEU B N 1
ATOM 6121 C CA . LEU B 1 365 ? 15.547 9.141 -17.219 1 98.31 365 LEU B CA 1
ATOM 6122 C C . LEU B 1 365 ? 16.969 9.117 -17.781 1 98.31 365 LEU B C 1
ATOM 6124 O O . LEU B 1 365 ? 17.328 9.953 -18.609 1 98.31 365 LEU B O 1
ATOM 6128 N N . VAL B 1 366 ? 17.719 8.18 -17.281 1 97.5 366 VAL B N 1
ATOM 6129 C CA . VAL B 1 366 ? 19.094 8.023 -17.719 1 97.5 366 VAL B CA 1
ATOM 6130 C C . VAL B 1 366 ? 19.172 7.016 -18.859 1 97.5 366 VAL B C 1
ATOM 6132 O O . VAL B 1 366 ? 20.141 7.02 -19.625 1 97.5 366 VAL B O 1
ATOM 6135 N N . ASN B 1 367 ? 18.297 6.137 -18.938 1 97.12 367 ASN B N 1
ATOM 6136 C CA . ASN B 1 367 ? 18.219 5.082 -19.938 1 97.12 367 ASN B CA 1
ATOM 6137 C C . ASN B 1 367 ? 16.828 4.465 -20 1 97.12 367 ASN B C 1
ATOM 6139 O O . ASN B 1 367 ? 15.914 4.91 -19.297 1 97.12 367 ASN B O 1
ATOM 6143 N N . ASP B 1 368 ? 16.641 3.449 -20.797 1 95.94 368 ASP B N 1
ATOM 6144 C CA . ASP B 1 368 ? 15.328 2.871 -21.062 1 95.94 368 ASP B CA 1
ATOM 6145 C C . ASP B 1 368 ? 15.008 1.767 -20.062 1 95.94 368 ASP B C 1
ATOM 6147 O O . ASP B 1 368 ? 13.961 1.112 -20.156 1 95.94 368 ASP B O 1
ATOM 6151 N N . GLY B 1 369 ? 15.844 1.533 -19.062 1 97.62 369 GLY B N 1
ATOM 6152 C CA . GLY B 1 369 ? 15.648 0.464 -18.094 1 97.62 369 GLY B CA 1
ATOM 6153 C C . GLY B 1 369 ? 16.188 -0.873 -18.562 1 97.62 369 GLY B C 1
ATOM 6154 O O . GLY B 1 369 ? 16.703 -0.982 -19.688 1 97.62 369 GLY B O 1
ATOM 6155 N N . ILE B 1 370 ? 16.109 -1.85 -17.703 1 98.31 370 ILE B N 1
ATOM 6156 C CA . ILE B 1 370 ? 16.578 -3.191 -18.016 1 98.31 370 ILE B CA 1
ATOM 6157 C C . ILE B 1 370 ? 15.57 -4.227 -17.531 1 98.31 370 ILE B C 1
ATOM 6159 O O . ILE B 1 370 ? 14.914 -4.02 -16.516 1 98.31 370 ILE B O 1
ATOM 6163 N N . LYS B 1 371 ? 15.352 -5.18 -18.219 1 97.44 371 LYS B N 1
ATOM 6164 C CA . LYS B 1 371 ? 14.492 -6.285 -17.812 1 97.44 371 LYS B CA 1
ATOM 6165 C C . LYS B 1 371 ? 15.18 -7.629 -18.031 1 97.44 371 LYS B C 1
ATOM 6167 O O . LYS B 1 371 ? 15.992 -7.773 -18.953 1 97.44 371 LYS B O 1
ATOM 6172 N N . MET B 1 372 ? 14.914 -8.555 -17.141 1 95.5 372 MET B N 1
ATOM 6173 C CA . MET B 1 372 ? 15.477 -9.906 -17.219 1 95.5 372 MET B CA 1
ATOM 6174 C C . MET B 1 372 ? 14.367 -10.953 -17.234 1 95.5 372 MET B C 1
ATOM 6176 O O . MET B 1 372 ? 13.391 -10.836 -16.5 1 95.5 372 MET B O 1
ATOM 6180 N N . LEU B 1 373 ? 14.539 -11.914 -18.141 1 92.56 373 LEU B N 1
ATOM 6181 C CA . LEU B 1 373 ? 13.586 -13.023 -18.219 1 92.56 373 LEU B CA 1
ATOM 6182 C C . LEU B 1 373 ? 13.836 -14.031 -17.109 1 92.56 373 LEU B C 1
ATOM 6184 O O . LEU B 1 373 ? 14.938 -14.57 -16.984 1 92.56 373 LEU B O 1
ATOM 6188 N N . TRP B 1 374 ? 12.82 -14.305 -16.297 1 90.5 374 TRP B N 1
ATOM 6189 C CA . TRP B 1 374 ? 12.859 -15.312 -15.234 1 90.5 374 TRP B CA 1
ATOM 6190 C C . TRP B 1 374 ? 13.938 -14.984 -14.211 1 90.5 374 TRP B C 1
ATOM 6192 O O . TRP B 1 374 ? 14.055 -13.844 -13.773 1 90.5 374 TRP B O 1
ATOM 6202 N N . VAL B 1 375 ? 14.617 -16.047 -13.656 1 92.62 375 VAL B N 1
ATOM 6203 C CA . VAL B 1 375 ? 15.664 -15.859 -12.664 1 92.62 375 VAL B CA 1
ATOM 6204 C C . VAL B 1 375 ? 16.984 -15.562 -13.359 1 92.62 375 VAL B C 1
ATOM 6206 O O . VAL B 1 375 ? 17.438 -16.328 -14.219 1 92.62 375 VAL B O 1
ATOM 6209 N N . PRO B 1 376 ? 17.594 -14.438 -13.023 1 94.69 376 PRO B N 1
ATOM 6210 C CA . PRO B 1 376 ? 18.859 -14.109 -13.688 1 94.69 376 PRO B CA 1
ATOM 6211 C C . PRO B 1 376 ? 19.953 -15.133 -13.406 1 94.69 376 PRO B C 1
ATOM 6213 O O . PRO B 1 376 ? 20.156 -15.523 -12.25 1 94.69 376 PRO B O 1
ATOM 6216 N N . ASP B 1 377 ? 20.578 -15.602 -14.445 1 94 377 ASP B N 1
ATOM 6217 C CA . ASP B 1 377 ? 21.797 -16.391 -14.289 1 94 377 ASP B CA 1
ATOM 6218 C C . ASP B 1 377 ? 23.016 -15.5 -14.141 1 94 377 ASP B C 1
ATOM 6220 O O . ASP B 1 377 ? 22.891 -14.289 -13.953 1 94 377 ASP B O 1
ATOM 6224 N N . GLU B 1 378 ? 24.188 -16.094 -14.188 1 95.12 378 GLU B N 1
ATOM 6225 C CA . GLU B 1 378 ? 25.422 -15.328 -13.961 1 95.12 378 GLU B CA 1
ATOM 6226 C C . GLU B 1 378 ? 25.609 -14.258 -15.031 1 95.12 378 GLU B C 1
ATOM 6228 O O . GLU B 1 378 ? 26.062 -13.156 -14.742 1 95.12 378 GLU B O 1
ATOM 6233 N N . ALA B 1 379 ? 25.266 -14.617 -16.25 1 96.5 379 ALA B N 1
ATOM 6234 C CA . ALA B 1 379 ? 25.391 -13.656 -17.344 1 96.5 379 ALA B CA 1
ATOM 6235 C C . ALA B 1 379 ? 24.422 -12.492 -17.156 1 96.5 379 ALA B C 1
ATOM 6237 O O . ALA B 1 379 ? 24.766 -11.336 -17.391 1 96.5 379 ALA B O 1
ATOM 6238 N N . ALA B 1 380 ? 23.25 -12.812 -16.797 1 96.06 380 ALA B N 1
ATOM 6239 C CA . ALA B 1 380 ? 22.234 -11.797 -16.547 1 96.06 380 ALA B CA 1
ATOM 6240 C C . ALA B 1 380 ? 22.625 -10.906 -15.375 1 96.06 380 ALA B C 1
ATOM 6242 O O . ALA B 1 380 ? 22.438 -9.688 -15.422 1 96.06 380 ALA B O 1
ATOM 6243 N N . LEU B 1 381 ? 23.188 -11.461 -14.336 1 97.69 381 LEU B N 1
ATOM 6244 C CA . LEU B 1 381 ? 23.641 -10.688 -13.195 1 97.69 381 LEU B CA 1
ATOM 6245 C C . LEU B 1 381 ? 24.797 -9.773 -13.586 1 97.69 381 LEU B C 1
ATOM 6247 O O . LEU B 1 381 ? 24.891 -8.641 -13.109 1 97.69 381 LEU B O 1
ATOM 6251 N N . ALA B 1 382 ? 25.641 -10.328 -14.445 1 98.12 382 ALA B N 1
ATOM 6252 C CA . ALA B 1 382 ? 26.734 -9.492 -14.953 1 98.12 382 ALA B CA 1
ATOM 6253 C C . ALA B 1 382 ? 26.188 -8.305 -15.742 1 98.12 382 ALA B C 1
ATOM 6255 O O . ALA B 1 382 ? 26.719 -7.195 -15.641 1 98.12 382 ALA B O 1
ATOM 6256 N N . ALA B 1 383 ? 25.141 -8.555 -16.516 1 98.38 383 ALA B N 1
ATOM 6257 C CA . ALA B 1 383 ? 24.5 -7.469 -17.266 1 98.38 383 ALA B CA 1
ATOM 6258 C C . ALA B 1 383 ? 23.906 -6.434 -16.328 1 98.38 383 ALA B C 1
ATOM 6260 O O . ALA B 1 383 ? 23.953 -5.234 -16.594 1 98.38 383 ALA B O 1
ATOM 6261 N N . CYS B 1 384 ? 23.328 -6.867 -15.25 1 98.62 384 CYS B N 1
ATOM 6262 C CA . CYS B 1 384 ? 22.781 -5.969 -14.234 1 98.62 384 CYS B CA 1
ATOM 6263 C C . CYS B 1 384 ? 23.891 -5.133 -13.602 1 98.62 384 CYS B C 1
ATOM 6265 O O . CYS B 1 384 ? 23.719 -3.939 -13.352 1 98.62 384 CYS B O 1
ATOM 6267 N N . ARG B 1 385 ? 25.047 -5.789 -13.328 1 98.56 385 ARG B N 1
ATOM 6268 C CA . ARG B 1 385 ? 26.172 -5.059 -12.781 1 98.56 385 ARG B CA 1
ATOM 6269 C C . ARG B 1 385 ? 26.641 -3.977 -13.758 1 98.56 385 ARG B C 1
ATOM 6271 O O . ARG B 1 385 ? 26.906 -2.844 -13.352 1 98.56 385 ARG B O 1
ATOM 6278 N N . GLU B 1 386 ? 26.688 -4.359 -15.031 1 98.69 386 GLU B N 1
ATOM 6279 C CA . GLU B 1 386 ? 27.094 -3.383 -16.031 1 98.69 386 GLU B CA 1
ATOM 6280 C C . GLU B 1 386 ? 26.078 -2.244 -16.141 1 98.69 386 GLU B C 1
ATOM 6282 O O . GLU B 1 386 ? 26.453 -1.087 -16.328 1 98.69 386 GLU B O 1
ATOM 6287 N N . TYR B 1 387 ? 24.812 -2.598 -16.078 1 98.62 387 TYR B N 1
ATOM 6288 C CA . TYR B 1 387 ? 23.75 -1.605 -16.062 1 98.62 387 TYR B CA 1
ATOM 6289 C C . TYR B 1 387 ? 23.922 -0.629 -14.906 1 98.62 387 TYR B C 1
ATOM 6291 O O . TYR B 1 387 ? 23.781 0.583 -15.078 1 98.62 387 TYR B O 1
ATOM 6299 N N . GLY B 1 388 ? 24.266 -1.137 -13.727 1 98.62 388 GLY B N 1
ATOM 6300 C CA . GLY B 1 388 ? 24.531 -0.308 -12.555 1 98.62 388 GLY B CA 1
ATOM 6301 C C . GLY B 1 388 ? 25.719 0.61 -12.734 1 98.62 388 GLY B C 1
ATOM 6302 O O . GLY B 1 388 ? 25.688 1.779 -12.352 1 98.62 388 GLY B O 1
ATOM 6303 N N . LYS B 1 389 ? 26.812 0.051 -13.336 1 98.44 389 LYS B N 1
ATOM 6304 C CA . LYS B 1 389 ? 28.016 0.849 -13.609 1 98.44 389 LYS B CA 1
ATOM 6305 C C . LYS B 1 389 ? 27.688 2.035 -14.516 1 98.44 389 LYS B C 1
ATOM 6307 O O . LYS B 1 389 ? 28.062 3.17 -14.211 1 98.44 389 LYS B O 1
ATOM 6312 N N . ASP B 1 390 ? 27 1.708 -15.555 1 98.38 390 ASP B N 1
ATOM 6313 C CA . ASP B 1 390 ? 26.641 2.738 -16.516 1 98.38 390 ASP B CA 1
ATOM 6314 C C . ASP B 1 390 ? 25.75 3.803 -15.875 1 98.38 390 ASP B C 1
ATOM 6316 O O . ASP B 1 390 ? 25.922 4.996 -16.141 1 98.38 390 ASP B O 1
ATOM 6320 N N . PHE B 1 391 ? 24.812 3.365 -15.094 1 98.56 391 PHE B N 1
ATOM 6321 C CA . PHE B 1 391 ? 23.906 4.285 -14.414 1 98.56 391 PHE B CA 1
ATOM 6322 C C . PHE B 1 391 ? 24.688 5.23 -13.5 1 98.56 391 PHE B C 1
ATOM 6324 O O . PHE B 1 391 ? 24.453 6.441 -13.516 1 98.56 391 PHE B O 1
ATOM 6331 N N . ALA B 1 392 ? 25.562 4.668 -12.742 1 97.94 392 ALA B N 1
ATOM 6332 C CA . ALA B 1 392 ? 26.359 5.469 -11.812 1 97.94 392 ALA B CA 1
ATOM 6333 C C . ALA B 1 392 ? 27.172 6.523 -12.562 1 97.94 392 ALA B C 1
ATOM 6335 O O . ALA B 1 392 ? 27.266 7.672 -12.125 1 97.94 392 ALA B O 1
ATOM 6336 N N . LEU B 1 393 ? 27.734 6.156 -13.672 1 97.19 393 LEU B N 1
ATOM 6337 C CA . LEU B 1 393 ? 28.578 7.051 -14.453 1 97.19 393 LEU B CA 1
ATOM 6338 C C . LEU B 1 393 ? 27.75 8.203 -15.031 1 97.19 393 LEU B C 1
ATOM 6340 O O . LEU B 1 393 ? 28.25 9.32 -15.156 1 97.19 393 LEU B O 1
ATOM 6344 N N . LYS B 1 394 ? 26.547 7.934 -15.281 1 96.75 394 LYS B N 1
ATOM 6345 C CA . LYS B 1 394 ? 25.688 8.945 -15.891 1 96.75 394 LYS B CA 1
ATOM 6346 C C . LYS B 1 394 ? 25.062 9.852 -14.828 1 96.75 394 LYS B C 1
ATOM 6348 O O . LYS B 1 394 ? 24.406 10.844 -15.156 1 96.75 394 LYS B O 1
ATOM 6353 N N . THR B 1 395 ? 25.156 9.5 -13.57 1 95.06 395 THR B N 1
ATOM 6354 C CA . THR B 1 395 ? 24.562 10.312 -12.508 1 95.06 395 THR B CA 1
ATOM 6355 C C . THR B 1 395 ? 25.641 11.125 -11.789 1 95.06 395 THR B C 1
ATOM 6357 O O . THR B 1 395 ? 25.344 11.844 -10.836 1 95.06 395 THR B O 1
ATOM 6360 N N . LYS B 1 396 ? 26.891 11.023 -12.266 1 86.75 396 LYS B N 1
ATOM 6361 C CA . LYS B 1 396 ? 27.969 11.836 -11.719 1 86.75 396 LYS B CA 1
ATOM 6362 C C . LYS B 1 396 ? 27.875 13.281 -12.195 1 86.75 396 LYS B C 1
ATOM 6364 O O . LYS B 1 396 ? 27.484 13.539 -13.336 1 86.75 396 LYS B O 1
#